Protein 4OHC (pdb70)

Nearest PDB structures (foldseek):
  4ohc-assembly1_D  TM=1.004E+00  e=6.451E-50  Burkholderia cenocepacia J2315
  4ohc-assembly4_C  TM=1.000E+00  e=3.655E-45  Burkholderia cenocepacia J2315
  2wns-assembly1_A  TM=8.726E-01  e=1.005E-16  Homo sapiens
  2p1z-assembly1_B  TM=8.594E-01  e=3.186E-11  Corynebacterium diphtheriae NCTC 13129
  3ohp-assembly1_D  TM=6.667E-01  e=2.112E-05  Vibrio cholerae

B-factor: mean 26.75, std 11.71, range [10.12, 120.17]

Sequence (1332 aa):
TGYDRQSSISDTTAKILLEVQAVHFNAEKPFIFTSGWASPVYIDCRKKLISYPRVRRALMEMAETTITRDIGFEQIDAVAGGETAGIPFAAWIADRMMMVPMQYVRKKPKGFGRNAQIEGHLEEGSRVLLVEDLTTDSRSKINFVNALRTAGATVNHCFVLLFHYNIFKESVSVLKDIDVDLHALATWWDVLRRVAKASGYFETKTLDEVEKFLHAPAEWSAAHGGTGYDRQSISSDTTAKKILLEVQAVHFNAEKPFIFTSGWASPVYIDCRKKLISYPRVRRALMEMAETTITRDIGFEQIDAVAGGETAGIPFAAWIADRMMMVPMQYVRKKPKGFGRNAQIEGHLEEGSRVLLVEDLTTDSRSKINFVNALRTAGATVNHCFVLFHYNIFKESVSVLKDIDVDLHALATWWDVLRVAKASGYFETKTLDEVEKFLHAPAEWSAAHGGATGYDRQSISSDTTAKILLEVQAVHFNAEKPFIGWASPVYIDCRKLISYPRVRRALMEMAETTITRDIGFEQIDAVAGGETAGIPFAAWIADRMMMVPMQYVRKKPKGFGRNAQIEGHLEEGSRVLLVEEDLTTDSRSKINFVNALRTAGATVNHCFVLFHYNIFKESVSVLKDIDVDLHALATWWDVLRVAKASGYFETKTLDEVEKFLHAPAEWSAAHGGTGYDRQSSISSDTTAKILLEVQAVHFNAEKPFIFTSGWASPVYIDCRKKLISYPRVRRALMEMAETTITRDIGFEQIDAVAGGETAGIPFAAWIADRMMMVPMQYVRKKKPKGFGRNAQIEGHLEEGSRVLLVEEDLTTDSRSKINFVNNALRTAGATVNHCFVLFHYNIFKESVSVLKDIDDVDLHALATWWDVLRVAKASGYFETKTLDEVEKFLHAPAEWSAAHGGATAPTGYDRQSISSDTTAKILLEVQAVHFNAEKPFIFTSGWASPVYIDCRKLISYPRVRRALMEMAETTITRDIGFEQIDAVAGGETAGIPFAAWIADRMMMVPMQYVRKKPKGFGRNAQIEGHLEEGSRVLLVEDLTTDSRSKINFVNALRTAGATVNHCFVLFHYNIFKESVSVLKDIDDVDLHALATWWDVLRVAKASGYFETKTLDEVEKFLHAPAEWSAAHGGTGYDRQSISSDTTAKILLEVQAVHFNAEKPFIFTSGWASPVYIDCRKLISYPRVRRALMEMAETTITRDIGFEQIDAVAGGETAGIPFAAWIADRMMMVPMQYVRKKPKGFGRNAQIEGHLEEGSRVLLVEDLTTDSRSKINFVNALRTAGATVNHCFVLFHYNIFKESVSVLKDIDDVDLHALATWWDVLRVAKASGYFETKTLDEVEKFLHAPAEWSAAHGGATAP

Foldseek 3Di:
DDLDLVVLQQVLLCLCVVQVLKDFDPPAFDADPVFFTARIHGHLLVQVVDVVSLVSLLVSQLSQCCVPPRLPQAQEEEEEPDQQVVSRVSNCVVSVHHYKYFYLDFDDDDLARGIGGDDDAAGAYEYEYAEDDLCPSVVSVVSSQVSNRYHYQEYEHAEYQPQHPNNQVVQVVVRHGYTYRYYVVSNLVSVVVVPPDDPSRSVLNVVCSNPVVVSRVVNTD/DDLDLLVLQQVLLVLCVVQVQKAFDPPQFDQDPQQFTARMHGHLLSQVVDVVSLVSLLVNLLSQCCVPPRLPQFQEEEEEPDQFVVSRVSNCVVSVHHYKYFALDFCDDDLCRGIGGDDDAAGAYEYTYAEFEQCPSVVSRCVSCVSNRYHYQEYEHAEYQPQHPRSQVVSVVVNHGYTYSYYPVSNLVSVVPPPPDDVVRSVLNVVCSNPVRVSRVVVRGD/DDQDLLVLQLVLLVLCVVQVQKDADPPDFDPVFTARIHGHLLVQVVDVVSLVSLLVSQLSQCCVPPNLPQAQEEEEEPDQRPVSSVSNCVVSVHHYKYFYLDAPDDDLARGIGGDDDAAGAYEYEHAEDEQCPSVVSVVSSQVSNRYDYQEYEHAEYQPQDPRSQVVQVVVNHGYTYSYYPVSNLVSVVVVPPDDPVRSVLNVVCSNPVVVSRVVNND/DDQDLLVLQLVLLVLCVVQVQKDFAQPDFDQDPQQQTARMHGHLLSQVVDVVSLVSLLVSQLSQCCVPPNLPQFAEEEEEPDQRPVSRVSNCVVSVHHYKYFYLDFDDDDLCRGIGDDDDAAGAYEYEHAEFEQCPSVVSRCVSQVSNRYHYQEYEYAEYQPQDDRSQVVQVVVNHGYTYSYYVVSNLVSVVVVPPDDPVRSVLNVVCSNPVQVSRVVNRGHSDD/DDQDQLVLQLVLLVLCVVQVQKDFDPPQFDQDPVRFTARMHGDLLVQVVDVVSLVSLLVSLLSQCCVVPNLPQFQEEEEEPDQRPVSRVSNCVVSVHHYKYFYLDFCDDDLCRRIGDDDDAAGAYEYEYAEFEQCPSVVSRCVSCVSNRYHYQEYEHAEYQPQHPRSQVVSVVVNHGYTYSYYVVSNLVSVVVVPPDDPVRSVLNVVCSNPVRVSRVVNRD/DDLDLLVLQLVLLVLCVVQVQKAFDQVDFDQDPQFFTARIHGDLLVQVVPVVSLVSLLVSQLSQCCVPPRLPQFQEEEEEPDQRVVSRVSNCVVSVHHYKYFYLDFDDDDLQRGIGDDDDAAGAYEYEHAEFEQCPSVVSRCVSQVSNRYDYQEYEHAEYQPQHDRSQVVSVVVNHGYTYSYYVVSNLVSVVVVPPDDPVRSVLNVVCSNPVQVSRVVPRGHRDD

InterPro domains:
  IPR000836 Phosphoribosyltransferase domain [PF00156] (57-160)
  IPR000836 Phosphoribosyltransferase domain [cd06223] (72-184)
  IPR004467 Orotate phosphoribosyl transferase domain [TIGR00336] (16-184)
  IPR023031 Orotate phosphoribosyltransferase [MF_01208] (1-228)
  IPR029057 Phosphoribosyltransferase-like [G3DSA:3.40.50.2020] (1-228)
  IPR029057 Phosphoribosyltransferase-like [SSF53271] (15-220)

Radius of gyration: 32.76 Å; Cα contacts (8 Å, |Δi|>4): 2836; chains: 6; bounding box: 96×84×86 Å

Organism: Burkholderia cenocepacia (strain ATCC BAA-245 / DSM 16553 / LMG 16656 / NCTC 13227 / J2315 / CF5610) (NCBI:txid216591)

Structure (mmCIF, N/CA/C/O backbone):
data_4OHC
#
_entry.id   4OHC
#
_cell.length_a   76.310
_cell.length_b   82.970
_cell.length_c   83.100
_cell.angle_alpha   105.83
_cell.angle_beta   104.27
_cell.angle_gamma   117.36
#
_symmetry.space_group_name_H-M   'P 1'
#
loop_
_entity.id
_entity.type
_entity.pdbx_description
1 polymer 'Orotate phosphoribosyltransferase'
2 non-polymer 1,2-ETHANEDIOL
3 non-polymer 'ACETATE ION'
4 non-polymer 'SODIUM ION'
5 water water
#
loop_
_atom_site.group_PDB
_atom_site.id
_atom_site.type_symbol
_atom_site.label_atom_id
_atom_site.label_alt_id
_atom_site.label_comp_id
_atom_site.label_asym_id
_atom_site.label_entity_id
_atom_site.label_seq_id
_atom_site.pdbx_PDB_ins_code
_atom_site.Cartn_x
_atom_site.Cartn_y
_atom_site.Cartn_z
_atom_site.occupancy
_atom_site.B_iso_or_equiv
_atom_site.auth_seq_id
_atom_site.auth_comp_id
_atom_site.auth_asym_id
_atom_site.auth_atom_id
_atom_site.pdbx_PDB_model_num
ATOM 1 N N . THR A 1 10 ? -51.589 -19.837 -26.784 1.00 64.44 2 THR A N 1
ATOM 2 C CA . THR A 1 10 ? -52.799 -20.568 -26.245 1.00 59.03 2 THR A CA 1
ATOM 3 C C . THR A 1 10 ? -53.945 -19.617 -25.770 1.00 56.11 2 THR A C 1
ATOM 4 O O . THR A 1 10 ? -55.140 -19.993 -25.702 1.00 55.74 2 THR A O 1
ATOM 8 N N . GLY A 1 11 ? -53.579 -18.368 -25.505 1.00 52.01 3 GLY A N 1
ATOM 9 C CA . GLY A 1 11 ? -54.522 -17.357 -25.045 1.00 47.54 3 GLY A CA 1
ATOM 10 C C . GLY A 1 11 ? -54.182 -17.028 -23.607 1.00 42.14 3 GLY A C 1
ATOM 11 O O . GLY A 1 11 ? -53.672 -17.881 -22.860 1.00 40.56 3 GLY A O 1
ATOM 12 N N . TYR A 1 12 ? -54.435 -15.789 -23.233 1.00 39.11 4 TYR A N 1
ATOM 13 C CA . TYR A 1 12 ? -54.205 -15.329 -21.886 1.00 37.19 4 TYR A CA 1
ATOM 14 C C . TYR A 1 12 ? -55.532 -15.196 -21.106 1.00 33.31 4 TYR A C 1
ATOM 15 O O . TYR A 1 12 ? -55.589 -15.383 -19.836 1.00 32.55 4 TYR A O 1
ATOM 24 N N . ASP A 1 13 ? -56.595 -14.822 -21.825 1.00 29.67 5 ASP A N 1
ATOM 25 C CA . ASP A 1 13 ? -57.856 -14.510 -21.163 1.00 27.70 5 ASP A CA 1
ATOM 26 C C . ASP A 1 13 ? -58.636 -15.794 -20.977 1.00 24.38 5 ASP A C 1
ATOM 27 O O . ASP A 1 13 ? -58.454 -16.743 -21.687 1.00 22.51 5 ASP A O 1
ATOM 32 N N . ARG A 1 14 ? -59.526 -15.769 -20.001 1.00 23.70 6 ARG A N 1
ATOM 33 C CA . ARG A 1 14 ? -60.276 -16.948 -19.623 1.00 22.25 6 ARG A CA 1
ATOM 34 C C . ARG A 1 14 ? -61.046 -17.545 -20.811 1.00 20.88 6 ARG A C 1
ATOM 35 O O . ARG A 1 14 ? -61.134 -18.763 -20.930 1.00 19.64 6 ARG A O 1
ATOM 43 N N . GLN A 1 15 ? -61.634 -16.667 -21.656 1.00 21.20 7 GLN A N 1
ATOM 44 C CA . GLN A 1 15 ? -62.497 -17.106 -22.734 1.00 20.74 7 GLN A CA 1
ATOM 45 C C . GLN A 1 15 ? -61.717 -17.841 -23.814 1.00 19.98 7 GLN A C 1
ATOM 46 O O . GLN A 1 15 ? -62.153 -18.927 -24.238 1.00 19.27 7 GLN A O 1
ATOM 52 N N . SER A 1 16 ? -60.539 -17.344 -24.203 1.00 20.38 8 SER A N 1
ATOM 53 C CA A SER A 1 16 ? -59.766 -18.075 -25.199 0.50 20.02 8 SER A CA 1
ATOM 54 C CA B SER A 1 16 ? -59.681 -18.041 -25.174 0.50 20.04 8 SER A CA 1
ATOM 55 C C . SER A 1 16 ? -59.213 -19.388 -24.624 1.00 18.67 8 SER A C 1
ATOM 56 O O . SER A 1 16 ? -59.098 -20.355 -25.367 1.00 18.22 8 SER A O 1
ATOM 61 N N . ILE A 1 17 ? -58.921 -19.434 -23.316 1.00 18.32 9 ILE A N 1
ATOM 62 C CA . ILE A 1 17 ? -58.436 -20.673 -22.706 1.00 17.43 9 ILE A CA 1
ATOM 63 C C . ILE A 1 17 ? -59.558 -21.741 -22.675 1.00 16.75 9 ILE A C 1
ATOM 64 O O . ILE A 1 17 ? -59.336 -22.899 -23.020 1.00 16.22 9 ILE A O 1
ATOM 69 N N . SER A 1 18 ? -60.767 -21.315 -22.353 1.00 17.07 10 SER A N 1
ATOM 70 C CA . SER A 1 18 ? -61.968 -22.206 -22.372 1.00 16.87 10 SER A CA 1
ATOM 71 C C . SER A 1 18 ? -62.165 -22.835 -23.771 1.00 16.73 10 SER A C 1
ATOM 72 O O . SER A 1 18 ? -62.404 -24.042 -23.906 1.00 16.39 10 SER A O 1
ATOM 75 N N . ASP A 1 19 ? -62.094 -21.967 -24.795 1.00 17.36 11 ASP A N 1
ATOM 76 C CA . ASP A 1 19 ? -62.287 -22.378 -26.142 1.00 18.10 11 ASP A CA 1
ATOM 77 C C . ASP A 1 19 ? -61.191 -23.351 -26.573 1.00 17.27 11 ASP A C 1
ATOM 78 O O . ASP A 1 19 ? -61.470 -24.449 -27.141 1.00 17.16 11 ASP A O 1
ATOM 83 N N . THR A 1 20 ? -59.954 -22.965 -26.338 1.00 17.11 12 THR A N 1
ATOM 84 C CA . THR A 1 20 ? -58.814 -23.796 -26.803 1.00 16.99 12 THR A CA 1
ATOM 85 C C . THR A 1 20 ? -58.822 -25.160 -26.083 1.00 16.18 12 THR A C 1
ATOM 86 O O . THR A 1 20 ? -58.609 -26.229 -26.699 1.00 16.24 12 THR A O 1
ATOM 90 N N . THR A 1 21 ? -59.158 -25.129 -24.819 1.00 15.76 13 THR A N 1
ATOM 91 C CA . THR A 1 21 ? -59.226 -26.379 -24.027 1.00 15.41 13 THR A CA 1
ATOM 92 C C . THR A 1 21 ? -60.337 -27.292 -24.535 1.00 15.49 13 THR A C 1
ATOM 93 O O . THR A 1 21 ? -60.098 -28.481 -24.759 1.00 15.55 13 THR A O 1
ATOM 97 N N . ALA A 1 22 ? -61.542 -26.742 -24.751 1.00 15.77 14 ALA A N 1
ATOM 98 C CA . ALA A 1 22 ? -62.625 -27.563 -25.312 1.00 16.22 14 ALA A CA 1
ATOM 99 C C . ALA A 1 22 ? -62.223 -28.142 -26.676 1.00 16.55 14 ALA A C 1
ATOM 100 O O . ALA A 1 22 ? -62.546 -29.301 -26.967 1.00 16.89 14 ALA A O 1
ATOM 102 N N . LYS A 1 23 ? -61.602 -27.332 -27.554 1.00 16.82 15 LYS A N 1
ATOM 103 C CA . LYS A 1 23 ? -61.150 -27.825 -28.861 1.00 17.66 15 LYS A CA 1
ATOM 104 C C . LYS A 1 23 ? -60.180 -28.986 -28.726 1.00 17.34 15 LYS A C 1
ATOM 105 O O . LYS A 1 23 ? -60.323 -29.991 -29.417 1.00 18.08 15 LYS A O 1
ATOM 111 N N . ILE A 1 24 ? -59.239 -28.864 -27.821 1.00 16.66 16 ILE A N 1
ATOM 112 C CA . ILE A 1 24 ? -58.270 -29.940 -27.533 1.00 16.67 16 ILE A CA 1
ATOM 113 C C . ILE A 1 24 ? -58.972 -31.253 -27.075 1.00 16.74 16 ILE A C 1
ATOM 114 O O . ILE A 1 24 ? -58.635 -32.345 -27.558 1.00 17.36 16 ILE A O 1
ATOM 119 N N . LEU A 1 25 ? -59.924 -31.118 -26.158 1.00 16.41 17 LEU A N 1
ATOM 120 C CA . LEU A 1 25 ? -60.653 -32.282 -25.600 1.00 16.83 17 LEU A CA 1
ATOM 121 C C . LEU A 1 25 ? -61.362 -33.050 -26.723 1.00 17.65 17 LEU A C 1
ATOM 122 O O . LEU A 1 25 ? -61.362 -34.268 -26.720 1.00 18.34 17 LEU A O 1
ATOM 127 N N . LEU A 1 26 ? -61.933 -32.329 -27.677 1.00 17.86 18 LEU A N 1
ATOM 128 C CA . LEU A 1 26 ? -62.556 -32.912 -28.828 1.00 18.96 18 LEU A CA 1
ATOM 129 C C . LEU A 1 26 ? -61.564 -33.431 -29.845 1.00 19.56 18 LEU A C 1
ATOM 130 O O . LEU A 1 26 ? -61.780 -34.464 -30.408 1.00 20.60 18 LEU A O 1
ATOM 135 N N . GLU A 1 27 ? -60.471 -32.714 -30.039 1.00 19.15 19 GLU A N 1
ATOM 136 C CA . GLU A 1 27 ? -59.528 -33.056 -31.052 1.00 20.05 19 GLU A CA 1
ATOM 137 C C . GLU A 1 27 ? -58.912 -34.426 -30.807 1.00 20.48 19 GLU A C 1
ATOM 138 O O . GLU A 1 27 ? -58.750 -35.200 -31.746 1.00 21.77 19 GLU A O 1
ATOM 144 N N . VAL A 1 28 ? -58.523 -34.715 -29.569 1.00 19.70 20 VAL A N 1
ATOM 145 C CA . VAL A 1 28 ? -57.950 -36.014 -29.281 1.00 20.42 20 VAL A CA 1
ATOM 146 C C . VAL A 1 28 ? -58.955 -37.014 -28.700 1.00 21.18 20 VAL A C 1
ATOM 147 O O . VAL A 1 28 ? -58.542 -38.052 -28.251 1.00 21.81 20 VAL A O 1
ATOM 151 N N . GLN A 1 29 ? -60.236 -36.671 -28.735 1.00 21.62 21 GLN A N 1
ATOM 152 C CA . GLN A 1 29 ? -61.344 -37.495 -28.210 1.00 22.93 21 GLN A CA 1
ATOM 153 C C . GLN A 1 29 ? -61.131 -37.949 -26.763 1.00 22.77 21 GLN A C 1
ATOM 154 O O . GLN A 1 29 ? -61.343 -39.121 -26.408 1.00 23.77 21 GLN A O 1
ATOM 160 N N . ALA A 1 30 ? -60.730 -36.994 -25.928 1.00 21.45 22 ALA A N 1
ATOM 161 C CA . ALA A 1 30 ? -60.772 -37.182 -24.468 1.00 21.67 22 ALA A CA 1
ATOM 162 C C . ALA A 1 30 ? -62.287 -37.167 -24.079 1.00 22.24 22 ALA A C 1
ATOM 163 O O . ALA A 1 30 ? -62.733 -37.852 -23.159 1.00 22.98 22 ALA A O 1
ATOM 165 N N . VAL A 1 31 ? -63.054 -36.424 -24.868 1.00 21.98 23 VAL A N 1
ATOM 166 C CA . VAL A 1 31 ? -64.498 -36.384 -24.781 1.00 23.17 23 VAL A CA 1
ATOM 167 C C . VAL A 1 31 ? -65.141 -37.269 -25.845 1.00 24.80 23 VAL A C 1
ATOM 168 O O . VAL A 1 31 ? -64.705 -37.251 -26.977 1.00 24.66 23 VAL A O 1
ATOM 172 N N . HIS A 1 32 ? -66.136 -38.054 -25.435 1.00 26.71 24 HIS A N 1
ATOM 173 C CA . HIS A 1 32 ? -67.012 -38.826 -26.324 1.00 29.03 24 HIS A CA 1
ATOM 174 C C . HIS A 1 32 ? -68.465 -38.544 -26.018 1.00 30.33 24 HIS A C 1
ATOM 175 O O . HIS A 1 32 ? -68.837 -38.294 -24.852 1.00 30.06 24 HIS A O 1
ATOM 182 N N . PHE A 1 33 ? -69.283 -38.598 -27.071 1.00 31.88 25 PHE A N 1
ATOM 183 C CA . PHE A 1 33 ? -70.734 -38.491 -26.953 1.00 34.21 25 PHE A CA 1
ATOM 184 C C . PHE A 1 33 ? -71.381 -39.748 -27.497 1.00 37.29 25 PHE A C 1
ATOM 185 O O . PHE A 1 33 ? -70.910 -40.309 -28.477 1.00 37.57 25 PHE A O 1
ATOM 193 N N . ASN A 1 34 ? -72.462 -40.183 -26.876 1.00 37.72 26 ASN A N 1
ATOM 194 C CA . ASN A 1 34 ? -73.258 -41.268 -27.432 1.00 38.87 26 ASN A CA 1
ATOM 195 C C . ASN A 1 34 ? -74.687 -41.168 -26.888 1.00 39.94 26 ASN A C 1
ATOM 196 O O . ASN A 1 34 ? -74.957 -41.507 -25.733 1.00 39.49 26 ASN A O 1
ATOM 201 N N . ALA A 1 35 ? -75.566 -40.652 -27.734 1.00 42.21 27 ALA A N 1
ATOM 202 C CA . ALA A 1 35 ? -76.964 -40.480 -27.396 1.00 45.45 27 ALA A CA 1
ATOM 203 C C . ALA A 1 35 ? -77.721 -41.802 -27.537 1.00 48.62 27 ALA A C 1
ATOM 204 O O . ALA A 1 35 ? -78.634 -42.063 -26.759 1.00 51.50 27 ALA A O 1
ATOM 206 N N . GLU A 1 36 ? -77.327 -42.648 -28.489 1.00 50.11 28 GLU A N 1
ATOM 207 C CA . GLU A 1 36 ? -78.083 -43.882 -28.773 1.00 54.07 28 GLU A CA 1
ATOM 208 C C . GLU A 1 36 ? -77.860 -44.949 -27.714 1.00 52.86 28 GLU A C 1
ATOM 209 O O . GLU A 1 36 ? -78.796 -45.660 -27.356 1.00 54.20 28 GLU A O 1
ATOM 215 N N . LYS A 1 37 ? -76.611 -45.087 -27.258 1.00 49.32 29 LYS A N 1
ATOM 216 C CA . LYS A 1 37 ? -76.249 -46.067 -26.220 1.00 49.55 29 LYS A CA 1
ATOM 217 C C . LYS A 1 37 ? -75.502 -45.305 -25.140 1.00 46.67 29 LYS A C 1
ATOM 218 O O . LYS A 1 37 ? -74.311 -45.060 -25.288 1.00 44.78 29 LYS A O 1
ATOM 220 N N . PRO A 1 38 ? -76.199 -44.919 -24.054 1.00 47.07 30 PRO A N 1
ATOM 221 C CA . PRO A 1 38 ? -75.531 -44.111 -23.026 1.00 46.06 30 PRO A CA 1
ATOM 222 C C . PRO A 1 38 ? -74.430 -44.845 -22.231 1.00 45.53 30 PRO A C 1
ATOM 223 O O . PRO A 1 38 ? -74.460 -46.084 -22.059 1.00 45.12 30 PRO A O 1
ATOM 227 N N . PHE A 1 39 ? -73.487 -44.067 -21.744 1.00 43.34 31 PHE A N 1
ATOM 228 C CA . PHE A 1 39 ? -72.417 -44.585 -20.905 1.00 45.15 31 PHE A CA 1
ATOM 229 C C . PHE A 1 39 ? -72.974 -44.964 -19.529 1.00 48.19 31 PHE A C 1
ATOM 230 O O . PHE A 1 39 ? -73.657 -44.189 -18.876 1.00 47.17 31 PHE A O 1
ATOM 238 N N . ILE A 1 40 ? -72.713 -46.186 -19.107 1.00 52.55 32 ILE A N 1
ATOM 239 C CA . ILE A 1 40 ? -73.179 -46.625 -17.817 1.00 57.45 32 ILE A CA 1
ATOM 240 C C . ILE A 1 40 ? -71.949 -46.732 -16.947 1.00 62.28 32 ILE A C 1
ATOM 241 O O . ILE A 1 40 ? -70.958 -47.337 -17.364 1.00 65.34 32 ILE A O 1
ATOM 246 N N . PHE A 1 41 ? -72.007 -46.162 -15.747 1.00 66.27 33 PHE A N 1
ATOM 247 C CA . PHE A 1 41 ? -70.829 -46.045 -14.889 1.00 71.61 33 PHE A CA 1
ATOM 248 C C . PHE A 1 41 ? -70.898 -47.019 -13.726 1.00 76.93 33 PHE A C 1
ATOM 249 O O . PHE A 1 41 ? -71.994 -47.390 -13.301 1.00 77.77 33 PHE A O 1
ATOM 257 N N . THR A 1 42 ? -69.727 -47.410 -13.213 1.00 81.36 34 THR A N 1
ATOM 258 C CA . THR A 1 42 ? -69.626 -48.334 -12.078 1.00 87.35 34 THR A CA 1
ATOM 259 C C . THR A 1 42 ? -70.592 -47.924 -10.960 1.00 89.01 34 THR A C 1
ATOM 260 O O . THR A 1 42 ? -71.179 -48.776 -10.295 1.00 93.06 34 THR A O 1
ATOM 262 N N . SER A 1 43 ? -70.780 -46.619 -10.785 1.00 62.48 35 SER A N 1
ATOM 263 C CA . SER A 1 43 ? -71.721 -46.086 -9.799 1.00 62.25 35 SER A CA 1
ATOM 264 C C . SER A 1 43 ? -73.189 -46.164 -10.216 1.00 62.59 35 SER A C 1
ATOM 265 O O . SER A 1 43 ? -74.047 -45.706 -9.472 1.00 65.51 35 SER A O 1
ATOM 268 N N . GLY A 1 44 ? -73.484 -46.711 -11.394 1.00 61.09 36 GLY A N 1
ATOM 269 C CA . GLY A 1 44 ? -74.864 -46.798 -11.891 1.00 60.96 36 GLY A CA 1
ATOM 270 C C . GLY A 1 44 ? -75.407 -45.496 -12.479 1.00 59.04 36 GLY A C 1
ATOM 271 O O . GLY A 1 44 ? -76.612 -45.361 -12.696 1.00 58.85 36 GLY A O 1
ATOM 272 N N . TRP A 1 45 ? -74.528 -44.523 -12.720 1.00 56.38 37 TRP A N 1
ATOM 273 C CA . TRP A 1 45 ? -74.935 -43.294 -13.392 1.00 54.00 37 TRP A CA 1
ATOM 274 C C . TRP A 1 45 ? -75.065 -43.577 -14.898 1.00 48.76 37 TRP A C 1
ATOM 275 O O . TRP A 1 45 ? -74.260 -44.320 -15.452 1.00 49.70 37 TRP A O 1
ATOM 286 N N . ALA A 1 46 ? -76.104 -43.066 -15.549 1.00 44.86 38 ALA A N 1
ATOM 287 C CA . ALA A 1 46 ? -76.222 -43.117 -17.024 1.00 42.33 38 ALA A CA 1
ATOM 288 C C . ALA A 1 46 ? -76.001 -41.704 -17.620 1.00 39.67 38 ALA A C 1
ATOM 289 O O . ALA A 1 46 ? -76.558 -40.727 -17.106 1.00 38.72 38 ALA A O 1
ATOM 291 N N . SER A 1 47 ? -75.231 -41.621 -18.706 1.00 36.89 39 SER A N 1
ATOM 292 C CA . SER A 1 47 ? -74.813 -40.335 -19.282 1.00 34.71 39 SER A CA 1
ATOM 293 C C . SER A 1 47 ? -74.574 -40.456 -20.786 1.00 33.35 39 SER A C 1
ATOM 294 O O . SER A 1 47 ? -73.982 -41.440 -21.235 1.00 32.69 39 SER A O 1
ATOM 297 N N . PRO A 1 48 ? -74.985 -39.424 -21.570 1.00 31.97 40 PRO A N 1
ATOM 298 C CA . PRO A 1 48 ? -74.621 -39.413 -22.963 1.00 30.90 40 PRO A CA 1
ATOM 299 C C . PRO A 1 48 ? -73.220 -38.830 -23.213 1.00 28.95 40 PRO A C 1
ATOM 300 O O . PRO A 1 48 ? -72.817 -38.755 -24.382 1.00 28.00 40 PRO A O 1
ATOM 304 N N . VAL A 1 49 ? -72.545 -38.375 -22.157 1.00 27.63 41 VAL A N 1
ATOM 305 C CA . VAL A 1 49 ? -71.187 -37.848 -22.269 1.00 26.46 41 VAL A CA 1
ATOM 306 C C . VAL A 1 49 ? -70.186 -38.641 -21.430 1.00 26.45 41 VAL A C 1
ATOM 307 O O . VAL A 1 49 ? -70.509 -39.199 -20.370 1.00 26.63 41 VAL A O 1
ATOM 311 N N . TYR A 1 50 ? -68.931 -38.608 -21.873 1.00 26.09 42 TYR A N 1
ATOM 312 C CA . TYR A 1 50 ? -67.848 -39.279 -21.181 1.00 26.56 42 TYR A CA 1
ATOM 313 C C . TYR A 1 50 ? -66.580 -38.465 -21.417 1.00 24.43 42 TYR A C 1
ATOM 314 O O . TYR A 1 50 ? -66.374 -37.976 -22.504 1.00 23.63 42 TYR A O 1
ATOM 323 N N . ILE A 1 51 ? -65.799 -38.263 -20.382 1.00 23.31 43 ILE A N 1
ATOM 324 C CA . ILE A 1 51 ? -64.499 -37.633 -20.524 1.00 22.28 43 ILE A CA 1
ATOM 325 C C . ILE A 1 51 ? -63.431 -38.462 -19.834 1.00 22.11 43 ILE A C 1
ATOM 326 O O . ILE A 1 51 ? -63.644 -38.992 -18.731 1.00 22.40 43 ILE A O 1
ATOM 331 N N . ASP A 1 52 ? -62.298 -38.596 -20.498 1.00 21.72 44 ASP A N 1
ATOM 332 C CA . ASP A 1 52 ? -61.107 -39.210 -19.915 1.00 21.80 44 ASP A CA 1
ATOM 333 C C . ASP A 1 52 ? -59.948 -38.227 -20.042 1.00 20.50 44 ASP A C 1
ATOM 334 O O . ASP A 1 52 ? -59.270 -38.204 -21.053 1.00 19.93 44 ASP A O 1
ATOM 339 N N . CYS A 1 53 ? -59.709 -37.450 -18.994 1.00 20.00 45 CYS A N 1
ATOM 340 C CA . CYS A 1 53 ? -58.588 -36.497 -19.018 1.00 19.53 45 CYS A CA 1
ATOM 341 C C . CYS A 1 53 ? -57.228 -37.208 -18.919 1.00 19.16 45 CYS A C 1
ATOM 342 O O . CYS A 1 53 ? -56.188 -36.600 -19.226 1.00 18.21 45 CYS A O 1
ATOM 345 N N . ARG A 1 54 ? -57.201 -38.468 -18.466 1.00 19.59 46 ARG A N 1
ATOM 346 C CA . ARG A 1 54 ? -55.904 -39.205 -18.452 1.00 20.00 46 ARG A CA 1
ATOM 347 C C . ARG A 1 54 ? -55.322 -39.353 -19.865 1.00 19.33 46 ARG A C 1
ATOM 348 O O . ARG A 1 54 ? -54.067 -39.425 -20.055 1.00 19.39 46 ARG A O 1
ATOM 356 N N . LYS A 1 55 ? -56.192 -39.346 -20.869 1.00 18.92 47 LYS A N 1
ATOM 357 C CA A LYS A 1 55 ? -55.763 -39.492 -22.258 0.60 18.97 47 LYS A CA 1
ATOM 358 C CA B LYS A 1 55 ? -55.724 -39.511 -22.254 0.40 18.78 47 LYS A CA 1
ATOM 359 C C . LYS A 1 55 ? -54.777 -38.375 -22.625 1.00 18.01 47 LYS A C 1
ATOM 360 O O . LYS A 1 55 ? -53.874 -38.565 -23.469 1.00 18.10 47 LYS A O 1
ATOM 371 N N . LEU A 1 56 ? -54.949 -37.238 -21.990 1.00 17.08 48 LEU A N 1
ATOM 372 C CA . LEU A 1 56 ? -54.234 -36.006 -22.366 1.00 16.49 48 LEU A CA 1
ATOM 373 C C . LEU A 1 56 ? -52.716 -36.103 -22.130 1.00 16.29 48 LEU A C 1
ATOM 374 O O . LEU A 1 56 ? -51.921 -35.432 -22.786 1.00 16.16 48 LEU A O 1
ATOM 379 N N . ILE A 1 57 ? -52.306 -36.953 -21.215 1.00 16.35 49 ILE A N 1
ATOM 380 C CA . ILE A 1 57 ? -50.893 -37.146 -20.925 1.00 16.24 49 ILE A CA 1
ATOM 381 C C . ILE A 1 57 ? -50.091 -37.793 -22.072 1.00 16.53 49 ILE A C 1
ATOM 382 O O . ILE A 1 57 ? -48.873 -37.755 -22.067 1.00 16.49 49 ILE A O 1
ATOM 387 N N . SER A 1 58 ? -50.798 -38.402 -23.000 1.00 16.88 50 SER A N 1
ATOM 388 C CA . SER A 1 58 ? -50.238 -39.132 -24.112 1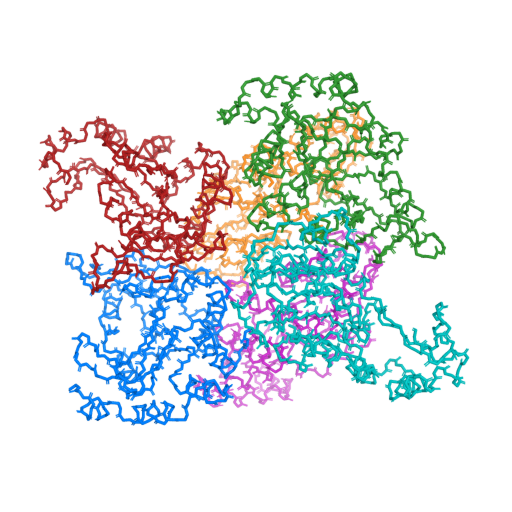.00 17.27 50 SER A CA 1
ATOM 389 C C . SER A 1 58 ? -50.019 -38.296 -25.393 1.00 17.28 50 SER A C 1
ATOM 390 O O . SER A 1 58 ? -49.588 -38.843 -26.392 1.00 17.66 50 SER A O 1
ATOM 393 N N . TYR A 1 59 ? -50.209 -36.982 -25.335 1.00 16.93 51 TYR A N 1
ATOM 394 C CA . TYR A 1 59 ? -50.101 -36.113 -26.499 1.00 17.01 51 TYR A CA 1
ATOM 395 C C . TYR A 1 59 ? -49.180 -34.908 -26.159 1.00 16.71 51 TYR A C 1
ATOM 396 O O . TYR A 1 59 ? -49.617 -33.982 -25.527 1.00 16.40 51 TYR A O 1
ATOM 405 N N . PRO A 1 60 ? -47.894 -34.956 -26.570 1.00 16.90 52 PRO A N 1
ATOM 406 C CA . PRO A 1 60 ? -46.947 -33.963 -26.123 1.00 16.72 52 PRO A CA 1
ATOM 407 C C . PRO A 1 60 ? -47.323 -32.490 -26.379 1.00 16.61 52 PRO A C 1
ATOM 408 O O . PRO A 1 60 ? -47.065 -31.644 -25.482 1.00 16.33 52 PRO A O 1
ATOM 412 N N . ARG A 1 61 ? -47.852 -32.158 -27.546 1.00 16.88 53 ARG A N 1
ATOM 413 C CA . ARG A 1 61 ? -48.184 -30.741 -27.835 1.00 16.87 53 ARG A CA 1
ATOM 414 C C . ARG A 1 61 ? -49.454 -30.287 -27.043 1.00 16.50 53 ARG A C 1
ATOM 415 O O . ARG A 1 61 ? -49.541 -29.160 -26.484 1.00 16.32 53 ARG A O 1
ATOM 423 N N . VAL A 1 62 ? -50.419 -31.194 -27.004 1.00 16.48 54 VAL A N 1
ATOM 424 C CA . VAL A 1 62 ? -51.613 -30.996 -26.188 1.00 16.23 54 VAL A CA 1
ATOM 425 C C . VAL A 1 62 ? -51.297 -30.780 -24.707 1.00 15.86 54 VAL A C 1
ATOM 426 O O . VAL A 1 62 ? -51.772 -29.827 -24.086 1.00 15.67 54 VAL A O 1
ATOM 430 N N . ARG A 1 63 ? -50.462 -31.621 -24.133 1.00 15.79 55 ARG A N 1
ATOM 431 C CA . ARG A 1 63 ? -50.242 -31.484 -22.695 1.00 15.49 55 ARG A CA 1
ATOM 432 C C . ARG A 1 63 ? -49.466 -30.225 -22.390 1.00 15.37 55 ARG A C 1
ATOM 433 O O . ARG A 1 63 ? -49.712 -29.561 -21.371 1.00 15.15 55 ARG A O 1
ATOM 441 N N . ARG A 1 64 ? -48.534 -29.890 -23.239 1.00 15.58 56 ARG A N 1
ATOM 442 C CA . ARG A 1 64 ? -47.823 -28.619 -23.097 1.00 15.61 56 ARG A CA 1
ATOM 443 C C . ARG A 1 64 ? -48.806 -27.415 -23.046 1.00 15.55 56 ARG A C 1
ATOM 444 O O . ARG A 1 64 ? -48.680 -26.529 -22.182 1.00 15.43 56 ARG A O 1
ATOM 452 N N . ALA A 1 65 ? -49.708 -27.361 -24.021 1.00 15.72 57 ALA A N 1
ATOM 453 C CA . ALA A 1 65 ? -50.693 -26.265 -24.110 1.00 15.75 57 ALA A CA 1
ATOM 454 C C . ALA A 1 65 ? -51.567 -26.202 -22.834 1.00 15.46 57 ALA A C 1
ATOM 455 O O . ALA A 1 65 ? -51.757 -25.135 -22.258 1.00 15.42 57 ALA A O 1
ATOM 457 N N . LEU A 1 66 ? -52.047 -27.372 -22.381 1.00 15.32 58 LEU A N 1
ATOM 458 C CA . LEU A 1 66 ? -52.867 -27.410 -21.202 1.00 15.15 58 LEU A CA 1
ATOM 459 C C . LEU A 1 66 ? -52.115 -26.924 -19.955 1.00 14.95 58 LEU A C 1
ATOM 460 O O . LEU A 1 66 ? -52.709 -26.224 -19.103 1.00 14.89 58 LEU A O 1
ATOM 465 N N . MET A 1 67 ? -50.835 -27.295 -19.847 1.00 14.90 59 MET A N 1
ATOM 466 C CA . MET A 1 67 ? -50.043 -26.871 -18.717 1.00 14.78 59 MET A CA 1
ATOM 467 C C . MET A 1 67 ? -49.681 -25.392 -18.772 1.00 14.89 59 MET A C 1
ATOM 468 O O . MET A 1 67 ? -49.635 -24.746 -17.713 1.00 14.82 59 MET A O 1
ATOM 473 N N . GLU A 1 68 ? -49.404 -24.861 -19.957 1.00 15.53 60 GLU A N 1
ATOM 474 C CA . GLU A 1 68 ? -49.213 -23.439 -20.161 1.00 16.26 60 GLU A CA 1
ATOM 475 C C . GLU A 1 68 ? -50.504 -22.676 -19.706 1.00 15.83 60 GLU A C 1
ATOM 476 O O . GLU A 1 68 ? -50.443 -21.695 -18.890 1.00 15.83 60 GLU A O 1
ATOM 482 N N . MET A 1 69 ? -51.644 -23.162 -20.184 1.00 15.35 61 MET A N 1
ATOM 483 C CA . MET A 1 69 ? -52.935 -22.547 -19.812 1.00 15.34 61 MET A CA 1
ATOM 484 C C . MET A 1 69 ? -53.278 -22.702 -18.306 1.00 15.15 61 MET A C 1
ATOM 485 O O . MET A 1 69 ? -53.894 -21.806 -17.720 1.00 15.26 61 MET A O 1
ATOM 490 N N . ALA A 1 70 ? -52.903 -23.823 -17.717 1.00 14.94 62 ALA A N 1
ATOM 491 C CA . ALA A 1 70 ? -53.035 -23.987 -16.264 1.00 14.82 62 ALA A CA 1
ATOM 492 C C . ALA A 1 70 ? -52.239 -22.953 -15.485 1.00 14.86 62 ALA A C 1
ATOM 493 O O . ALA A 1 70 ? -52.780 -22.287 -14.603 1.00 14.94 62 ALA A O 1
ATOM 495 N N . GLU A 1 71 ? -50.969 -22.804 -15.826 1.00 15.20 63 GLU A N 1
ATOM 496 C CA . GLU A 1 71 ? -50.167 -21.778 -15.160 1.00 15.90 63 GLU A CA 1
ATOM 497 C C . GLU A 1 71 ? -50.749 -20.341 -15.367 1.00 15.84 63 GLU A C 1
ATOM 498 O O . GLU A 1 71 ? -50.843 -19.572 -14.420 1.00 15.82 63 GLU A O 1
ATOM 504 N N . THR A 1 72 ? -51.147 -19.997 -16.578 1.00 15.66 64 THR A N 1
ATOM 505 C CA . THR A 1 72 ? -51.855 -18.754 -16.813 1.00 15.89 64 THR A CA 1
ATOM 506 C C . THR A 1 72 ? -53.092 -18.569 -15.910 1.00 15.75 64 THR A C 1
ATOM 507 O O . THR A 1 72 ? -53.262 -17.526 -15.288 1.00 15.99 64 THR A O 1
ATOM 511 N N . THR A 1 73 ? -53.936 -19.585 -15.860 1.00 15.54 65 THR A N 1
ATOM 512 C CA . THR A 1 73 ? -55.161 -19.507 -15.060 1.00 15.62 65 THR A CA 1
ATOM 513 C C . THR A 1 73 ? -54.834 -19.277 -13.600 1.00 15.61 65 THR A C 1
ATOM 514 O O . THR A 1 73 ? -55.420 -18.420 -12.964 1.00 15.86 65 THR A O 1
ATOM 518 N N . ILE A 1 74 ? -53.874 -20.028 -13.084 1.00 15.37 66 ILE A N 1
ATOM 519 C CA . ILE A 1 74 ? -53.449 -19.927 -11.696 1.00 15.39 66 ILE A CA 1
ATOM 520 C C . ILE A 1 74 ? -52.900 -18.534 -11.386 1.00 15.66 66 ILE A C 1
ATOM 521 O O . ILE A 1 74 ? -53.295 -17.904 -10.367 1.00 15.96 66 ILE A O 1
ATOM 526 N N . THR A 1 75 ? -51.954 -18.053 -12.175 1.00 15.86 67 THR A N 1
ATOM 527 C CA . THR A 1 75 ? -51.278 -16.825 -11.841 1.00 16.39 67 THR A CA 1
ATOM 528 C C . THR A 1 75 ? -52.240 -15.627 -12.026 1.00 16.91 67 THR A C 1
ATOM 529 O O . THR A 1 75 ? -52.177 -14.652 -11.272 1.00 17.23 67 THR A O 1
ATOM 533 N N . ARG A 1 76 ? -53.131 -15.719 -13.015 1.00 16.94 68 ARG A N 1
ATOM 534 C CA . ARG A 1 76 ? -54.132 -14.688 -13.279 1.00 17.52 68 ARG A CA 1
ATOM 535 C C . ARG A 1 76 ? -55.182 -14.559 -12.161 1.00 17.74 68 ARG A C 1
ATOM 536 O O . ARG A 1 76 ? -55.502 -13.418 -11.728 1.00 17.98 68 ARG A O 1
ATOM 544 N N . ASP A 1 77 ? -55.704 -15.697 -11.711 1.00 17.59 69 ASP A N 1
ATOM 545 C CA . ASP A 1 77 ? -56.858 -15.721 -10.798 1.00 17.99 69 ASP A CA 1
ATOM 546 C C . ASP A 1 77 ? -56.526 -15.912 -9.343 1.00 17.95 69 ASP A C 1
ATOM 547 O O . ASP A 1 77 ? -57.368 -15.635 -8.476 1.00 18.58 69 ASP A O 1
ATOM 552 N N . ILE A 1 78 ? -55.322 -16.393 -9.054 1.00 17.42 70 ILE A N 1
ATOM 553 C CA . ILE A 1 78 ? -54.845 -16.564 -7.696 1.00 17.36 70 ILE A CA 1
ATOM 554 C C . ILE A 1 78 ? -53.720 -15.591 -7.375 1.00 17.35 70 ILE A C 1
ATOM 555 O O . ILE A 1 78 ? -53.769 -14.838 -6.375 1.00 17.58 70 ILE A O 1
ATOM 560 N N . GLY A 1 79 ? -52.679 -15.635 -8.199 1.00 16.76 71 GLY A N 1
ATOM 561 C CA . GLY A 1 79 ? -51.552 -14.706 -8.071 1.00 16.93 71 GLY A CA 1
ATOM 562 C C . GLY A 1 79 ? -50.255 -15.429 -8.376 1.00 16.67 71 GLY A C 1
ATOM 563 O O . GLY A 1 79 ? -50.271 -16.627 -8.708 1.00 16.26 71 GLY A O 1
ATOM 564 N N . PHE A 1 80 ? -49.138 -14.699 -8.280 1.00 16.98 72 PHE A N 1
ATOM 565 C CA . PHE A 1 80 ? -47.858 -15.319 -8.613 1.00 16.84 72 PHE A CA 1
ATOM 566 C C . PHE A 1 80 ? -47.095 -15.916 -7.421 1.00 16.77 72 PHE A C 1
ATOM 567 O O . PHE A 1 80 ? -46.173 -16.743 -7.593 1.00 16.59 72 PHE A O 1
ATOM 575 N N . GLU A 1 81 ? -47.391 -15.404 -6.229 1.00 17.02 73 GLU A N 1
ATOM 576 C CA . GLU A 1 81 ? -46.673 -15.730 -5.021 1.00 17.10 73 GLU A CA 1
ATOM 577 C C . GLU A 1 81 ? -47.584 -16.111 -3.841 1.00 17.06 73 GLU A C 1
ATOM 578 O O . GLU A 1 81 ? -47.231 -15.866 -2.657 1.00 17.41 73 GLU A O 1
ATOM 584 N N . GLN A 1 82 ? -48.727 -16.733 -4.144 1.00 16.90 74 GLN A N 1
ATOM 585 C CA . GLN A 1 82 ? -49.634 -17.228 -3.150 1.00 17.13 74 GLN A CA 1
ATOM 586 C C . GLN A 1 82 ? -49.519 -18.718 -2.889 1.00 16.67 74 GLN A C 1
ATOM 587 O O . GLN A 1 82 ? -50.214 -19.215 -2.011 1.00 16.70 74 GLN A O 1
ATOM 593 N N . ILE A 1 83 ? -48.697 -19.440 -3.640 1.00 16.19 75 ILE A N 1
ATOM 594 C CA . ILE A 1 83 ? -48.656 -20.910 -3.613 1.00 15.90 75 ILE A CA 1
ATOM 595 C C . ILE A 1 83 ? -47.207 -21.351 -3.343 1.00 15.90 75 ILE A C 1
ATOM 596 O O . ILE A 1 83 ? -46.336 -21.008 -4.100 1.00 15.87 75 ILE A O 1
ATOM 601 N N . ASP A 1 84 ? -46.965 -22.105 -2.281 1.00 16.00 76 ASP A N 1
ATOM 602 C CA . ASP A 1 84 ? -45.627 -22.599 -1.942 1.00 16.06 76 ASP A CA 1
ATOM 603 C C . ASP A 1 84 ? -45.370 -24.016 -2.447 1.00 15.81 76 ASP A C 1
ATOM 604 O O . ASP A 1 84 ? -44.205 -24.476 -2.461 1.00 15.85 76 ASP A O 1
ATOM 609 N N . ALA A 1 85 ? -46.442 -24.744 -2.778 1.00 15.65 77 ALA A N 1
ATOM 610 C CA . ALA A 1 85 ? -46.370 -26.133 -3.224 1.00 15.50 77 ALA A CA 1
ATOM 611 C C . ALA A 1 85 ? -47.632 -26.527 -3.978 1.00 15.34 77 ALA A C 1
ATOM 612 O O . ALA A 1 85 ? -48.689 -25.954 -3.749 1.00 15.42 77 ALA A O 1
ATOM 614 N N . VAL A 1 86 ? -47.497 -27.532 -4.839 1.00 15.19 78 VAL A N 1
ATOM 615 C CA . VAL A 1 86 ? -48.597 -28.096 -5.615 1.00 15.10 78 VAL A CA 1
ATOM 616 C C . VAL A 1 86 ? -48.751 -29.578 -5.261 1.00 15.27 78 VAL A C 1
ATOM 617 O O . VAL A 1 86 ? -47.804 -30.346 -5.369 1.00 15.28 78 VAL A O 1
ATOM 621 N N . ALA A 1 87 ? -49.941 -29.972 -4.838 1.00 15.49 79 ALA A N 1
ATOM 622 C CA . ALA A 1 87 ? -50.201 -31.356 -4.469 1.00 15.79 79 ALA A CA 1
ATOM 623 C C . ALA A 1 87 ? -51.216 -31.979 -5.410 1.00 15.83 79 ALA A C 1
ATOM 624 O O . ALA A 1 87 ? -52.347 -31.446 -5.541 1.00 15.89 79 ALA A O 1
ATOM 626 N N . GLY A 1 88 ? -50.828 -33.087 -6.025 1.00 15.86 80 GLY A N 1
ATOM 627 C CA . GLY A 1 88 ? -51.733 -33.878 -6.883 1.00 16.01 80 GLY A CA 1
ATOM 628 C C . GLY A 1 88 ? -52.566 -34.901 -6.137 1.00 16.58 80 GLY A C 1
ATOM 629 O O . GLY A 1 88 ? -52.046 -35.646 -5.258 1.00 16.88 80 GLY A O 1
ATOM 630 N N . GLY A 1 89 ? -53.860 -34.949 -6.424 1.00 16.82 81 GLY A N 1
ATOM 631 C CA . GLY A 1 89 ? -54.679 -36.060 -5.992 1.00 17.47 81 GLY A CA 1
ATOM 632 C C . GLY A 1 89 ? -54.383 -37.386 -6.702 1.00 17.79 81 GLY A C 1
ATOM 633 O O . GLY A 1 89 ? -54.349 -37.469 -7.953 1.00 17.48 81 GLY A O 1
ATOM 634 N N . GLU A 1 90 ? -54.153 -38.452 -5.930 1.00 18.67 82 GLU A N 1
ATOM 635 C CA . GLU A 1 90 ? -53.953 -39.782 -6.523 1.00 19.46 82 GLU A CA 1
ATOM 636 C C . GLU A 1 90 ? -55.239 -40.236 -7.240 1.00 19.77 82 GLU A C 1
ATOM 637 O O . GLU A 1 90 ? -56.331 -40.058 -6.668 1.00 20.12 82 GLU A O 1
ATOM 643 N N . THR A 1 91 ? -55.175 -40.805 -8.456 1.00 19.43 83 THR A N 1
ATOM 644 C CA . THR A 1 91 ? -53.972 -40.947 -9.290 1.00 18.81 83 THR A CA 1
ATOM 645 C C . THR A 1 91 ? -53.871 -39.918 -10.384 1.00 17.89 83 THR A C 1
ATOM 646 O O . THR A 1 91 ? -52.785 -39.416 -10.695 1.00 17.34 83 THR A O 1
ATOM 650 N N . ALA A 1 92 ? -55.010 -39.608 -10.980 1.00 17.92 84 ALA A N 1
ATOM 651 C CA . ALA A 1 92 ? -55.044 -38.837 -12.235 1.00 17.46 84 ALA A CA 1
ATOM 652 C C . ALA A 1 92 ? -54.618 -37.404 -12.076 1.00 16.85 84 ALA A C 1
ATOM 653 O O . ALA A 1 92 ? -54.206 -36.788 -13.050 1.00 16.46 84 ALA A O 1
ATOM 655 N N . GLY A 1 93 ? -54.580 -36.869 -10.868 1.00 16.80 85 GLY A N 1
ATOM 656 C CA . GLY A 1 93 ? -54.025 -35.543 -10.703 1.00 16.29 85 GLY A CA 1
ATOM 657 C C . GLY A 1 93 ? -52.497 -35.452 -10.697 1.00 15.96 85 GLY A C 1
ATOM 658 O O . GLY A 1 93 ? -51.931 -34.367 -10.896 1.00 15.57 85 GLY A O 1
ATOM 659 N N . ILE A 1 94 ? -51.832 -36.593 -10.516 1.00 16.20 86 ILE A N 1
ATOM 660 C CA . ILE A 1 94 ? -50.376 -36.616 -10.311 1.00 16.02 86 ILE A CA 1
ATOM 661 C C . ILE A 1 94 ? -49.575 -36.108 -11.509 1.00 15.67 86 ILE A C 1
ATOM 662 O O . ILE A 1 94 ? -48.707 -35.258 -11.328 1.00 15.41 86 ILE A O 1
ATOM 667 N N . PRO A 1 95 ? -49.805 -36.649 -12.736 1.00 15.76 87 PRO A N 1
ATOM 668 C CA . PRO A 1 95 ? -48.996 -36.089 -13.834 1.00 15.51 87 PRO A CA 1
ATOM 669 C C . PRO A 1 95 ? -49.136 -34.572 -14.012 1.00 15.16 87 PRO A C 1
ATOM 670 O O . PRO A 1 95 ? -48.142 -33.845 -14.242 1.00 14.99 87 PRO A O 1
ATOM 674 N N . PHE A 1 96 ? -50.365 -34.086 -13.917 1.00 15.14 88 PHE A N 1
ATOM 675 C CA . PHE A 1 96 ? -50.632 -32.654 -14.068 1.00 14.90 88 PHE A CA 1
ATOM 676 C C . PHE A 1 96 ? -50.034 -31.847 -12.951 1.00 14.77 88 PHE A C 1
ATOM 677 O O . PHE A 1 96 ? -49.450 -30.776 -13.207 1.00 14.61 88 PHE A O 1
ATOM 685 N N . ALA A 1 97 ? -50.112 -32.370 -11.734 1.00 14.91 89 ALA A N 1
ATOM 686 C CA . ALA A 1 97 ? -49.427 -31.699 -10.604 1.00 14.84 89 ALA A CA 1
ATOM 687 C C . ALA A 1 97 ? -47.928 -31.640 -10.831 1.00 14.76 89 ALA A C 1
ATOM 688 O O . ALA A 1 97 ? -47.240 -30.622 -10.500 1.00 14.68 89 ALA A O 1
ATOM 690 N N . ALA A 1 98 ? -47.364 -32.721 -11.369 1.00 14.87 90 ALA A N 1
ATOM 691 C CA . ALA A 1 98 ? -45.898 -32.755 -11.629 1.00 14.90 90 ALA A CA 1
ATOM 692 C C . ALA A 1 98 ? -45.446 -31.644 -12.633 1.00 14.77 90 ALA A C 1
ATOM 693 O O . ALA A 1 98 ? -44.448 -30.957 -12.394 1.00 14.80 90 ALA A O 1
ATOM 695 N N . TRP A 1 99 ? -46.227 -31.460 -13.707 1.00 14.71 91 TRP A N 1
ATOM 696 C CA . TRP A 1 99 ? -45.932 -30.421 -14.683 1.00 14.68 91 TRP A CA 1
ATOM 697 C C . TRP A 1 99 ? -46.186 -29.027 -14.152 1.00 14.59 91 TRP A C 1
ATOM 698 O O . TRP A 1 99 ? -45.428 -28.126 -14.424 1.00 14.67 91 TRP A O 1
ATOM 709 N N . ILE A 1 100 ? -47.267 -28.833 -13.454 1.00 14.50 92 ILE A N 1
ATOM 710 C CA . ILE A 1 100 ? -47.569 -27.499 -12.865 1.00 14.48 92 ILE A CA 1
ATOM 711 C C . ILE A 1 100 ? -46.509 -27.125 -11.807 1.00 14.55 92 ILE A C 1
ATOM 712 O O . ILE A 1 100 ? -45.998 -25.964 -11.810 1.00 14.65 92 ILE A O 1
ATOM 717 N N . ALA A 1 101 ? -46.161 -28.072 -10.918 1.00 14.58 93 ALA A N 1
ATOM 718 C CA . ALA A 1 101 ? -45.085 -27.852 -9.956 1.00 14.70 93 ALA A CA 1
ATOM 719 C C . ALA A 1 101 ? -43.776 -27.406 -10.622 1.00 14.91 93 ALA A C 1
ATOM 720 O O . ALA A 1 101 ? -43.134 -26.456 -10.186 1.00 14.99 93 ALA A O 1
ATOM 722 N N . ASP A 1 102 ? -43.418 -28.058 -11.736 1.00 15.45 94 ASP A N 1
ATOM 723 C CA . ASP A 1 102 ? -42.201 -27.709 -12.516 1.00 16.30 94 ASP A CA 1
ATOM 724 C C . ASP A 1 102 ? -42.325 -26.284 -13.091 1.00 16.26 94 ASP A C 1
ATOM 725 O O . ASP A 1 102 ? -41.416 -25.451 -12.938 1.00 16.07 94 ASP A O 1
ATOM 730 N N . ARG A 1 103 ? -43.437 -26.005 -13.773 1.00 16.13 95 ARG A N 1
ATOM 731 C CA . ARG A 1 103 ? -43.623 -24.642 -14.319 1.00 16.60 95 ARG A CA 1
ATOM 732 C C . ARG A 1 103 ? -43.568 -23.555 -13.247 1.00 16.43 95 ARG A C 1
ATOM 733 O O . ARG A 1 103 ? -43.029 -22.501 -13.527 1.00 16.80 95 ARG A O 1
ATOM 741 N N . MET A 1 104 ? -44.167 -23.800 -12.072 1.00 16.14 96 MET A N 1
ATOM 742 C CA A MET A 1 104 ? -44.253 -22.843 -10.964 0.50 16.47 96 MET A CA 1
ATOM 743 C CA B MET A 1 104 ? -44.211 -22.818 -10.994 0.50 16.03 96 MET A CA 1
ATOM 744 C C . MET A 1 104 ? -42.984 -22.830 -10.093 1.00 16.20 96 MET A C 1
ATOM 745 O O . MET A 1 104 ? -42.851 -21.981 -9.207 1.00 16.22 96 MET A O 1
ATOM 7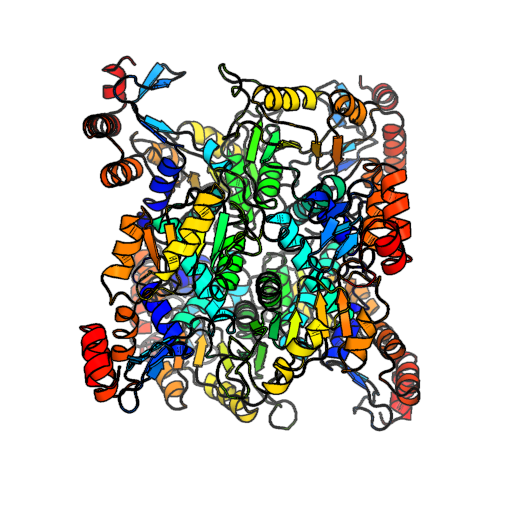54 N N . MET A 1 105 ? -42.036 -23.714 -10.402 1.00 15.73 97 MET A N 1
ATOM 755 C CA . MET A 1 105 ? -40.778 -23.783 -9.665 1.00 15.81 97 MET A CA 1
ATOM 756 C C . MET A 1 105 ? -40.992 -24.017 -8.154 1.00 15.73 97 MET A C 1
ATOM 757 O O . MET A 1 105 ? -40.227 -23.501 -7.333 1.00 16.03 97 MET A O 1
ATOM 762 N N . VAL A 1 106 ? -41.987 -24.835 -7.801 1.00 15.44 98 VAL A N 1
ATOM 763 C CA . VAL A 1 106 ? -42.278 -25.130 -6.393 1.00 15.46 98 VAL A CA 1
ATOM 764 C C . VAL A 1 106 ? -42.248 -26.607 -6.054 1.00 15.39 98 VAL A C 1
ATOM 765 O O . VAL A 1 106 ? -42.475 -27.479 -6.917 1.00 15.23 98 VAL A O 1
ATOM 769 N N . PRO A 1 107 ? -42.081 -26.911 -4.781 1.00 15.56 99 PRO A N 1
ATOM 770 C CA . PRO A 1 107 ? -42.229 -28.304 -4.376 1.00 15.58 99 PRO A CA 1
ATOM 771 C C . PRO A 1 107 ? -43.539 -28.959 -4.826 1.00 15.38 99 PRO A C 1
ATOM 772 O O . PRO A 1 107 ? -44.580 -28.308 -4.801 1.00 15.28 99 PRO A O 1
ATOM 776 N N . MET A 1 108 ? -43.460 -30.252 -5.176 1.00 15.40 100 MET A N 1
ATOM 777 C CA . MET A 1 108 ? -44.627 -31.084 -5.381 1.00 15.36 100 MET A CA 1
ATOM 778 C C . MET A 1 108 ? -44.846 -32.021 -4.179 1.00 15.68 100 MET A C 1
ATOM 779 O O . MET A 1 108 ? -43.912 -32.483 -3.546 1.00 15.90 100 MET A O 1
ATOM 784 N N . GLN A 1 109 ? -46.119 -32.283 -3.895 1.00 15.77 101 GLN A N 1
ATOM 785 C CA . GLN A 1 109 ? -46.523 -33.468 -3.123 1.00 16.17 101 GLN A CA 1
ATOM 786 C C . GLN A 1 109 ? -47.613 -34.240 -3.922 1.00 16.21 101 GLN A C 1
ATOM 787 O O . GLN A 1 109 ? -48.145 -33.754 -4.915 1.00 15.93 101 GLN A O 1
ATOM 793 N N . TYR A 1 110 ? -47.956 -35.432 -3.424 1.00 29.26 102 TYR A N 1
ATOM 794 C CA . TYR A 1 110 ? -49.212 -36.010 -3.822 1.00 26.71 102 TYR A CA 1
ATOM 795 C C . TYR A 1 110 ? -49.958 -36.598 -2.619 1.00 25.86 102 TYR A C 1
ATOM 796 O O . TYR A 1 110 ? -49.366 -36.831 -1.580 1.00 26.71 102 TYR A O 1
ATOM 805 N N . VAL A 1 111 ? -51.274 -36.747 -2.795 1.00 24.98 103 VAL A N 1
ATOM 806 C CA . VAL A 1 111 ? -52.145 -37.119 -1.704 1.00 24.83 103 VAL A CA 1
ATOM 807 C C . VAL A 1 111 ? -52.826 -38.437 -2.054 1.00 23.43 103 VAL A C 1
ATOM 808 O O . VAL A 1 111 ? -53.548 -38.519 -3.017 1.00 23.57 103 VAL A O 1
ATOM 812 N N . ARG A 1 112 ? -52.555 -39.447 -1.253 1.00 23.09 104 ARG A N 1
ATOM 813 C CA . ARG A 1 112 ? -53.190 -40.760 -1.417 1.00 23.17 104 ARG A CA 1
ATOM 814 C C . ARG A 1 112 ? -54.704 -40.699 -1.169 1.00 23.86 104 ARG A C 1
ATOM 815 O O . ARG A 1 112 ? -55.168 -39.943 -0.313 1.00 24.27 104 ARG A O 1
ATOM 823 N N . LYS A 1 113 ? -55.465 -41.500 -1.914 1.00 25.25 105 LYS A N 1
ATOM 824 C CA . LYS A 1 113 ? -56.885 -41.632 -1.657 1.00 27.45 105 LYS A CA 1
ATOM 825 C C . LYS A 1 113 ? -57.172 -42.175 -0.241 1.00 28.11 105 LYS A C 1
ATOM 826 O O . LYS A 1 113 ? -58.060 -41.669 0.436 1.00 28.86 105 LYS A O 1
ATOM 832 N N . LYS A 1 114 ? -56.392 -43.166 0.181 1.00 28.58 106 LYS A N 1
ATOM 833 C CA . LYS A 1 114 ? -56.557 -43.829 1.490 1.00 30.25 106 LYS A CA 1
ATOM 834 C C . LYS A 1 114 ? -55.247 -43.751 2.258 1.00 29.46 106 LYS A C 1
ATOM 835 O O . LYS A 1 114 ? -54.178 -43.789 1.640 1.00 28.78 106 LYS A O 1
ATOM 841 N N . PRO A 1 115 ? -55.303 -43.657 3.601 1.00 30.23 107 PRO A N 1
ATOM 842 C CA . PRO A 1 115 ? -54.044 -43.584 4.328 1.00 30.93 107 PRO A CA 1
ATOM 843 C C . PRO A 1 115 ? -53.260 -44.869 4.227 1.00 33.66 107 PRO A C 1
ATOM 844 O O . PRO A 1 115 ? -53.849 -45.938 4.071 1.00 35.26 107 PRO A O 1
ATOM 848 N N . LYS A 1 116 ? -51.931 -44.740 4.255 1.00 35.56 108 LYS A N 1
ATOM 849 C CA . LYS A 1 116 ? -51.032 -45.864 4.492 1.00 40.40 108 LYS A CA 1
ATOM 850 C C . LYS A 1 116 ? -50.693 -45.723 5.990 1.00 43.88 108 LYS A C 1
ATOM 851 O O . LYS A 1 116 ? -50.096 -44.705 6.402 1.00 44.03 108 LYS A O 1
ATOM 853 N N . GLY A 1 117 ? -51.086 -46.702 6.811 1.00 47.95 109 GLY A N 1
ATOM 854 C CA . GLY A 1 117 ? -50.964 -46.565 8.254 1.00 51.29 109 GLY A CA 1
ATOM 855 C C . GLY A 1 117 ? -51.879 -45.490 8.837 1.00 50.73 109 GLY A C 1
ATOM 856 O O . GLY A 1 117 ? -52.934 -45.189 8.259 1.00 47.07 109 GLY A O 1
ATOM 857 N N . PHE A 1 118 ? -51.495 -44.932 9.997 1.00 55.65 110 PHE A N 1
ATOM 858 C CA . PHE A 1 118 ? -52.338 -43.947 10.740 1.00 58.62 110 PHE A CA 1
ATOM 859 C C . PHE A 1 118 ? -51.481 -42.715 11.058 1.00 61.12 110 PHE A C 1
ATOM 860 O O . PHE A 1 118 ? -50.266 -42.789 10.997 1.00 63.19 110 PHE A O 1
ATOM 868 N N . GLY A 1 119 ? -52.108 -41.567 11.314 1.00 51.58 111 GLY A N 1
ATOM 869 C CA . GLY A 1 119 ? -51.359 -40.348 11.631 1.00 48.57 111 GLY A CA 1
ATOM 870 C C . GLY A 1 119 ? -51.768 -39.135 10.817 1.00 48.48 111 GLY A C 1
ATOM 871 O O . GLY A 1 119 ? -52.378 -39.237 9.716 1.00 45.35 111 GLY A O 1
ATOM 872 N N . ARG A 1 120 ? -51.424 -37.969 11.355 1.00 46.09 112 ARG A N 1
ATOM 873 C CA . ARG A 1 120 ? -51.720 -36.715 10.678 1.00 44.45 112 ARG A CA 1
ATOM 874 C C . ARG A 1 120 ? -51.060 -36.641 9.285 1.00 42.41 112 ARG A C 1
ATOM 875 O O . ARG A 1 120 ? -51.264 -35.665 8.561 1.00 39.62 112 ARG A O 1
ATOM 877 N N . ASN A 1 121 ? -50.271 -37.651 8.894 1.00 39.32 113 ASN A N 1
ATOM 878 C CA . ASN A 1 121 ? -49.583 -37.567 7.604 1.00 37.08 113 ASN A CA 1
ATOM 879 C C . ASN A 1 121 ? -49.694 -38.806 6.683 1.00 32.43 113 ASN A C 1
ATOM 880 O O . ASN A 1 121 ? -49.089 -38.834 5.649 1.00 32.35 113 ASN A O 1
ATOM 885 N N . ALA A 1 122 ? -50.500 -39.783 7.041 1.00 29.72 114 ALA A N 1
ATOM 886 C CA . ALA A 1 122 ? -50.572 -41.071 6.376 1.00 28.82 114 ALA A CA 1
ATOM 887 C C . ALA A 1 122 ? -51.030 -41.045 4.910 1.00 26.60 114 ALA A C 1
ATOM 888 O O . ALA A 1 122 ? -50.826 -42.019 4.198 1.00 26.76 114 ALA A O 1
ATOM 890 N N . GLN A 1 123 ? -51.586 -39.931 4.474 1.00 24.30 115 GLN A N 1
ATOM 891 C CA . GLN A 1 123 ? -51.969 -39.772 3.064 1.00 23.08 115 GLN A CA 1
ATOM 892 C C . GLN A 1 123 ? -51.013 -38.922 2.262 1.00 21.77 115 GLN A C 1
ATOM 893 O O . GLN A 1 123 ? -51.190 -38.884 1.082 1.00 21.30 115 GLN A O 1
ATOM 899 N N . ILE A 1 124 ? -50.046 -38.241 2.871 1.00 21.26 116 ILE A N 1
ATOM 900 C CA . ILE A 1 124 ? -49.205 -37.291 2.157 1.00 20.42 116 ILE A CA 1
ATOM 901 C C . ILE A 1 124 ? -47.922 -37.978 1.702 1.00 20.79 116 ILE A C 1
ATOM 902 O O . ILE A 1 124 ? -47.235 -38.643 2.479 1.00 21.08 116 ILE A O 1
ATOM 907 N N . GLU A 1 125 ? -47.617 -37.845 0.412 1.00 20.39 117 GLU A N 1
ATOM 908 C CA . GLU A 1 125 ? -46.303 -38.300 -0.086 1.00 21.13 117 GLU A CA 1
ATOM 909 C C . GLU A 1 125 ? -45.547 -37.076 -0.588 1.00 20.35 117 GLU A C 1
ATOM 910 O O . GLU A 1 125 ? -46.121 -36.172 -1.214 1.00 19.23 117 GLU A O 1
ATOM 916 N N . GLY A 1 126 ? -44.242 -37.057 -0.313 1.00 21.00 118 GLY A N 1
ATOM 917 C CA . GLY A 1 126 ? -43.438 -35.848 -0.537 1.00 20.87 118 GLY A CA 1
ATOM 918 C C . GLY A 1 126 ? -43.135 -35.236 0.826 1.00 21.07 118 GLY A C 1
ATOM 919 O O . GLY A 1 126 ? -43.497 -35.791 1.861 1.00 21.17 118 GLY A O 1
ATOM 920 N N . HIS A 1 127 ? -42.357 -34.174 0.812 1.00 21.46 119 HIS A N 1
ATOM 921 C CA . HIS A 1 127 ? -42.062 -33.388 1.992 1.00 22.38 119 HIS A CA 1
ATOM 922 C C . HIS A 1 127 ? -42.962 -32.170 1.972 1.00 22.10 119 HIS A C 1
ATOM 923 O O . HIS A 1 127 ? -42.987 -31.452 0.977 1.00 21.59 119 HIS A O 1
ATOM 930 N N . LEU A 1 128 ? -43.690 -31.959 3.067 1.00 22.65 120 LEU A N 1
ATOM 931 C CA . LEU A 1 128 ? -44.611 -30.860 3.220 1.00 23.24 120 LEU A CA 1
ATOM 932 C C . LEU A 1 128 ? -44.264 -30.081 4.461 1.00 24.02 120 LEU A C 1
ATOM 933 O O . LEU A 1 128 ? -44.504 -30.556 5.558 1.00 24.59 120 LEU A O 1
ATOM 938 N N . GLU A 1 129 ? -43.714 -28.887 4.288 1.00 24.14 121 GLU A N 1
ATOM 939 C CA . GLU A 1 129 ? -43.391 -27.982 5.412 1.00 25.03 121 GLU A CA 1
ATOM 940 C C . GLU A 1 129 ? -44.654 -27.412 6.094 1.00 25.01 121 GLU A C 1
ATOM 941 O O . GLU A 1 129 ? -45.595 -26.973 5.424 1.00 24.31 121 GLU A O 1
ATOM 943 N N . GLU A 1 130 ? -44.704 -27.429 7.437 1.00 25.35 122 GLU A N 1
ATOM 944 C CA . GLU A 1 130 ? -45.852 -26.819 8.162 1.00 25.79 122 GLU A CA 1
ATOM 945 C C . GLU A 1 130 ? -46.009 -25.353 7.656 1.00 25.98 122 GLU A C 1
ATOM 946 O O . GLU A 1 130 ? -45.027 -24.670 7.353 1.00 26.87 122 GLU A O 1
ATOM 948 N N . GLY A 1 131 ? -47.252 -24.905 7.502 1.00 25.20 123 GLY A N 1
ATOM 949 C CA . GLY A 1 131 ? -47.480 -23.527 7.047 1.00 25.22 123 GLY A CA 1
ATOM 950 C C . GLY A 1 131 ? -47.518 -23.337 5.525 1.00 23.72 123 GLY A C 1
ATOM 951 O O . GLY A 1 131 ? -47.964 -22.289 5.068 1.00 24.66 123 GLY A O 1
ATOM 952 N N . SER A 1 132 ? -47.095 -24.327 4.725 1.00 21.89 124 SER A N 1
ATOM 953 C CA . SER A 1 132 ? -47.036 -24.130 3.259 1.00 20.67 124 SER A CA 1
ATOM 954 C C . SER A 1 132 ? -48.452 -23.899 2.734 1.00 19.57 124 SER A C 1
ATOM 955 O O . SER A 1 132 ? -49.382 -24.552 3.186 1.00 19.14 124 SER A O 1
ATOM 958 N N . ARG A 1 133 ? -48.567 -23.012 1.783 1.00 18.96 125 ARG A N 1
ATOM 959 C CA . ARG A 1 133 ? -49.769 -22.757 1.062 1.00 18.34 125 ARG A CA 1
ATOM 960 C C . ARG A 1 133 ? -49.747 -23.738 -0.102 1.00 17.39 125 ARG A C 1
ATOM 961 O O . ARG A 1 133 ? -48.870 -23.659 -0.956 1.00 17.40 125 ARG A O 1
ATOM 969 N N . VAL A 1 134 ? -50.693 -24.668 -0.120 1.00 16.78 126 VAL A N 1
ATOM 970 C CA . VAL A 1 134 ? -50.673 -25.736 -1.112 1.00 16.08 126 VAL A CA 1
ATOM 971 C C . VAL A 1 134 ? -51.862 -25.582 -2.069 1.00 15.67 126 VAL A C 1
ATOM 972 O O . VAL A 1 134 ? -53.021 -25.444 -1.644 1.00 15.71 126 VAL A O 1
ATOM 976 N N . LEU A 1 135 ? -51.588 -25.731 -3.369 1.00 15.35 127 LEU A N 1
ATOM 977 C CA . LEU A 1 135 ? -52.608 -25.803 -4.377 1.00 14.96 127 LEU A CA 1
ATOM 978 C C . LEU A 1 135 ? -52.926 -27.285 -4.601 1.00 14.57 127 LEU A C 1
ATOM 979 O O . LEU A 1 135 ? -52.038 -28.025 -4.974 1.00 14.58 127 LEU A O 1
ATOM 984 N N . LEU A 1 136 ? -54.191 -27.665 -4.440 1.00 14.43 128 LEU A N 1
ATOM 985 C CA . LEU A 1 136 ? -54.627 -29.025 -4.821 1.00 14.27 128 LEU A CA 1
ATOM 986 C C . LEU A 1 136 ? -54.932 -29.089 -6.287 1.00 14.03 128 LEU A C 1
ATOM 987 O O . LEU A 1 136 ? -55.722 -28.271 -6.795 1.00 13.93 128 LEU A O 1
ATOM 992 N N . VAL A 1 137 ? -54.313 -30.033 -6.965 1.00 14.09 129 VAL A N 1
ATOM 993 C CA . VAL A 1 137 ? -54.545 -30.252 -8.423 1.00 14.05 129 VAL A CA 1
ATOM 994 C C . VAL A 1 137 ? -55.182 -31.635 -8.633 1.00 14.73 129 VAL A C 1
ATOM 995 O O . VAL A 1 137 ? -54.671 -32.668 -8.108 1.00 15.01 129 VAL A O 1
ATOM 999 N N . GLU A 1 138 ? -56.274 -31.669 -9.417 1.00 15.31 130 GLU A N 1
ATOM 1000 C CA . GLU A 1 138 ? -56.913 -32.907 -9.867 1.00 16.49 130 GLU A CA 1
ATOM 1001 C C . GLU A 1 138 ? -57.202 -32.807 -11.368 1.00 16.21 130 GLU A C 1
ATOM 1002 O O . GLU A 1 138 ? -57.100 -31.698 -11.931 1.00 15.61 130 GLU A O 1
ATOM 1008 N N . ASP A 1 139 ? -57.449 -33.932 -12.050 1.00 16.56 131 ASP A N 1
ATOM 1009 C CA . ASP A 1 139 ? -57.734 -33.836 -13.492 1.00 16.77 131 ASP A CA 1
ATOM 1010 C C . ASP A 1 139 ? -59.081 -33.143 -13.751 1.00 16.44 131 ASP A C 1
ATOM 1011 O O . ASP A 1 139 ? -59.204 -32.257 -14.595 1.00 15.83 131 ASP A O 1
ATOM 1016 N N . LEU A 1 140 ? -60.084 -33.533 -12.978 1.00 16.63 132 LEU A N 1
ATOM 1017 C CA . LEU A 1 140 ? -61.441 -33.008 -13.131 1.00 16.69 132 LEU A CA 1
ATOM 1018 C C . LEU A 1 140 ? -62.229 -32.937 -11.848 1.00 16.66 132 LEU A C 1
ATOM 1019 O O . LEU A 1 140 ? -61.800 -33.451 -10.791 1.00 16.59 132 LEU A O 1
ATOM 1024 N N . THR A 1 141 ? -63.365 -32.261 -11.906 1.00 16.38 133 THR A N 1
ATOM 1025 C CA . THR A 1 141 ? -64.361 -32.406 -10.858 1.00 16.83 133 THR A CA 1
ATOM 1026 C C . THR A 1 141 ? -65.753 -32.545 -11.443 1.00 17.46 133 THR A C 1
ATOM 1027 O O . THR A 1 141 ? -66.106 -31.857 -12.418 1.00 16.89 133 THR A O 1
ATOM 1031 N N . THR A 1 142 ? -66.510 -33.474 -10.854 1.00 18.37 134 THR A N 1
ATOM 1032 C CA . THR A 1 142 ? -67.914 -33.679 -11.193 1.00 19.37 134 THR A CA 1
ATOM 1033 C C . THR A 1 142 ? -68.753 -32.901 -10.215 1.00 19.87 134 THR A C 1
ATOM 1034 O O . THR A 1 142 ? -69.303 -31.860 -10.580 1.00 19.89 134 THR A O 1
ATOM 1038 N N . ASP A 1 143 ? -68.795 -33.346 -8.954 1.00 20.44 135 ASP A N 1
ATOM 1039 C CA . ASP A 1 143 ? -69.557 -32.622 -7.944 1.00 21.23 135 ASP A CA 1
ATOM 1040 C C . ASP A 1 143 ? -68.672 -32.205 -6.761 1.00 20.89 135 ASP A C 1
ATOM 1041 O O . ASP A 1 143 ? -69.183 -31.787 -5.712 1.00 21.54 135 ASP A O 1
ATOM 1046 N N . SER A 1 144 ? -67.361 -32.411 -6.909 1.00 19.95 136 SER A N 1
ATOM 1047 C CA . SER A 1 144 ? -66.341 -32.061 -5.908 1.00 19.80 136 SER A CA 1
ATOM 1048 C C . SER A 1 144 ? -66.392 -32.809 -4.566 1.00 21.18 136 SER A C 1
ATOM 1049 O O . SER A 1 144 ? -65.575 -32.548 -3.688 1.00 20.79 136 SER A O 1
ATOM 1052 N N . ARG A 1 145 ? -67.291 -33.769 -4.422 1.00 22.94 137 ARG A N 1
ATOM 1053 C CA . ARG A 1 145 ? -67.386 -34.493 -3.171 1.00 24.84 137 ARG A CA 1
ATOM 1054 C C . ARG A 1 145 ? -66.098 -35.237 -2.801 1.00 24.16 137 ARG A C 1
ATOM 1055 O O . ARG A 1 145 ? -65.703 -35.243 -1.634 1.00 24.69 137 ARG A O 1
ATOM 1063 N N . SER A 1 146 ? -65.414 -35.824 -3.774 1.00 23.18 138 SER A N 1
ATOM 1064 C CA . SER A 1 146 ? -64.184 -36.552 -3.488 1.00 22.79 138 SER A CA 1
ATOM 1065 C C . SER A 1 146 ? -62.967 -35.633 -3.130 1.00 21.51 138 SER A C 1
ATOM 1066 O O . SER A 1 146 ? -61.925 -36.114 -2.646 1.00 21.33 138 SER A O 1
ATOM 1069 N N . LYS A 1 147 ? -63.081 -34.332 -3.363 1.00 20.45 139 LYS A N 1
ATOM 1070 C CA . LYS A 1 147 ? -62.017 -33.393 -3.001 1.00 19.45 139 LYS A CA 1
ATOM 1071 C C . LYS A 1 147 ? -61.914 -33.179 -1.493 1.00 19.74 139 LYS A C 1
ATOM 1072 O O . LYS A 1 147 ? -60.856 -32.771 -1.014 1.00 18.94 139 LYS A O 1
ATOM 1078 N N . ILE A 1 148 ? -63.004 -33.425 -0.744 1.00 20.50 140 ILE A N 1
ATOM 1079 C CA . ILE A 1 148 ? -63.010 -33.121 0.703 1.00 21.26 140 ILE A CA 1
ATOM 1080 C C . ILE A 1 148 ? -61.919 -33.946 1.395 1.00 21.10 140 ILE A C 1
ATOM 1081 O O . ILE A 1 148 ? -61.173 -33.436 2.238 1.00 20.87 140 ILE A O 1
ATOM 1086 N N . ASN A 1 149 ? -61.807 -35.208 1.008 1.00 21.18 141 ASN A N 1
ATOM 1087 C CA . ASN A 1 149 ? -60.758 -36.107 1.489 1.00 21.29 141 ASN A CA 1
ATOM 1088 C C . ASN A 1 149 ? -59.357 -35.481 1.353 1.00 20.05 141 ASN A C 1
ATOM 1089 O O . ASN A 1 149 ? -58.591 -35.397 2.349 1.00 20.22 141 ASN A O 1
ATOM 1094 N N . PHE A 1 150 ? -59.033 -35.046 0.142 1.00 18.77 142 PHE A N 1
ATOM 1095 C CA . PHE A 1 150 ? -57.693 -34.514 -0.170 1.00 17.79 142 PHE A CA 1
ATOM 1096 C C . PHE A 1 150 ? -57.428 -33.223 0.582 1.00 17.45 142 PHE A C 1
ATOM 1097 O O . PHE A 1 150 ? -56.338 -33.007 1.139 1.00 17.22 142 PHE A O 1
ATOM 1105 N N . VAL A 1 151 ? -58.425 -32.344 0.609 1.00 17.49 143 VAL A N 1
ATOM 1106 C CA . VAL A 1 151 ? -58.257 -31.075 1.323 1.00 17.65 143 VAL A CA 1
ATOM 1107 C C . VAL A 1 151 ? -58.000 -31.325 2.827 1.00 18.50 143 VAL A C 1
ATOM 1108 O O . VAL A 1 151 ? -57.130 -30.679 3.451 1.00 18.48 143 VAL A O 1
ATOM 1112 N N . ASN A 1 152 ? -58.788 -32.221 3.418 1.00 19.45 144 ASN A N 1
ATOM 1113 C CA . ASN A 1 152 ? -58.632 -32.606 4.773 1.00 20.45 144 ASN A CA 1
ATOM 1114 C C . ASN A 1 152 ? -57.255 -33.188 5.072 1.00 19.96 144 ASN A C 1
ATOM 1115 O O . ASN A 1 152 ? -56.648 -32.815 6.088 1.00 20.24 144 ASN A O 1
ATOM 1120 N N . ALA A 1 153 ? -56.772 -34.099 4.229 1.00 19.27 145 ALA A N 1
ATOM 1121 C CA . ALA A 1 153 ? -55.463 -34.717 4.447 1.00 19.25 145 ALA A CA 1
ATOM 1122 C C . ALA A 1 153 ? -54.365 -33.631 4.463 1.00 18.59 145 ALA A C 1
ATOM 1123 O O . ALA A 1 153 ? -53.495 -33.616 5.351 1.00 18.93 145 ALA A O 1
ATOM 1125 N N . LEU A 1 154 ? -54.466 -32.681 3.534 1.00 17.81 146 LEU A N 1
ATOM 1126 C CA . LEU A 1 154 ? -53.509 -31.579 3.468 1.00 17.40 146 LEU A CA 1
ATOM 1127 C C . LEU A 1 154 ? -53.562 -30.712 4.713 1.00 18.01 146 LEU A C 1
ATOM 1128 O O . LEU A 1 154 ? -52.516 -30.397 5.280 1.00 18.20 146 LEU A O 1
ATOM 1133 N N . ARG A 1 155 ? -54.763 -30.316 5.117 1.00 18.47 147 ARG A N 1
ATOM 1134 C CA . ARG A 1 155 ? -54.896 -29.438 6.274 1.00 19.29 147 ARG A CA 1
ATOM 1135 C C . ARG A 1 155 ? -54.442 -30.092 7.561 1.00 20.10 147 ARG A C 1
ATOM 1136 O O . ARG A 1 155 ? -53.758 -29.485 8.378 1.00 20.57 147 ARG A O 1
ATOM 1144 N N . THR A 1 156 ? -54.801 -31.362 7.734 1.00 20.40 148 THR A N 1
ATOM 1145 C CA . THR A 1 156 ? -54.365 -32.118 8.865 1.00 21.52 148 THR A CA 1
ATOM 1146 C C . THR A 1 156 ? -52.850 -32.221 8.944 1.00 21.26 148 THR A C 1
ATOM 1147 O O . THR A 1 156 ? -52.304 -32.210 10.022 1.00 21.96 148 THR A O 1
ATOM 1151 N N . ALA A 1 157 ? -52.194 -32.309 7.813 1.00 20.45 149 ALA A N 1
ATOM 1152 C CA . ALA A 1 157 ? -50.762 -32.377 7.712 1.00 20.44 149 ALA A CA 1
ATOM 1153 C C . ALA A 1 157 ? -50.059 -31.020 7.860 1.00 20.49 149 ALA A C 1
ATOM 1154 O O . ALA A 1 157 ? -48.837 -30.972 7.817 1.00 20.66 149 ALA A O 1
ATOM 1156 N N . GLY A 1 158 ? -50.810 -29.939 8.000 1.00 20.62 150 GLY A N 1
ATOM 1157 C CA . GLY A 1 158 ? -50.248 -28.620 8.389 1.00 20.96 150 GLY A CA 1
ATOM 1158 C C . GLY A 1 158 ? -50.329 -27.578 7.279 1.00 20.32 150 GLY A C 1
ATOM 1159 O O . GLY A 1 158 ? -49.909 -26.421 7.498 1.00 20.86 150 GLY A O 1
ATOM 1160 N N . ALA A 1 159 ? -50.872 -27.962 6.121 1.00 19.43 151 ALA A N 1
ATOM 1161 C CA . ALA A 1 159 ? -50.964 -27.078 4.962 1.00 18.87 151 ALA A CA 1
ATOM 1162 C C . ALA A 1 159 ? -52.095 -26.086 5.107 1.00 19.26 151 ALA A C 1
ATOM 1163 O O . ALA A 1 159 ? -53.125 -26.395 5.697 1.00 19.63 151 ALA A O 1
ATOM 1165 N N . THR A 1 160 ? -51.910 -24.914 4.493 1.00 19.13 152 THR A N 1
ATOM 1166 C CA . THR A 1 160 ? -52.986 -23.983 4.237 1.00 19.34 152 THR A CA 1
ATOM 1167 C C . THR A 1 160 ? -53.431 -24.231 2.793 1.00 18.32 152 THR A C 1
ATOM 1168 O O . THR A 1 160 ? -52.598 -24.191 1.872 1.00 17.67 152 THR A O 1
ATOM 1172 N N . VAL A 1 161 ? -54.729 -24.534 2.619 1.00 18.20 153 VAL A N 1
ATOM 1173 C CA . VAL A 1 161 ? -55.313 -24.836 1.305 1.00 17.43 153 VAL A CA 1
ATOM 1174 C C . VAL A 1 161 ? -56.529 -23.929 1.085 1.00 18.07 153 VAL A C 1
ATOM 1175 O O . VAL A 1 161 ? -57.520 -24.027 1.844 1.00 18.59 153 VAL A O 1
ATOM 1179 N N . ASN A 1 162 ? -56.415 -22.990 0.140 1.00 18.31 154 ASN A N 1
ATOM 1180 C CA . ASN A 1 162 ? -57.512 -22.140 -0.207 1.00 19.15 154 ASN A CA 1
ATOM 1181 C C . ASN A 1 162 ? -57.932 -22.244 -1.652 1.00 18.20 154 ASN A C 1
ATOM 1182 O O . ASN A 1 162 ? -58.903 -21.624 -2.009 1.00 18.44 154 ASN A O 1
ATOM 1187 N N . HIS A 1 163 ? -57.256 -23.089 -2.446 1.00 17.09 155 HIS A N 1
ATOM 1188 C CA . HIS A 1 163 ? -57.502 -23.203 -3.888 1.00 16.44 155 HIS A CA 1
ATOM 1189 C C . HIS A 1 163 ? -57.330 -24.642 -4.347 1.00 15.61 155 HIS A C 1
ATOM 1190 O O . HIS A 1 163 ? -56.390 -25.340 -3.898 1.00 15.19 155 HIS A O 1
ATOM 1197 N N . CYS A 1 164 ? -58.168 -25.024 -5.311 1.00 15.29 156 CYS A N 1
ATOM 1198 C CA . CYS A 1 164 ? -58.100 -26.284 -6.012 1.00 14.88 156 CYS A CA 1
ATOM 1199 C C . CYS A 1 164 ? -58.166 -25.939 -7.535 1.00 14.49 156 CYS A C 1
ATOM 1200 O O . CYS A 1 164 ? -59.075 -25.163 -7.975 1.00 14.79 156 CYS A O 1
ATOM 1203 N N . PHE A 1 165 ? -57.259 -26.507 -8.305 1.00 13.88 157 PHE A N 1
ATOM 1204 C CA . PHE A 1 165 ? -57.266 -26.365 -9.736 1.00 13.79 157 PHE A CA 1
ATOM 1205 C C . PHE A 1 165 ? -57.571 -27.733 -10.355 1.00 13.65 157 PHE A C 1
ATOM 1206 O O . PHE A 1 165 ? -56.918 -28.744 -10.002 1.00 13.68 157 PHE A O 1
ATOM 1214 N N . VAL A 1 166 ? -58.473 -27.745 -11.330 1.00 13.64 158 VAL A N 1
ATOM 1215 C CA . VAL A 1 166 ? -58.684 -28.903 -12.192 1.00 13.72 158 VAL A CA 1
ATOM 1216 C C . VAL A 1 166 ? -58.612 -28.490 -13.655 1.00 13.82 158 VAL A C 1
ATOM 1217 O O . VAL A 1 166 ? -58.824 -27.315 -13.949 1.00 13.82 158 VAL A O 1
ATOM 1221 N N . LEU A 1 167 ? -58.293 -29.419 -14.577 1.00 14.09 159 LEU A N 1
ATOM 1222 C CA A LEU A 1 167 ? -58.384 -29.108 -16.009 0.50 14.34 159 LEU A CA 1
ATOM 1223 C CA B LEU A 1 167 ? -58.374 -29.109 -16.002 0.50 14.34 159 LEU A CA 1
ATOM 1224 C C . LEU A 1 167 ? -59.828 -28.917 -16.384 1.00 14.29 159 LEU A C 1
ATOM 1225 O O . LEU A 1 167 ? -60.164 -27.942 -17.063 1.00 14.34 159 LEU A O 1
ATOM 1234 N N . PHE A 1 168 ? -60.679 -29.849 -15.930 1.00 14.36 160 PHE A N 1
ATOM 1235 C CA . PHE A 1 168 ? -62.074 -29.891 -16.379 1.00 14.53 160 PHE A CA 1
ATOM 1236 C C . PHE A 1 168 ? -63.117 -29.822 -15.294 1.00 14.51 160 PHE A C 1
ATOM 1237 O O . PHE A 1 168 ? -63.095 -30.646 -14.358 1.00 14.63 160 PHE A O 1
ATOM 1245 N N . HIS A 1 169 ? -63.979 -28.824 -15.373 1.00 14.50 161 HIS A N 1
ATOM 1246 C CA . HIS A 1 169 ? -65.036 -28.632 -14.355 1.00 14.72 161 HIS A CA 1
ATOM 1247 C C . HIS A 1 169 ? -66.404 -28.924 -14.999 1.00 15.23 161 HIS A C 1
ATOM 1248 O O . HIS A 1 169 ? -66.812 -28.229 -15.887 1.00 15.27 161 HIS A O 1
ATOM 1255 N N . TYR A 1 170 ? -67.061 -29.999 -14.570 1.00 15.99 162 TYR A N 1
ATOM 1256 C CA . TYR A 1 170 ? -68.312 -30.414 -15.195 1.00 17.02 162 TYR A CA 1
ATOM 1257 C C . TYR A 1 170 ? -69.241 -29.183 -15.312 1.00 17.12 162 TYR A C 1
ATOM 1258 O O . TYR A 1 170 ? -69.802 -28.876 -16.401 1.00 17.22 162 TYR A O 1
ATOM 1267 N N . ASN A 1 171 ? -69.404 -28.502 -14.188 1.00 17.25 163 ASN A N 1
ATOM 1268 C CA . ASN A 1 171 ? -70.270 -27.297 -14.096 1.00 17.83 163 ASN A CA 1
ATOM 1269 C C . ASN A 1 171 ? -71.730 -27.587 -14.439 1.00 18.86 163 ASN A C 1
ATOM 1270 O O . ASN A 1 171 ? -72.419 -26.755 -14.994 1.00 19.29 163 ASN A O 1
ATOM 1275 N N . ILE A 1 172 ? -72.209 -28.772 -14.019 1.00 19.54 164 ILE A N 1
ATOM 1276 C CA . ILE A 1 172 ? -73.595 -29.143 -14.119 1.00 20.79 164 ILE A CA 1
ATOM 1277 C C . ILE A 1 172 ? -74.286 -29.559 -12.797 1.00 22.13 164 ILE A C 1
ATOM 1278 O O . ILE A 1 172 ? -75.507 -29.804 -12.792 1.00 23.04 164 ILE A O 1
ATOM 1283 N N . PHE A 1 173 ? -73.507 -29.659 -11.719 1.00 22.13 165 PHE A N 1
ATOM 1284 C CA . PHE A 1 173 ? -74.023 -29.894 -10.385 1.00 23.77 165 PHE A CA 1
ATOM 1285 C C . PHE A 1 173 ? -73.657 -28.673 -9.557 1.00 23.82 165 PHE A C 1
ATOM 1286 O O . PHE A 1 173 ? -72.474 -28.350 -9.521 1.00 22.47 165 PHE A O 1
ATOM 1294 N N . LYS A 1 174 ? -74.627 -27.994 -8.916 1.00 25.52 166 LYS A N 1
ATOM 1295 C CA . LYS A 1 174 ? -74.302 -26.890 -7.904 1.00 26.30 166 LYS A CA 1
ATOM 1296 C C . LYS A 1 174 ? -73.119 -27.249 -6.977 1.00 26.35 166 LYS A C 1
ATOM 1297 O O . LYS A 1 174 ? -72.177 -26.414 -6.665 1.00 25.70 166 LYS A O 1
ATOM 1299 N N . GLU A 1 175 ? -73.100 -28.517 -6.592 1.00 26.68 167 GLU A N 1
ATOM 1300 C CA . GLU A 1 175 ? -72.142 -28.978 -5.597 1.00 26.72 167 GLU A CA 1
ATOM 1301 C C . GLU A 1 175 ? -70.695 -28.714 -5.962 1.00 24.91 167 GLU A C 1
ATOM 1302 O O . GLU A 1 175 ? -69.850 -28.574 -5.081 1.00 24.75 167 GLU A O 1
ATOM 1308 N N . SER A 1 176 ? -70.367 -28.653 -7.253 1.00 23.27 168 SER A N 1
ATOM 1309 C CA . SER A 1 176 ? -68.995 -28.613 -7.635 1.00 21.65 168 SER A CA 1
ATOM 1310 C C . SER A 1 176 ? -68.318 -27.353 -7.078 1.00 21.08 168 SER A C 1
ATOM 1311 O O . SER A 1 176 ? -67.168 -27.399 -6.713 1.00 20.24 168 SER A O 1
ATOM 1314 N N . VAL A 1 177 ? -69.030 -26.240 -7.018 1.00 21.70 169 VAL A N 1
ATOM 1315 C CA . VAL A 1 177 ? -68.487 -25.037 -6.417 1.00 22.15 169 VAL A CA 1
ATOM 1316 C C . VAL A 1 177 ? -68.785 -24.982 -4.908 1.00 23.20 169 VAL A C 1
ATOM 1317 O O . VAL A 1 177 ? -67.887 -24.669 -4.117 1.00 23.17 169 VAL A O 1
ATOM 1321 N N . SER A 1 178 ? -70.025 -25.269 -4.512 1.00 24.36 170 SER A N 1
ATOM 1322 C CA . SER A 1 178 ? -70.448 -25.079 -3.137 1.00 25.73 170 SER A CA 1
ATOM 1323 C C . SER A 1 178 ? -69.820 -26.038 -2.111 1.00 25.51 170 SER A C 1
ATOM 1324 O O . SER A 1 178 ? -69.570 -25.646 -0.961 1.00 26.17 170 SER A O 1
ATOM 1327 N N . VAL A 1 179 ? -69.558 -27.291 -2.484 1.00 24.69 171 VAL A N 1
ATOM 1328 C CA . VAL A 1 179 ? -68.935 -28.226 -1.533 1.00 24.75 171 VAL A CA 1
ATOM 1329 C C . VAL A 1 179 ? -67.559 -27.662 -1.127 1.00 23.66 171 VAL A C 1
ATOM 1330 O O . VAL A 1 179 ? -67.166 -27.748 0.041 1.00 24.09 171 VAL A O 1
ATOM 1334 N N . LEU A 1 180 ? -66.845 -27.078 -2.096 1.00 22.35 172 LEU A N 1
ATOM 1335 C CA . LEU A 1 180 ? -65.517 -26.493 -1.854 1.00 21.72 172 LEU A CA 1
ATOM 1336 C C . LEU A 1 180 ? -65.650 -25.182 -1.132 1.00 22.75 172 LEU A C 1
ATOM 1337 O O . LEU A 1 180 ? -64.936 -24.979 -0.145 1.00 22.77 172 LEU A O 1
ATOM 1342 N N . LYS A 1 181 ? -66.599 -24.340 -1.538 1.00 23.99 173 LYS A N 1
ATOM 1343 C CA . LYS A 1 181 ? -66.742 -23.033 -0.902 1.00 26.19 173 LYS A CA 1
ATOM 1344 C C . LYS A 1 181 ? -67.126 -23.186 0.562 1.00 27.35 173 LYS A C 1
ATOM 1345 O O . LYS A 1 181 ? -66.680 -22.419 1.397 1.00 27.56 173 LYS A O 1
ATOM 1351 N N . ASP A 1 182 ? -67.911 -24.208 0.863 1.00 27.94 174 ASP A N 1
ATOM 1352 C CA . ASP A 1 182 ? -68.275 -24.497 2.226 1.00 29.89 174 ASP A CA 1
ATOM 1353 C C . ASP A 1 182 ? -67.114 -24.928 3.137 1.00 29.32 174 ASP A C 1
ATOM 1354 O O . ASP A 1 182 ? -67.220 -24.838 4.378 1.00 30.49 174 ASP A O 1
ATOM 1359 N N . ILE A 1 183 ? -65.996 -25.358 2.551 1.00 27.11 175 ILE A N 1
ATOM 1360 C CA . ILE A 1 183 ? -64.794 -25.601 3.354 1.00 26.59 175 ILE A CA 1
ATOM 1361 C C . ILE A 1 183 ? -63.645 -24.612 3.001 1.00 25.57 175 ILE A C 1
ATOM 1362 O O . ILE A 1 183 ? -62.453 -24.931 3.194 1.00 24.02 175 ILE A O 1
ATOM 1367 N N . ASP A 1 184 ? -64.041 -23.437 2.495 1.00 25.62 176 ASP A N 1
ATOM 1368 C CA . ASP A 1 184 ? -63.159 -22.307 2.237 1.00 25.78 176 ASP A CA 1
ATOM 1369 C C . ASP A 1 184 ? -62.102 -22.622 1.195 1.00 23.25 176 ASP A C 1
ATOM 1370 O O . ASP A 1 184 ? -60.926 -22.293 1.365 1.00 22.68 176 ASP A O 1
ATOM 1375 N N . VAL A 1 185 ? -62.533 -23.251 0.105 1.00 21.52 177 VAL A N 1
ATOM 1376 C CA . VAL A 1 185 ? -61.655 -23.530 -1.025 1.00 20.00 177 VAL A CA 1
ATOM 1377 C C . VAL A 1 185 ? -62.314 -23.009 -2.303 1.00 19.69 177 VAL A C 1
ATOM 1378 O O . VAL A 1 185 ? -63.529 -23.256 -2.535 1.00 20.30 177 VAL A O 1
ATOM 1382 N N . ASP A 1 186 ? -61.558 -22.256 -3.084 1.00 19.11 178 ASP A N 1
ATOM 1383 C CA . ASP A 1 186 ? -61.993 -21.745 -4.393 1.00 18.82 178 ASP A CA 1
ATOM 1384 C C . ASP A 1 186 ? -61.590 -22.710 -5.489 1.00 17.28 178 ASP A C 1
ATOM 1385 O O . ASP A 1 186 ? -60.465 -23.249 -5.486 1.00 16.44 178 ASP A O 1
ATOM 1390 N N . LEU A 1 187 ? -62.500 -22.914 -6.455 1.00 16.67 179 LEU A N 1
ATOM 1391 C CA . LEU A 1 187 ? -62.263 -23.814 -7.571 1.00 15.72 179 LEU A CA 1
ATOM 1392 C C . LEU A 1 187 ? -61.815 -22.995 -8.810 1.00 15.42 179 LEU A C 1
ATOM 1393 O O . LEU A 1 187 ? -62.358 -21.895 -9.059 1.00 15.92 179 LEU A O 1
ATOM 1398 N N . HIS A 1 188 ? -60.806 -23.515 -9.517 1.00 14.79 180 HIS A N 1
ATOM 1399 C CA . HIS A 1 188 ? -60.296 -22.944 -10.751 1.00 14.78 180 HIS A CA 1
ATOM 1400 C C . HIS A 1 188 ? -60.198 -24.052 -11.785 1.00 14.29 180 HIS A C 1
ATOM 1401 O O . HIS A 1 188 ? -59.871 -25.202 -11.443 1.00 13.98 180 HIS A O 1
ATOM 1408 N N . ALA A 1 189 ? -60.512 -23.742 -13.042 1.00 14.39 181 ALA A N 1
ATOM 1409 C CA . ALA A 1 189 ? -60.531 -24.760 -14.104 1.00 14.15 181 ALA A CA 1
ATOM 1410 C C . ALA A 1 189 ? -60.239 -24.148 -15.453 1.00 14.43 181 ALA A C 1
ATOM 1411 O O . ALA A 1 189 ? -60.247 -22.901 -15.593 1.00 14.85 181 ALA A O 1
ATOM 1413 N N . LEU A 1 190 ? -59.954 -24.978 -16.469 1.00 14.41 182 LEU A N 1
ATOM 1414 C CA . LEU A 1 190 ? -59.748 -24.499 -17.815 1.00 14.83 182 LEU A CA 1
ATOM 1415 C C . LEU A 1 190 ? -61.052 -24.449 -18.635 1.00 14.95 182 LEU A C 1
ATOM 1416 O O . LEU A 1 190 ? -61.260 -23.497 -19.408 1.00 15.39 182 LEU A O 1
ATOM 1421 N N . ALA A 1 191 ? -61.912 -25.464 -18.495 1.00 14.72 183 ALA A N 1
ATOM 1422 C CA . ALA A 1 191 ? -63.132 -25.522 -19.306 1.00 14.95 183 ALA A CA 1
ATOM 1423 C C . ALA A 1 191 ? -64.206 -26.365 -18.636 1.00 14.85 183 ALA A C 1
ATOM 1424 O O . ALA A 1 191 ? -63.903 -27.121 -17.694 1.00 14.63 183 ALA A O 1
ATOM 1426 N N . THR A 1 192 ? -65.441 -26.252 -19.144 1.00 15.15 184 THR A N 1
ATOM 1427 C CA . THR A 1 192 ? -66.597 -26.994 -18.647 1.00 15.34 184 THR A CA 1
ATOM 1428 C C . THR A 1 192 ? -67.358 -27.687 -19.776 1.00 15.79 184 THR A C 1
ATOM 1429 O O . THR A 1 192 ? -67.044 -27.497 -20.979 1.00 15.94 184 THR A O 1
ATOM 1433 N N . TRP A 1 193 ? -68.386 -28.466 -19.404 1.00 16.17 185 TRP A N 1
ATOM 1434 C CA . TRP A 1 193 ? -69.198 -29.118 -20.428 1.00 16.78 185 TRP A CA 1
ATOM 1435 C C . TRP A 1 193 ? -69.841 -28.075 -21.344 1.00 16.99 185 TRP A C 1
ATOM 1436 O O . TRP A 1 193 ? -70.059 -28.354 -22.517 1.00 17.39 185 TRP A O 1
ATOM 1447 N N . TRP A 1 194 ? -70.159 -26.891 -20.820 1.00 16.90 186 TRP A N 1
ATOM 1448 C CA . TRP A 1 194 ? -70.771 -25.851 -21.651 1.00 17.27 186 TRP A CA 1
ATOM 1449 C C . TRP A 1 194 ? -69.866 -25.380 -22.766 1.00 17.16 186 TRP A C 1
ATOM 1450 O O . TRP A 1 194 ? -70.342 -25.163 -23.871 1.00 17.62 186 TRP A O 1
ATOM 1461 N N . ASP A 1 195 ? -68.562 -25.283 -22.480 1.00 16.69 187 ASP A N 1
ATOM 1462 C CA . ASP A 1 195 ? -67.563 -24.958 -23.492 1.00 16.78 187 ASP A CA 1
ATOM 1463 C C . ASP A 1 195 ? -67.449 -26.082 -24.559 1.00 17.10 187 ASP A C 1
ATOM 1464 O O . ASP A 1 195 ? -67.470 -25.829 -25.788 1.00 17.61 187 ASP A O 1
ATOM 1469 N N . VAL A 1 196 ? -67.415 -27.331 -24.075 1.00 16.98 188 VAL A N 1
ATOM 1470 C CA . VAL A 1 196 ? -67.355 -28.452 -24.998 1.00 17.53 188 VAL A CA 1
ATOM 1471 C C . VAL A 1 196 ? -68.582 -28.447 -25.904 1.00 18.16 188 VAL A C 1
ATOM 1472 O O . VAL A 1 196 ? -68.466 -28.622 -27.121 1.00 18.76 188 VAL A O 1
ATOM 1476 N N . LEU A 1 197 ? -69.769 -28.237 -25.341 1.00 18.32 189 LEU A N 1
ATOM 1477 C CA . LEU A 1 197 ? -70.993 -28.274 -26.121 1.00 19.34 189 LEU A CA 1
ATOM 1478 C C . LEU A 1 197 ? -71.012 -27.193 -27.203 1.00 19.74 189 LEU A C 1
ATOM 1479 O O . LEU A 1 197 ? -71.353 -27.482 -28.362 1.00 20.32 189 LEU A O 1
ATOM 1484 N N . ARG A 1 198 ? -70.640 -25.986 -26.814 1.00 19.45 190 ARG A N 1
ATOM 1485 C CA A ARG A 1 198 ? -70.621 -24.857 -27.733 0.50 20.05 190 ARG A CA 1
ATOM 1486 C CA B ARG A 1 198 ? -70.574 -24.825 -27.692 0.50 19.95 190 ARG A CA 1
ATOM 1487 C C . ARG A 1 198 ? -69.642 -25.076 -28.871 1.00 20.45 190 ARG A C 1
ATOM 1488 O O . ARG A 1 198 ? -70.000 -24.874 -30.036 1.00 21.07 190 ARG A O 1
ATOM 1503 N N . VAL A 1 199 ? -68.413 -25.510 -28.566 1.00 20.39 191 VAL A N 1
ATOM 1504 C CA . VAL A 1 199 ? -67.452 -25.806 -29.626 1.00 21.38 191 VAL A CA 1
ATOM 1505 C C . VAL A 1 199 ? -67.932 -26.959 -30.529 1.00 22.53 191 VAL A C 1
ATOM 1506 O O . VAL A 1 199 ? -67.875 -26.880 -31.759 1.00 23.89 191 VAL A O 1
ATOM 1510 N N . ALA A 1 200 ? -68.417 -28.029 -29.905 1.00 22.65 192 ALA A N 1
ATOM 1511 C CA . ALA A 1 200 ? -68.953 -29.167 -30.638 1.00 23.92 192 ALA A CA 1
ATOM 1512 C C . ALA A 1 200 ? -70.054 -28.753 -31.635 1.00 25.14 192 ALA A C 1
ATOM 1513 O O . ALA A 1 200 ? -70.012 -29.152 -32.795 1.00 25.99 192 ALA A O 1
ATOM 1515 N N . LYS A 1 201 ? -70.993 -27.938 -31.172 1.00 25.29 193 LYS A N 1
ATOM 1516 C CA . LYS A 1 201 ? -72.055 -27.396 -32.026 1.00 26.83 193 LYS A CA 1
ATOM 1517 C C . LYS A 1 201 ? -71.496 -26.631 -33.206 1.00 28.19 193 LYS A C 1
ATOM 1518 O O . LYS A 1 201 ? -71.884 -26.881 -34.351 1.00 29.20 193 LYS A O 1
ATOM 1524 N N . ALA A 1 202 ? -70.629 -25.665 -32.943 1.00 28.59 194 ALA A N 1
ATOM 1525 C CA . ALA A 1 202 ? -70.123 -24.838 -33.992 1.00 30.49 194 ALA A CA 1
ATOM 1526 C C . ALA A 1 202 ? -69.310 -25.644 -35.000 1.00 32.65 194 ALA A C 1
ATOM 1527 O O . ALA A 1 202 ? -69.188 -25.227 -36.145 1.00 34.58 194 ALA A O 1
ATOM 1529 N N . SER A 1 203 ? -68.712 -26.762 -34.589 1.00 33.00 195 SER A N 1
ATOM 1530 C CA . SER A 1 203 ? -67.769 -27.482 -35.450 1.00 34.12 195 SER A CA 1
ATOM 1531 C C . SER A 1 203 ? -68.435 -28.073 -36.683 1.00 36.38 195 SER A C 1
ATOM 1532 O O . SER A 1 203 ? -67.774 -28.311 -37.699 1.00 37.43 195 SER A O 1
ATOM 1535 N N . GLY A 1 204 ? -69.723 -28.361 -36.561 1.00 37.24 196 GLY A N 1
ATOM 1536 C CA . GLY A 1 204 ? -70.474 -29.073 -37.598 1.00 39.40 196 GLY A CA 1
ATOM 1537 C C . GLY A 1 204 ? -70.209 -30.573 -37.675 1.00 40.40 196 GLY A C 1
ATOM 1538 O O . GLY A 1 204 ? -70.808 -31.229 -38.532 1.00 40.91 196 GLY A O 1
ATOM 1539 N N . TYR A 1 205 ? -69.338 -31.128 -36.816 1.00 39.73 197 TYR A N 1
ATOM 1540 C CA . TYR A 1 205 ? -68.967 -32.550 -36.936 1.00 41.50 197 TYR A CA 1
ATOM 1541 C C . TYR A 1 205 ? -69.945 -33.539 -36.315 1.00 39.96 197 TYR A C 1
ATOM 1542 O O . TYR A 1 205 ? -69.833 -34.734 -36.576 1.00 41.03 197 TYR A O 1
ATOM 1551 N N . PHE A 1 206 ? -70.887 -33.066 -35.520 1.00 37.04 198 PHE A N 1
ATOM 1552 C CA . PHE A 1 206 ? -71.817 -33.968 -34.833 1.00 36.71 198 PHE A CA 1
ATOM 1553 C C . PHE A 1 206 ? -73.235 -33.854 -35.340 1.00 37.08 198 PHE A C 1
ATOM 1554 O O . PHE A 1 206 ? -73.626 -32.831 -35.881 1.00 36.41 198 PHE A O 1
ATOM 1562 N N . GLU A 1 207 ? -74.000 -34.926 -35.155 1.00 38.95 199 GLU A N 1
ATOM 1563 C CA . GLU A 1 207 ? -75.436 -34.928 -35.543 1.00 40.29 199 GLU A CA 1
ATOM 1564 C C . GLU A 1 207 ? -76.258 -34.147 -34.504 1.00 37.10 199 GLU A C 1
ATOM 1565 O O . GLU A 1 207 ? -75.950 -34.178 -33.291 1.00 35.54 199 GLU A O 1
ATOM 1571 N N . THR A 1 208 ? -77.280 -33.446 -34.987 1.00 58.75 200 THR A N 1
ATOM 1572 C CA . THR A 1 208 ? -78.139 -32.645 -34.134 1.00 56.99 200 THR A CA 1
ATOM 1573 C C . THR A 1 208 ? -78.756 -33.509 -33.039 1.00 54.62 200 THR A C 1
ATOM 1574 O O . THR A 1 208 ? -78.748 -33.113 -31.883 1.00 51.91 200 THR A O 1
ATOM 1578 N N . LYS A 1 209 ? -79.255 -34.694 -33.403 1.00 55.36 201 LYS A N 1
ATOM 1579 C CA . LYS A 1 209 ? -79.765 -35.667 -32.420 1.00 53.93 201 LYS A CA 1
ATOM 1580 C C . LYS A 1 209 ? -78.805 -35.871 -31.264 1.00 49.60 201 LYS A C 1
ATOM 1581 O O . LYS A 1 209 ? -79.209 -35.876 -30.109 1.00 48.30 201 LYS A O 1
ATOM 1583 N N . THR A 1 210 ? -77.531 -36.076 -31.570 1.00 47.48 202 THR A N 1
ATOM 1584 C CA . THR A 1 210 ? -76.543 -36.304 -30.509 1.00 43.99 202 THR A CA 1
ATOM 1585 C C . THR A 1 210 ? -76.427 -35.074 -29.565 1.00 41.96 202 THR A C 1
ATOM 1586 O O . THR A 1 210 ? -76.521 -35.196 -28.356 1.00 40.40 202 THR A O 1
ATOM 1590 N N . LEU A 1 211 ? -76.248 -33.900 -30.137 1.00 42.20 203 LEU A N 1
ATOM 1591 C CA . LEU A 1 211 ? -76.019 -32.710 -29.333 1.00 40.71 203 LEU A CA 1
ATOM 1592 C C . LEU A 1 211 ? -77.249 -32.269 -28.557 1.00 40.91 203 LEU A C 1
ATOM 1593 O O . LEU A 1 211 ? -77.130 -31.758 -27.454 1.00 39.41 203 LEU A O 1
ATOM 1598 N N . ASP A 1 212 ? -78.429 -32.434 -29.159 1.00 43.02 204 ASP A N 1
ATOM 1599 C CA . ASP A 1 212 ? -79.698 -32.229 -28.444 1.00 43.94 204 ASP A CA 1
ATOM 1600 C C . ASP A 1 212 ? -79.725 -33.032 -27.133 1.00 42.68 204 ASP A C 1
ATOM 1601 O O . ASP A 1 212 ? -80.043 -32.488 -26.075 1.00 42.07 204 ASP A O 1
ATOM 1606 N N . GLU A 1 213 ? -79.400 -34.323 -27.212 1.00 42.58 205 GLU A N 1
ATOM 1607 C CA . GLU A 1 213 ? -79.408 -35.179 -26.019 1.00 41.80 205 GLU A CA 1
ATOM 1608 C C . GLU A 1 213 ? -78.357 -34.754 -25.005 1.00 39.25 205 GLU A C 1
ATOM 1609 O O . GLU A 1 213 ? -78.624 -34.751 -23.814 1.00 39.04 205 GLU A O 1
ATOM 1615 N N . VAL A 1 214 ? -77.154 -34.434 -25.488 1.00 37.77 206 VAL A N 1
ATOM 1616 C CA . VAL A 1 214 ? -76.087 -33.982 -24.565 1.00 35.81 206 VAL A CA 1
ATOM 1617 C C . VAL A 1 214 ? -76.571 -32.752 -23.813 1.00 35.95 206 VAL A C 1
ATOM 1618 O O . VAL A 1 214 ? -76.452 -32.671 -22.601 1.00 35.42 206 VAL A O 1
ATOM 1622 N N . GLU A 1 215 ? -77.154 -31.810 -24.552 1.00 36.96 207 GLU A N 1
ATOM 1623 C CA . GLU A 1 215 ? -77.642 -30.598 -23.931 1.00 37.18 207 GLU A CA 1
ATOM 1624 C C . GLU A 1 215 ? -78.713 -30.891 -22.857 1.00 38.04 207 GLU A C 1
ATOM 1625 O O . GLU A 1 215 ? -78.713 -30.299 -21.781 1.00 37.75 207 GLU A O 1
ATOM 1631 N N . LYS A 1 216 ? -79.639 -31.790 -23.190 1.00 39.55 208 LYS A N 1
ATOM 1632 C CA . LYS A 1 216 ? -80.653 -32.224 -22.227 1.00 40.96 208 LYS A CA 1
ATOM 1633 C C . LYS A 1 216 ? -80.023 -32.747 -20.927 1.00 40.01 208 LYS A C 1
ATOM 1634 O O . LYS A 1 216 ? -80.451 -32.408 -19.826 1.00 40.69 208 LYS A O 1
ATOM 1640 N N . PHE A 1 217 ? -79.008 -33.576 -21.066 1.00 38.73 209 PHE A N 1
ATOM 1641 C CA . PHE A 1 217 ? -78.309 -34.102 -19.906 1.00 38.02 209 PHE A CA 1
ATOM 1642 C C . PHE A 1 217 ? -77.683 -32.985 -19.094 1.00 37.15 209 PHE A C 1
ATOM 1643 O O . PHE A 1 217 ? -77.799 -32.979 -17.893 1.00 37.85 209 PHE A O 1
ATOM 1651 N N . LEU A 1 218 ? -77.020 -32.035 -19.777 1.00 36.04 210 LEU A N 1
ATOM 1652 C CA . LEU A 1 218 ? -76.345 -30.951 -19.059 1.00 35.54 210 LEU A CA 1
ATOM 1653 C C . LEU A 1 218 ? -77.304 -30.111 -18.194 1.00 36.81 210 LEU A C 1
ATOM 1654 O O . LEU A 1 218 ? -76.965 -29.698 -17.095 1.00 37.13 210 LEU A O 1
ATOM 1659 N N . HIS A 1 219 ? -78.490 -29.866 -18.726 1.00 37.81 211 HIS A N 1
ATOM 1660 C CA . HIS A 1 219 ? -79.487 -29.100 -18.005 1.00 39.19 211 HIS A CA 1
ATOM 1661 C C . HIS A 1 219 ? -80.073 -29.807 -16.808 1.00 40.73 211 HIS A C 1
ATOM 1662 O O . HIS A 1 219 ? -80.470 -29.161 -15.854 1.00 41.82 211 HIS A O 1
ATOM 1669 N N . ALA A 1 220 ? -80.110 -31.133 -16.840 1.00 41.10 212 ALA A N 1
ATOM 1670 C CA . ALA A 1 220 ? -80.746 -31.883 -15.742 1.00 43.16 212 ALA A CA 1
ATOM 1671 C C . ALA A 1 220 ? -80.222 -33.303 -15.711 1.00 42.97 212 ALA A C 1
ATOM 1672 O O . ALA A 1 220 ? -80.931 -34.235 -16.057 1.00 44.31 212 ALA A O 1
ATOM 1674 N N . PRO A 1 221 ? -78.959 -33.466 -15.302 1.00 41.54 213 PRO A N 1
ATOM 1675 C CA . PRO A 1 221 ? -78.287 -34.760 -15.497 1.00 40.88 213 PRO A CA 1
ATOM 1676 C C . PRO A 1 221 ? -78.827 -35.895 -14.611 1.00 43.14 213 PRO A C 1
ATOM 1677 O O . PRO A 1 221 ? -78.963 -36.996 -15.113 1.00 43.40 213 PRO A O 1
ATOM 1681 N N . ALA A 1 222 ? -79.121 -35.635 -13.335 1.00 45.05 214 ALA A N 1
ATOM 1682 C CA . ALA A 1 222 ? -79.656 -36.683 -12.453 1.00 47.81 214 ALA A CA 1
ATOM 1683 C C . ALA A 1 222 ? -81.012 -37.194 -12.958 1.00 50.05 214 ALA A C 1
ATOM 1684 O O . ALA A 1 222 ? -81.248 -38.405 -12.964 1.00 51.57 214 ALA A O 1
ATOM 1686 N N . GLU A 1 223 ? -81.873 -36.287 -13.407 1.00 50.55 215 GLU A N 1
ATOM 1687 C CA . GLU A 1 223 ? -83.145 -36.663 -14.037 1.00 52.84 215 GLU A CA 1
ATOM 1688 C C . GLU A 1 223 ? -82.944 -37.407 -15.365 1.00 51.74 215 GLU A C 1
ATOM 1689 O O . GLU A 1 223 ? -83.639 -38.379 -15.638 1.00 53.94 215 GLU A O 1
ATOM 1691 N N . TRP A 1 224 ? -82.007 -36.947 -16.189 1.00 48.74 216 TRP A N 1
ATOM 1692 C CA . TRP A 1 224 ? -81.734 -37.578 -17.490 1.00 47.89 216 TRP A CA 1
ATOM 1693 C C . TRP A 1 224 ? -81.227 -39.006 -17.305 1.00 48.60 216 TRP A C 1
ATOM 1694 O O . TRP A 1 224 ? -81.574 -39.918 -18.088 1.00 49.74 216 TRP A O 1
ATOM 1705 N N . SER A 1 225 ? -80.416 -39.192 -16.269 1.00 48.62 217 SER A N 1
ATOM 1706 C CA . SER A 1 225 ? -79.850 -40.490 -15.966 1.00 49.58 217 SER A CA 1
ATOM 1707 C C . SER A 1 225 ? -80.993 -41.442 -15.609 1.00 54.38 217 SER A C 1
ATOM 1708 O O . SER A 1 225 ? -81.132 -42.501 -16.223 1.00 55.15 217 SER A O 1
ATOM 1711 N N . ALA A 1 226 ? -81.807 -41.036 -14.644 1.00 58.37 218 ALA A N 1
ATOM 1712 C CA . ALA A 1 226 ? -83.007 -41.809 -14.239 1.00 64.35 218 ALA A CA 1
ATOM 1713 C C . ALA A 1 226 ? -83.909 -42.239 -15.417 1.00 68.01 218 ALA A C 1
ATOM 1714 O O . ALA A 1 226 ? -84.364 -43.374 -15.457 1.00 70.94 218 ALA A O 1
ATOM 1716 N N . ALA A 1 227 ? -84.149 -41.341 -16.371 1.00 69.85 219 ALA A N 1
ATOM 1717 C CA . ALA A 1 227 ? -84.969 -41.624 -17.569 1.00 75.32 219 ALA A CA 1
ATOM 1718 C C . ALA A 1 227 ? -84.295 -42.455 -18.682 1.00 78.64 219 ALA A C 1
ATOM 1719 O O . ALA A 1 227 ? -84.906 -42.744 -19.716 1.00 78.40 219 ALA A O 1
ATOM 1721 N N . HIS A 1 228 ? -83.031 -42.814 -18.487 1.00 36.39 220 HIS A N 1
ATOM 1722 C CA . HIS A 1 228 ? -82.266 -43.549 -19.510 1.00 38.12 220 HIS A CA 1
ATOM 1723 C C . HIS A 1 228 ? -81.503 -44.753 -18.898 1.00 44.90 220 HIS A C 1
ATOM 1724 O O . HIS A 1 228 ? -80.585 -45.294 -19.546 1.00 52.66 220 HIS A O 1
ATOM 1731 N N . GLY A 1 229 ? -81.853 -45.157 -17.667 1.00 47.48 221 GLY A N 1
ATOM 1732 C CA . GLY A 1 229 ? -81.085 -46.184 -16.913 1.00 51.48 221 GLY A CA 1
ATOM 1733 C C . GLY A 1 229 ? -80.967 -46.004 -15.393 1.00 55.34 221 GLY A C 1
ATOM 1734 O O . GLY A 1 229 ? -81.718 -46.599 -14.618 1.00 59.90 221 GLY A O 1
ATOM 1735 N N . GLY A 1 230 ? -80.015 -45.191 -14.954 1.00 52.93 222 GLY A N 1
ATOM 1736 C CA . GLY A 1 230 ? -79.593 -45.150 -13.538 1.00 54.32 222 GLY A CA 1
ATOM 1737 C C . GLY A 1 230 ? -80.669 -45.204 -12.465 1.00 53.61 222 GLY A C 1
ATOM 1738 O O . GLY A 1 230 ? -80.624 -44.423 -11.507 1.00 50.74 222 GLY A O 1
ATOM 1739 N N . THR B 1 10 ? -20.520 -27.129 -20.952 1.00 65.09 2 THR B N 1
ATOM 1740 C CA . THR B 1 10 ? -19.182 -26.464 -20.711 1.00 64.80 2 THR B CA 1
ATOM 1741 C C . THR B 1 10 ? -18.275 -27.164 -19.638 1.00 65.66 2 THR B C 1
ATOM 1742 O O . THR B 1 10 ? -17.230 -26.620 -19.203 1.00 66.96 2 THR B O 1
ATOM 1746 N N . GLY B 1 11 ? -18.648 -28.404 -19.291 1.00 61.01 3 GLY B N 1
ATOM 1747 C CA . GLY B 1 11 ? -17.851 -29.276 -18.411 1.00 55.70 3 GLY B CA 1
ATOM 1748 C C . GLY B 1 11 ? -18.547 -29.366 -17.075 1.00 49.06 3 GLY B C 1
ATOM 1749 O O . GLY B 1 11 ? -19.143 -28.370 -16.645 1.00 47.50 3 GLY B O 1
ATOM 1750 N N . TYR B 1 12 ? -18.524 -30.554 -16.449 1.00 45.18 4 TYR B N 1
ATOM 1751 C CA . TYR B 1 12 ? -19.060 -30.750 -15.066 1.00 42.18 4 TYR B CA 1
ATOM 1752 C C . TYR B 1 12 ? -17.938 -30.635 -14.026 1.00 39.36 4 TYR B C 1
ATOM 1753 O O . TYR B 1 12 ? -18.163 -30.301 -12.838 1.00 38.87 4 TYR B O 1
ATOM 1755 N N . ASP B 1 13 ? -16.715 -30.939 -14.449 1.00 36.96 5 ASP B N 1
ATOM 1756 C CA . ASP B 1 13 ? -15.678 -31.118 -13.478 1.00 36.03 5 ASP B CA 1
ATOM 1757 C C . ASP B 1 13 ? -14.922 -29.836 -13.279 1.00 32.30 5 ASP B C 1
ATOM 1758 O O . ASP B 1 13 ? -14.858 -28.987 -14.136 1.00 29.78 5 ASP B O 1
ATOM 1763 N N . ARG B 1 14 ? -14.341 -29.724 -12.110 1.00 31.69 6 ARG B N 1
ATOM 1764 C CA . ARG B 1 14 ? -13.672 -28.526 -11.688 1.00 30.23 6 ARG B CA 1
ATOM 1765 C C . ARG B 1 14 ? -12.584 -28.114 -12.683 1.00 29.04 6 ARG B C 1
ATOM 1766 O O . ARG B 1 14 ? -12.413 -26.912 -13.016 1.00 26.51 6 ARG B O 1
ATOM 1774 N N . GLN B 1 15 ? -11.823 -29.109 -13.142 1.00 29.99 7 GLN B N 1
ATOM 1775 C CA . GLN B 1 15 ? -10.703 -28.804 -14.030 1.00 30.15 7 GLN B CA 1
ATOM 1776 C C . GLN B 1 15 ? -11.169 -28.233 -15.404 1.00 27.39 7 GLN B C 1
ATOM 1777 O O . GLN B 1 15 ? -10.666 -27.200 -15.875 1.00 25.28 7 GLN B O 1
ATOM 1783 N N . SER B 1 16 ? -12.172 -28.848 -16.018 1.00 26.70 8 SER B N 1
ATOM 1784 C CA . SER B 1 16 ? -12.615 -28.324 -17.284 1.00 25.33 8 SER B CA 1
ATOM 1785 C C . SER B 1 16 ? -13.295 -26.932 -17.136 1.00 22.61 8 SER B C 1
ATOM 1786 O O . SER B 1 16 ? -13.179 -26.096 -18.026 1.00 21.41 8 SER B O 1
ATOM 1789 N N . ILE B 1 17 ? -13.978 -26.694 -16.025 1.00 21.62 9 ILE B N 1
ATOM 1790 C CA . ILE B 1 17 ? -14.533 -25.386 -15.774 1.00 20.06 9 ILE B CA 1
ATOM 1791 C C . ILE B 1 17 ? -13.438 -24.313 -15.596 1.00 19.17 9 ILE B C 1
ATOM 1792 O O . ILE B 1 17 ? -13.570 -23.207 -16.137 1.00 18.19 9 ILE B O 1
ATOM 1797 N N . SER B 1 18 ? -12.349 -24.655 -14.868 1.00 19.74 10 SER B N 1
ATOM 1798 C CA A SER B 1 18 ? -11.234 -23.728 -14.737 0.50 19.14 10 SER B CA 1
ATOM 1799 C CA B SER B 1 18 ? -11.235 -23.715 -14.742 0.50 19.13 10 SER B CA 1
ATOM 1800 C C . SER B 1 18 ? -10.655 -23.390 -16.101 1.00 18.67 10 SER B C 1
ATOM 1801 O O . SER B 1 18 ? -10.376 -22.220 -16.378 1.00 17.84 10 SER B O 1
ATOM 1806 N N . ASP B 1 19 ? -10.524 -24.402 -16.951 1.00 19.42 11 ASP B N 1
ATOM 1807 C CA . ASP B 1 19 ? -9.883 -24.219 -18.259 1.00 19.73 11 ASP B CA 1
ATOM 1808 C C . ASP B 1 19 ? -10.748 -23.343 -19.148 1.00 18.55 11 ASP B C 1
ATOM 1809 O O . ASP B 1 19 ? -10.271 -22.391 -19.750 1.00 18.05 11 ASP B O 1
ATOM 1814 N N . THR B 1 20 ? -12.037 -23.655 -19.173 1.00 18.60 12 THR B N 1
ATOM 1815 C CA . THR B 1 20 ? -12.989 -22.951 -20.068 1.00 18.15 12 THR B CA 1
ATOM 1816 C C . THR B 1 20 ? -13.124 -21.512 -19.602 1.00 17.15 12 THR B C 1
ATOM 1817 O O . THR B 1 20 ? -13.117 -20.601 -20.417 1.00 16.86 12 THR B O 1
ATOM 1821 N N . THR B 1 21 ? -13.204 -21.320 -18.285 1.00 16.90 13 THR B N 1
ATOM 1822 C CA . THR B 1 21 ? -13.267 -19.963 -17.705 1.00 16.24 13 THR B CA 1
ATOM 1823 C C . THR B 1 21 ? -11.994 -19.201 -18.039 1.00 16.02 13 THR B C 1
ATOM 1824 O O . THR B 1 21 ? -12.057 -18.086 -18.525 1.00 15.73 13 THR B O 1
ATOM 1828 N N . ALA B 1 22 ? -10.839 -19.812 -17.809 1.00 16.38 14 ALA B N 1
ATOM 1829 C CA . ALA B 1 22 ? -9.597 -19.130 -18.182 1.00 16.34 14 ALA B CA 1
ATOM 1830 C C . ALA B 1 22 ? -9.553 -18.768 -19.700 1.00 16.41 14 ALA B C 1
ATOM 1831 O O . ALA B 1 22 ? -9.149 -17.664 -20.069 1.00 16.28 14 ALA B O 1
ATOM 1833 N N . LYS B 1 23 ? -9.901 -19.699 -20.557 1.00 16.87 15 LYS B N 1
ATOM 1834 C CA A LYS B 1 23 ? -9.955 -19.417 -22.004 0.50 17.24 15 LYS B CA 1
ATOM 1835 C CA B LYS B 1 23 ? -9.935 -19.415 -22.000 0.50 17.24 15 LYS B CA 1
ATOM 1836 C C . LYS B 1 23 ? -10.861 -18.224 -22.311 1.00 16.87 15 LYS B C 1
ATOM 1837 O O . LYS B 1 23 ? -10.496 -17.309 -23.103 1.00 17.12 15 LYS B O 1
ATOM 1848 N N . ILE B 1 24 ? -12.033 -18.208 -21.698 1.00 16.50 16 ILE B N 1
ATOM 1849 C CA . ILE B 1 24 ? -13.001 -17.101 -21.894 1.00 16.36 16 ILE B CA 1
ATOM 1850 C C . ILE B 1 24 ? -12.414 -15.742 -21.449 1.00 16.14 16 ILE B C 1
ATOM 1851 O O . ILE B 1 24 ? -12.529 -14.747 -22.172 1.00 16.50 16 ILE B O 1
ATOM 1856 N N . LEU B 1 25 ? -11.731 -15.733 -20.291 1.00 15.80 17 LEU B N 1
ATOM 1857 C CA . LEU B 1 25 ? -11.125 -14.482 -19.795 1.00 15.81 17 LEU B CA 1
ATOM 1858 C C . LEU B 1 25 ? -10.105 -13.917 -20.804 1.00 16.27 17 LEU B C 1
ATOM 1859 O O . LEU B 1 25 ? -10.000 -12.679 -21.005 1.00 16.64 17 LEU B O 1
ATOM 1864 N N . LEU B 1 26 ? -9.360 -14.810 -21.431 1.00 16.47 18 LEU B N 1
ATOM 1865 C CA . LEU B 1 26 ? -8.380 -14.421 -22.439 1.00 17.12 18 LEU B CA 1
ATOM 1866 C C . LEU B 1 26 ? -9.037 -14.054 -23.753 1.00 17.74 18 LEU B C 1
ATOM 1867 O O . LEU B 1 26 ? -8.619 -13.112 -24.442 1.00 18.44 18 LEU B O 1
ATOM 1872 N N . GLU B 1 27 ? -10.071 -14.793 -24.131 1.00 17.71 19 GLU B N 1
ATOM 1873 C CA . GLU B 1 27 ? -10.693 -14.608 -25.447 1.00 18.56 19 GLU B CA 1
ATOM 1874 C C . GLU B 1 27 ? -11.270 -13.190 -25.603 1.00 18.93 19 GLU B C 1
ATOM 1875 O O . GLU B 1 27 ? -11.066 -12.589 -26.642 1.00 19.98 19 GLU B O 1
ATOM 1881 N N . VAL B 1 28 ? -11.997 -12.707 -24.596 1.00 18.33 20 VAL B N 1
ATOM 1882 C CA . VAL B 1 28 ? -12.617 -11.376 -24.646 1.00 18.90 20 VAL B CA 1
ATOM 1883 C C . VAL B 1 28 ? -11.785 -10.294 -23.960 1.00 19.20 20 VAL B C 1
ATOM 1884 O O . VAL B 1 28 ? -12.228 -9.180 -23.801 1.00 19.95 20 VAL B O 1
ATOM 1888 N N . GLN B 1 29 ? -10.586 -10.638 -23.608 1.00 19.30 21 GLN B N 1
ATOM 1889 C CA . GLN B 1 29 ? -9.620 -9.687 -22.988 1.00 20.06 21 GLN B CA 1
ATOM 1890 C C . GLN B 1 29 ? -10.206 -9.037 -21.739 1.00 19.74 21 GLN B C 1
ATOM 1891 O O . GLN B 1 29 ? -10.024 -7.870 -21.475 1.00 20.41 21 GLN B O 1
ATOM 1897 N N . ALA B 1 30 ? -10.853 -9.862 -20.899 1.00 18.73 22 ALA B N 1
ATOM 1898 C CA . ALA B 1 30 ? -11.207 -9.431 -19.559 1.00 18.52 22 ALA B CA 1
ATOM 1899 C C . ALA B 1 30 ? -9.898 -9.375 -18.758 1.00 18.54 22 ALA B C 1
ATOM 1900 O O . ALA B 1 30 ? -9.763 -8.555 -17.862 1.00 18.88 22 ALA B O 1
ATOM 1902 N N . VAL B 1 31 ? -8.936 -10.218 -19.161 1.00 18.26 23 VAL B N 1
ATOM 1903 C CA . VAL B 1 31 ? -7.585 -10.245 -18.616 1.00 18.60 23 VAL B CA 1
ATOM 1904 C C . VAL B 1 31 ? -6.655 -9.599 -19.614 1.00 19.45 23 VAL B C 1
ATOM 1905 O O . VAL B 1 31 ? -6.746 -9.886 -20.809 1.00 19.88 23 VAL B O 1
ATOM 1909 N N . HIS B 1 32 ? -5.726 -8.790 -19.110 1.00 20.27 24 HIS B N 1
ATOM 1910 C CA . HIS B 1 32 ? -4.613 -8.267 -19.877 1.00 21.27 24 HIS B CA 1
ATOM 1911 C C . HIS B 1 32 ? -3.292 -8.526 -19.147 1.00 21.31 24 HIS B C 1
ATOM 1912 O O . HIS B 1 32 ? -3.242 -8.523 -17.925 1.00 20.81 24 HIS B O 1
ATOM 1919 N N . PHE B 1 33 ? -2.252 -8.788 -19.937 1.00 21.83 25 PHE B N 1
ATOM 1920 C CA . PHE B 1 33 ? -0.878 -8.914 -19.445 1.00 22.67 25 PHE B CA 1
ATOM 1921 C C . PHE B 1 33 ? -0.011 -7.785 -20.034 1.00 24.05 25 PHE B C 1
ATOM 1922 O O . PHE B 1 33 ? -0.091 -7.498 -21.248 1.00 24.51 25 PHE B O 1
ATOM 1930 N N . ASN B 1 34 ? 0.793 -7.131 -19.182 1.00 24.88 26 ASN B N 1
ATOM 1931 C CA . ASN B 1 34 ? 1.823 -6.201 -19.652 1.00 26.60 26 ASN B CA 1
ATOM 1932 C C . ASN B 1 34 ? 2.973 -6.157 -18.656 1.00 27.54 26 ASN B C 1
ATOM 1933 O O . ASN B 1 34 ? 2.885 -5.475 -17.640 1.00 28.03 26 ASN B O 1
ATOM 1938 N N . ALA B 1 35 ? 4.043 -6.879 -18.985 1.00 28.20 27 ALA B N 1
ATOM 1939 C CA . ALA B 1 35 ? 5.251 -6.934 -18.204 1.00 29.42 27 ALA B CA 1
ATOM 1940 C C . ALA B 1 35 ? 6.149 -5.712 -18.416 1.00 31.60 27 ALA B C 1
ATOM 1941 O O . ALA B 1 35 ? 6.835 -5.315 -17.487 1.00 32.47 27 ALA B O 1
ATOM 1943 N N . GLU B 1 36 ? 6.168 -5.161 -19.632 1.00 32.68 28 GLU B N 1
ATOM 1944 C CA . GLU B 1 36 ? 7.116 -4.077 -19.967 1.00 34.95 28 GLU B CA 1
ATOM 1945 C C . GLU B 1 36 ? 6.629 -2.716 -19.422 1.00 35.99 28 GLU B C 1
ATOM 1946 O O . GLU B 1 36 ? 7.458 -1.887 -19.045 1.00 37.58 28 GLU B O 1
ATOM 1948 N N . LYS B 1 37 ? 5.309 -2.485 -19.438 1.00 35.34 29 LYS B N 1
ATOM 1949 C CA . LYS B 1 37 ? 4.649 -1.306 -18.794 1.00 36.41 29 LYS B CA 1
ATOM 1950 C C . LYS B 1 37 ? 3.552 -1.767 -17.831 1.00 34.91 29 LYS B C 1
ATOM 1951 O O . LYS B 1 37 ? 2.397 -1.913 -18.207 1.00 34.00 29 LYS B O 1
ATOM 1953 N N . PRO B 1 38 ? 3.916 -2.008 -16.575 1.00 34.84 30 PRO B N 1
ATOM 1954 C CA . PRO B 1 38 ? 2.931 -2.612 -15.692 1.00 33.54 30 PRO B CA 1
ATOM 1955 C C . PRO B 1 38 ? 1.782 -1.662 -15.352 1.00 34.02 30 PRO B C 1
ATOM 1956 O O . PRO B 1 38 ? 1.929 -0.451 -15.415 1.00 34.76 30 PRO B O 1
ATOM 1960 N N . PHE B 1 39 ? 0.666 -2.273 -14.973 1.00 32.77 31 PHE B N 1
ATOM 1961 C CA . PHE B 1 39 ? -0.563 -1.594 -14.561 1.00 33.60 31 PHE B CA 1
ATOM 1962 C C . PHE B 1 39 ? -0.330 -0.945 -13.203 1.00 36.38 31 PHE B C 1
ATOM 1963 O O . PHE B 1 39 ? 0.166 -1.608 -12.306 1.00 35.82 31 PHE B O 1
ATOM 1971 N N . ILE B 1 40 ? -0.661 0.342 -13.060 1.00 40.42 32 ILE B N 1
ATOM 1972 C CA . ILE B 1 40 ? -0.506 1.054 -11.785 1.00 44.52 32 ILE B CA 1
ATOM 1973 C C . ILE B 1 40 ? -1.883 1.364 -11.224 1.00 47.87 32 ILE B C 1
ATOM 1974 O O . ILE B 1 40 ? -2.692 2.022 -11.885 1.00 48.45 32 ILE B O 1
ATOM 1979 N N . PHE B 1 41 ? -2.171 0.885 -10.018 1.00 51.03 33 PHE B N 1
ATOM 1980 C CA . PHE B 1 41 ? -3.523 0.997 -9.474 1.00 53.44 33 PHE B CA 1
ATOM 1981 C C . PHE B 1 41 ? -3.740 2.192 -8.542 1.00 58.64 33 PHE B C 1
ATOM 1982 O O . PHE B 1 41 ? -2.777 2.833 -8.100 1.00 60.41 33 PHE B O 1
ATOM 1990 N N . THR B 1 42 ? -5.024 2.470 -8.274 1.00 61.21 34 THR B N 1
ATOM 1991 C CA . THR B 1 42 ? -5.445 3.468 -7.297 1.00 65.70 34 THR B CA 1
ATOM 1992 C C . THR B 1 42 ? -4.495 3.440 -6.096 1.00 66.85 34 THR B C 1
ATOM 1993 O O . THR B 1 42 ? -3.856 4.447 -5.772 1.00 68.31 34 THR B O 1
ATOM 1995 N N . SER B 1 43 ? -4.355 2.262 -5.489 1.00 64.67 35 SER B N 1
ATOM 1996 C CA . SER B 1 43 ? -3.546 2.109 -4.272 1.00 65.91 35 SER B CA 1
ATOM 1997 C C . SER B 1 43 ? -2.034 2.216 -4.454 1.00 63.67 35 SER B C 1
ATOM 1998 O O . SER B 1 43 ? -1.316 2.193 -3.461 1.00 67.45 35 SER B O 1
ATOM 2001 N N . GLY B 1 44 ? -1.535 2.335 -5.687 1.00 59.21 36 GLY B N 1
ATOM 2002 C CA . GLY B 1 44 ? -0.071 2.472 -5.920 1.00 57.60 36 GLY B CA 1
ATOM 2003 C C . GLY B 1 44 ? 0.622 1.133 -6.200 1.00 52.63 36 GLY B C 1
ATOM 2004 O O . GLY B 1 44 ? 1.837 1.037 -6.313 1.00 54.46 36 GLY B O 1
ATOM 2005 N N . TRP B 1 45 ? -0.177 0.096 -6.298 1.00 47.71 37 TRP B N 1
ATOM 2006 C CA . TRP B 1 45 ? 0.285 -1.257 -6.507 1.00 44.06 37 TRP B CA 1
ATOM 2007 C C . TRP B 1 45 ? 0.667 -1.369 -8.000 1.00 39.65 37 TRP B C 1
ATOM 2008 O O . TRP B 1 45 ? -0.014 -0.805 -8.857 1.00 38.71 37 TRP B O 1
ATOM 2019 N N . ALA B 1 46 ? 1.778 -2.027 -8.309 1.00 36.96 38 ALA B N 1
ATOM 2020 C CA . ALA B 1 46 ? 2.185 -2.248 -9.723 1.00 34.69 38 ALA B CA 1
ATOM 2021 C C . ALA B 1 46 ? 2.091 -3.735 -10.079 1.00 31.92 38 ALA B C 1
ATOM 2022 O O . ALA B 1 46 ? 2.645 -4.559 -9.356 1.00 32.02 38 ALA B O 1
ATOM 2024 N N . SER B 1 47 ? 1.465 -4.049 -11.209 1.00 29.73 39 SER B N 1
ATOM 2025 C CA . SER B 1 47 ? 1.137 -5.440 -11.557 1.00 27.49 39 SER B CA 1
ATOM 2026 C C . SER B 1 47 ? 1.250 -5.701 -13.042 1.00 26.16 39 SER B C 1
ATOM 2027 O O . SER B 1 47 ? 0.787 -4.904 -13.838 1.00 26.18 39 SER B O 1
ATOM 2030 N N . PRO B 1 48 ? 1.837 -6.849 -13.423 1.00 25.01 40 PRO B N 1
ATOM 2031 C CA . PRO B 1 48 ? 1.835 -7.177 -14.841 1.00 24.19 40 PRO B CA 1
ATOM 2032 C C . PRO B 1 48 ? 0.525 -7.808 -15.342 1.00 22.66 40 PRO B C 1
ATOM 2033 O O . PRO B 1 48 ? 0.432 -8.111 -16.527 1.00 22.07 40 PRO B O 1
ATOM 2037 N N . VAL B 1 49 ? -0.459 -7.985 -14.459 1.00 22.17 41 VAL B N 1
ATOM 2038 C CA . VAL B 1 49 ? -1.773 -8.557 -14.807 1.00 21.07 41 VAL B CA 1
ATOM 2039 C C . VAL B 1 49 ? -2.879 -7.578 -14.395 1.00 21.44 41 VAL B C 1
ATOM 2040 O O . VAL B 1 49 ? -2.748 -6.810 -13.425 1.00 22.32 41 VAL B O 1
ATOM 2044 N N . TYR B 1 50 ? -3.968 -7.659 -15.120 1.00 21.06 42 TYR B N 1
ATOM 2045 C CA . TYR B 1 50 ? -5.168 -6.822 -14.962 1.00 21.68 42 TYR B CA 1
ATOM 2046 C C . TYR B 1 50 ? -6.352 -7.703 -15.330 1.00 20.20 42 TYR B C 1
ATOM 2047 O O . TYR B 1 50 ? -6.309 -8.439 -16.324 1.00 19.32 42 TYR B O 1
ATOM 2056 N N . ILE B 1 51 ? -7.402 -7.621 -14.527 1.00 19.92 43 ILE B N 1
ATOM 2057 C CA . ILE B 1 51 ? -8.651 -8.320 -14.847 1.00 19.06 43 ILE B CA 1
ATOM 2058 C C . ILE B 1 51 ? -9.842 -7.403 -14.622 1.00 19.56 43 ILE B C 1
ATOM 2059 O O . ILE B 1 51 ? -9.916 -6.654 -13.623 1.00 20.51 43 ILE B O 1
ATOM 2064 N N . ASP B 1 52 ? -10.762 -7.386 -15.561 1.00 19.32 44 ASP B N 1
ATOM 2065 C CA . ASP B 1 52 ? -12.046 -6.701 -15.338 1.00 19.99 44 ASP B CA 1
ATOM 2066 C C . ASP B 1 52 ? -13.197 -7.672 -15.664 1.00 19.20 44 ASP B C 1
ATOM 2067 O O . ASP B 1 52 ? -13.521 -7.868 -16.829 1.00 18.75 44 ASP B O 1
ATOM 2072 N N . CYS B 1 53 ? -13.796 -8.284 -14.654 1.00 18.37 45 CYS B N 1
ATOM 2073 C CA . CYS B 1 53 ? -14.864 -9.252 -14.901 1.00 17.95 45 CYS B CA 1
ATOM 2074 C C . CYS B 1 53 ? -16.173 -8.595 -15.320 1.00 17.63 45 CYS B C 1
ATOM 2075 O O . CYS B 1 53 ? -17.097 -9.263 -15.840 1.00 16.71 45 CYS B O 1
ATOM 2078 N N . ARG B 1 54 ? -16.270 -7.281 -15.127 1.00 18.14 46 ARG B N 1
ATOM 2079 C CA . ARG B 1 54 ? -17.481 -6.544 -15.624 1.00 18.31 46 ARG B CA 1
ATOM 2080 C C . ARG B 1 54 ? -17.593 -6.610 -17.140 1.00 17.52 46 ARG B C 1
ATOM 2081 O O . ARG B 1 54 ? -18.721 -6.544 -17.672 1.00 17.45 46 ARG B O 1
ATOM 2089 N N . LYS B 1 55 ? -16.480 -6.765 -17.861 1.00 17.17 47 LYS B N 1
ATOM 2090 C CA A LYS B 1 55 ? -16.572 -6.869 -19.328 0.50 16.89 47 LYS B CA 1
ATOM 2091 C CA B LYS B 1 55 ? -16.533 -6.914 -19.328 0.50 16.93 47 LYS B CA 1
ATOM 2092 C C . LYS B 1 55 ? -17.393 -8.103 -19.776 1.00 16.23 47 LYS B C 1
ATOM 2093 O O . LYS B 1 55 ? -17.984 -8.125 -20.887 1.00 16.13 47 LYS B O 1
ATOM 2104 N N . LEU B 1 56 ? -17.451 -9.114 -18.920 1.00 16.03 48 LEU B N 1
ATOM 2105 C CA . LEU B 1 56 ? -18.035 -10.396 -19.244 1.00 15.72 48 LEU B CA 1
ATOM 2106 C C . LEU B 1 56 ? -19.556 -10.270 -19.469 1.00 15.51 48 LEU B C 1
ATOM 2107 O O . LEU B 1 56 ? -20.165 -11.087 -20.161 1.00 15.39 48 LEU B O 1
ATOM 2112 N N . ILE B 1 57 ? -20.171 -9.241 -18.900 1.00 15.58 49 ILE B N 1
ATOM 2113 C CA . ILE B 1 57 ? -21.588 -9.047 -19.042 1.00 15.50 49 ILE B CA 1
ATOM 2114 C C . ILE B 1 57 ? -21.993 -8.679 -20.467 1.00 15.62 49 ILE B C 1
ATOM 2115 O O . ILE B 1 57 ? -23.206 -8.732 -20.806 1.00 15.64 49 ILE B O 1
ATOM 2120 N N . SER B 1 58 ? -20.992 -8.222 -21.243 1.00 15.80 50 SER B N 1
ATOM 2121 C CA . SER B 1 58 ? -21.211 -7.727 -22.569 1.00 16.00 50 SER B CA 1
ATOM 2122 C C . SER B 1 58 ? -21.140 -8.726 -23.719 1.00 15.97 50 SER B C 1
ATOM 2123 O O . SER B 1 58 ? -21.205 -8.330 -24.882 1.00 16.19 50 SER B O 1
ATOM 2126 N N . TYR B 1 59 ? -21.074 -10.021 -23.391 1.00 15.77 51 TYR B N 1
ATOM 2127 C CA . TYR B 1 59 ? -20.879 -11.058 -24.398 1.00 15.86 51 TYR B CA 1
ATOM 2128 C C . TYR B 1 59 ? -21.879 -12.187 -24.117 1.00 15.79 51 TYR B C 1
ATOM 2129 O O . TYR B 1 59 ? -21.672 -12.965 -23.183 1.00 15.62 51 TYR B O 1
ATOM 2138 N N . PRO B 1 60 ? -22.974 -12.244 -24.879 1.00 15.99 52 PRO B N 1
ATOM 2139 C CA . PRO B 1 60 ? -24.046 -13.160 -24.529 1.00 16.01 52 PRO B CA 1
ATOM 2140 C C . PRO B 1 60 ? -23.679 -14.645 -24.417 1.00 16.06 52 PRO B C 1
ATOM 2141 O O . PRO B 1 60 ? -24.221 -15.335 -23.538 1.00 15.95 52 PRO B O 1
ATOM 2145 N N . ARG B 1 61 ? -22.834 -15.165 -25.306 1.00 16.29 53 ARG B N 1
ATOM 2146 C CA . ARG B 1 61 ? -22.445 -16.600 -25.218 1.00 16.48 53 ARG B CA 1
ATOM 2147 C C . ARG B 1 61 ? -21.476 -16.884 -24.032 1.00 16.21 53 ARG B C 1
ATOM 2148 O O . ARG B 1 61 ? -21.601 -17.858 -23.314 1.00 16.23 53 ARG B O 1
ATOM 2156 N N . VAL B 1 62 ? -20.498 -16.006 -23.862 1.00 16.05 54 VAL B N 1
ATOM 2157 C CA . VAL B 1 62 ? -19.599 -16.047 -22.748 1.00 15.89 54 VAL B CA 1
ATOM 2158 C C . VAL B 1 62 ? -20.360 -15.993 -21.446 1.00 15.60 54 VAL B C 1
ATOM 2159 O O . VAL B 1 62 ? -20.095 -16.797 -20.554 1.00 15.59 54 VAL B O 1
ATOM 2163 N N . ARG B 1 63 ? -21.338 -15.099 -21.307 1.00 15.42 55 ARG B N 1
ATOM 2164 C CA . ARG B 1 63 ? -21.977 -14.978 -19.982 1.00 15.19 55 ARG B CA 1
ATOM 2165 C C . ARG B 1 63 ? -22.864 -16.180 -19.661 1.00 15.22 55 ARG B C 1
ATOM 2166 O O . ARG B 1 63 ? -22.964 -16.630 -18.518 1.00 15.10 55 ARG B O 1
ATOM 2174 N N . ARG B 1 64 ? -23.496 -16.708 -20.682 1.00 15.46 56 ARG B N 1
ATOM 2175 C CA . ARG B 1 64 ? -24.306 -17.916 -20.531 1.00 15.65 56 ARG B CA 1
ATOM 2176 C C . ARG B 1 64 ? -23.417 -19.094 -20.066 1.00 15.77 56 ARG B C 1
ATOM 2177 O O . ARG B 1 64 ? -23.788 -19.802 -19.138 1.00 15.76 56 ARG B O 1
ATOM 2185 N N . ALA B 1 65 ? -22.247 -19.260 -20.684 1.00 15.95 57 ALA B N 1
ATOM 2186 C CA . ALA B 1 65 ? -21.346 -20.331 -20.260 1.00 16.19 57 ALA B CA 1
ATOM 2187 C C . ALA B 1 65 ? -20.899 -20.146 -18.831 1.00 15.92 57 ALA B C 1
ATOM 2188 O O . ALA B 1 65 ? -20.895 -21.083 -18.027 1.00 16.05 57 ALA B O 1
ATOM 2190 N N . LEU B 1 66 ? -20.506 -18.929 -18.515 1.00 15.64 58 LEU B N 1
ATOM 2191 C CA . LEU B 1 66 ? -20.068 -18.638 -17.145 1.00 15.49 58 LEU B CA 1
ATOM 2192 C C . LEU B 1 66 ? -21.150 -18.958 -16.115 1.00 15.31 58 LEU B C 1
ATOM 2193 O O . LEU B 1 66 ? -20.844 -19.455 -15.012 1.00 15.36 58 LEU B O 1
ATOM 2198 N N . MET B 1 67 ? -22.368 -18.571 -16.425 1.00 15.15 59 MET B N 1
ATOM 2199 C CA . MET B 1 67 ? -23.470 -18.786 -15.479 1.00 15.02 59 MET B CA 1
ATOM 2200 C C . MET B 1 67 ? -23.873 -20.251 -15.368 1.00 15.26 59 MET B C 1
ATOM 2201 O O . MET B 1 67 ? -24.224 -20.683 -14.303 1.00 15.22 59 MET B O 1
ATOM 2206 N N . GLU B 1 68 ? -23.830 -20.991 -16.454 1.00 15.71 60 GLU B N 1
ATOM 2207 C CA . GLU B 1 68 ? -23.971 -22.436 -16.414 1.00 16.63 60 GLU B CA 1
ATOM 2208 C C . GLU B 1 68 ? -22.913 -23.053 -15.502 1.00 16.43 60 GLU B C 1
ATOM 2209 O O . GLU B 1 68 ? -23.221 -23.948 -14.694 1.00 16.44 60 GLU B O 1
ATOM 2215 N N . MET B 1 69 ? -21.667 -22.630 -15.686 1.00 16.22 61 MET B N 1
ATOM 2216 C CA . MET B 1 69 ? -20.534 -23.204 -14.912 1.00 16.40 61 MET B CA 1
ATOM 2217 C C . MET B 1 69 ? -20.621 -22.759 -13.445 1.00 16.11 61 MET B C 1
ATOM 2218 O O . MET B 1 69 ? -20.306 -23.499 -12.551 1.00 16.32 61 MET B O 1
ATOM 2223 N N . ALA B 1 70 ? -21.145 -21.582 -13.218 1.00 15.83 62 ALA B N 1
ATOM 2224 C CA . ALA B 1 70 ? -21.402 -21.143 -11.825 1.00 15.75 62 ALA B CA 1
ATOM 2225 C C . ALA B 1 70 ? -22.408 -22.065 -11.150 1.00 16.09 62 ALA B C 1
ATOM 2226 O O . ALA B 1 70 ? -22.212 -22.523 -9.983 1.00 16.04 62 ALA B O 1
ATOM 2228 N N . GLU B 1 71 ? -23.494 -22.341 -11.845 1.00 16.38 63 GLU B N 1
ATOM 2229 C CA . GLU B 1 71 ? -24.520 -23.216 -11.253 1.00 17.08 63 GLU B CA 1
ATOM 2230 C C . GLU B 1 71 ? -23.952 -24.635 -10.989 1.00 17.04 63 GLU B C 1
ATOM 2231 O O . GLU B 1 71 ? -24.213 -25.232 -9.941 1.00 16.81 63 GLU B O 1
ATOM 2237 N N . THR B 1 72 ? -23.194 -25.177 -11.936 1.00 16.94 64 THR B N 1
ATOM 2238 C CA . THR B 1 72 ? -22.577 -26.480 -11.761 1.00 17.35 64 THR B CA 1
ATOM 2239 C C . THR B 1 72 ? -21.681 -26.434 -10.536 1.00 17.26 64 THR B C 1
ATOM 2240 O O . THR B 1 72 ? -21.719 -27.335 -9.700 1.00 17.54 64 THR B O 1
ATOM 2244 N N . THR B 1 73 ? -20.828 -25.437 -10.439 1.00 16.92 65 THR B N 1
ATOM 2245 C CA . THR B 1 73 ? -19.909 -25.327 -9.306 1.00 17.07 65 THR B CA 1
ATOM 2246 C C . THR B 1 73 ? -20.677 -25.312 -7.953 1.00 16.91 65 THR B C 1
ATOM 2247 O O . THR B 1 73 ? -20.320 -26.022 -7.031 1.00 17.19 65 THR B O 1
ATOM 2251 N N . ILE B 1 74 ? -21.680 -24.465 -7.871 1.00 16.37 66 ILE B N 1
ATOM 2252 C CA . ILE B 1 74 ? -22.488 -24.331 -6.672 1.00 16.33 66 ILE B CA 1
ATOM 2253 C C . ILE B 1 74 ? -23.143 -25.665 -6.305 1.00 16.70 66 ILE B C 1
ATOM 2254 O O . ILE B 1 74 ? -23.025 -26.149 -5.163 1.00 16.97 66 ILE B O 1
ATOM 2259 N N . THR B 1 75 ? -23.817 -26.293 -7.244 1.00 16.97 67 THR B N 1
ATOM 2260 C CA . THR B 1 75 ? -24.590 -27.491 -6.907 1.00 17.52 67 THR B CA 1
ATOM 2261 C C . THR B 1 75 ? -23.653 -28.656 -6.613 1.00 18.44 67 THR B C 1
ATOM 2262 O O . THR B 1 75 ? -24.014 -29.558 -5.783 1.00 19.06 67 THR B O 1
ATOM 2266 N N . ARG B 1 76 ? -22.508 -28.720 -7.303 1.00 18.78 68 ARG B N 1
ATOM 2267 C CA . ARG B 1 76 ? -21.521 -29.796 -7.083 1.00 19.97 68 ARG B CA 1
ATOM 2268 C C . ARG B 1 76 ? -20.817 -29.683 -5.725 1.00 20.04 68 ARG B C 1
ATOM 2269 O O . ARG B 1 76 ? -20.600 -30.710 -5.041 1.00 20.76 68 ARG B O 1
ATOM 2277 N N . ASP B 1 77 ? -20.406 -28.476 -5.385 1.00 19.53 69 ASP B N 1
ATOM 2278 C CA . ASP B 1 77 ? -19.564 -28.281 -4.203 1.00 20.03 69 ASP B CA 1
ATOM 2279 C C . ASP B 1 77 ? -20.304 -27.877 -2.945 1.00 19.51 69 ASP B C 1
ATOM 2280 O O . ASP B 1 77 ? -19.761 -28.006 -1.832 1.00 19.97 69 ASP B O 1
ATOM 2285 N N . ILE B 1 78 ? -21.505 -27.340 -3.104 1.00 18.67 70 ILE B N 1
ATOM 2286 C CA . ILE B 1 78 ? -22.327 -26.937 -1.965 1.00 18.36 70 ILE B CA 1
ATOM 2287 C C . ILE B 1 78 ? -23.534 -27.883 -1.797 1.00 18.13 70 ILE B C 1
ATOM 2288 O O . ILE B 1 78 ? -23.774 -28.446 -0.714 1.00 18.51 70 ILE B O 1
ATOM 2293 N N . GLY B 1 79 ? -24.301 -28.038 -2.868 1.00 17.53 71 GLY B N 1
ATOM 2294 C CA . GLY B 1 79 ? -25.470 -28.917 -2.908 1.00 17.47 71 GLY B CA 1
ATOM 2295 C C . GLY B 1 79 ? -26.582 -28.279 -3.715 1.00 16.91 71 GLY B C 1
ATOM 2296 O O . GLY B 1 79 ? -26.461 -27.146 -4.221 1.00 16.49 71 GLY B O 1
ATOM 2297 N N . PHE B 1 80 ? -27.685 -28.992 -3.803 1.00 17.10 72 PHE B N 1
ATOM 2298 C CA . PHE B 1 80 ? -28.842 -28.560 -4.574 1.00 16.90 72 PHE B CA 1
ATOM 2299 C C . PHE B 1 80 ? -29.883 -27.786 -3.751 1.00 16.57 72 PHE B C 1
ATOM 2300 O O . PHE B 1 80 ? -30.632 -26.998 -4.310 1.00 16.33 72 PHE B O 1
ATOM 2308 N N . GLU B 1 81 ? -29.940 -28.006 -2.443 1.00 16.64 73 GLU B N 1
ATOM 2309 C CA . GLU B 1 81 ? -31.026 -27.477 -1.627 1.00 16.48 73 GLU B CA 1
ATOM 2310 C C . GLU B 1 81 ? -30.483 -26.849 -0.318 1.00 16.43 73 GLU B C 1
ATOM 2311 O O . GLU B 1 81 ? -31.101 -26.966 0.732 1.00 16.54 73 GLU B O 1
ATOM 2317 N N . GLN B 1 82 ? -29.290 -26.259 -0.398 1.00 16.48 74 GLN B N 1
ATOM 2318 C CA . GLN B 1 82 ? -28.690 -25.582 0.723 1.00 16.73 74 GLN B CA 1
ATOM 2319 C C . GLN B 1 82 ? -28.850 -24.096 0.676 1.00 16.40 74 GLN B C 1
ATOM 2320 O O . GLN B 1 82 ? -28.423 -23.408 1.630 1.00 16.53 74 GLN B O 1
ATOM 2326 N N . ILE B 1 83 ? -29.410 -23.565 -0.413 1.00 16.19 75 ILE B N 1
ATOM 2327 C CA . ILE B 1 83 ? -29.426 -22.105 -0.672 1.00 15.94 75 ILE B CA 1
ATOM 2328 C C . ILE B 1 83 ? -30.868 -21.685 -0.938 1.00 15.80 75 ILE B C 1
ATOM 2329 O O . ILE B 1 83 ? -31.521 -22.223 -1.839 1.00 15.71 75 ILE B O 1
ATOM 2334 N N . ASP B 1 84 ? -31.347 -20.729 -0.128 1.00 15.71 76 ASP B N 1
ATOM 2335 C CA . ASP B 1 84 ? -32.678 -20.203 -0.252 1.00 15.79 76 ASP B CA 1
ATOM 2336 C C . ASP B 1 84 ? -32.705 -18.906 -1.027 1.00 15.43 76 ASP B C 1
ATOM 2337 O O . ASP B 1 84 ? -33.781 -18.472 -1.413 1.00 15.56 76 ASP B O 1
ATOM 2342 N N . ALA B 1 85 ? -31.571 -18.219 -1.141 1.00 15.22 77 ALA B N 1
ATOM 2343 C CA . ALA B 1 85 ? -31.553 -16.944 -1.841 1.00 15.21 77 ALA B CA 1
ATOM 2344 C C . ALA B 1 85 ? -30.157 -16.665 -2.283 1.00 15.12 77 ALA B C 1
ATOM 2345 O O . ALA B 1 85 ? -29.224 -17.169 -1.679 1.00 15.18 77 ALA B O 1
ATOM 2347 N N . VAL B 1 86 ? -30.002 -15.783 -3.275 1.00 15.08 78 VAL B N 1
ATOM 2348 C CA . VAL B 1 86 ? -28.693 -15.367 -3.747 1.00 15.06 78 VAL B CA 1
ATOM 2349 C C . VAL B 1 86 ? -28.594 -13.835 -3.655 1.00 15.31 78 VAL B C 1
ATOM 2350 O O . VAL B 1 86 ? -29.479 -13.111 -4.153 1.00 15.38 78 VAL B O 1
ATOM 2354 N N . ALA B 1 87 ? -27.568 -13.358 -2.982 1.00 15.57 79 ALA B N 1
ATOM 2355 C CA . ALA B 1 87 ? -27.370 -11.925 -2.800 1.00 15.97 79 ALA B CA 1
ATOM 2356 C C . ALA B 1 87 ? -26.056 -11.489 -3.429 1.00 16.06 79 ALA B C 1
ATOM 2357 O O . ALA B 1 87 ? -24.989 -12.028 -3.156 1.00 16.11 79 ALA B O 1
ATOM 2359 N N . GLY B 1 88 ? -26.151 -10.487 -4.279 1.00 16.15 80 GLY B N 1
ATOM 2360 C CA . GLY B 1 88 ? -24.992 -9.951 -4.932 1.00 16.30 80 GLY B CA 1
ATOM 2361 C C . GLY B 1 88 ? -24.422 -8.766 -4.230 1.00 17.15 80 GLY B C 1
ATOM 2362 O O . GLY B 1 88 ? -25.181 -7.888 -3.799 1.00 17.44 80 GLY B O 1
ATOM 2363 N N . GLY B 1 89 ? -23.083 -8.709 -4.126 1.00 17.69 81 GLY B N 1
ATOM 2364 C CA . GLY B 1 89 ? -22.398 -7.536 -3.600 1.00 19.03 81 GLY B CA 1
ATOM 2365 C C . GLY B 1 89 ? -22.439 -6.359 -4.578 1.00 19.86 81 GLY B C 1
ATOM 2366 O O . GLY B 1 89 ? -22.180 -6.479 -5.803 1.00 19.80 81 GLY B O 1
ATOM 2367 N N . GLU B 1 90 ? -22.869 -5.213 -4.086 1.00 21.04 82 GLU B N 1
ATOM 2368 C CA . GLU B 1 90 ? -22.902 -4.023 -4.946 1.00 22.09 82 GLU B CA 1
ATOM 2369 C C . GLU B 1 90 ? -21.475 -3.675 -5.347 1.00 21.90 82 GLU B C 1
ATOM 2370 O O . GLU B 1 90 ? -20.626 -3.711 -4.456 1.00 22.47 82 GLU B O 1
ATOM 2376 N N . THR B 1 91 ? -21.163 -3.275 -6.587 1.00 20.96 83 THR B N 1
ATOM 2377 C CA . THR B 1 91 ? -22.067 -3.221 -7.744 1.00 20.09 83 THR B CA 1
ATOM 2378 C C . THR B 1 91 ? -21.842 -4.426 -8.725 1.00 18.80 83 THR B C 1
ATOM 2379 O O . THR B 1 91 ? -22.782 -4.989 -9.291 1.00 18.03 83 THR B O 1
ATOM 2383 N N . ALA B 1 92 ? -20.578 -4.796 -8.905 1.00 18.41 84 ALA B N 1
ATOM 2384 C CA . ALA B 1 92 ? -20.161 -5.762 -9.920 1.00 17.65 84 ALA B CA 1
ATOM 2385 C C . ALA B 1 92 ? -20.708 -7.155 -9.679 1.00 16.94 84 ALA B C 1
ATOM 2386 O O . ALA B 1 92 ? -20.833 -7.914 -10.624 1.00 16.47 84 ALA B O 1
ATOM 2388 N N . GLY B 1 93 ? -21.087 -7.490 -8.441 1.00 17.01 85 GLY B N 1
ATOM 2389 C CA . GLY B 1 93 ? -21.687 -8.760 -8.190 1.00 16.50 85 GLY B CA 1
ATOM 2390 C C . GLY B 1 93 ? -23.157 -8.880 -8.623 1.00 16.13 85 GLY B C 1
ATOM 2391 O O . GLY B 1 93 ? -23.679 -9.980 -8.773 1.00 15.71 85 GLY B O 1
ATOM 2392 N N . ILE B 1 94 ? -23.819 -7.754 -8.834 1.00 16.39 86 ILE B N 1
ATOM 2393 C CA . ILE B 1 94 ? -25.266 -7.766 -9.098 1.00 16.22 86 ILE B CA 1
ATOM 2394 C C . ILE B 1 94 ? -25.720 -8.515 -10.386 1.00 15.78 86 ILE B C 1
ATOM 2395 O O . ILE B 1 94 ? -26.658 -9.339 -10.312 1.00 15.53 86 ILE B O 1
ATOM 2400 N N . PRO B 1 95 ? -25.098 -8.222 -11.564 1.00 15.76 87 PRO B N 1
ATOM 2401 C CA . PRO B 1 95 ? -25.535 -8.936 -12.797 1.00 15.45 87 PRO B CA 1
ATOM 2402 C C . PRO B 1 95 ? -25.445 -10.442 -12.623 1.00 15.10 87 PRO B C 1
ATOM 2403 O O . PRO B 1 95 ? -26.366 -11.188 -12.991 1.00 14.96 87 PRO B O 1
ATOM 2407 N N . PHE B 1 96 ? -24.318 -10.900 -12.049 1.00 15.08 88 PHE B N 1
ATOM 2408 C CA . PHE B 1 96 ? -24.025 -12.312 -11.910 1.00 14.86 88 PHE B CA 1
ATOM 2409 C C . PHE B 1 96 ? -25.007 -12.956 -10.930 1.00 14.77 88 PHE B C 1
ATOM 2410 O O . PHE B 1 96 ? -25.562 -14.024 -11.225 1.00 14.62 88 PHE B O 1
ATOM 2418 N N . ALA B 1 97 ? -25.267 -12.254 -9.831 1.00 14.94 89 ALA B N 1
ATOM 2419 C CA . ALA B 1 97 ? -26.269 -12.687 -8.851 1.00 14.91 89 ALA B CA 1
ATOM 2420 C C . ALA B 1 97 ? -27.640 -12.825 -9.477 1.00 14.84 89 ALA B C 1
ATOM 2421 O O . ALA B 1 97 ? -28.397 -13.755 -9.173 1.00 14.75 89 ALA B O 1
ATOM 2423 N N . ALA B 1 98 ? -27.998 -11.866 -10.340 1.00 14.97 90 ALA B N 1
ATOM 2424 C CA . ALA B 1 98 ? -29.301 -11.915 -10.976 1.00 15.04 90 ALA B CA 1
ATOM 2425 C C . ALA B 1 98 ? -29.399 -13.160 -11.888 1.00 14.88 90 ALA B C 1
ATOM 2426 O O . ALA B 1 98 ? -30.430 -13.826 -11.828 1.00 14.94 90 ALA B O 1
ATOM 2428 N N . TRP B 1 99 ? -28.345 -13.477 -12.642 1.00 14.76 91 TRP B N 1
ATOM 2429 C CA . TRP B 1 99 ? -28.404 -14.668 -13.521 1.00 14.73 91 TRP B CA 1
ATOM 2430 C C . TRP B 1 99 ? -28.367 -15.959 -12.671 1.00 14.65 91 TRP B C 1
ATOM 2431 O O . TRP B 1 99 ? -29.145 -16.896 -12.952 1.00 14.78 91 TRP B O 1
ATOM 2442 N N . ILE B 1 100 ? -27.573 -15.957 -11.608 1.00 14.55 92 ILE B N 1
ATOM 2443 C CA . ILE B 1 100 ? -27.467 -17.156 -10.764 1.00 14.54 92 ILE B CA 1
ATOM 2444 C C . ILE B 1 100 ? -28.798 -17.421 -10.002 1.00 14.60 92 ILE B C 1
ATOM 2445 O O . ILE B 1 100 ? -29.287 -18.589 -9.955 1.00 14.69 92 ILE B O 1
ATOM 2450 N N . ALA B 1 101 ? -29.379 -16.372 -9.463 1.00 14.62 93 ALA B N 1
ATOM 2451 C CA . ALA B 1 101 ? -30.717 -16.454 -8.848 1.00 14.75 93 ALA B CA 1
ATOM 2452 C C . ALA B 1 101 ? -31.788 -17.055 -9.769 1.00 14.93 93 ALA B C 1
ATOM 2453 O O . ALA B 1 101 ? -32.612 -17.855 -9.352 1.00 15.07 93 ALA B O 1
ATOM 2455 N N . ASP B 1 102 ? -31.758 -16.629 -11.022 1.00 15.38 94 ASP B N 1
ATOM 2456 C CA . ASP B 1 102 ? -32.682 -17.076 -12.002 1.00 16.37 94 ASP B CA 1
ATOM 2457 C C . ASP B 1 102 ? -32.457 -18.541 -12.256 1.00 16.37 94 ASP B C 1
ATOM 2458 O O . ASP B 1 102 ? -33.423 -19.288 -12.217 1.00 16.44 94 ASP B O 1
ATOM 2463 N N . ARG B 1 103 ? -31.206 -18.940 -12.496 1.00 16.43 95 ARG B N 1
ATOM 2464 C CA . ARG B 1 103 ? -30.903 -20.352 -12.754 1.00 17.05 95 ARG B CA 1
ATOM 2465 C C . ARG B 1 103 ? -31.281 -21.272 -11.595 1.00 16.86 95 ARG B C 1
ATOM 2466 O O . ARG B 1 103 ? -31.783 -22.370 -11.836 1.00 17.13 95 ARG B O 1
ATOM 2474 N N . MET B 1 104 ? -31.089 -20.803 -10.358 1.00 16.40 96 MET B N 1
ATOM 2475 C CA A MET B 1 104 ? -31.344 -21.593 -9.154 0.50 16.65 96 MET B CA 1
ATOM 2476 C CA B MET B 1 104 ? -31.368 -21.625 -9.187 0.50 16.30 96 MET B CA 1
ATOM 2477 C C . MET B 1 104 ? -32.800 -21.483 -8.700 1.00 16.29 96 MET B C 1
ATOM 2478 O O . MET B 1 104 ? -33.214 -22.202 -7.789 1.00 16.38 96 MET B O 1
ATOM 2487 N N . MET B 1 105 ? -33.566 -20.614 -9.355 1.00 15.92 97 MET B N 1
ATOM 2488 C CA . MET B 1 105 ? -35.030 -20.485 -9.092 1.00 15.99 97 MET B CA 1
ATOM 2489 C C . MET B 1 105 ? -35.286 -19.994 -7.647 1.00 15.69 97 MET B C 1
ATOM 2490 O O . MET B 1 105 ? -36.219 -20.435 -6.995 1.00 15.93 97 MET B O 1
ATOM 2495 N N . VAL B 1 106 ? -34.456 -19.069 -7.177 1.00 15.38 98 VAL B N 1
ATOM 2496 C CA . VAL B 1 106 ? -34.509 -18.518 -5.799 1.00 15.33 98 VAL B CA 1
ATOM 2497 C C . VAL B 1 106 ? -34.560 -16.975 -5.768 1.00 15.36 98 VAL B C 1
ATOM 2498 O O . VAL B 1 106 ? -34.099 -16.321 -6.700 1.00 15.29 98 VAL B O 1
ATOM 2502 N N . PRO B 1 107 ? -35.177 -16.405 -4.702 1.00 15.54 99 PRO B N 1
ATOM 2503 C CA . PRO B 1 107 ? -35.095 -14.980 -4.457 1.00 15.69 99 PRO B CA 1
ATOM 2504 C C . PRO B 1 107 ? -33.663 -14.446 -4.610 1.00 15.48 99 PRO B C 1
ATOM 2505 O O . PRO B 1 107 ? -32.707 -15.113 -4.248 1.00 15.27 99 PRO B O 1
ATOM 2509 N N . MET B 1 108 ? -33.568 -13.279 -5.198 1.00 15.63 100 MET B N 1
ATOM 2510 C CA . MET B 1 108 ? -32.345 -12.475 -5.182 1.00 15.61 100 MET B CA 1
ATOM 2511 C C . MET B 1 108 ? -32.507 -11.332 -4.148 1.00 16.04 100 MET B C 1
ATOM 2512 O O . MET B 1 108 ? -33.626 -10.821 -3.923 1.00 16.39 100 MET B O 1
ATOM 2517 N N . GLN B 1 109 ? -31.363 -10.945 -3.557 1.00 16.13 101 GLN B N 1
ATOM 2518 C CA . GLN B 1 109 ? -31.174 -9.641 -2.950 1.00 16.66 101 GLN B CA 1
ATOM 2519 C C . GLN B 1 109 ? -29.880 -9.025 -3.490 1.00 16.72 101 GLN B C 1
ATOM 2520 O O . GLN B 1 109 ? -29.142 -9.662 -4.202 1.00 16.33 101 GLN B O 1
ATOM 2526 N N . TYR B 1 110 ? -29.612 -7.790 -3.097 1.00 17.31 102 TYR B N 1
ATOM 2527 C CA . TYR B 1 110 ? -28.274 -7.252 -3.235 1.00 17.52 102 TYR B CA 1
ATOM 2528 C C . TYR B 1 110 ? -27.898 -6.488 -1.956 1.00 18.25 102 TYR B C 1
ATOM 2529 O O . TYR B 1 110 ? -28.774 -6.138 -1.142 1.00 18.64 102 TYR B O 1
ATOM 2538 N N . VAL B 1 111 ? -26.587 -6.390 -1.747 1.00 22.53 103 VAL B N 1
ATOM 2539 C CA . VAL B 1 111 ? -26.042 -5.913 -0.507 1.00 23.06 103 VAL B CA 1
ATOM 2540 C C . VAL B 1 111 ? -25.268 -4.622 -0.813 1.00 24.32 103 VAL B C 1
ATOM 2541 O O . VAL B 1 111 ? -24.295 -4.623 -1.599 1.00 24.59 103 VAL B O 1
ATOM 2545 N N . ARG B 1 112 ? -25.686 -3.553 -0.146 1.00 25.52 104 ARG B N 1
ATOM 2546 C CA . ARG B 1 112 ? -24.995 -2.257 -0.287 1.00 27.55 104 ARG B CA 1
ATOM 2547 C C . ARG B 1 112 ? -23.617 -2.311 0.361 1.00 28.95 104 ARG B C 1
ATOM 2548 O O . ARG B 1 112 ? -23.447 -2.971 1.404 1.00 28.51 104 ARG B O 1
ATOM 2556 N N . LYS B 1 113 ? -22.664 -1.555 -0.195 1.00 31.11 105 LYS B N 1
ATOM 2557 C CA . LYS B 1 113 ? -21.364 -1.375 0.471 1.00 33.64 105 LYS B CA 1
ATOM 2558 C C . LYS B 1 113 ? -21.521 -0.654 1.816 1.00 34.46 105 LYS B C 1
ATOM 2559 O O . LYS B 1 113 ? -20.800 -0.938 2.764 1.00 34.84 105 LYS B O 1
ATOM 2565 N N . LYS B 1 114 ? -22.464 0.287 1.869 1.00 34.82 106 LYS B N 1
ATOM 2566 C CA . LYS B 1 114 ? -22.768 1.067 3.088 1.00 36.37 106 LYS B CA 1
ATOM 2567 C C . LYS B 1 114 ? -24.257 1.037 3.426 1.00 34.77 106 LYS B C 1
ATOM 2568 O O . LYS B 1 114 ? -25.099 1.105 2.518 1.00 33.35 106 LYS B O 1
ATOM 2574 N N . PRO B 1 115 ? -24.593 1.000 4.733 1.00 34.75 107 PRO B N 1
ATOM 2575 C CA . PRO B 1 115 ? -26.007 1.012 5.100 1.00 33.82 107 PRO B CA 1
ATOM 2576 C C . PRO B 1 115 ? -26.628 2.329 4.689 1.00 34.02 107 PRO B C 1
ATOM 2577 O O . PRO B 1 115 ? -25.924 3.349 4.650 1.00 34.69 107 PRO B O 1
ATOM 2581 N N . LYS B 1 116 ? -27.909 2.290 4.326 1.00 33.26 108 LYS B N 1
ATOM 2582 C CA . LYS B 1 116 ? -28.670 3.498 4.039 1.00 34.24 108 LYS B CA 1
ATOM 2583 C C . LYS B 1 116 ? -29.741 3.519 5.074 1.00 34.80 108 LYS B C 1
ATOM 2584 O O . LYS B 1 116 ? -30.539 2.592 5.131 1.00 34.13 108 LYS B O 1
ATOM 2586 N N . GLY B 1 117 ? -29.758 4.561 5.885 1.00 36.16 109 GLY B N 1
ATOM 2587 C CA . GLY B 1 117 ? -30.706 4.626 7.015 1.00 37.32 109 GLY B CA 1
ATOM 2588 C C . GLY B 1 117 ? -30.379 3.629 8.117 1.00 37.71 109 GLY B C 1
ATOM 2589 O O . GLY B 1 117 ? -29.234 3.234 8.257 1.00 37.41 109 GLY B O 1
ATOM 2590 N N . PHE B 1 118 ? -31.395 3.188 8.854 1.00 38.94 110 PHE B N 1
ATOM 2591 C CA . PHE B 1 118 ? -31.219 2.399 10.076 1.00 40.61 110 PHE B CA 1
ATOM 2592 C C . PHE B 1 118 ? -32.025 1.119 10.028 1.00 41.24 110 PHE B C 1
ATOM 2593 O O . PHE B 1 118 ? -32.765 0.875 9.067 1.00 40.52 110 PHE B O 1
ATOM 2601 N N . GLY B 1 119 ? -31.842 0.290 11.057 1.00 43.20 111 GLY B N 1
ATOM 2602 C CA . GLY B 1 119 ? -32.483 -1.018 11.147 1.00 43.68 111 GLY B CA 1
ATOM 2603 C C . GLY B 1 119 ? -31.606 -2.124 10.571 1.00 42.95 111 GLY B C 1
ATOM 2604 O O . GLY B 1 119 ? -30.619 -1.880 9.837 1.00 42.33 111 GLY B O 1
ATOM 2605 N N . ARG B 1 120 ? -31.977 -3.360 10.876 1.00 43.32 112 ARG B N 1
ATOM 2606 C CA . ARG B 1 120 ? -31.134 -4.505 10.503 1.00 42.53 112 ARG B CA 1
ATOM 2607 C C . ARG B 1 120 ? -31.076 -4.804 8.999 1.00 38.40 112 ARG B C 1
ATOM 2608 O O . ARG B 1 120 ? -30.241 -5.593 8.570 1.00 36.70 112 ARG B O 1
ATOM 2616 N N . ASN B 1 121 ? -31.977 -4.195 8.216 1.00 36.40 113 ASN B N 1
ATOM 2617 C CA . ASN B 1 121 ? -32.005 -4.325 6.756 1.00 33.99 113 ASN B CA 1
ATOM 2618 C C . ASN B 1 121 ? -31.424 -3.135 5.958 1.00 31.94 113 ASN B C 1
ATOM 2619 O O . ASN B 1 121 ? -31.575 -3.071 4.731 1.00 30.68 113 ASN B O 1
ATOM 2624 N N . ALA B 1 122 ? -30.773 -2.213 6.659 1.00 31.58 114 ALA B N 1
ATOM 2625 C CA . ALA B 1 122 ? -30.232 -0.966 6.074 1.00 30.82 114 ALA B CA 1
ATOM 2626 C C . ALA B 1 122 ? -29.267 -1.167 4.941 1.00 29.14 114 ALA B C 1
ATOM 2627 O O . ALA B 1 122 ? -29.093 -0.289 4.113 1.00 28.94 114 ALA B O 1
ATOM 2629 N N . GLN B 1 123 ? -28.575 -2.295 4.952 1.00 28.03 115 GLN B N 1
ATOM 2630 C CA . GLN B 1 123 ? -27.610 -2.596 3.945 1.00 27.15 115 GLN B CA 1
ATOM 2631 C C . GLN B 1 123 ? -28.127 -3.603 2.878 1.00 25.73 115 GLN B C 1
ATOM 2632 O O . GLN B 1 123 ? -27.378 -4.017 2.001 1.00 25.16 115 GLN B O 1
ATOM 2638 N N . ILE B 1 124 ? -29.384 -4.021 2.984 1.00 25.33 116 ILE B N 1
ATOM 2639 C CA . ILE B 1 124 ? -29.981 -5.033 2.073 1.00 24.46 116 ILE B CA 1
ATOM 2640 C C . ILE B 1 124 ? -31.023 -4.345 1.173 1.00 24.61 116 ILE B C 1
ATOM 2641 O O . ILE B 1 124 ? -31.788 -3.509 1.631 1.00 25.38 116 ILE B O 1
ATOM 2646 N N . GLU B 1 125 ? -31.052 -4.712 -0.089 1.00 23.90 117 GLU B N 1
ATOM 2647 C CA . GLU B 1 125 ? -32.138 -4.329 -0.997 1.00 24.56 117 GLU B CA 1
ATOM 2648 C C . GLU B 1 125 ? -32.756 -5.630 -1.509 1.00 24.30 117 GLU B C 1
ATOM 2649 O O . GLU B 1 125 ? -32.041 -6.630 -1.756 1.00 23.38 117 GLU B O 1
ATOM 2655 N N . GLY B 1 126 ? -34.070 -5.608 -1.656 1.00 25.35 118 GLY B N 1
ATOM 2656 C CA . GLY B 1 126 ? -34.855 -6.814 -1.922 1.00 25.61 118 GLY B CA 1
ATOM 2657 C C . GLY B 1 126 ? -35.563 -7.196 -0.640 1.00 26.21 118 GLY B C 1
ATOM 2658 O O . GLY B 1 126 ? -35.560 -6.454 0.340 1.00 26.58 118 GLY B O 1
ATOM 2659 N N . HIS B 1 127 ? -36.214 -8.330 -0.660 1.00 26.62 119 HIS B N 1
ATOM 2660 C CA . HIS B 1 127 ? -36.909 -8.824 0.474 1.00 27.74 119 HIS B CA 1
ATOM 2661 C C . HIS B 1 127 ? -36.166 -10.066 0.917 1.00 26.98 119 HIS B C 1
ATOM 2662 O O . HIS B 1 127 ? -35.881 -10.957 0.098 1.00 26.11 119 HIS B O 1
ATOM 2669 N N . LEU B 1 128 ? -35.829 -10.117 2.199 1.00 27.59 120 LEU B N 1
ATOM 2670 C CA . LEU B 1 128 ? -35.091 -11.249 2.741 1.00 27.71 120 LEU B CA 1
ATOM 2671 C C . LEU B 1 128 ? -35.941 -11.909 3.803 1.00 30.08 120 LEU B C 1
ATOM 2672 O O . LEU B 1 128 ? -36.219 -11.325 4.855 1.00 31.24 120 LEU B O 1
ATOM 2677 N N . GLU B 1 129 ? -36.411 -13.108 3.517 1.00 31.38 121 GLU B N 1
ATOM 2678 C CA . GLU B 1 129 ? -37.155 -13.853 4.511 1.00 33.83 121 GLU B CA 1
ATOM 2679 C C . GLU B 1 129 ? -36.284 -14.300 5.699 1.00 32.80 121 GLU B C 1
ATOM 2680 O O . GLU B 1 129 ? -35.203 -14.845 5.516 1.00 31.10 121 GLU B O 1
ATOM 2686 N N . GLU B 1 130 ? -36.768 -14.110 6.937 1.00 33.94 122 GLU B N 1
ATOM 2687 C CA . GLU B 1 130 ? -35.957 -14.435 8.147 1.00 33.83 122 GLU B CA 1
ATOM 2688 C C . GLU B 1 130 ? -35.543 -15.926 8.135 1.00 33.13 122 GLU B C 1
ATOM 2689 O O . GLU B 1 130 ? -36.293 -16.774 7.692 1.00 33.55 122 GLU B O 1
ATOM 2691 N N . GLY B 1 131 ? -34.286 -16.210 8.490 1.00 31.84 123 GLY B N 1
ATOM 2692 C CA . GLY B 1 131 ? -33.750 -17.568 8.424 1.00 31.16 123 GLY B CA 1
ATOM 2693 C C . GLY B 1 131 ? -33.320 -18.111 7.069 1.00 28.76 123 GLY B C 1
ATOM 2694 O O . GLY B 1 131 ? -32.906 -19.252 6.974 1.00 28.75 123 GLY B O 1
ATOM 2695 N N . SER B 1 132 ? -33.391 -17.325 6.024 1.00 26.99 124 SER B N 1
ATOM 2696 C CA . SER B 1 132 ? -32.946 -17.780 4.732 1.00 25.38 124 SER B CA 1
ATOM 2697 C C . SER B 1 132 ? -31.446 -18.125 4.729 1.00 24.33 124 SER B C 1
ATOM 2698 O O . SER B 1 132 ? -30.656 -17.404 5.336 1.00 24.38 124 SER B O 1
ATOM 2701 N N . ARG B 1 133 ? -31.071 -19.193 4.055 1.00 23.67 125 ARG B N 1
ATOM 2702 C CA . ARG B 1 133 ? -29.685 -19.464 3.802 1.00 22.82 125 ARG B CA 1
ATOM 2703 C C . ARG B 1 133 ? -29.333 -18.734 2.503 1.00 21.54 125 ARG B C 1
ATOM 2704 O O . ARG B 1 133 ? -29.911 -19.029 1.472 1.00 21.11 125 ARG B O 1
ATOM 2712 N N . VAL B 1 134 ? -28.348 -17.842 2.576 1.00 21.26 126 VAL B N 1
ATOM 2713 C CA . VAL B 1 134 ? -28.058 -16.959 1.471 1.00 20.47 126 VAL B CA 1
ATOM 2714 C C . VAL B 1 134 ? -26.644 -17.219 0.929 1.00 20.13 126 VAL B C 1
ATOM 2715 O O . VAL B 1 134 ? -25.675 -17.296 1.694 1.00 20.73 126 VAL B O 1
ATOM 2719 N N . LEU B 1 135 ? -26.540 -17.341 -0.393 1.00 19.52 127 LEU B N 1
ATOM 2720 C CA . LEU B 1 135 ? -25.244 -17.411 -1.072 1.00 19.51 127 LEU B CA 1
ATOM 2721 C C . LEU B 1 135 ? -24.819 -15.961 -1.407 1.00 19.71 127 LEU B C 1
ATOM 2722 O O . LEU B 1 135 ? -25.546 -15.254 -2.116 1.00 19.47 127 LEU B O 1
ATOM 2727 N N . LEU B 1 136 ? -23.631 -15.576 -0.942 1.00 20.45 128 LEU B N 1
ATOM 2728 C CA . LEU B 1 136 ? -23.033 -14.277 -1.354 1.00 20.98 128 LEU B CA 1
ATOM 2729 C C . LEU B 1 136 ? -22.324 -14.433 -2.690 1.00 21.20 128 LEU B C 1
ATOM 2730 O O . LEU B 1 136 ? -21.448 -15.283 -2.807 1.00 21.66 128 LEU B O 1
ATOM 2735 N N . VAL B 1 137 ? -22.709 -13.620 -3.692 1.00 21.14 129 VAL B N 1
ATOM 2736 C CA . VAL B 1 137 ? -22.057 -13.611 -5.011 1.00 21.76 129 VAL B CA 1
ATOM 2737 C C . VAL B 1 137 ? -21.330 -12.247 -5.296 1.00 23.00 129 VAL B C 1
ATOM 2738 O O . VAL B 1 137 ? -21.907 -11.188 -5.100 1.00 22.94 129 VAL B O 1
ATOM 2742 N N . GLU B 1 138 ? -20.074 -12.358 -5.691 1.00 38.40 130 GLU B N 1
ATOM 2743 C CA . GLU B 1 138 ? -19.302 -11.249 -6.211 1.00 36.65 130 GLU B CA 1
ATOM 2744 C C . GLU B 1 138 ? -18.574 -11.657 -7.510 1.00 36.49 130 GLU B C 1
ATOM 2745 O O . GLU B 1 138 ? -18.474 -12.829 -7.819 1.00 36.65 130 GLU B O 1
ATOM 2751 N N . ASP B 1 139 ? -18.109 -10.665 -8.260 1.00 36.89 131 ASP B N 1
ATOM 2752 C CA . ASP B 1 139 ? -17.419 -10.951 -9.529 1.00 37.23 131 ASP B CA 1
ATOM 2753 C C . ASP B 1 139 ? -16.077 -11.598 -9.222 1.00 33.04 131 ASP B C 1
ATOM 2754 O O . ASP B 1 139 ? -15.741 -12.590 -9.824 1.00 32.77 131 ASP B O 1
ATOM 2759 N N . LEU B 1 140 ? -15.361 -11.048 -8.233 1.00 30.49 132 LEU B N 1
ATOM 2760 C CA . LEU B 1 140 ? -14.043 -11.562 -7.923 1.00 27.70 132 LEU B CA 1
ATOM 2761 C C . LEU B 1 140 ? -13.633 -11.367 -6.486 1.00 25.96 132 LEU B C 1
ATOM 2762 O O . LEU B 1 140 ? -14.274 -10.599 -5.738 1.00 26.44 132 LEU B O 1
ATOM 2767 N N . THR B 1 141 ? -12.546 -12.046 -6.125 1.00 24.55 133 THR B N 1
ATOM 2768 C CA . THR B 1 141 ? -11.901 -11.740 -4.864 1.00 23.88 133 THR B CA 1
ATOM 2769 C C . THR B 1 141 ? -10.380 -11.693 -5.041 1.00 23.75 133 THR B C 1
ATOM 2770 O O . THR B 1 141 ? -9.814 -12.539 -5.729 1.00 23.64 133 THR B O 1
ATOM 2774 N N . THR B 1 142 ? -9.763 -10.678 -4.440 1.00 24.40 134 THR B N 1
ATOM 2775 C CA . THR B 1 142 ? -8.301 -10.571 -4.410 1.00 25.49 134 THR B CA 1
ATOM 2776 C C . THR B 1 142 ? -7.813 -11.209 -3.107 1.00 26.21 134 THR B C 1
ATOM 2777 O O . THR B 1 142 ? -7.280 -12.286 -3.118 1.00 26.66 134 THR B O 1
ATOM 2781 N N . ASP B 1 143 ? -7.991 -10.516 -1.993 1.00 27.00 135 ASP B N 1
ATOM 2782 C CA . ASP B 1 143 ? -7.597 -11.057 -0.685 1.00 28.66 135 ASP B CA 1
ATOM 2783 C C . ASP B 1 143 ? -8.817 -11.323 0.219 1.00 27.99 135 ASP B C 1
ATOM 2784 O O . ASP B 1 143 ? -8.662 -11.632 1.390 1.00 29.90 135 ASP B O 1
ATOM 2789 N N . SER B 1 144 ? -10.019 -11.152 -0.342 1.00 26.08 136 SER B N 1
ATOM 2790 C CA . SER B 1 144 ? -11.336 -11.384 0.328 1.00 26.10 136 SER B CA 1
ATOM 2791 C C . SER B 1 144 ? -11.673 -10.450 1.529 1.00 27.13 136 SER B C 1
ATOM 2792 O O . SER B 1 144 ? -12.717 -10.619 2.158 1.00 27.14 136 SER B O 1
ATOM 2795 N N . ARG B 1 145 ? -10.833 -9.463 1.843 1.00 28.56 137 ARG B N 1
ATOM 2796 C CA . ARG B 1 145 ? -11.135 -8.652 3.049 1.00 30.30 137 ARG B CA 1
ATOM 2797 C C . ARG B 1 145 ? -12.435 -7.808 2.920 1.00 29.20 137 ARG B C 1
ATOM 2798 O O . ARG B 1 145 ? -13.169 -7.628 3.912 1.00 29.81 137 ARG B O 1
ATOM 2806 N N . SER B 1 146 ? -12.734 -7.329 1.723 1.00 28.32 138 SER B N 1
ATOM 2807 C CA . SER B 1 146 ? -13.987 -6.569 1.481 1.00 28.55 138 SER B CA 1
ATOM 2808 C C . SER B 1 146 ? -15.266 -7.392 1.655 1.00 28.23 138 SER B C 1
ATOM 2809 O O . SER B 1 146 ? -16.358 -6.859 1.756 1.00 28.98 138 SER B O 1
ATOM 2812 N N . LYS B 1 147 ? -15.136 -8.708 1.681 1.00 23.33 139 LYS B N 1
ATOM 2813 C CA . LYS B 1 147 ? -16.317 -9.611 1.711 1.00 22.57 139 LYS B CA 1
ATOM 2814 C C . LYS B 1 147 ? -16.916 -9.625 3.115 1.00 22.91 139 LYS B C 1
ATOM 2815 O O . LYS B 1 147 ? -18.101 -9.911 3.317 1.00 22.28 139 LYS B O 1
ATOM 2821 N N . ILE B 1 148 ? -16.058 -9.336 4.086 1.00 23.86 140 ILE B N 1
ATOM 2822 C CA . ILE B 1 148 ? -16.439 -9.442 5.473 1.00 24.59 140 ILE B CA 1
ATOM 2823 C C . ILE B 1 148 ? -17.604 -8.505 5.726 1.00 24.40 140 ILE B C 1
ATOM 2824 O O . ILE B 1 148 ? -18.541 -8.895 6.401 1.00 24.30 140 ILE B O 1
ATOM 2829 N N . ASN B 1 149 ? -17.556 -7.296 5.187 1.00 24.53 141 ASN B N 1
ATOM 2830 C CA . ASN B 1 149 ? -18.654 -6.331 5.295 1.00 24.86 141 ASN B CA 1
ATOM 2831 C C . ASN B 1 149 ? -19.979 -6.904 4.822 1.00 23.55 141 ASN B C 1
ATOM 2832 O O . ASN B 1 149 ? -21.000 -6.813 5.519 1.00 23.57 141 ASN B O 1
ATOM 2837 N N . PHE B 1 150 ? -19.946 -7.489 3.639 1.00 22.45 142 PHE B N 1
ATOM 2838 C CA . PHE B 1 150 ? -21.176 -8.017 3.035 1.00 21.66 142 PHE B CA 1
ATOM 2839 C C . PHE B 1 150 ? -21.720 -9.200 3.817 1.00 21.26 142 PHE B C 1
ATOM 2840 O O . PHE B 1 150 ? -22.919 -9.299 4.025 1.00 20.97 142 PHE B O 1
ATOM 2848 N N . VAL B 1 151 ? -20.841 -10.116 4.223 1.00 21.39 143 VAL B N 1
ATOM 2849 C CA . VAL B 1 151 ? -21.291 -11.270 5.037 1.00 21.52 143 VAL B CA 1
ATOM 2850 C C . VAL B 1 151 ? -21.956 -10.763 6.335 1.00 22.71 143 VAL B C 1
ATOM 2851 O O . VAL B 1 151 ? -23.072 -11.206 6.701 1.00 22.47 143 VAL B O 1
ATOM 2855 N N . ASN B 1 152 ? -21.302 -9.826 7.023 1.00 24.36 144 ASN B N 1
ATOM 2856 C CA . ASN B 1 152 ? -21.881 -9.157 8.197 1.00 26.36 144 ASN B CA 1
ATOM 2857 C C . ASN B 1 152 ? -23.256 -8.529 7.939 1.00 25.39 144 ASN B C 1
ATOM 2858 O O . ASN B 1 152 ? -24.167 -8.659 8.762 1.00 25.44 144 ASN B O 1
ATOM 2863 N N . ALA B 1 153 ? -23.401 -7.868 6.793 1.00 24.38 145 ALA B N 1
ATOM 2864 C CA . ALA B 1 153 ? -24.643 -7.145 6.483 1.00 24.08 145 ALA B CA 1
ATOM 2865 C C . ALA B 1 153 ? -25.793 -8.158 6.374 1.00 22.82 145 ALA B C 1
ATOM 2866 O O . ALA B 1 153 ? -26.874 -7.978 6.981 1.00 23.08 145 ALA B O 1
ATOM 2868 N N . LEU B 1 154 ? -25.549 -9.248 5.658 1.00 21.41 146 LEU B N 1
ATOM 2869 C CA . LEU B 1 154 ? -26.543 -10.349 5.555 1.00 20.54 146 LEU B CA 1
ATOM 2870 C C . LEU B 1 154 ? -26.895 -11.012 6.878 1.00 20.98 146 LEU B C 1
ATOM 2871 O O . LEU B 1 154 ? -28.095 -11.233 7.202 1.00 20.88 146 LEU B O 1
ATOM 2876 N N . ARG B 1 155 ? -25.870 -11.311 7.670 1.00 21.57 147 ARG B N 1
ATOM 2877 C CA . ARG B 1 155 ? -26.068 -11.933 8.987 1.00 22.22 147 ARG B CA 1
ATOM 2878 C C . ARG B 1 155 ? -26.838 -11.037 9.955 1.00 23.38 147 ARG B C 1
ATOM 2879 O O . ARG B 1 155 ? -27.744 -11.497 10.649 1.00 23.66 147 ARG B O 1
ATOM 2887 N N . THR B 1 156 ? -26.530 -9.751 9.942 1.00 24.22 148 THR B N 1
ATOM 2888 C CA . THR B 1 156 ? -27.264 -8.739 10.699 1.00 25.61 148 THR B CA 1
ATOM 2889 C C . THR B 1 156 ? -28.757 -8.686 10.326 1.00 25.27 148 THR B C 1
ATOM 2890 O O . THR B 1 156 ? -29.632 -8.509 11.178 1.00 25.81 148 THR B O 1
ATOM 2894 N N . ALA B 1 157 ? -29.036 -8.865 9.044 1.00 24.51 149 ALA B N 1
ATOM 2895 C CA . ALA B 1 157 ? -30.428 -8.899 8.559 1.00 24.32 149 ALA B CA 1
ATOM 2896 C C . ALA B 1 157 ? -31.123 -10.225 8.846 1.00 24.11 149 ALA B C 1
ATOM 2897 O O . ALA B 1 157 ? -32.264 -10.401 8.420 1.00 24.28 149 ALA B O 1
ATOM 2899 N N . GLY B 1 158 ? -30.429 -11.168 9.494 1.00 23.96 150 GLY B N 1
ATOM 2900 C CA . GLY B 1 158 ? -30.995 -12.485 9.823 1.00 23.59 150 GLY B CA 1
ATOM 2901 C C . GLY B 1 158 ? -30.760 -13.660 8.866 1.00 22.48 150 GLY B C 1
ATOM 2902 O O . GLY B 1 158 ? -31.374 -14.708 9.060 1.00 22.77 150 GLY B O 1
ATOM 2903 N N . ALA B 1 159 ? -29.937 -13.503 7.826 1.00 21.48 151 ALA B N 1
ATOM 2904 C CA . ALA B 1 159 ? -29.554 -14.590 6.943 1.00 20.56 151 ALA B CA 1
ATOM 2905 C C . ALA B 1 159 ? -28.555 -15.512 7.612 1.00 20.56 151 ALA B C 1
ATOM 2906 O O . ALA B 1 159 ? -27.768 -15.077 8.440 1.00 21.07 151 ALA B O 1
ATOM 2908 N N . THR B 1 160 ? -28.599 -16.777 7.237 1.00 20.11 152 THR B N 1
ATOM 2909 C CA . THR B 1 160 ? -27.500 -17.684 7.466 1.00 20.21 152 THR B CA 1
ATOM 2910 C C . THR B 1 160 ? -26.629 -17.641 6.254 1.00 19.42 152 THR B C 1
ATOM 2911 O O . THR B 1 160 ? -27.117 -17.858 5.137 1.00 18.84 152 THR B O 1
ATOM 2915 N N . VAL B 1 161 ? -25.335 -17.367 6.433 1.00 19.47 153 VAL B N 1
ATOM 2916 C CA . VAL B 1 161 ? -24.404 -17.303 5.276 1.00 18.83 153 VAL B CA 1
ATOM 2917 C C . VAL B 1 161 ? -23.194 -18.216 5.565 1.00 19.38 153 VAL B C 1
ATOM 2918 O O . VAL B 1 161 ? -22.428 -17.976 6.504 1.00 20.13 153 VAL B O 1
ATOM 2922 N N . ASN B 1 162 ? -23.052 -19.273 4.792 1.00 19.34 154 ASN B N 1
ATOM 2923 C CA . ASN B 1 162 ? -21.867 -20.150 4.911 1.00 20.00 154 ASN B CA 1
ATOM 2924 C C . ASN B 1 162 ? -21.009 -20.326 3.643 1.00 19.32 154 ASN B C 1
ATOM 2925 O O . ASN B 1 162 ? -20.015 -21.055 3.679 1.00 19.91 154 ASN B O 1
ATOM 2930 N N . HIS B 1 163 ? -21.381 -19.643 2.558 1.00 18.38 155 HIS B N 1
ATOM 2931 C CA . HIS B 1 163 ? -20.763 -19.770 1.265 1.00 17.83 155 HIS B CA 1
ATOM 2932 C C . HIS B 1 163 ? -20.753 -18.454 0.499 1.00 17.14 155 HIS B C 1
ATOM 2933 O O . HIS B 1 163 ? -21.731 -17.692 0.547 1.00 16.95 155 HIS B O 1
ATOM 2940 N N . CYS B 1 164 ? -19.638 -18.248 -0.210 1.00 16.87 156 CYS B N 1
ATOM 2941 C CA . CYS B 1 164 ? -19.447 -17.115 -1.125 1.00 16.51 156 CYS B CA 1
ATOM 2942 C C . CYS B 1 164 ? -18.931 -17.652 -2.456 1.00 16.01 156 CYS B C 1
ATOM 2943 O O . CYS B 1 164 ? -17.932 -18.446 -2.497 1.00 16.23 156 CYS B O 1
ATOM 2946 N N . PHE B 1 165 ? -19.544 -17.185 -3.525 1.00 15.69 157 PHE B N 1
ATOM 2947 C CA . PHE B 1 165 ? -19.171 -17.632 -4.854 1.00 15.51 157 PHE B CA 1
ATOM 2948 C C . PHE B 1 165 ? -18.665 -16.420 -5.616 1.00 15.39 157 PHE B C 1
ATOM 2949 O O . PHE B 1 165 ? -19.324 -15.375 -5.590 1.00 15.47 157 PHE B O 1
ATOM 2957 N N . VAL B 1 166 ? -17.515 -16.577 -6.260 1.00 15.34 158 VAL B N 1
ATOM 2958 C CA . VAL B 1 166 ? -17.028 -15.559 -7.203 1.00 15.36 158 VAL B CA 1
ATOM 2959 C C . VAL B 1 166 ? -16.653 -16.216 -8.529 1.00 15.28 158 VAL B C 1
ATOM 2960 O O . VAL B 1 166 ? -16.404 -17.404 -8.586 1.00 15.25 158 VAL B O 1
ATOM 2964 N N . LEU B 1 167 ? -16.685 -15.425 -9.609 1.00 15.42 159 LEU B N 1
ATOM 2965 C CA . LEU B 1 167 ? -16.130 -15.915 -10.853 1.00 15.48 159 LEU B CA 1
ATOM 2966 C C . LEU B 1 167 ? -14.637 -16.207 -10.731 1.00 15.39 159 LEU B C 1
ATOM 2967 O O . LEU B 1 167 ? -14.148 -17.272 -11.135 1.00 15.37 159 LEU B O 1
ATOM 2972 N N . PHE B 1 168 ? -13.912 -15.279 -10.147 1.00 15.51 160 PHE B N 1
ATOM 2973 C CA . PHE B 1 168 ? -12.458 -15.307 -10.233 1.00 15.65 160 PHE B CA 1
ATOM 2974 C C . PHE B 1 168 ? -11.847 -15.078 -8.867 1.00 15.87 160 PHE B C 1
ATOM 2975 O O . PHE B 1 168 ? -12.156 -14.091 -8.219 1.00 16.11 160 PHE B O 1
ATOM 2983 N N . HIS B 1 169 ? -10.959 -15.969 -8.472 1.00 15.97 161 HIS B N 1
ATOM 2984 C CA . HIS B 1 169 ? -10.247 -15.898 -7.208 1.00 16.47 161 HIS B CA 1
ATOM 2985 C C . HIS B 1 169 ? -8.755 -15.728 -7.490 1.00 17.12 161 HIS B C 1
ATOM 2986 O O . HIS B 1 169 ? -8.176 -16.605 -8.103 1.00 17.05 161 HIS B O 1
ATOM 2993 N N . TYR B 1 170 ? -8.171 -14.586 -7.142 1.00 17.91 162 TYR B N 1
ATOM 2994 C CA . TYR B 1 170 ? -6.735 -14.332 -7.461 1.00 18.79 162 TYR B CA 1
ATOM 2995 C C . TYR B 1 170 ? -5.877 -15.574 -7.108 1.00 19.11 162 TYR B C 1
ATOM 2996 O O . TYR B 1 170 ? -5.103 -16.088 -7.952 1.00 18.92 162 TYR B O 1
ATOM 3005 N N . ASN B 1 171 ? -6.030 -16.007 -5.852 1.00 19.68 163 ASN B N 1
ATOM 3006 C CA . ASN B 1 171 ? -5.307 -17.114 -5.248 1.00 20.69 163 ASN B CA 1
ATOM 3007 C C . ASN B 1 171 ? -3.809 -16.854 -5.230 1.00 21.53 163 ASN B C 1
ATOM 3008 O O . ASN B 1 171 ? -2.995 -17.782 -5.459 1.00 21.73 163 ASN B O 1
ATOM 3013 N N . ILE B 1 172 ? -3.444 -15.595 -4.920 1.00 21.96 164 ILE B N 1
ATOM 3014 C CA . ILE B 1 172 ? -2.024 -15.241 -4.760 1.00 23.25 164 ILE B CA 1
ATOM 3015 C C . ILE B 1 172 ? -1.699 -14.575 -3.435 1.00 24.97 164 ILE B C 1
ATOM 3016 O O . ILE B 1 172 ? -0.527 -14.326 -3.177 1.00 26.17 164 ILE B O 1
ATOM 3021 N N . PHE B 1 173 ? -2.741 -14.297 -2.625 1.00 25.30 165 PHE B N 1
ATOM 3022 C CA . PHE B 1 173 ? -2.616 -13.713 -1.305 1.00 27.21 165 PHE B CA 1
ATOM 3023 C C . PHE B 1 173 ? -3.052 -14.747 -0.329 1.00 28.30 165 PHE B C 1
ATOM 3024 O O . PHE B 1 173 ? -4.136 -15.296 -0.455 1.00 27.10 165 PHE B O 1
ATOM 3032 N N . LYS B 1 174 ? -2.217 -14.955 0.688 1.00 31.45 166 LYS B N 1
ATOM 3033 C CA . LYS B 1 174 ? -2.254 -16.187 1.479 1.00 33.67 166 LYS B CA 1
ATOM 3034 C C . LYS B 1 174 ? -3.550 -16.363 2.261 1.00 34.68 166 LYS B C 1
ATOM 3035 O O . LYS B 1 174 ? -3.917 -17.508 2.563 1.00 35.84 166 LYS B O 1
ATOM 3037 N N . GLU B 1 175 ? -4.219 -15.248 2.561 1.00 35.95 167 GLU B N 1
ATOM 3038 C CA . GLU B 1 175 ? -5.387 -15.202 3.442 1.00 37.39 167 GLU B CA 1
ATOM 3039 C C . GLU B 1 175 ? -6.735 -15.194 2.699 1.00 33.33 167 GLU B C 1
ATOM 3040 O O . GLU B 1 175 ? -7.803 -15.095 3.333 1.00 31.97 167 GLU B O 1
ATOM 3046 N N . SER B 1 176 ? -6.714 -15.258 1.365 1.00 29.89 168 SER B N 1
ATOM 3047 C CA . SER B 1 176 ? -7.928 -15.033 0.589 1.00 26.95 168 SER B CA 1
ATOM 3048 C C . SER B 1 176 ? -8.998 -16.106 0.813 1.00 25.39 168 SER B C 1
ATOM 3049 O O . SER B 1 176 ? -10.146 -15.863 0.574 1.00 23.99 168 SER B O 1
ATOM 3052 N N . VAL B 1 177 ? -8.597 -17.274 1.273 1.00 25.37 169 VAL B N 1
ATOM 3053 C CA . VAL B 1 177 ? -9.563 -18.299 1.684 1.00 25.04 169 VAL B CA 1
ATOM 3054 C C . VAL B 1 177 ? -9.826 -18.270 3.188 1.00 25.72 169 VAL B C 1
ATOM 3055 O O . VAL B 1 177 ? -10.994 -18.305 3.637 1.00 25.20 169 VAL B O 1
ATOM 3059 N N . SER B 1 178 ? -8.728 -18.202 3.952 1.00 26.94 170 SER B N 1
ATOM 3060 C CA . SER B 1 178 ? -8.804 -18.316 5.415 1.00 28.11 170 SER B CA 1
ATOM 3061 C C . SER B 1 178 ? -9.516 -17.135 6.041 1.00 27.86 170 SER B C 1
ATOM 3062 O O . SER B 1 178 ? -10.164 -17.294 7.063 1.00 27.95 170 SER B O 1
ATOM 3065 N N . VAL B 1 179 ? -9.411 -15.942 5.459 1.00 27.20 171 VAL B N 1
ATOM 3066 C CA . VAL B 1 179 ? -10.115 -14.803 6.078 1.00 27.52 171 VAL B CA 1
ATOM 3067 C C . VAL B 1 179 ? -11.645 -15.005 6.105 1.00 26.21 171 VAL B C 1
ATOM 3068 O O . VAL B 1 179 ? -12.343 -14.609 7.063 1.00 26.67 171 VAL B O 1
ATOM 3072 N N . LEU B 1 180 ? -12.167 -15.674 5.085 1.00 24.54 172 LEU B N 1
ATOM 3073 C CA . LEU B 1 180 ? -13.565 -16.140 5.068 1.00 23.68 172 LEU B CA 1
ATOM 3074 C C . LEU B 1 180 ? -13.811 -17.377 5.959 1.00 24.46 172 LEU B C 1
ATOM 3075 O O . LEU B 1 180 ? -14.790 -17.422 6.696 1.00 24.21 172 LEU B O 1
ATOM 3080 N N . LYS B 1 181 ? -12.922 -18.367 5.904 1.00 25.22 173 LYS B N 1
ATOM 3081 C CA . LYS B 1 181 ? -13.138 -19.591 6.692 1.00 26.62 173 LYS B CA 1
ATOM 3082 C C . LYS B 1 181 ? -13.163 -19.278 8.212 1.00 28.10 173 LYS B C 1
ATOM 3083 O O . LYS B 1 181 ? -13.896 -19.928 8.960 1.00 28.09 173 LYS B O 1
ATOM 3089 N N . ASP B 1 182 ? -12.380 -18.267 8.622 1.00 28.94 174 ASP B N 1
ATOM 3090 C CA . ASP B 1 182 ? -12.368 -17.764 9.988 1.00 30.90 174 ASP B CA 1
ATOM 3091 C C . ASP B 1 182 ? -13.709 -17.240 10.491 1.00 30.43 174 ASP B C 1
ATOM 3092 O O . ASP B 1 182 ? -13.911 -17.156 11.712 1.00 31.30 174 ASP B O 1
ATOM 3097 N N . ILE B 1 183 ? -14.564 -16.804 9.567 1.00 28.78 175 ILE B N 1
ATOM 3098 C CA . ILE B 1 183 ? -15.959 -16.400 9.905 1.00 28.51 175 ILE B CA 1
ATOM 3099 C C . ILE B 1 183 ? -17.032 -17.411 9.404 1.00 27.77 175 ILE B C 1
ATOM 3100 O O . ILE B 1 183 ? -18.239 -17.090 9.291 1.00 27.03 175 ILE B O 1
ATOM 3105 N N . ASP B 1 184 ? -16.589 -18.640 9.180 1.00 28.43 176 ASP B N 1
ATOM 3106 C CA . ASP B 1 184 ? -17.453 -19.751 8.842 1.00 28.55 176 ASP B CA 1
ATOM 3107 C C . ASP B 1 184 ? -18.059 -19.551 7.434 1.00 25.75 176 ASP B C 1
ATOM 3108 O O . ASP B 1 184 ? -19.211 -19.873 7.213 1.00 25.09 176 ASP B O 1
ATOM 3113 N N . VAL B 1 185 ? -17.252 -19.076 6.491 1.00 24.14 177 VAL B N 1
ATOM 3114 C CA . VAL B 1 185 ? -17.716 -18.976 5.109 1.00 22.13 177 VAL B CA 1
ATOM 3115 C C . VAL B 1 185 ? -16.704 -19.677 4.204 1.00 21.78 177 VAL B C 1
ATOM 3116 O O . VAL B 1 185 ? -15.493 -19.407 4.301 1.00 22.27 177 VAL B O 1
ATOM 3120 N N . ASP B 1 186 ? -17.198 -20.578 3.353 1.00 21.11 178 ASP B N 1
ATOM 3121 C CA . ASP B 1 186 ? -16.406 -21.244 2.331 1.00 20.84 178 ASP B CA 1
ATOM 3122 C C . ASP B 1 186 ? -16.444 -20.454 1.022 1.00 19.50 178 ASP B C 1
ATOM 3123 O O . ASP B 1 186 ? -17.502 -19.980 0.597 1.00 18.63 178 ASP B O 1
ATOM 3128 N N . LEU B 1 187 ? -15.266 -20.322 0.392 1.00 19.02 179 LEU B N 1
ATOM 3129 C CA . LEU B 1 187 ? -15.144 -19.619 -0.853 1.00 18.02 179 LEU B CA 1
ATOM 3130 C C . LEU B 1 187 ? -15.222 -20.636 -2.021 1.00 17.61 179 LEU B C 1
ATOM 3131 O O . LEU B 1 187 ? -14.596 -21.707 -1.981 1.00 18.21 179 LEU B O 1
ATOM 3136 N N . HIS B 1 188 ? -15.951 -20.279 -3.059 1.00 16.78 180 HIS B N 1
ATOM 3137 C CA . HIS B 1 188 ? -16.055 -21.079 -4.282 1.00 16.60 180 HIS B CA 1
ATOM 3138 C C . HIS B 1 188 ? -15.792 -20.167 -5.476 1.00 16.04 180 HIS B C 1
ATOM 3139 O O . HIS B 1 188 ? -16.218 -19.047 -5.507 1.00 15.73 180 HIS B O 1
ATOM 3146 N N . ALA B 1 189 ? -15.045 -20.653 -6.463 1.00 16.06 181 ALA B N 1
ATOM 3147 C CA . ALA B 1 189 ? -14.677 -19.857 -7.622 1.00 15.70 181 ALA B CA 1
ATOM 3148 C C . ALA B 1 189 ? -14.514 -20.684 -8.867 1.00 15.82 181 ALA B C 1
ATOM 3149 O O . ALA B 1 189 ? -14.239 -21.867 -8.771 1.00 16.25 181 ALA B O 1
ATOM 3151 N N . LEU B 1 190 ? -14.662 -20.057 -10.050 1.00 15.63 182 LEU B N 1
ATOM 3152 C CA . LEU B 1 190 ? -14.502 -20.788 -11.311 1.00 15.88 182 LEU B CA 1
ATOM 3153 C C . LEU B 1 190 ? -13.039 -20.985 -11.659 1.00 15.96 182 LEU B C 1
ATOM 3154 O O . LEU B 1 190 ? -12.650 -22.044 -12.168 1.00 16.36 182 LEU B O 1
ATOM 3159 N N . ALA B 1 191 ? -12.244 -19.941 -11.432 1.00 15.73 183 ALA B N 1
ATOM 3160 C CA . ALA B 1 191 ? -10.836 -19.923 -11.846 1.00 15.87 183 ALA B CA 1
ATOM 3161 C C . ALA B 1 191 ? -9.971 -19.002 -11.032 1.00 15.88 183 ALA B C 1
ATOM 3162 O O . ALA B 1 191 ? -10.464 -18.123 -10.349 1.00 15.77 183 ALA B O 1
ATOM 3164 N N . THR B 1 192 ? -8.644 -19.212 -11.168 1.00 16.18 184 THR B N 1
ATOM 3165 C CA . THR B 1 192 ? -7.632 -18.414 -10.524 1.00 16.47 184 THR B CA 1
ATOM 3166 C C . THR B 1 192 ? -6.576 -17.908 -11.529 1.00 16.64 184 THR B C 1
ATOM 3167 O O . THR B 1 192 ? -6.602 -18.267 -12.687 1.00 16.54 184 THR B O 1
ATOM 3171 N N . TRP B 1 193 ? -5.696 -17.035 -11.072 1.00 17.23 185 TRP B N 1
ATOM 3172 C CA . TRP B 1 193 ? -4.595 -16.577 -11.905 1.00 17.69 185 TRP B CA 1
ATOM 3173 C C . TRP B 1 193 ? -3.737 -17.750 -12.417 1.00 17.92 185 TRP B C 1
ATOM 3174 O O . TRP B 1 193 ? -3.207 -17.691 -13.510 1.00 17.97 185 TRP B O 1
ATOM 3185 N N . TRP B 1 194 ? -3.602 -18.803 -11.621 1.00 18.24 186 TRP B N 1
ATOM 3186 C CA . TRP B 1 194 ? -2.780 -19.956 -12.020 1.00 18.80 186 TRP B CA 1
ATOM 3187 C C . TRP B 1 194 ? -3.400 -20.651 -13.236 1.00 18.45 186 TRP B C 1
ATOM 3188 O O . TRP B 1 194 ? -2.691 -21.080 -14.165 1.00 18.65 186 TRP B O 1
ATOM 3199 N N . ASP B 1 195 ? -4.728 -20.695 -13.258 1.00 17.98 187 ASP B N 1
ATOM 3200 C CA . ASP B 1 195 ? -5.407 -21.263 -14.395 1.00 18.03 187 ASP B CA 1
ATOM 3201 C C . ASP B 1 195 ? -5.242 -20.428 -15.693 1.00 17.78 187 ASP B C 1
ATOM 3202 O O . ASP B 1 195 ? -5.019 -20.984 -16.793 1.00 17.96 187 ASP B O 1
ATOM 3207 N N . VAL B 1 196 ? -5.370 -19.110 -15.550 1.00 17.40 188 VAL B N 1
ATOM 3208 C CA . VAL B 1 196 ? -5.159 -18.161 -16.649 1.00 17.50 188 VAL B CA 1
ATOM 3209 C C . VAL B 1 196 ? -3.703 -18.305 -17.176 1.00 17.86 188 VAL B C 1
ATOM 3210 O O . VAL B 1 196 ? -3.467 -18.389 -18.365 1.00 18.00 188 VAL B O 1
ATOM 3214 N N . LEU B 1 197 ? -2.747 -18.329 -16.289 1.00 18.05 189 LEU B N 1
ATOM 3215 C CA . LEU B 1 197 ? -1.350 -18.496 -16.697 1.00 18.67 189 LEU B CA 1
ATOM 3216 C C . LEU B 1 197 ? -1.088 -19.778 -17.492 1.00 18.98 189 LEU B C 1
ATOM 3217 O O . LEU B 1 197 ? -0.394 -19.791 -18.522 1.00 19.31 189 LEU B O 1
ATOM 3222 N N . ARG B 1 198 ? -1.568 -20.874 -16.953 1.00 19.31 190 ARG B N 1
ATOM 3223 C CA . ARG B 1 198 ? -1.420 -22.159 -17.584 1.00 20.09 190 ARG B CA 1
ATOM 3224 C C . ARG B 1 198 ? -2.029 -22.129 -19.021 1.00 19.70 190 ARG B C 1
ATOM 3225 O O . ARG B 1 198 ? -1.373 -22.503 -19.976 1.00 19.90 190 ARG B O 1
ATOM 3233 N N . VAL B 1 199 ? -3.257 -21.627 -19.184 1.00 19.11 191 VAL B N 1
ATOM 3234 C CA . VAL B 1 199 ? -3.857 -21.507 -20.519 1.00 19.25 191 VAL B CA 1
ATOM 3235 C C . VAL B 1 199 ? -3.104 -20.541 -21.403 1.00 19.45 191 VAL B C 1
ATOM 3236 O O . VAL B 1 199 ? -2.874 -20.837 -22.593 1.00 20.01 191 VAL B O 1
ATOM 3240 N N . ALA B 1 200 ? -2.679 -19.400 -20.856 1.00 19.03 192 ALA B N 1
ATOM 3241 C CA . ALA B 1 200 ? -1.863 -18.482 -21.614 1.00 19.41 192 ALA B CA 1
ATOM 3242 C C . ALA B 1 200 ? -0.550 -19.137 -22.141 1.00 19.90 192 ALA B C 1
ATOM 3243 O O . ALA B 1 200 ? -0.151 -18.913 -23.272 1.00 20.46 192 ALA B O 1
ATOM 3245 N N . LYS B 1 201 ? 0.059 -19.998 -21.349 1.00 26.19 193 LYS B N 1
ATOM 3246 C CA . LYS B 1 201 ? 1.309 -20.577 -21.736 1.00 26.27 193 LYS B CA 1
ATOM 3247 C C . LYS B 1 201 ? 1.147 -21.523 -22.913 1.00 27.41 193 LYS B C 1
ATOM 3248 O O . LYS B 1 201 ? 2.095 -21.671 -23.672 1.00 27.57 193 LYS B O 1
ATOM 3254 N N . ALA B 1 202 ? 0.000 -22.176 -23.042 1.00 28.46 194 ALA B N 1
ATOM 3255 C CA . ALA B 1 202 ? -0.228 -23.104 -24.136 1.00 30.07 194 ALA B CA 1
ATOM 3256 C C . ALA B 1 202 ? -0.875 -22.421 -25.368 1.00 31.11 194 ALA B C 1
ATOM 3257 O O . ALA B 1 202 ? -1.078 -23.066 -26.379 1.00 32.50 194 ALA B O 1
ATOM 3259 N N . SER B 1 203 ? -1.222 -21.142 -25.276 1.00 30.75 195 SER B N 1
ATOM 3260 C CA . SER B 1 203 ? -2.077 -20.523 -26.314 1.00 32.54 195 SER B CA 1
ATOM 3261 C C . SER B 1 203 ? -1.296 -20.054 -27.541 1.00 33.25 195 SER B C 1
ATOM 3262 O O . SER B 1 203 ? -1.853 -19.980 -28.628 1.00 34.81 195 SER B O 1
ATOM 3265 N N . GLY B 1 204 ? -0.052 -19.657 -27.344 1.00 32.50 196 GLY B N 1
ATOM 3266 C CA . GLY B 1 204 ? 0.750 -19.120 -28.453 1.00 33.72 196 GLY B CA 1
ATOM 3267 C C . GLY B 1 204 ? 0.552 -17.618 -28.702 1.00 34.76 196 GLY B C 1
ATOM 3268 O O . GLY B 1 204 ? 1.219 -17.006 -29.565 1.00 35.89 196 GLY B O 1
ATOM 3269 N N . TYR B 1 205 ? -0.275 -16.987 -27.890 1.00 34.95 197 TYR B N 1
ATOM 3270 C CA . TYR B 1 205 ? -0.575 -15.596 -28.068 1.00 35.95 197 TYR B CA 1
ATOM 3271 C C . TYR B 1 205 ? 0.358 -14.659 -27.351 1.00 33.50 197 TYR B C 1
ATOM 3272 O O . TYR B 1 205 ? 0.346 -13.471 -27.679 1.00 33.58 197 TYR B O 1
ATOM 3281 N N . PHE B 1 206 ? 1.141 -15.141 -26.379 1.00 30.94 198 PHE B N 1
ATOM 3282 C CA . PHE B 1 206 ? 2.027 -14.242 -25.603 1.00 29.57 198 PHE B CA 1
ATOM 3283 C C . PHE B 1 206 ? 3.527 -14.570 -25.814 1.00 28.90 198 PHE B C 1
ATOM 3284 O O . PHE B 1 206 ? 3.906 -15.689 -26.104 1.00 28.55 198 PHE B O 1
ATOM 3292 N N . GLU B 1 207 ? 4.359 -13.573 -25.645 1.00 28.89 199 GLU B N 1
ATOM 3293 C CA . GLU B 1 207 ? 5.799 -13.797 -25.616 1.00 28.96 199 GLU B CA 1
ATOM 3294 C C . GLU B 1 207 ? 6.150 -14.509 -24.306 1.00 27.02 199 GLU B C 1
ATOM 3295 O O . GLU B 1 207 ? 5.562 -14.239 -23.286 1.00 25.89 199 GLU B O 1
ATOM 3301 N N . THR B 1 208 ? 7.146 -15.391 -24.344 1.00 26.56 200 THR B N 1
ATOM 3302 C CA . THR B 1 208 ? 7.591 -16.087 -23.141 1.00 25.79 200 THR B CA 1
ATOM 3303 C C . THR B 1 208 ? 8.129 -15.157 -22.059 1.00 25.53 200 THR B C 1
ATOM 3304 O O . THR B 1 208 ? 7.999 -15.437 -20.863 1.00 24.89 200 THR B O 1
ATOM 3308 N N . LYS B 1 209 ? 8.705 -14.030 -22.462 1.00 26.09 201 LYS B N 1
ATOM 3309 C CA . LYS B 1 209 ? 9.170 -13.044 -21.481 1.00 26.49 201 LYS B CA 1
ATOM 3310 C C . LYS B 1 209 ? 8.005 -12.538 -20.625 1.00 25.35 201 LYS B C 1
ATOM 3311 O O . LYS B 1 209 ? 8.086 -12.479 -19.389 1.00 25.05 201 LYS B O 1
ATOM 3317 N N . THR B 1 210 ? 6.898 -12.240 -21.278 1.00 24.82 202 THR B N 1
ATOM 3318 C CA . THR B 1 210 ? 5.683 -11.790 -20.578 1.00 24.15 202 THR B CA 1
ATOM 3319 C C . THR B 1 210 ? 5.166 -12.861 -19.575 1.00 23.41 202 THR B C 1
ATOM 3320 O O . THR B 1 210 ? 4.914 -12.566 -18.415 1.00 23.02 202 THR B O 1
ATOM 3324 N N . LEU B 1 211 ? 5.063 -14.103 -20.038 1.00 23.26 203 LEU B N 1
ATOM 3325 C CA . LEU B 1 211 ? 4.588 -15.203 -19.199 1.00 22.94 203 LEU B CA 1
ATOM 3326 C C . LEU B 1 211 ? 5.504 -15.423 -18.006 1.00 22.98 203 LEU B C 1
ATOM 3327 O O . LEU B 1 211 ? 5.019 -15.630 -16.919 1.00 22.70 203 LEU B O 1
ATOM 3332 N N . ASP B 1 212 ? 6.826 -15.421 -18.216 1.00 23.59 204 ASP B N 1
ATOM 3333 C CA . ASP B 1 212 ? 7.773 -15.610 -17.124 1.00 24.40 204 ASP B CA 1
ATOM 3334 C C . ASP B 1 212 ? 7.632 -14.512 -16.052 1.00 24.51 204 ASP B C 1
ATOM 3335 O O . ASP B 1 212 ? 7.709 -14.795 -14.874 1.00 24.55 204 ASP B O 1
ATOM 3340 N N . GLU B 1 213 ? 7.445 -13.265 -16.491 1.00 24.78 205 GLU B N 1
ATOM 3341 C CA . GLU B 1 213 ? 7.282 -12.159 -15.547 1.00 25.43 205 GLU B CA 1
ATOM 3342 C C . GLU B 1 213 ? 5.977 -12.286 -14.781 1.00 24.62 205 GLU B C 1
ATOM 3343 O O . GLU B 1 213 ? 5.972 -12.081 -13.592 1.00 24.90 205 GLU B O 1
ATOM 3349 N N . VAL B 1 214 ? 4.900 -12.669 -15.446 1.00 23.96 206 VAL B N 1
ATOM 3350 C CA . VAL B 1 214 ? 3.617 -12.871 -14.763 1.00 23.58 206 VAL B CA 1
ATOM 3351 C C . VAL B 1 214 ? 3.785 -13.979 -13.729 1.00 23.76 206 VAL B C 1
ATOM 3352 O O . VAL B 1 214 ? 3.275 -13.842 -12.626 1.00 23.71 206 VAL B O 1
ATOM 3356 N N . GLU B 1 215 ? 4.491 -15.058 -14.072 1.00 24.19 207 GLU B N 1
ATOM 3357 C CA . GLU B 1 215 ? 4.657 -16.161 -13.165 1.00 25.03 207 GLU B CA 1
ATOM 3358 C C . GLU B 1 215 ? 5.460 -15.713 -11.936 1.00 25.30 207 GLU B C 1
ATOM 3359 O O . GLU B 1 215 ? 5.123 -16.041 -10.829 1.00 25.18 207 GLU B O 1
ATOM 3365 N N . LYS B 1 216 ? 6.532 -14.971 -12.166 1.00 25.79 208 LYS B N 1
ATOM 3366 C CA . LYS B 1 216 ? 7.336 -14.407 -11.084 1.00 27.08 208 LYS B CA 1
ATOM 3367 C C . LYS B 1 216 ? 6.479 -13.563 -10.173 1.00 26.17 208 LYS B C 1
ATOM 3368 O O . LYS B 1 216 ? 6.558 -13.723 -8.962 1.00 26.58 208 LYS B O 1
ATOM 3374 N N . PHE B 1 217 ? 5.639 -12.705 -10.766 1.00 24.87 209 PHE B N 1
ATOM 3375 C CA . PHE B 1 217 ? 4.703 -11.889 -9.994 1.00 24.35 209 PHE B CA 1
ATOM 3376 C C . PHE B 1 217 ? 3.729 -12.732 -9.167 1.00 23.97 209 PHE B C 1
ATOM 3377 O O . PHE B 1 217 ? 3.582 -12.471 -7.975 1.00 24.59 209 PHE B O 1
ATOM 3385 N N . LEU B 1 218 ? 3.085 -13.745 -9.752 1.00 23.09 210 LEU B N 1
ATOM 3386 C CA . LEU B 1 218 ? 2.099 -14.542 -9.010 1.00 23.06 210 LEU B CA 1
ATOM 3387 C C . LEU B 1 218 ? 2.672 -15.183 -7.759 1.00 24.02 210 LEU B C 1
ATOM 3388 O O . LEU B 1 218 ? 1.985 -15.295 -6.738 1.00 24.27 210 LEU B O 1
ATOM 3393 N N . HIS B 1 219 ? 3.923 -15.619 -7.851 1.00 24.81 211 HIS B N 1
ATOM 3394 C CA . HIS B 1 219 ? 4.574 -16.248 -6.726 1.00 26.37 211 HIS B CA 1
ATOM 3395 C C . HIS B 1 219 ? 4.966 -15.281 -5.618 1.00 27.20 211 HIS B C 1
ATOM 3396 O O . HIS B 1 219 ? 5.140 -15.710 -4.471 1.00 28.44 211 HIS B O 1
ATOM 3403 N N . ALA B 1 220 ? 5.197 -14.003 -5.969 1.00 26.85 212 ALA B N 1
ATOM 3404 C CA . ALA B 1 220 ? 5.693 -13.025 -4.970 1.00 28.00 212 ALA B CA 1
ATOM 3405 C C . ALA B 1 220 ? 5.232 -11.625 -5.344 1.00 27.25 212 ALA B C 1
ATOM 3406 O O . ALA B 1 220 ? 6.039 -10.793 -5.773 1.00 27.66 212 ALA B O 1
ATOM 3408 N N . PRO B 1 221 ? 3.922 -11.387 -5.217 1.00 26.47 213 PRO B N 1
ATOM 3409 C CA . PRO B 1 221 ? 3.363 -10.199 -5.837 1.00 25.95 213 PRO B CA 1
ATOM 3410 C C . PRO B 1 221 ? 3.849 -8.894 -5.220 1.00 27.43 213 PRO B C 1
ATOM 3411 O O . PRO B 1 221 ? 4.161 -7.955 -5.949 1.00 27.64 213 PRO B O 1
ATOM 3415 N N . ALA B 1 222 ? 3.899 -8.813 -3.898 1.00 29.11 214 ALA B N 1
ATOM 3416 C CA . ALA B 1 222 ? 4.438 -7.608 -3.222 1.00 31.09 214 ALA B CA 1
ATOM 3417 C C . ALA B 1 222 ? 5.851 -7.251 -3.628 1.00 32.98 214 ALA B C 1
ATOM 3418 O O . ALA B 1 222 ? 6.146 -6.068 -3.929 1.00 34.00 214 ALA B O 1
ATOM 3420 N N . GLU B 1 223 ? 6.759 -8.223 -3.560 1.00 34.38 215 GLU B N 1
ATOM 3421 C CA . GLU B 1 223 ? 8.133 -8.000 -4.008 1.00 36.48 215 GLU B CA 1
ATOM 3422 C C . GLU B 1 223 ? 8.182 -7.497 -5.443 1.00 35.01 215 GLU B C 1
ATOM 3423 O O . GLU B 1 223 ? 8.961 -6.597 -5.739 1.00 36.21 215 GLU B O 1
ATOM 3429 N N . TRP B 1 224 ? 7.400 -8.107 -6.329 1.00 32.42 216 TRP B N 1
ATOM 3430 C CA . TRP B 1 224 ? 7.417 -7.732 -7.723 1.00 31.60 216 TRP B CA 1
ATOM 3431 C C . TRP B 1 224 ? 6.939 -6.276 -7.883 1.00 31.78 216 TRP B C 1
ATOM 3432 O O . TRP B 1 224 ? 7.613 -5.470 -8.545 1.00 32.63 216 TRP B O 1
ATOM 3443 N N . SER B 1 225 ? 5.808 -5.945 -7.254 1.00 31.10 217 SER B N 1
ATOM 3444 C CA . SER B 1 225 ? 5.299 -4.590 -7.304 1.00 31.90 217 SER B CA 1
ATOM 3445 C C . SER B 1 225 ? 6.372 -3.607 -6.843 1.00 34.66 217 SER B C 1
ATOM 3446 O O . SER B 1 225 ? 6.662 -2.631 -7.549 1.00 35.35 217 SER B O 1
ATOM 3449 N N . ALA B 1 226 ? 7.018 -3.890 -5.706 1.00 36.50 218 ALA B N 1
ATOM 3450 C CA . ALA B 1 226 ? 8.029 -2.954 -5.197 1.00 39.88 218 ALA B CA 1
ATOM 3451 C C . ALA B 1 226 ? 9.208 -2.781 -6.176 1.00 42.53 218 ALA B C 1
ATOM 3452 O O . ALA B 1 226 ? 9.751 -1.683 -6.296 1.00 44.75 218 ALA B O 1
ATOM 3454 N N . ALA B 1 227 ? 9.593 -3.848 -6.869 1.00 43.39 219 ALA B N 1
ATOM 3455 C CA . ALA B 1 227 ? 10.733 -3.824 -7.803 1.00 47.60 219 ALA B CA 1
ATOM 3456 C C . ALA B 1 227 ? 10.419 -3.066 -9.079 1.00 51.08 219 ALA B C 1
ATOM 3457 O O . ALA B 1 227 ? 11.327 -2.632 -9.790 1.00 50.29 219 ALA B O 1
ATOM 3459 N N . HIS B 1 228 ? 9.123 -2.930 -9.373 1.00 28.02 220 HIS B N 1
ATOM 3460 C CA . HIS B 1 228 ? 8.670 -2.234 -10.552 1.00 30.38 220 HIS B CA 1
ATOM 3461 C C . HIS B 1 228 ? 8.006 -0.925 -10.210 1.00 38.45 220 HIS B C 1
ATOM 3462 O O . HIS B 1 228 ? 7.177 -0.436 -10.963 1.00 48.32 220 HIS B O 1
ATOM 3469 N N . GLY B 1 229 ? 8.373 -0.376 -9.057 1.00 44.54 221 GLY B N 1
ATOM 3470 C CA . GLY B 1 229 ? 8.028 0.989 -8.704 1.00 50.06 221 GLY B CA 1
ATOM 3471 C C . GLY B 1 229 ? 6.646 1.148 -8.105 1.00 51.33 221 GLY B C 1
ATOM 3472 O O . GLY B 1 229 ? 6.039 2.218 -8.208 1.00 58.75 221 GLY B O 1
ATOM 3473 N N . GLY B 1 230 ? 6.132 0.109 -7.465 1.00 43.00 222 GLY B N 1
ATOM 3474 C CA . GLY B 1 230 ? 4.862 0.253 -6.753 1.00 45.03 222 GLY B CA 1
ATOM 3475 C C . GLY B 1 230 ? 5.037 0.476 -5.268 1.00 49.22 222 GLY B C 1
ATOM 3476 O O . GLY B 1 230 ? 6.136 0.762 -4.787 1.00 45.88 222 GLY B O 1
ATOM 3477 N N . ALA B 1 231 ? 3.932 0.340 -4.540 1.00 57.66 223 ALA B N 1
ATOM 3478 C CA . ALA B 1 231 ? 3.962 0.107 -3.086 1.00 62.79 223 ALA B CA 1
ATOM 3479 C C . ALA B 1 231 ? 3.551 -1.355 -2.811 1.00 64.28 223 ALA B C 1
ATOM 3480 O O . ALA B 1 231 ? 3.687 -2.240 -3.683 1.00 48.63 223 ALA B O 1
ATOM 3482 N N . THR C 1 10 ? -24.268 -34.892 -23.711 1.00 85.28 2 THR C N 1
ATOM 3483 C CA . THR C 1 10 ? -23.782 -36.023 -24.575 1.00 85.71 2 THR C CA 1
ATOM 3484 C C . THR C 1 10 ? -22.233 -36.039 -24.763 1.00 78.79 2 THR C C 1
ATOM 3485 O O . THR C 1 10 ? -21.700 -36.556 -25.756 1.00 78.64 2 THR C O 1
ATOM 3489 N N . GLY C 1 11 ? -21.548 -35.536 -23.733 1.00 73.42 3 GLY C N 1
ATOM 3490 C CA . GLY C 1 11 ? -20.089 -35.487 -23.625 1.00 68.12 3 GLY C CA 1
ATOM 3491 C C . GLY C 1 11 ? -19.542 -34.092 -23.882 1.00 60.89 3 GLY C C 1
ATOM 3492 O O . GLY C 1 11 ? -20.111 -33.337 -24.679 1.00 60.07 3 GLY C O 1
ATOM 3493 N N . TYR C 1 12 ? -18.433 -33.748 -23.238 1.00 58.95 4 TYR C N 1
ATOM 3494 C CA . TYR C 1 12 ? -17.745 -32.470 -23.514 1.00 55.63 4 TYR C CA 1
ATOM 3495 C C . TYR C 1 12 ? -16.498 -32.642 -24.425 1.00 53.65 4 TYR C C 1
ATOM 3496 O O . TYR C 1 12 ? -16.227 -31.822 -25.331 1.00 51.25 4 TYR C O 1
ATOM 3505 N N . ASP C 1 13 ? -15.732 -33.699 -24.168 1.00 52.14 5 ASP C N 1
ATOM 3506 C CA . ASP C 1 13 ? -14.472 -33.936 -24.895 1.00 49.88 5 ASP C CA 1
ATOM 3507 C C . ASP C 1 13 ? -14.698 -34.534 -26.285 1.00 46.16 5 ASP C C 1
ATOM 3508 O O . ASP C 1 13 ? -15.767 -35.098 -26.599 1.00 44.98 5 ASP C O 1
ATOM 3513 N N . ARG C 1 14 ? -13.680 -34.397 -27.135 1.00 33.21 6 ARG C N 1
ATOM 3514 C CA . ARG C 1 14 ? -13.796 -34.787 -28.533 1.00 30.81 6 ARG C CA 1
ATOM 3515 C C . ARG C 1 14 ? -14.104 -36.289 -28.647 1.00 29.52 6 ARG C C 1
ATOM 3516 O O . ARG C 1 14 ? -14.853 -36.681 -29.539 1.00 27.41 6 ARG C O 1
ATOM 3518 N N . GLN C 1 15 ? -13.479 -37.103 -27.774 1.00 30.45 7 GLN C N 1
ATOM 3519 C CA . GLN C 1 15 ? -13.618 -38.567 -27.832 1.00 30.11 7 GLN C CA 1
ATOM 3520 C C . GLN C 1 15 ? -15.064 -38.962 -27.538 1.00 28.56 7 GLN C C 1
ATOM 3521 O O . GLN C 1 15 ? -15.612 -39.763 -28.248 1.00 27.51 7 GLN C O 1
ATOM 3523 N N . SER C 1 16 ? -15.695 -38.401 -26.513 1.00 28.44 8 SER C N 1
ATOM 3524 C CA . SER C 1 16 ? -17.052 -38.831 -26.203 1.00 27.69 8 SER C CA 1
ATOM 3525 C C . SER C 1 16 ? -18.060 -38.343 -27.259 1.00 25.12 8 SER C C 1
ATOM 3526 O O . SER C 1 16 ? -19.039 -39.039 -27.550 1.00 24.41 8 SER C O 1
ATOM 3529 N N . ILE C 1 17 ? -17.829 -37.149 -27.818 1.00 23.80 9 ILE C N 1
ATOM 3530 C CA . ILE C 1 17 ? -18.673 -36.629 -28.861 1.00 22.02 9 ILE C CA 1
ATOM 3531 C C . ILE C 1 17 ? -18.561 -37.493 -30.130 1.00 21.35 9 ILE C C 1
ATOM 3532 O O . ILE C 1 17 ? -19.566 -37.803 -30.779 1.00 20.32 9 ILE C O 1
ATOM 3537 N N . SER C 1 18 ? -17.338 -37.922 -30.465 1.00 21.96 10 SER C N 1
ATOM 3538 C CA A SER C 1 18 ? -17.093 -38.797 -31.604 0.50 21.88 10 SER C CA 1
ATOM 3539 C CA B SER C 1 18 ? -17.184 -38.749 -31.650 0.50 21.79 10 SER C CA 1
ATOM 3540 C C . SER C 1 18 ? -17.842 -40.131 -31.430 1.00 21.90 10 SER C C 1
ATOM 3541 O O . SER C 1 18 ? -18.438 -40.672 -32.341 1.00 21.39 10 SER C O 1
ATOM 3546 N N . ASP C 1 19 ? -17.748 -40.679 -30.220 1.00 22.78 11 ASP C N 1
ATOM 3547 C CA . ASP C 1 19 ? -18.411 -41.968 -29.935 1.00 23.28 11 ASP C CA 1
ATOM 3548 C C . ASP C 1 19 ? -19.938 -41.818 -29.995 1.00 22.16 11 ASP C C 1
ATOM 3549 O O . ASP C 1 19 ? -20.627 -42.624 -30.596 1.00 21.96 11 ASP C O 1
ATOM 3554 N N . THR C 1 20 ? -20.459 -40.791 -29.363 1.00 21.75 12 THR C N 1
ATOM 3555 C CA . THR C 1 20 ? -21.914 -40.592 -29.317 1.00 21.07 12 THR C CA 1
ATOM 3556 C C . THR C 1 20 ? -22.458 -40.369 -30.729 1.00 20.09 12 THR C C 1
ATOM 3557 O O . THR C 1 20 ? -23.514 -40.938 -31.110 1.00 19.96 12 THR C O 1
ATOM 3561 N N . THR C 1 21 ? -21.757 -39.519 -31.487 1.00 19.66 13 THR C N 1
ATOM 3562 C CA . THR C 1 21 ? -22.171 -39.220 -32.876 1.00 19.03 13 THR C CA 1
ATOM 3563 C C . THR C 1 21 ? -22.122 -40.514 -33.706 1.00 19.43 13 THR C C 1
ATOM 3564 O O . THR C 1 21 ? -23.111 -40.823 -34.446 1.00 19.27 13 THR C O 1
ATOM 3568 N N . ALA C 1 22 ? -21.023 -41.282 -33.620 1.00 20.11 14 ALA C N 1
ATOM 3569 C CA . ALA C 1 22 ? -20.951 -42.525 -34.392 1.00 20.59 14 ALA C CA 1
ATOM 3570 C C . ALA C 1 22 ? -22.093 -43.456 -33.973 1.00 20.84 14 ALA C C 1
ATOM 3571 O O . ALA C 1 22 ? -22.733 -44.098 -34.828 1.00 20.97 14 ALA C O 1
ATOM 3573 N N . LYS C 1 23 ? -22.376 -43.535 -32.676 1.00 21.17 15 LYS C N 1
ATOM 3574 C CA . LYS C 1 23 ? -23.498 -44.429 -32.231 1.00 21.96 15 LYS C CA 1
ATOM 3575 C C . LYS C 1 23 ? -24.839 -43.976 -32.826 1.00 21.04 15 LYS C C 1
ATOM 3576 O O . LYS C 1 23 ? -25.634 -44.819 -33.274 1.00 21.52 15 LYS C O 1
ATOM 3582 N N . ILE C 1 24 ? -25.054 -42.666 -32.860 1.00 20.23 16 ILE C N 1
ATOM 3583 C CA . ILE C 1 24 ? -26.259 -42.096 -33.492 1.00 19.84 16 ILE C CA 1
ATOM 3584 C C . ILE C 1 24 ? -26.377 -42.480 -35.003 1.00 20.00 16 ILE C C 1
ATOM 3585 O O . ILE C 1 24 ? -27.418 -42.909 -35.488 1.00 20.45 16 ILE C O 1
ATOM 3590 N N . LEU C 1 25 ? -25.260 -42.362 -35.732 1.00 19.88 17 LEU C N 1
ATOM 3591 C CA . LEU C 1 25 ? -25.231 -42.653 -37.175 1.00 20.23 17 LEU C CA 1
ATOM 3592 C C . LEU C 1 25 ? -25.639 -44.101 -37.426 1.00 21.12 17 LEU C C 1
ATOM 3593 O O . LEU C 1 25 ? -26.387 -44.359 -38.320 1.00 21.63 17 LEU C O 1
ATOM 3598 N N . LEU C 1 26 ? -25.165 -45.007 -36.586 1.00 21.48 18 LEU C N 1
ATOM 3599 C CA . LEU C 1 26 ? -25.485 -46.415 -36.652 1.00 22.46 18 LEU C CA 1
ATOM 3600 C C . LEU C 1 26 ? -26.923 -46.674 -36.143 1.00 22.88 18 LEU C C 1
ATOM 3601 O O . LEU C 1 26 ? -27.678 -47.423 -36.749 1.00 23.72 18 LEU C O 1
ATOM 3606 N N . GLU C 1 27 ? -27.306 -45.964 -35.099 1.00 22.42 19 GLU C N 1
ATOM 3607 C CA . GLU C 1 27 ? -28.637 -46.205 -34.505 1.00 23.00 19 GLU C CA 1
ATOM 3608 C C . GLU C 1 27 ? -29.774 -45.984 -35.523 1.00 23.31 19 GLU C C 1
ATOM 3609 O O . GLU C 1 27 ? -30.661 -46.825 -35.652 1.00 24.41 19 GLU C O 1
ATOM 3615 N N . VAL C 1 28 ? -29.771 -44.839 -36.197 1.00 22.56 20 VAL C N 1
ATOM 3616 C CA . VAL C 1 28 ? -30.816 -44.545 -37.184 1.00 23.23 20 VAL C CA 1
ATOM 3617 C C . VAL C 1 28 ? -30.473 -44.946 -38.622 1.00 24.24 20 VAL C C 1
ATOM 3618 O O . VAL C 1 28 ? -31.167 -44.572 -39.522 1.00 24.73 20 VAL C O 1
ATOM 3622 N N . GLN C 1 29 ? -29.384 -45.686 -38.799 1.00 24.92 21 GLN C N 1
ATOM 3623 C CA . GLN C 1 29 ? -28.893 -46.169 -40.095 1.00 26.25 21 GLN C CA 1
ATOM 3624 C C . GLN C 1 29 ? -28.738 -45.051 -41.124 1.00 26.07 21 GLN C C 1
ATOM 3625 O O . GLN C 1 29 ? -29.154 -45.197 -42.286 1.00 27.26 21 GLN C O 1
ATOM 3631 N N . ALA C 1 30 ? -28.184 -43.934 -40.680 1.00 25.02 22 ALA C N 1
ATOM 3632 C CA . ALA C 1 30 ? -27.661 -42.867 -41.575 1.00 25.01 22 ALA C CA 1
ATOM 3633 C C . ALA C 1 30 ? -26.455 -43.435 -42.337 1.00 25.75 22 ALA C C 1
ATOM 3634 O O . ALA C 1 30 ? -26.234 -43.123 -43.485 1.00 26.49 22 ALA C O 1
ATOM 3636 N N . VAL C 1 31 ? -25.750 -44.352 -41.682 1.00 25.98 23 VAL C N 1
ATOM 3637 C CA . VAL C 1 31 ? -24.664 -45.101 -42.206 1.00 27.06 23 VAL C CA 1
ATOM 3638 C C . VAL C 1 31 ? -25.111 -46.508 -42.581 1.00 28.95 23 VAL C C 1
ATOM 3639 O O . VAL C 1 31 ? -25.841 -47.132 -41.825 1.00 29.45 23 VAL C O 1
ATOM 3643 N N . HIS C 1 32 ? -24.630 -47.017 -43.716 1.00 30.36 24 HIS C N 1
ATOM 3644 C CA . HIS C 1 32 ? -24.891 -48.393 -44.151 1.00 32.50 24 HIS C CA 1
ATOM 3645 C C . HIS C 1 32 ? -23.594 -49.000 -44.619 1.00 33.34 24 HIS C C 1
ATOM 3646 O O . HIS C 1 32 ? -22.769 -48.287 -45.185 1.00 32.99 24 HIS C O 1
ATOM 3653 N N . PHE C 1 33 ? -23.438 -50.316 -44.409 1.00 34.85 25 PHE C N 1
ATOM 3654 C CA . PHE C 1 33 ? -22.320 -51.081 -44.948 1.00 36.28 25 PHE C CA 1
ATOM 3655 C C . PHE C 1 33 ? -22.782 -52.186 -45.866 1.00 38.30 25 PHE C C 1
ATOM 3656 O O . PHE C 1 33 ? -23.809 -52.800 -45.657 1.00 38.81 25 PHE C O 1
ATOM 3664 N N . ASN C 1 34 ? -21.997 -52.446 -46.889 1.00 39.76 26 ASN C N 1
ATOM 3665 C CA . ASN C 1 34 ? -22.225 -53.615 -47.733 1.00 42.61 26 ASN C CA 1
ATOM 3666 C C . ASN C 1 34 ? -20.907 -53.936 -48.401 1.00 44.18 26 ASN C C 1
ATOM 3667 O O . ASN C 1 34 ? -20.468 -53.205 -49.275 1.00 44.64 26 ASN C O 1
ATOM 3672 N N . ALA C 1 35 ? -20.255 -54.994 -47.937 1.00 46.54 27 ALA C N 1
ATOM 3673 C CA . ALA C 1 35 ? -18.991 -55.444 -48.527 1.00 49.56 27 ALA C CA 1
ATOM 3674 C C . ALA C 1 35 ? -19.243 -56.437 -49.694 1.00 53.09 27 ALA C C 1
ATOM 3675 O O . ALA C 1 35 ? -18.527 -56.403 -50.703 1.00 54.60 27 ALA C O 1
ATOM 3677 N N . GLU C 1 36 ? -20.274 -57.285 -49.565 1.00 54.85 28 GLU C N 1
ATOM 3678 C CA . GLU C 1 36 ? -20.637 -58.235 -50.633 1.00 56.34 28 GLU C CA 1
ATOM 3679 C C . GLU C 1 36 ? -21.158 -57.514 -51.905 1.00 57.11 28 GLU C C 1
ATOM 3680 O O . GLU C 1 36 ? -20.697 -57.821 -52.998 1.00 58.87 28 GLU C O 1
ATOM 3682 N N . LYS C 1 37 ? -22.104 -56.574 -51.773 1.00 55.79 29 LYS C N 1
ATOM 3683 C CA . LYS C 1 37 ? -22.614 -55.776 -52.918 1.00 55.88 29 LYS C CA 1
ATOM 3684 C C . LYS C 1 37 ? -22.414 -54.267 -52.691 1.00 53.95 29 LYS C C 1
ATOM 3685 O O . LYS C 1 37 ? -23.294 -53.614 -52.153 1.00 52.55 29 LYS C O 1
ATOM 3687 N N . PRO C 1 38 ? -21.247 -53.717 -53.106 1.00 53.19 30 PRO C N 1
ATOM 3688 C CA . PRO C 1 38 ? -20.862 -52.316 -52.897 1.00 51.24 30 PRO C CA 1
ATOM 3689 C C . PRO C 1 38 ? -21.780 -51.288 -53.550 1.00 51.47 30 PRO C C 1
ATOM 3690 O O . PRO C 1 38 ? -22.326 -51.537 -54.601 1.00 52.04 30 PRO C O 1
ATOM 3694 N N . PHE C 1 39 ? -21.917 -50.135 -52.909 1.00 49.20 31 PHE C N 1
ATOM 3695 C CA . PHE C 1 39 ? -22.649 -48.995 -53.462 1.00 50.00 31 PHE C CA 1
ATOM 3696 C C . PHE C 1 39 ? -21.810 -48.446 -54.620 1.00 52.68 31 PHE C C 1
ATOM 3697 O O . PHE C 1 39 ? -20.601 -48.273 -54.447 1.00 51.96 31 PHE C O 1
ATOM 3705 N N . ILE C 1 40 ? -22.424 -48.183 -55.781 1.00 56.17 32 ILE C N 1
ATOM 3706 C CA . ILE C 1 40 ? -21.668 -47.725 -56.965 1.00 59.29 32 ILE C CA 1
ATOM 3707 C C . ILE C 1 40 ? -21.915 -46.265 -57.328 1.00 60.50 32 ILE C C 1
ATOM 3708 O O . ILE C 1 40 ? -23.015 -45.758 -57.186 1.00 61.66 32 ILE C O 1
ATOM 3713 N N . GLY C 1 44 ? -18.389 -42.733 -60.627 1.00 71.54 36 GLY C N 1
ATOM 3714 C CA . GLY C 1 44 ? -17.603 -43.923 -60.998 1.00 72.67 36 GLY C CA 1
ATOM 3715 C C . GLY C 1 44 ? -16.849 -44.571 -59.836 1.00 71.29 36 GLY C C 1
ATOM 3716 O O . GLY C 1 44 ? -15.833 -45.247 -60.036 1.00 72.29 36 GLY C O 1
ATOM 3717 N N . TRP C 1 45 ? -17.352 -44.364 -58.618 1.00 69.56 37 TRP C N 1
ATOM 3718 C CA . TRP C 1 45 ? -16.688 -44.823 -57.391 1.00 67.08 37 TRP C CA 1
ATOM 3719 C C . TRP C 1 45 ? -17.417 -46.064 -56.844 1.00 61.97 37 TRP C C 1
ATOM 3720 O O . TRP C 1 45 ? -18.647 -46.118 -56.879 1.00 60.89 37 TRP C O 1
ATOM 3731 N N . ALA C 1 46 ? -16.663 -47.072 -56.385 1.00 58.52 38 ALA C N 1
ATOM 3732 C CA . ALA C 1 46 ? -17.239 -48.219 -55.642 1.00 54.77 38 ALA C CA 1
ATOM 3733 C C . ALA C 1 46 ? -16.813 -48.178 -54.174 1.00 50.35 38 ALA C C 1
ATOM 3734 O O . ALA C 1 46 ? -15.639 -48.054 -53.873 1.00 49.28 38 ALA C O 1
ATOM 3736 N N . SER C 1 47 ? -17.768 -48.350 -53.270 1.00 47.79 39 SER C N 1
ATOM 3737 C CA . SER C 1 47 ? -17.506 -48.176 -51.833 1.00 44.38 39 SER C CA 1
ATOM 3738 C C . SER C 1 47 ? -18.318 -49.167 -51.006 1.00 42.28 39 SER C C 1
ATOM 3739 O O . SER C 1 47 ? -19.511 -49.346 -51.263 1.00 42.35 39 SER C O 1
ATOM 3742 N N . PRO C 1 48 ? -17.701 -49.768 -49.968 1.00 39.81 40 PRO C N 1
ATOM 3743 C CA . PRO C 1 48 ? -18.494 -50.584 -49.076 1.00 38.64 40 PRO C CA 1
ATOM 3744 C C . PRO C 1 48 ? -19.256 -49.775 -47.995 1.00 36.12 40 PRO C C 1
ATOM 3745 O O . PRO C 1 48 ? -19.945 -50.381 -47.164 1.00 35.34 40 PRO C O 1
ATOM 3749 N N . VAL C 1 49 ? -19.111 -48.448 -47.998 1.00 34.65 41 VAL C N 1
ATOM 3750 C CA . VAL C 1 49 ? -19.747 -47.584 -47.014 1.00 32.90 41 VAL C CA 1
ATOM 3751 C C . VAL C 1 49 ? -20.628 -46.551 -47.697 1.00 32.94 41 VAL C C 1
ATOM 3752 O O . VAL C 1 49 ? -20.313 -46.097 -48.761 1.00 33.50 41 VAL C O 1
ATOM 3756 N N . TYR C 1 50 ? -21.701 -46.152 -47.016 1.00 32.31 42 TYR C N 1
ATOM 3757 C CA . TYR C 1 50 ? -22.580 -45.082 -47.438 1.00 32.51 42 TYR C CA 1
ATOM 3758 C C . TYR C 1 50 ? -23.019 -44.315 -46.193 1.00 29.98 42 TYR C C 1
ATOM 3759 O O . TYR C 1 50 ? -23.208 -44.896 -45.127 1.00 29.05 42 TYR C O 1
ATOM 3768 N N . ILE C 1 51 ? -23.176 -43.008 -46.343 1.00 28.68 43 ILE C N 1
ATOM 3769 C CA . ILE C 1 51 ? -23.738 -42.164 -45.311 1.00 27.16 43 ILE C CA 1
ATOM 3770 C C . ILE C 1 51 ? -24.722 -41.150 -45.901 1.00 27.53 43 ILE C C 1
ATOM 3771 O O . ILE C 1 51 ? -24.481 -40.617 -46.999 1.00 28.26 43 ILE C O 1
ATOM 3776 N N . ASP C 1 52 ? -25.851 -40.950 -45.217 1.00 26.90 44 ASP C N 1
ATOM 3777 C CA . ASP C 1 52 ? -26.803 -39.898 -45.558 1.00 27.58 44 ASP C CA 1
ATOM 3778 C C . ASP C 1 52 ? -27.098 -39.103 -44.317 1.00 26.20 44 ASP C C 1
ATOM 3779 O O . ASP C 1 52 ? -27.955 -39.487 -43.532 1.00 25.78 44 ASP C O 1
ATOM 3784 N N . CYS C 1 53 ? -26.397 -37.985 -44.129 1.00 22.57 45 CYS C N 1
ATOM 3785 C CA . CYS C 1 53 ? -26.672 -37.138 -42.987 1.00 21.71 45 CYS C CA 1
ATOM 3786 C C . CYS C 1 53 ? -28.002 -36.433 -43.039 1.00 21.15 45 CYS C C 1
ATOM 3787 O O . CYS C 1 53 ? -28.459 -35.962 -42.011 1.00 19.80 45 CYS C O 1
ATOM 3790 N N . ARG C 1 54 ? -28.620 -36.334 -44.212 1.00 21.72 46 ARG C N 1
ATOM 3791 C CA . ARG C 1 54 ? -29.947 -35.650 -44.283 1.00 22.11 46 ARG C CA 1
ATOM 3792 C C . ARG C 1 54 ? -31.002 -36.430 -43.483 1.00 21.44 46 ARG C C 1
ATOM 3793 O O . ARG C 1 54 ? -31.970 -35.854 -42.994 1.00 21.49 46 ARG C O 1
ATOM 3801 N N . LYS C 1 55 ? -30.798 -37.721 -43.285 1.00 21.26 47 LYS C N 1
ATOM 3802 C CA . LYS C 1 55 ? -31.786 -38.514 -42.522 1.00 21.22 47 LYS C CA 1
ATOM 3803 C C . LYS C 1 55 ? -31.910 -38.003 -41.091 1.00 19.43 47 LYS C C 1
ATOM 3804 O O . LYS C 1 55 ? -32.978 -38.124 -40.457 1.00 18.97 47 LYS C O 1
ATOM 3810 N N . LEU C 1 56 ? -30.812 -37.459 -40.586 1.00 18.40 48 LEU C N 1
ATOM 3811 C CA . LEU C 1 56 ? -30.719 -37.018 -39.194 1.00 17.48 48 LEU C CA 1
ATOM 3812 C C . LEU C 1 56 ? -31.713 -35.938 -38.805 1.00 16.77 48 LEU C C 1
ATOM 3813 O O . LEU C 1 56 ? -32.061 -35.804 -37.611 1.00 16.56 48 LEU C O 1
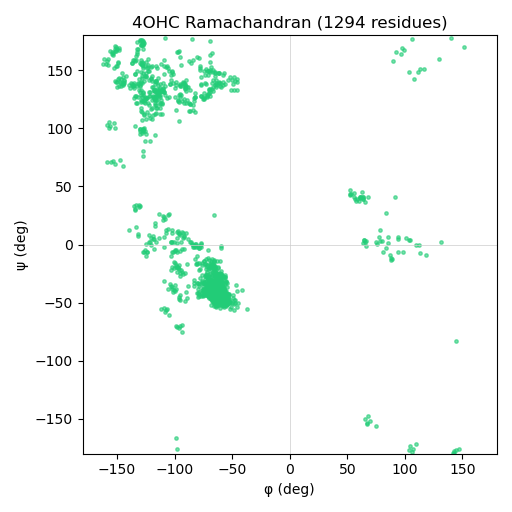ATOM 3818 N N . ILE C 1 57 ? -32.192 -35.163 -39.785 1.00 16.48 49 ILE C N 1
ATOM 3819 C CA . ILE C 1 57 ? -33.220 -34.129 -39.552 1.00 16.01 49 ILE C CA 1
ATOM 3820 C C . ILE C 1 57 ? -34.577 -34.660 -39.119 1.00 16.13 49 ILE C C 1
ATOM 3821 O O . ILE C 1 57 ? -35.408 -33.916 -38.599 1.00 16.01 49 ILE C O 1
ATOM 3826 N N . SER C 1 58 ? -34.815 -35.925 -39.369 1.00 16.51 50 SER C N 1
ATOM 3827 C CA . SER C 1 58 ? -36.101 -36.553 -39.148 1.00 16.78 50 SER C CA 1
ATOM 3828 C C . SER C 1 58 ? -36.258 -37.211 -37.782 1.00 16.72 50 SER C C 1
ATOM 3829 O O . SER C 1 58 ? -37.271 -37.891 -37.553 1.00 17.02 50 SER C O 1
ATOM 3832 N N . TYR C 1 59 ? -35.272 -37.064 -36.883 1.00 16.44 51 TYR C N 1
ATOM 3833 C CA . TYR C 1 59 ? -35.298 -37.705 -35.599 1.00 16.54 51 TYR C CA 1
ATOM 3834 C C . TYR C 1 59 ? -35.101 -36.642 -34.530 1.00 16.24 51 TYR C C 1
ATOM 3835 O O . TYR C 1 59 ? -34.010 -36.160 -34.357 1.00 16.01 51 TYR C O 1
ATOM 3844 N N . PRO C 1 60 ? -36.179 -36.180 -33.874 1.00 16.32 52 PRO C N 1
ATOM 3845 C CA . PRO C 1 60 ? -36.020 -35.044 -32.932 1.00 16.17 52 PRO C CA 1
ATOM 3846 C C . PRO C 1 60 ? -35.014 -35.170 -31.763 1.00 16.23 52 PRO C C 1
ATOM 3847 O O . PRO C 1 60 ? -34.367 -34.179 -31.417 1.00 16.03 52 PRO C O 1
ATOM 3851 N N . ARG C 1 61 ? -34.897 -36.336 -31.147 1.00 16.60 53 ARG C N 1
ATOM 3852 C CA . ARG C 1 61 ? -33.929 -36.494 -30.045 1.00 16.84 53 ARG C CA 1
ATOM 3853 C C . ARG C 1 61 ? -32.447 -36.536 -30.617 1.00 16.61 53 ARG C C 1
ATOM 3854 O O . ARG C 1 61 ? -31.507 -35.850 -30.091 1.00 16.55 53 ARG C O 1
ATOM 3862 N N . VAL C 1 62 ? -32.269 -37.269 -31.700 1.00 16.57 54 VAL C N 1
ATOM 3863 C CA . VAL C 1 62 ? -31.006 -37.330 -32.389 1.00 16.49 54 VAL C CA 1
ATOM 3864 C C . VAL C 1 62 ? -30.532 -35.924 -32.837 1.00 16.00 54 VAL C C 1
ATOM 3865 O O . VAL C 1 62 ? -29.385 -35.551 -32.577 1.00 15.99 54 VAL C O 1
ATOM 3869 N N . ARG C 1 63 ? -31.378 -35.134 -33.479 1.00 15.70 55 ARG C N 1
ATOM 3870 C CA . ARG C 1 63 ? -30.882 -33.880 -34.022 1.00 15.33 55 ARG C CA 1
ATOM 3871 C C . ARG C 1 63 ? -30.549 -32.913 -32.909 1.00 15.24 55 ARG C C 1
ATOM 3872 O O . ARG C 1 63 ? -29.620 -32.084 -33.010 1.00 15.05 55 ARG C O 1
ATOM 3880 N N . ARG C 1 64 ? -31.364 -32.942 -31.871 1.00 15.44 56 ARG C N 1
ATOM 3881 C CA . ARG C 1 64 ? -31.076 -32.122 -30.672 1.00 15.57 56 ARG C CA 1
ATOM 3882 C C . ARG C 1 64 ? -29.635 -32.461 -30.126 1.00 15.76 56 ARG C C 1
ATOM 3883 O O . ARG C 1 64 ? -28.833 -31.580 -29.840 1.00 15.69 56 ARG C O 1
ATOM 3891 N N . ALA C 1 65 ? -29.382 -33.739 -29.894 1.00 16.11 57 ALA C N 1
ATOM 3892 C CA . ALA C 1 65 ? -28.068 -34.195 -29.405 1.00 16.47 57 ALA C CA 1
ATOM 3893 C C . ALA C 1 65 ? -26.930 -33.742 -30.330 1.00 16.19 57 ALA C C 1
ATOM 3894 O O . ALA C 1 65 ? -25.919 -33.176 -29.879 1.00 16.30 57 ALA C O 1
ATOM 3896 N N . LEU C 1 66 ? -27.141 -33.910 -31.650 1.00 15.89 58 LEU C N 1
ATOM 3897 C CA . LEU C 1 66 ? -26.138 -33.493 -32.636 1.00 15.73 58 LEU C CA 1
ATOM 3898 C C . LEU C 1 66 ? -25.851 -32.009 -32.581 1.00 15.38 58 LEU C C 1
ATOM 3899 O O . LEU C 1 66 ? -24.663 -31.580 -32.713 1.00 15.44 58 LEU C O 1
ATOM 3904 N N . MET C 1 67 ? -26.908 -31.213 -32.399 1.00 15.14 59 MET C N 1
ATOM 3905 C CA . MET C 1 67 ? -26.743 -29.757 -32.411 1.00 15.01 59 MET C CA 1
ATOM 3906 C C . MET C 1 67 ? -26.127 -29.231 -31.102 1.00 15.43 59 MET C C 1
ATOM 3907 O O . MET C 1 67 ? -25.379 -28.276 -31.106 1.00 15.15 59 MET C O 1
ATOM 3912 N N . GLU C 1 68 ? -26.418 -29.904 -30.002 1.00 16.21 60 GLU C N 1
ATOM 3913 C CA . GLU C 1 68 ? -25.779 -29.682 -28.710 1.00 17.11 60 GLU C CA 1
ATOM 3914 C C . GLU C 1 68 ? -24.260 -29.969 -28.817 1.00 16.90 60 GLU C C 1
ATOM 3915 O O . GLU C 1 68 ? -23.424 -29.140 -28.400 1.00 16.82 60 GLU C O 1
ATOM 3921 N N . MET C 1 69 ? -23.933 -31.096 -29.433 1.00 16.64 61 MET C N 1
ATOM 3922 C CA . MET C 1 69 ? -22.545 -31.481 -29.624 1.00 16.91 61 MET C CA 1
ATOM 3923 C C . MET C 1 69 ? -21.856 -30.564 -30.621 1.00 16.54 61 MET C C 1
ATOM 3924 O O . MET C 1 69 ? -20.690 -30.285 -30.462 1.00 16.64 61 MET C O 1
ATOM 3929 N N . ALA C 1 70 ? -22.614 -30.056 -31.602 1.00 16.05 62 ALA C N 1
ATOM 3930 C CA . ALA C 1 70 ? -22.054 -29.064 -32.535 1.00 16.06 62 ALA C CA 1
ATOM 3931 C C . ALA C 1 70 ? -21.641 -27.782 -31.806 1.00 16.29 62 ALA C C 1
ATOM 3932 O O . ALA C 1 70 ? -20.530 -27.250 -32.011 1.00 16.39 62 ALA C O 1
ATOM 3934 N N . GLU C 1 71 ? -22.554 -27.255 -31.046 1.00 16.55 63 GLU C N 1
ATOM 3935 C CA . GLU C 1 71 ? -22.256 -26.064 -30.245 1.00 17.42 63 GLU C CA 1
ATOM 3936 C C . GLU C 1 71 ? -21.066 -26.278 -29.305 1.00 17.55 63 GLU C C 1
ATOM 3937 O O . GLU C 1 71 ? -20.179 -25.436 -29.243 1.00 17.69 63 GLU C O 1
ATOM 3943 N N . THR C 1 72 ? -21.006 -27.406 -28.631 1.00 17.61 64 THR C N 1
ATOM 3944 C CA . THR C 1 72 ? -19.856 -27.708 -27.765 1.00 18.27 64 THR C CA 1
ATOM 3945 C C . THR C 1 72 ? -18.557 -27.702 -28.565 1.00 18.13 64 THR C C 1
ATOM 3946 O O . THR C 1 72 ? -17.528 -27.114 -28.162 1.00 18.43 64 THR C O 1
ATOM 3950 N N . THR C 1 73 ? -18.582 -28.367 -29.702 1.00 17.73 65 THR C N 1
ATOM 3951 C CA . THR C 1 73 ? -17.408 -28.437 -30.550 1.00 17.96 65 THR C CA 1
ATOM 3952 C C . THR C 1 73 ? -16.897 -27.054 -30.969 1.00 17.75 65 THR C C 1
ATOM 3953 O O . THR C 1 73 ? -15.696 -26.776 -30.916 1.00 18.02 65 THR C O 1
ATOM 3957 N N . ILE C 1 74 ? -17.824 -26.224 -31.432 1.00 17.26 66 ILE C N 1
ATOM 3958 C CA . ILE C 1 74 ? -17.543 -24.879 -31.893 1.00 17.05 66 ILE C CA 1
ATOM 3959 C C . ILE C 1 74 ? -16.985 -24.051 -30.754 1.00 17.45 66 ILE C C 1
ATOM 3960 O O . ILE C 1 74 ? -15.899 -23.417 -30.917 1.00 17.83 66 ILE C O 1
ATOM 3965 N N . THR C 1 75 ? -17.640 -24.062 -29.602 1.00 17.66 67 THR C N 1
ATOM 3966 C CA . THR C 1 75 ? -17.224 -23.161 -28.550 1.00 18.22 67 THR C CA 1
ATOM 3967 C C . THR C 1 75 ? -15.918 -23.687 -27.915 1.00 19.16 67 THR C C 1
ATOM 3968 O O . THR C 1 75 ? -15.099 -22.879 -27.486 1.00 19.59 67 THR C O 1
ATOM 3972 N N . ARG C 1 76 ? -15.727 -25.001 -27.845 1.00 19.54 68 ARG C N 1
ATOM 3973 C CA . ARG C 1 76 ? -14.483 -25.575 -27.311 1.00 20.97 68 ARG C CA 1
ATOM 3974 C C . ARG C 1 76 ? -13.262 -25.301 -28.214 1.00 21.01 68 ARG C C 1
ATOM 3975 O O . ARG C 1 76 ? -12.160 -24.933 -27.716 1.00 21.75 68 ARG C O 1
ATOM 3983 N N . ASP C 1 77 ? -13.420 -25.479 -29.526 1.00 20.40 69 ASP C N 1
ATOM 3984 C CA . ASP C 1 77 ? -12.275 -25.413 -30.437 1.00 20.81 69 ASP C CA 1
ATOM 3985 C C . ASP C 1 77 ? -12.053 -24.070 -31.196 1.00 20.31 69 ASP C C 1
ATOM 3986 O O . ASP C 1 77 ? -10.992 -23.868 -31.769 1.00 20.92 69 ASP C O 1
ATOM 3991 N N . ILE C 1 78 ? -13.083 -23.240 -31.286 1.00 19.23 70 ILE C N 1
ATOM 3992 C CA . ILE C 1 78 ? -13.029 -21.931 -31.903 1.00 18.83 70 ILE C CA 1
ATOM 3993 C C . ILE C 1 78 ? -13.107 -20.838 -30.814 1.00 18.72 70 ILE C C 1
ATOM 3994 O O . ILE C 1 78 ? -12.227 -20.030 -30.688 1.00 19.02 70 ILE C O 1
ATOM 3999 N N . GLY C 1 79 ? -14.168 -20.853 -30.021 1.00 18.16 71 GLY C N 1
ATOM 4000 C CA . GLY C 1 79 ? -14.354 -19.882 -28.928 1.00 18.19 71 GLY C CA 1
ATOM 4001 C C . GLY C 1 79 ? -15.835 -19.541 -28.854 1.00 17.44 71 GLY C C 1
ATOM 4002 O O . GLY C 1 79 ? -16.640 -20.065 -29.640 1.00 16.80 71 GLY C O 1
ATOM 4003 N N . PHE C 1 80 ? -16.172 -18.638 -27.951 1.00 17.40 72 PHE C N 1
ATOM 4004 C CA . PHE C 1 80 ? -17.544 -18.224 -27.745 1.00 17.01 72 PHE C CA 1
ATOM 4005 C C . PHE C 1 80 ? -17.968 -16.981 -28.511 1.00 16.76 72 PHE C C 1
ATOM 4006 O O . PHE C 1 80 ? -19.181 -16.726 -28.698 1.00 16.44 72 PHE C O 1
ATOM 4014 N N . GLU C 1 81 ? -16.984 -16.168 -28.893 1.00 16.93 73 GLU C N 1
ATOM 4015 C CA . GLU C 1 81 ? -17.259 -14.863 -29.440 1.00 16.96 73 GLU C CA 1
ATOM 4016 C C . GLU C 1 81 ? -16.429 -14.594 -30.683 1.00 16.96 73 GLU C C 1
ATOM 4017 O O . GLU C 1 81 ? -16.043 -13.433 -30.958 1.00 17.28 73 GLU C O 1
ATOM 4023 N N . GLN C 1 82 ? -16.100 -15.663 -31.409 1.00 16.93 74 GLN C N 1
ATOM 4024 C CA . GLN C 1 82 ? -15.383 -15.569 -32.667 1.00 17.03 74 GLN C CA 1
ATOM 4025 C C . GLN C 1 82 ? -16.270 -15.559 -33.902 1.00 16.56 74 GLN C C 1
ATOM 4026 O O . GLN C 1 82 ? -15.756 -15.324 -35.005 1.00 16.74 74 GLN C O 1
ATOM 4032 N N . ILE C 1 83 ? -17.561 -15.747 -33.741 1.00 16.19 75 ILE C N 1
ATOM 4033 C CA . ILE C 1 83 ? -18.494 -15.967 -34.894 1.00 15.89 75 ILE C CA 1
ATOM 4034 C C . ILE C 1 83 ? -19.650 -15.013 -34.802 1.00 15.82 75 ILE C C 1
ATOM 4035 O O . ILE C 1 83 ? -20.345 -15.001 -33.795 1.00 15.95 75 ILE C O 1
ATOM 4040 N N . ASP C 1 84 ? -19.870 -14.221 -35.843 1.00 15.73 76 ASP C N 1
ATOM 4041 C CA . ASP C 1 84 ? -20.945 -13.251 -35.908 1.00 16.03 76 ASP C CA 1
ATOM 4042 C C . ASP C 1 84 ? -22.177 -13.779 -36.650 1.00 15.63 76 ASP C C 1
ATOM 4043 O O . ASP C 1 84 ? -23.286 -13.230 -36.479 1.00 15.79 76 ASP C O 1
ATOM 4048 N N . ALA C 1 85 ? -21.980 -14.823 -37.478 1.00 15.10 77 ALA C N 1
ATOM 4049 C CA . ALA C 1 85 ? -23.072 -15.409 -38.277 1.00 14.92 77 ALA C CA 1
ATOM 4050 C C . ALA C 1 85 ? -22.728 -16.829 -38.675 1.00 14.73 77 ALA C C 1
ATOM 4051 O O . ALA C 1 85 ? -21.557 -17.201 -38.735 1.00 14.73 77 ALA C O 1
ATOM 4053 N N . VAL C 1 86 ? -23.753 -17.632 -38.916 1.00 14.65 78 VAL C N 1
ATOM 4054 C CA . VAL C 1 86 ? -23.573 -19.012 -39.405 1.00 14.59 78 VAL C CA 1
ATOM 4055 C C . VAL C 1 86 ? -24.223 -19.127 -40.774 1.00 14.89 78 VAL C C 1
ATOM 4056 O O . VAL C 1 86 ? -25.412 -18.781 -40.928 1.00 15.00 78 VAL C O 1
ATOM 4060 N N . ALA C 1 87 ? -23.472 -19.601 -41.748 1.00 15.16 79 ALA C N 1
ATOM 4061 C CA . ALA C 1 87 ? -23.978 -19.738 -43.104 1.00 15.63 79 ALA C CA 1
ATOM 4062 C C . ALA C 1 87 ? -24.001 -21.200 -43.481 1.00 15.74 79 ALA C C 1
ATOM 4063 O O . ALA C 1 87 ? -22.986 -21.901 -43.393 1.00 15.78 79 ALA C O 1
ATOM 4065 N N . GLY C 1 88 ? -25.156 -21.640 -43.921 1.00 15.90 80 GLY C N 1
ATOM 4066 C CA . GLY C 1 88 ? -25.349 -23.000 -44.407 1.00 16.15 80 GLY C CA 1
ATOM 4067 C C . GLY C 1 88 ? -25.079 -23.165 -45.907 1.00 17.25 80 GLY C C 1
ATOM 4068 O O . GLY C 1 88 ? -25.558 -22.347 -46.736 1.00 17.69 80 GLY C O 1
ATOM 4069 N N . GLY C 1 89 ? -24.365 -24.233 -46.277 1.00 17.88 81 GLY C N 1
ATOM 4070 C CA . GLY C 1 89 ? -24.215 -24.571 -47.699 1.00 19.17 81 GLY C CA 1
ATOM 4071 C C . GLY C 1 89 ? -25.482 -25.239 -48.233 1.00 19.92 81 GLY C C 1
ATOM 4072 O O . GLY C 1 89 ? -26.012 -26.235 -47.641 1.00 19.74 81 GLY C O 1
ATOM 4073 N N . GLU C 1 90 ? -26.002 -24.718 -49.325 1.00 21.03 82 GLU C N 1
ATOM 4074 C CA . GLU C 1 90 ? -27.186 -25.295 -49.972 1.00 22.20 82 GLU C CA 1
ATOM 4075 C C . GLU C 1 90 ? -26.889 -26.719 -50.461 1.00 22.68 82 GLU C C 1
ATOM 4076 O O . GLU C 1 90 ? -25.791 -26.952 -50.962 1.00 23.34 82 GLU C O 1
ATOM 4082 N N . THR C 1 91 ? -27.780 -27.701 -50.280 1.00 22.38 83 THR C N 1
ATOM 4083 C CA . THR C 1 91 ? -29.009 -27.652 -49.506 1.00 21.47 83 THR C CA 1
ATOM 4084 C C . THR C 1 91 ? -28.853 -28.274 -48.105 1.00 20.23 83 THR C C 1
ATOM 4085 O O . THR C 1 91 ? -29.415 -27.788 -47.100 1.00 19.25 83 THR C O 1
ATOM 4089 N N . ALA C 1 92 ? -28.096 -29.365 -48.051 1.00 20.14 84 ALA C N 1
ATOM 4090 C CA . ALA C 1 92 ? -28.006 -30.213 -46.854 1.00 19.44 84 ALA C CA 1
ATOM 4091 C C . ALA C 1 92 ? -27.421 -29.527 -45.636 1.00 18.37 84 ALA C C 1
ATOM 4092 O O . ALA C 1 92 ? -27.782 -29.889 -44.522 1.00 18.11 84 ALA C O 1
ATOM 4094 N N . GLY C 1 93 ? -26.621 -28.483 -45.822 1.00 18.03 85 GLY C N 1
ATOM 4095 C CA . GLY C 1 93 ? -26.155 -27.703 -44.715 1.00 17.13 85 GLY C CA 1
ATOM 4096 C C . GLY C 1 93 ? -27.175 -26.787 -44.046 1.00 16.47 85 GLY C C 1
ATOM 4097 O O . GLY C 1 93 ? -26.976 -26.333 -42.924 1.00 16.10 85 GLY C O 1
ATOM 4098 N N . ILE C 1 94 ? -28.284 -26.511 -44.719 1.00 16.52 86 ILE C N 1
ATOM 4099 C CA . ILE C 1 94 ? -29.218 -25.476 -44.267 1.00 16.25 86 ILE C CA 1
ATOM 4100 C C . ILE C 1 94 ? -29.958 -25.819 -42.938 1.00 15.72 86 ILE C C 1
ATOM 4101 O O . ILE C 1 94 ? -30.027 -24.977 -42.030 1.00 15.37 86 ILE C O 1
ATOM 4106 N N . PRO C 1 95 ? -30.535 -27.028 -42.803 1.00 15.78 87 PRO C N 1
ATOM 4107 C CA . PRO C 1 95 ? -31.204 -27.266 -41.531 1.00 15.39 87 PRO C CA 1
ATOM 4108 C C . PRO C 1 95 ? -30.272 -27.169 -40.318 1.00 14.93 87 PRO C C 1
ATOM 4109 O O . PRO C 1 95 ? -30.632 -26.624 -39.238 1.00 14.68 87 PRO C O 1
ATOM 4113 N N . PHE C 1 96 ? -29.071 -27.735 -40.473 1.00 14.94 88 PHE C N 1
ATOM 4114 C CA . PHE C 1 96 ? -28.118 -27.726 -39.388 1.00 14.65 88 PHE C CA 1
ATOM 4115 C C . PHE C 1 96 ? -27.641 -26.321 -39.097 1.00 14.46 88 PHE C C 1
ATOM 4116 O O . PHE C 1 96 ? -27.532 -25.931 -37.942 1.00 14.25 88 PHE C O 1
ATOM 4124 N N . ALA C 1 97 ? -27.408 -25.528 -40.153 1.00 14.64 89 ALA C N 1
ATOM 4125 C CA . ALA C 1 97 ? -27.039 -24.138 -39.942 1.00 14.53 89 ALA C CA 1
ATOM 4126 C C . ALA C 1 97 ? -28.174 -23.380 -39.222 1.00 14.44 89 ALA C C 1
ATOM 4127 O O . ALA C 1 97 ? -27.914 -22.509 -38.376 1.00 14.31 89 ALA C O 1
ATOM 4129 N N . ALA C 1 98 ? -29.424 -23.659 -39.573 1.00 14.62 90 ALA C N 1
ATOM 4130 C CA . ALA C 1 98 ? -30.563 -23.006 -38.871 1.00 14.69 90 ALA C CA 1
ATOM 4131 C C . ALA C 1 98 ? -30.537 -23.281 -37.350 1.00 14.48 90 ALA C C 1
ATOM 4132 O O . ALA C 1 98 ? -30.751 -22.384 -36.525 1.00 14.56 90 ALA C O 1
ATOM 4134 N N . TRP C 1 99 ? -30.308 -24.525 -36.994 1.00 14.35 91 TRP C N 1
ATOM 4135 C CA . TRP C 1 99 ? -30.291 -24.906 -35.569 1.00 14.30 91 TRP C CA 1
ATOM 4136 C C . TRP C 1 99 ? -29.076 -24.365 -34.831 1.00 14.20 91 TRP C C 1
ATOM 4137 O O . TRP C 1 99 ? -29.197 -23.909 -33.664 1.00 14.35 91 TRP C O 1
ATOM 4148 N N . ILE C 1 100 ? -27.923 -24.421 -35.463 1.00 20.59 92 ILE C N 1
ATOM 4149 C CA . ILE C 1 100 ? -26.720 -23.869 -34.870 1.00 20.08 92 ILE C CA 1
ATOM 4150 C C . ILE C 1 100 ? -26.817 -22.333 -34.715 1.00 18.84 92 ILE C C 1
ATOM 4151 O O . ILE C 1 100 ? -26.514 -21.816 -33.632 1.00 18.93 92 ILE C O 1
ATOM 4156 N N . ALA C 1 101 ? -27.310 -21.629 -35.749 1.00 18.10 93 ALA C N 1
ATOM 4157 C CA . ALA C 1 101 ? -27.514 -20.185 -35.632 1.00 17.56 93 ALA C CA 1
ATOM 4158 C C . ALA C 1 101 ? -28.420 -19.833 -34.414 1.00 17.99 93 ALA C C 1
ATOM 4159 O O . ALA C 1 101 ? -28.168 -18.886 -33.662 1.00 18.03 93 ALA C O 1
ATOM 4161 N N . ASP C 1 102 ? -29.479 -20.628 -34.272 1.00 18.70 94 ASP C N 1
ATOM 4162 C CA . ASP C 1 102 ? -30.441 -20.426 -33.201 1.00 19.54 94 ASP C CA 1
ATOM 4163 C C . ASP C 1 102 ? -29.726 -20.639 -31.828 1.00 19.80 94 ASP C C 1
ATOM 4164 O O . ASP C 1 102 ? -29.794 -19.765 -30.961 1.00 19.93 94 ASP C O 1
ATOM 4169 N N . ARG C 1 103 ? -29.038 -21.770 -31.679 1.00 20.20 95 ARG C N 1
ATOM 4170 C CA . ARG C 1 103 ? -28.307 -22.048 -30.407 1.00 20.88 95 ARG C CA 1
ATOM 4171 C C . ARG C 1 103 ? -27.296 -20.967 -30.088 1.00 20.26 95 ARG C C 1
ATOM 4172 O O . ARG C 1 103 ? -27.141 -20.607 -28.916 1.00 20.85 95 ARG C O 1
ATOM 4180 N N . MET C 1 104 ? -26.606 -20.446 -31.112 1.00 19.45 96 MET C N 1
ATOM 4181 C CA A MET C 1 104 ? -25.567 -19.452 -30.904 0.50 19.47 96 MET C CA 1
ATOM 4182 C CA B MET C 1 104 ? -25.572 -19.449 -30.893 0.50 19.48 96 MET C CA 1
ATOM 4183 C C . MET C 1 104 ? -26.068 -18.004 -30.859 1.00 19.26 96 MET C C 1
ATOM 4184 O O . MET C 1 104 ? -25.265 -17.079 -30.579 1.00 19.80 96 MET C O 1
ATOM 4193 N N . MET C 1 105 ? -27.372 -17.811 -31.114 1.00 19.02 97 MET C N 1
ATOM 4194 C CA . MET C 1 105 ? -28.029 -16.527 -31.039 1.00 19.39 97 MET C CA 1
ATOM 4195 C C . MET C 1 105 ? -27.428 -15.525 -32.036 1.00 19.35 97 MET C C 1
ATOM 4196 O O . MET C 1 105 ? -27.288 -14.356 -31.728 1.00 20.24 97 MET C O 1
ATOM 4201 N N . VAL C 1 106 ? -27.136 -16.012 -33.241 1.00 18.66 98 VAL C N 1
ATOM 4202 C CA . VAL C 1 106 ? -26.526 -15.196 -34.305 1.00 18.85 98 VAL C CA 1
ATOM 4203 C C . VAL C 1 106 ? -27.335 -15.265 -35.632 1.00 18.50 98 VAL C C 1
ATOM 4204 O O . VAL C 1 106 ? -28.085 -16.242 -35.889 1.00 17.99 98 VAL C O 1
ATOM 4208 N N . PRO C 1 107 ? -27.204 -14.199 -36.435 1.00 19.22 99 PRO C N 1
ATOM 4209 C CA . PRO C 1 107 ? -27.723 -14.247 -37.777 1.00 19.15 99 PRO C CA 1
ATOM 4210 C C . PRO C 1 107 ? -27.360 -15.542 -38.514 1.00 18.10 99 PRO C C 1
ATOM 4211 O O . PRO C 1 107 ? -26.286 -16.059 -38.349 1.00 17.79 99 PRO C O 1
ATOM 4215 N N . MET C 1 108 ? -28.302 -16.039 -39.306 1.00 18.00 100 MET C N 1
ATOM 4216 C CA . MET C 1 108 ? -28.054 -17.068 -40.282 1.00 17.52 100 MET C CA 1
ATOM 4217 C C . MET C 1 108 ? -28.030 -16.437 -41.707 1.00 18.04 100 MET C C 1
ATOM 4218 O O . MET C 1 108 ? -28.697 -15.480 -41.980 1.00 18.93 100 MET C O 1
ATOM 4223 N N . GLN C 1 109 ? -27.228 -17.052 -42.559 1.00 17.76 101 GLN C N 1
ATOM 4224 C CA . GLN C 1 109 ? -27.336 -16.967 -44.033 1.00 18.25 101 GLN C CA 1
ATOM 4225 C C . GLN C 1 109 ? -27.272 -18.352 -44.617 1.00 17.94 101 GLN C C 1
ATOM 4226 O O . GLN C 1 109 ? -27.050 -19.337 -43.932 1.00 17.55 101 GLN C O 1
ATOM 4232 N N . TYR C 1 110 ? -27.603 -18.433 -45.919 1.00 18.50 102 TYR C N 1
ATOM 4233 C CA . TYR C 1 110 ? -27.255 -19.599 -46.656 1.00 18.59 102 TYR C CA 1
ATOM 4234 C C . TYR C 1 110 ? -26.632 -19.211 -47.989 1.00 19.19 102 TYR C C 1
ATOM 4235 O O . TYR C 1 110 ? -26.755 -18.058 -48.415 1.00 19.74 102 TYR C O 1
ATOM 4244 N N . VAL C 1 111 ? -25.881 -20.167 -48.533 1.00 19.41 103 VAL C N 1
ATOM 4245 C CA . VAL C 1 111 ? -25.091 -19.941 -49.700 1.00 20.17 103 VAL C CA 1
ATOM 4246 C C . VAL C 1 111 ? -25.555 -20.907 -50.802 1.00 20.88 103 VAL C C 1
ATOM 4247 O O . VAL C 1 111 ? -25.427 -22.106 -50.683 1.00 21.10 103 VAL C O 1
ATOM 4251 N N . ARG C 1 112 ? -26.064 -20.333 -51.875 1.00 21.61 104 ARG C N 1
ATOM 4252 C CA . ARG C 1 112 ? -26.464 -21.138 -53.055 1.00 23.03 104 ARG C CA 1
ATOM 4253 C C . ARG C 1 112 ? -25.272 -21.809 -53.705 1.00 23.91 104 ARG C C 1
ATOM 4254 O O . ARG C 1 112 ? -24.185 -21.259 -53.708 1.00 23.72 104 ARG C O 1
ATOM 4262 N N . LYS C 1 113 ? -25.485 -22.974 -54.281 1.00 25.43 105 LYS C N 1
ATOM 4263 C CA . LYS C 1 113 ? -24.426 -23.661 -55.033 1.00 27.28 105 LYS C CA 1
ATOM 4264 C C . LYS C 1 113 ? -24.011 -22.841 -56.256 1.00 28.28 105 LYS C C 1
ATOM 4265 O O . LYS C 1 113 ? -22.831 -22.812 -56.628 1.00 28.66 105 LYS C O 1
ATOM 4271 N N . LYS C 1 114 ? -25.016 -22.232 -56.880 1.00 29.12 106 LYS C N 1
ATOM 4272 C CA . LYS C 1 114 ? -24.878 -21.440 -58.117 1.00 31.05 106 LYS C CA 1
ATOM 4273 C C . LYS C 1 114 ? -25.431 -20.039 -57.953 1.00 30.85 106 LYS C C 1
ATOM 4274 O O . LYS C 1 114 ? -26.477 -19.882 -57.322 1.00 29.86 106 LYS C O 1
ATOM 4280 N N . PRO C 1 115 ? -24.804 -19.030 -58.592 1.00 32.30 107 PRO C N 1
ATOM 4281 C CA . PRO C 1 115 ? -25.337 -17.677 -58.548 1.00 33.53 107 PRO C CA 1
ATOM 4282 C C . PRO C 1 115 ? -26.784 -17.586 -59.096 1.00 35.53 107 PRO C C 1
ATOM 4283 O O . PRO C 1 115 ? -27.095 -18.297 -60.026 1.00 35.95 107 PRO C O 1
ATOM 4287 N N . LYS C 1 116 ? -27.650 -16.784 -58.452 1.00 37.03 108 LYS C N 1
ATOM 4288 C CA . LYS C 1 116 ? -28.909 -16.302 -59.028 1.00 40.71 108 LYS C CA 1
ATOM 4289 C C . LYS C 1 116 ? -28.542 -14.918 -59.564 1.00 44.61 108 LYS C C 1
ATOM 4290 O O . LYS C 1 116 ? -28.307 -13.996 -58.753 1.00 45.92 108 LYS C O 1
ATOM 4292 N N . GLY C 1 117 ? -28.428 -14.782 -60.884 1.00 47.86 109 GLY C N 1
ATOM 4293 C CA . GLY C 1 117 ? -27.989 -13.527 -61.508 1.00 51.79 109 GLY C CA 1
ATOM 4294 C C . GLY C 1 117 ? -26.490 -13.311 -61.340 1.00 52.73 109 GLY C C 1
ATOM 4295 O O . GLY C 1 117 ? -25.756 -14.282 -61.159 1.00 49.55 109 GLY C O 1
ATOM 4296 N N . PHE C 1 118 ? -26.024 -12.049 -61.399 1.00 56.90 110 PHE C N 1
ATOM 4297 C CA . PHE C 1 118 ? -24.566 -11.758 -61.294 1.00 58.89 110 PHE C CA 1
ATOM 4298 C C . PHE C 1 118 ? -24.224 -10.695 -60.238 1.00 60.01 110 PHE C C 1
ATOM 4299 O O . PHE C 1 118 ? -24.947 -9.728 -60.117 1.00 62.37 110 PHE C O 1
ATOM 4301 N N . GLY C 1 119 ? -23.143 -10.905 -59.467 1.00 46.87 111 GLY C N 1
ATOM 4302 C CA . GLY C 1 119 ? -22.591 -9.888 -58.553 1.00 45.04 111 GLY C CA 1
ATOM 4303 C C . GLY C 1 119 ? -21.887 -10.476 -57.337 1.00 45.59 111 GLY C C 1
ATOM 4304 O O . GLY C 1 119 ? -21.975 -11.678 -57.056 1.00 44.43 111 GLY C O 1
ATOM 4305 N N . ARG C 1 120 ? -21.199 -9.614 -56.599 1.00 44.45 112 ARG C N 1
ATOM 4306 C CA . ARG C 1 120 ? -20.490 -10.004 -55.398 1.00 42.03 112 ARG C CA 1
ATOM 4307 C C . ARG C 1 120 ? -21.429 -10.608 -54.332 1.00 41.28 112 ARG C C 1
ATOM 4308 O O . ARG C 1 120 ? -20.958 -11.012 -53.259 1.00 37.36 112 ARG C O 1
ATOM 4310 N N . ASN C 1 121 ? -22.743 -10.678 -54.622 1.00 37.31 113 ASN C N 1
ATOM 4311 C CA . ASN C 1 121 ? -23.655 -11.266 -53.693 1.00 34.39 113 ASN C CA 1
ATOM 4312 C C . ASN C 1 121 ? -24.627 -12.299 -54.275 1.00 31.48 113 ASN C C 1
ATOM 4313 O O . ASN C 1 121 ? -25.516 -12.713 -53.534 1.00 31.11 113 ASN C O 1
ATOM 4315 N N . ALA C 1 122 ? -24.478 -12.737 -55.531 1.00 29.18 114 ALA C N 1
ATOM 4316 C CA . ALA C 1 122 ? -25.516 -13.549 -56.169 1.00 28.79 114 ALA C CA 1
ATOM 4317 C C . ALA C 1 122 ? -25.725 -14.964 -55.598 1.00 27.10 114 ALA C C 1
ATOM 4318 O O . ALA C 1 122 ? -26.707 -15.619 -55.927 1.00 27.25 114 ALA C O 1
ATOM 4320 N N . GLN C 1 123 ? -24.796 -15.415 -54.763 1.00 25.14 115 GLN C N 1
ATOM 4321 C CA . GLN C 1 123 ? -24.968 -16.702 -54.092 1.00 24.23 115 GLN C CA 1
ATOM 4322 C C . GLN C 1 123 ? -25.420 -16.563 -52.631 1.00 23.05 115 GLN C C 1
ATOM 4323 O O . GLN C 1 123 ? -25.688 -17.586 -52.003 1.00 22.62 115 GLN C O 1
ATOM 4329 N N . ILE C 1 124 ? -25.484 -15.351 -52.080 1.00 22.54 116 ILE C N 1
ATOM 4330 C CA . ILE C 1 124 ? -25.791 -15.195 -50.662 1.00 21.72 116 ILE C CA 1
ATOM 4331 C C . ILE C 1 124 ? -27.307 -14.931 -50.492 1.00 22.40 116 ILE C C 1
ATOM 4332 O O . ILE C 1 124 ? -27.887 -14.078 -51.160 1.00 22.92 116 ILE C O 1
ATOM 4337 N N . GLU C 1 125 ? -27.912 -15.698 -49.613 1.00 22.11 117 GLU C N 1
ATOM 4338 C CA . GLU C 1 125 ? -29.249 -15.448 -49.156 1.00 22.95 117 GLU C CA 1
ATOM 4339 C C . GLU C 1 125 ? -29.213 -15.092 -47.658 1.00 22.42 117 GLU C C 1
ATOM 4340 O O . GLU C 1 125 ? -28.548 -15.741 -46.858 1.00 21.31 117 GLU C O 1
ATOM 4346 N N . GLY C 1 126 ? -29.997 -14.067 -47.300 1.00 23.39 118 GLY C N 1
ATOM 4347 C CA . GLY C 1 126 ? -29.924 -13.487 -45.985 1.00 23.58 118 GLY C CA 1
ATOM 4348 C C . GLY C 1 126 ? -29.235 -12.156 -46.065 1.00 23.96 118 GLY C C 1
ATOM 4349 O O . GLY C 1 126 ? -28.905 -11.678 -47.159 1.00 24.25 118 GLY C O 1
ATOM 4350 N N . HIS C 1 127 ? -29.070 -11.526 -44.920 1.00 24.47 119 HIS C N 1
ATOM 4351 C CA . HIS C 1 127 ? -28.382 -10.253 -44.816 1.00 25.52 119 HIS C CA 1
ATOM 4352 C C . HIS C 1 127 ? -27.020 -10.501 -44.217 1.00 24.81 119 HIS C C 1
ATOM 4353 O O . HIS C 1 127 ? -26.901 -11.099 -43.140 1.00 24.25 119 HIS C O 1
ATOM 4360 N N . LEU C 1 128 ? -25.975 -10.025 -44.884 1.00 25.14 120 LEU C N 1
ATOM 4361 C CA . LEU C 1 128 ? -24.611 -10.308 -44.451 1.00 25.27 120 LEU C CA 1
ATOM 4362 C C . LEU C 1 128 ? -23.855 -9.000 -44.354 1.00 26.80 120 LEU C C 1
ATOM 4363 O O . LEU C 1 128 ? -23.508 -8.413 -45.385 1.00 26.41 120 LEU C O 1
ATOM 4368 N N . GLU C 1 129 ? -23.590 -8.539 -43.128 1.00 28.00 121 GLU C N 1
ATOM 4369 C CA . GLU C 1 129 ? -22.832 -7.275 -42.946 1.00 29.89 121 GLU C CA 1
ATOM 4370 C C . GLU C 1 129 ? -21.353 -7.422 -43.272 1.00 28.16 121 GLU C C 1
ATOM 4371 O O . GLU C 1 129 ? -20.709 -8.429 -42.913 1.00 27.06 121 GLU C O 1
ATOM 4377 N N . GLU C 1 130 ? -20.791 -6.418 -43.954 1.00 27.38 122 GLU C N 1
ATOM 4378 C CA . GLU C 1 130 ? -19.413 -6.512 -44.394 1.00 26.67 122 GLU C CA 1
ATOM 4379 C C . GLU C 1 130 ? -18.566 -6.654 -43.117 1.00 26.47 122 GLU C C 1
ATOM 4380 O O . GLU C 1 130 ? -18.863 -6.042 -42.091 1.00 27.12 122 GLU C O 1
ATOM 4382 N N . GLY C 1 131 ? -17.558 -7.517 -43.160 1.00 25.45 123 GLY C N 1
ATOM 4383 C CA . GLY C 1 131 ? -16.691 -7.718 -42.002 1.00 25.49 123 GLY C CA 1
ATOM 4384 C C . GLY C 1 131 ? -17.177 -8.775 -40.997 1.00 24.35 123 GLY C C 1
ATOM 4385 O O . GLY C 1 131 ? -16.434 -9.149 -40.104 1.00 24.67 123 GLY C O 1
ATOM 4386 N N . SER C 1 132 ? -18.417 -9.253 -41.112 1.00 23.07 124 SER C N 1
ATOM 4387 C CA . SER C 1 132 ? -18.879 -10.322 -40.221 1.00 22.10 124 SER C CA 1
ATOM 4388 C C . SER C 1 132 ? -17.957 -11.547 -40.305 1.00 21.08 124 SER C C 1
ATOM 4389 O O . SER C 1 132 ? -17.592 -11.924 -41.396 1.00 20.48 124 SER C O 1
ATOM 4392 N N . ARG C 1 133 ? -17.656 -12.160 -39.157 1.00 20.95 125 ARG C N 1
ATOM 4393 C CA . ARG C 1 133 ? -17.001 -13.459 -39.069 1.00 20.46 125 ARG C CA 1
ATOM 4394 C C . ARG C 1 133 ? -18.053 -14.554 -39.233 1.00 19.47 125 ARG C C 1
ATOM 4395 O O . ARG C 1 133 ? -18.906 -14.687 -38.395 1.00 19.51 125 ARG C O 1
ATOM 4403 N N . VAL C 1 134 ? -17.973 -15.314 -40.326 1.00 18.79 126 VAL C N 1
ATOM 4404 C CA . VAL C 1 134 ? -18.990 -16.310 -40.639 1.00 18.06 126 VAL C CA 1
ATOM 4405 C C . VAL C 1 134 ? -18.427 -17.722 -40.492 1.00 17.69 126 VAL C C 1
ATOM 4406 O O . VAL C 1 134 ? -17.365 -18.019 -41.076 1.00 17.80 126 VAL C O 1
ATOM 4410 N N . LEU C 1 135 ? -19.167 -18.599 -39.784 1.00 17.39 127 LEU C N 1
ATOM 4411 C CA . LEU C 1 135 ? -18.907 -20.013 -39.759 1.00 17.03 127 LEU C CA 1
ATOM 4412 C C . LEU C 1 135 ? -19.700 -20.681 -40.911 1.00 16.59 127 LEU C C 1
ATOM 4413 O O . LEU C 1 135 ? -20.934 -20.582 -40.968 1.00 16.53 127 LEU C O 1
ATOM 4418 N N . LEU C 1 136 ? -18.991 -21.358 -41.812 1.00 16.54 128 LEU C N 1
ATOM 4419 C CA . LEU C 1 136 ? -19.654 -22.152 -42.848 1.00 16.39 128 LEU C CA 1
ATOM 4420 C C . LEU C 1 136 ? -20.024 -23.499 -42.252 1.00 16.20 128 LEU C C 1
ATOM 4421 O O . LEU C 1 136 ? -19.179 -24.170 -41.611 1.00 16.21 128 LEU C O 1
ATOM 4426 N N . VAL C 1 137 ? -21.255 -23.884 -42.440 1.00 16.17 129 VAL C N 1
ATOM 4427 C CA . VAL C 1 137 ? -21.766 -25.177 -41.983 1.00 16.13 129 VAL C CA 1
ATOM 4428 C C . VAL C 1 137 ? -22.227 -26.026 -43.174 1.00 16.58 129 VAL C C 1
ATOM 4429 O O . VAL C 1 137 ? -22.986 -25.565 -44.009 1.00 16.86 129 VAL C O 1
ATOM 4433 N N . GLU C 1 138 ? -21.813 -27.283 -43.181 1.00 17.08 130 GLU C N 1
ATOM 4434 C CA A GLU C 1 138 ? -22.267 -28.281 -44.146 0.50 17.78 130 GLU C CA 1
ATOM 4435 C CA B GLU C 1 138 ? -22.329 -28.273 -44.105 0.50 17.83 130 GLU C CA 1
ATOM 4436 C C . GLU C 1 138 ? -22.570 -29.586 -43.402 1.00 18.04 130 GLU C C 1
ATOM 4437 O O . GLU C 1 138 ? -22.118 -29.770 -42.256 1.00 17.68 130 GLU C O 1
ATOM 4448 N N . ASP C 1 139 ? -23.349 -30.487 -44.028 1.00 18.82 131 ASP C N 1
ATOM 4449 C CA . ASP C 1 139 ? -23.621 -31.758 -43.375 1.00 19.26 131 ASP C CA 1
ATOM 4450 C C . ASP C 1 139 ? -22.352 -32.614 -43.269 1.00 19.61 131 ASP C C 1
ATOM 4451 O O . ASP C 1 139 ? -22.052 -33.167 -42.193 1.00 19.28 131 ASP C O 1
ATOM 4456 N N . LEU C 1 140 ? -21.586 -32.677 -44.361 1.00 20.37 132 LEU C N 1
ATOM 4457 C CA . LEU C 1 140 ? -20.412 -33.506 -44.395 1.00 21.17 132 LEU C CA 1
ATOM 4458 C C . LEU C 1 140 ? -19.333 -32.993 -45.278 1.00 21.25 132 LEU C C 1
ATOM 4459 O O . LEU C 1 140 ? -19.557 -32.106 -46.112 1.00 21.39 132 LEU C O 1
ATOM 4464 N N . THR C 1 141 ? -18.154 -33.586 -45.161 1.00 21.45 133 THR C N 1
ATOM 4465 C CA . THR C 1 141 ? -17.168 -33.371 -46.214 1.00 22.06 133 THR C CA 1
ATOM 4466 C C . THR C 1 141 ? -16.452 -34.686 -46.558 1.00 23.08 133 THR C C 1
ATOM 4467 O O . THR C 1 141 ? -16.149 -35.526 -45.673 1.00 22.80 133 THR C O 1
ATOM 4471 N N . THR C 1 142 ? -16.242 -34.880 -47.847 1.00 24.14 134 THR C N 1
ATOM 4472 C CA . THR C 1 142 ? -15.501 -36.023 -48.353 1.00 25.54 134 THR C CA 1
ATOM 4473 C C . THR C 1 142 ? -14.071 -35.600 -48.642 1.00 26.28 134 THR C C 1
ATOM 4474 O O . THR C 1 142 ? -13.150 -36.029 -47.947 1.00 26.88 134 THR C O 1
ATOM 4478 N N . ASP C 1 143 ? -13.863 -34.784 -49.676 1.00 26.81 135 ASP C N 1
ATOM 4479 C CA . ASP C 1 143 ? -12.525 -34.304 -49.990 1.00 27.81 135 ASP C CA 1
ATOM 4480 C C . ASP C 1 143 ? -12.428 -32.764 -49.901 1.00 27.09 135 ASP C C 1
ATOM 4481 O O . ASP C 1 143 ? -11.444 -32.175 -50.313 1.00 27.52 135 ASP C O 1
ATOM 4486 N N . SER C 1 144 ? -13.504 -32.135 -49.411 1.00 25.72 136 SER C N 1
ATOM 4487 C CA . SER C 1 144 ? -13.611 -30.678 -49.206 1.00 25.26 136 SER C CA 1
ATOM 4488 C C . SER C 1 144 ? -13.588 -29.817 -50.491 1.00 26.44 136 SER C C 1
ATOM 4489 O O . SER C 1 144 ? -13.779 -28.599 -50.438 1.00 25.50 136 SER C O 1
ATOM 4492 N N . ARG C 1 145 ? -13.450 -30.434 -51.650 1.00 28.53 137 ARG C N 1
ATOM 4493 C CA . ARG C 1 145 ? -13.333 -29.630 -52.864 1.00 30.38 137 ARG C CA 1
ATOM 4494 C C . ARG C 1 145 ? -14.552 -28.729 -53.082 1.00 28.97 137 ARG C C 1
ATOM 4495 O O . ARG C 1 145 ? -14.428 -27.574 -53.515 1.00 28.84 137 ARG C O 1
ATOM 4503 N N . SER C 1 146 ? -15.732 -29.230 -52.745 1.00 28.07 138 SER C N 1
ATOM 4504 C CA . SER C 1 146 ? -16.959 -28.452 -52.937 1.00 27.33 138 SER C CA 1
ATOM 4505 C C . SER C 1 146 ? -17.102 -27.268 -51.955 1.00 25.41 138 SER C C 1
ATOM 4506 O O . SER C 1 146 ? -17.927 -26.381 -52.158 1.00 25.13 138 SER C O 1
ATOM 4509 N N . LYS C 1 147 ? -16.271 -27.207 -50.917 1.00 24.03 139 LYS C N 1
ATOM 4510 C CA . LYS C 1 147 ? -16.355 -26.117 -49.937 1.00 22.46 139 LYS C CA 1
ATOM 4511 C C . LYS C 1 147 ? -15.724 -24.854 -50.469 1.00 22.25 139 LYS C C 1
ATOM 4512 O O . LYS C 1 147 ? -16.018 -23.785 -49.987 1.00 21.20 139 LYS C O 1
ATOM 4518 N N . ILE C 1 148 ? -14.843 -24.977 -51.455 1.00 22.96 140 ILE C N 1
ATOM 4519 C CA . ILE C 1 148 ? -14.133 -23.791 -51.936 1.00 23.30 140 ILE C CA 1
ATOM 4520 C C . ILE C 1 148 ? -15.151 -22.784 -52.516 1.00 22.76 140 ILE C C 1
ATOM 4521 O O . ILE C 1 148 ? -15.059 -21.585 -52.296 1.00 22.40 140 ILE C O 1
ATOM 4526 N N . ASN C 1 149 ? -16.117 -23.295 -53.252 1.00 22.72 141 ASN C N 1
ATOM 4527 C CA . ASN C 1 149 ? -17.223 -22.486 -53.770 1.00 22.54 141 ASN C CA 1
ATOM 4528 C C . ASN C 1 149 ? -17.865 -21.605 -52.683 1.00 21.21 141 ASN C C 1
ATOM 4529 O O . ASN C 1 149 ? -17.892 -20.374 -52.813 1.00 21.16 141 ASN C O 1
ATOM 4534 N N . PHE C 1 150 ? -18.326 -22.224 -51.598 1.00 20.27 142 PHE C N 1
ATOM 4535 C CA . PHE C 1 150 ? -19.014 -21.521 -50.536 1.00 19.36 142 PHE C CA 1
ATOM 4536 C C . PHE C 1 150 ? -18.152 -20.484 -49.779 1.00 19.03 142 PHE C C 1
ATOM 4537 O O . PHE C 1 150 ? -18.608 -19.360 -49.449 1.00 18.79 142 PHE C O 1
ATOM 4545 N N . VAL C 1 151 ? -16.895 -20.850 -49.513 1.00 19.22 143 VAL C N 1
ATOM 4546 C CA . VAL C 1 151 ? -15.953 -19.957 -48.853 1.00 19.26 143 VAL C CA 1
ATOM 4547 C C . VAL C 1 151 ? -15.715 -18.754 -49.731 1.00 19.88 143 VAL C C 1
ATOM 4548 O O . VAL C 1 151 ? -15.721 -17.634 -49.233 1.00 19.77 143 VAL C O 1
ATOM 4552 N N . ASN C 1 152 ? -15.490 -18.983 -51.019 1.00 20.69 144 ASN C N 1
ATOM 4553 C CA . ASN C 1 152 ? -15.300 -17.894 -51.972 1.00 21.45 144 ASN C CA 1
ATOM 4554 C C . ASN C 1 152 ? -16.514 -16.924 -52.038 1.00 21.07 144 ASN C C 1
ATOM 4555 O O . ASN C 1 152 ? -16.328 -15.701 -52.086 1.00 21.32 144 ASN C O 1
ATOM 4560 N N . ALA C 1 153 ? -17.724 -17.474 -52.132 1.00 20.70 145 ALA C N 1
ATOM 4561 C CA . ALA C 1 153 ? -18.931 -16.667 -52.191 1.00 20.56 145 ALA C CA 1
ATOM 4562 C C . ALA C 1 153 ? -19.031 -15.775 -50.938 1.00 19.92 145 ALA C C 1
ATOM 4563 O O . ALA C 1 153 ? -19.254 -14.605 -51.041 1.00 20.17 145 ALA C O 1
ATOM 4565 N N . LEU C 1 154 ? -18.790 -16.345 -49.765 1.00 19.27 146 LEU C N 1
ATOM 4566 C CA . LEU C 1 154 ? -18.830 -15.583 -48.520 1.00 18.91 146 LEU C CA 1
ATOM 4567 C C . LEU C 1 154 ? -17.767 -14.505 -48.489 1.00 19.42 146 LEU C C 1
ATOM 4568 O O . LEU C 1 154 ? -18.072 -13.360 -48.147 1.00 19.60 146 LEU C O 1
ATOM 4573 N N . ARG C 1 155 ? -16.539 -14.837 -48.862 1.00 19.86 147 ARG C N 1
ATOM 4574 C CA . ARG C 1 155 ? -15.480 -13.834 -48.824 1.00 20.59 147 ARG C CA 1
ATOM 4575 C C . ARG C 1 155 ? -15.718 -12.680 -49.773 1.00 21.19 147 ARG C C 1
ATOM 4576 O O . ARG C 1 155 ? -15.493 -11.521 -49.427 1.00 21.59 147 ARG C O 1
ATOM 4584 N N . THR C 1 156 ? -16.150 -13.001 -50.991 1.00 21.41 148 THR C N 1
ATOM 4585 C CA . THR C 1 156 ? -16.417 -11.962 -51.997 1.00 22.11 148 THR C CA 1
ATOM 4586 C C . THR C 1 156 ? -17.538 -11.070 -51.516 1.00 21.78 148 THR C C 1
ATOM 4587 O O . THR C 1 156 ? -17.523 -9.913 -51.810 1.00 22.36 148 THR C O 1
ATOM 4591 N N . ALA C 1 157 ? -18.464 -11.598 -50.720 1.00 21.00 149 ALA C N 1
ATOM 4592 C CA . ALA C 1 157 ? -19.550 -10.809 -50.165 1.00 21.04 149 ALA C CA 1
ATOM 4593 C C . ALA C 1 157 ? -19.160 -10.013 -48.922 1.00 21.26 149 ALA C C 1
ATOM 4594 O O . ALA C 1 157 ? -19.981 -9.300 -48.369 1.00 21.70 149 ALA C O 1
ATOM 4596 N N . GLY C 1 158 ? -17.935 -10.158 -48.464 1.00 21.48 150 GLY C N 1
ATOM 4597 C CA . GLY C 1 158 ? -17.382 -9.297 -47.404 1.00 21.94 150 GLY C CA 1
ATOM 4598 C C . GLY C 1 158 ? -17.182 -9.993 -46.101 1.00 21.56 150 GLY C C 1
ATOM 4599 O O . GLY C 1 158 ? -16.698 -9.343 -45.147 1.00 22.56 150 GLY C O 1
ATOM 4600 N N . ALA C 1 159 ? -17.515 -11.276 -46.019 1.00 20.64 151 ALA C N 1
ATOM 4601 C CA . ALA C 1 159 ? -17.275 -12.079 -44.811 1.00 20.26 151 ALA C CA 1
ATOM 4602 C C . ALA C 1 159 ? -15.810 -12.403 -44.538 1.00 20.67 151 ALA C C 1
ATOM 4603 O O . ALA C 1 159 ? -15.037 -12.569 -45.448 1.00 21.01 151 ALA C O 1
ATOM 4605 N N . THR C 1 160 ? -15.473 -12.535 -43.268 1.00 20.78 152 THR C N 1
ATOM 4606 C CA . THR C 1 160 ? -14.266 -13.173 -42.840 1.00 21.10 152 THR C CA 1
ATOM 4607 C C . THR C 1 160 ? -14.647 -14.597 -42.528 1.00 20.33 152 THR C C 1
ATOM 4608 O O . THR C 1 160 ? -15.543 -14.817 -41.729 1.00 19.86 152 THR C O 1
ATOM 4612 N N . VAL C 1 161 ? -13.997 -15.558 -43.176 1.00 20.30 153 VAL C N 1
ATOM 4613 C CA . VAL C 1 161 ? -14.284 -16.996 -42.945 1.00 19.68 153 VAL C CA 1
ATOM 4614 C C . VAL C 1 161 ? -12.969 -17.701 -42.614 1.00 20.43 153 VAL C C 1
ATOM 4615 O O . VAL C 1 161 ? -12.055 -17.769 -43.470 1.00 21.26 153 VAL C O 1
ATOM 4619 N N . ASN C 1 162 ? -12.832 -18.165 -41.394 1.00 20.60 154 ASN C N 1
ATOM 4620 C CA . ASN C 1 162 ? -11.657 -18.922 -40.959 1.00 21.49 154 ASN C CA 1
ATOM 4621 C C . ASN C 1 162 ? -11.973 -20.364 -40.519 1.00 20.67 154 ASN C C 1
ATOM 4622 O O . ASN C 1 162 ? -11.060 -21.106 -40.220 1.00 21.16 154 ASN C O 1
ATOM 4627 N N . HIS C 1 163 ? -13.269 -20.734 -40.505 1.00 19.38 155 HIS C N 1
ATOM 4628 C CA . HIS C 1 163 ? -13.722 -22.021 -39.984 1.00 18.83 155 HIS C CA 1
ATOM 4629 C C . HIS C 1 163 ? -14.909 -22.558 -40.768 1.00 17.98 155 HIS C C 1
ATOM 4630 O O . HIS C 1 163 ? -15.819 -21.787 -41.169 1.00 17.48 155 HIS C O 1
ATOM 4637 N N . CYS C 1 164 ? -14.941 -23.898 -40.852 1.00 17.77 156 CYS C N 1
ATOM 4638 C CA . CYS C 1 164 ? -15.996 -24.655 -41.466 1.00 17.27 156 CYS C CA 1
ATOM 4639 C C . CYS C 1 164 ? -16.323 -25.824 -40.501 1.00 16.91 156 CYS C C 1
ATOM 4640 O O . CYS C 1 164 ? -15.406 -26.519 -40.058 1.00 17.31 156 CYS C O 1
ATOM 4643 N N . PHE C 1 165 ? -17.588 -25.958 -40.173 1.00 16.48 157 PHE C N 1
ATOM 4644 C CA . PHE C 1 165 ? -18.082 -27.053 -39.290 1.00 16.38 157 PHE C CA 1
ATOM 4645 C C . PHE C 1 165 ? -18.917 -28.003 -40.141 1.00 16.24 157 PHE C C 1
ATOM 4646 O O . PHE C 1 165 ? -19.825 -27.579 -40.900 1.00 16.14 157 PHE C O 1
ATOM 4654 N N . VAL C 1 166 ? -18.653 -29.304 -39.975 1.00 16.40 158 VAL C N 1
ATOM 4655 C CA . VAL C 1 166 ? -19.515 -30.352 -40.539 1.00 16.49 158 VAL C CA 1
ATOM 4656 C C . VAL C 1 166 ? -19.867 -31.375 -39.476 1.00 16.55 158 VAL C C 1
ATOM 4657 O O . VAL C 1 166 ? -19.108 -31.566 -38.519 1.00 16.63 158 VAL C O 1
ATOM 4661 N N . LEU C 1 167 ? -20.975 -32.070 -39.661 1.00 16.69 159 LEU C N 1
ATOM 4662 C CA . LEU C 1 167 ? -21.276 -33.169 -38.778 1.00 16.90 159 LEU C CA 1
ATOM 4663 C C . LEU C 1 167 ? -20.251 -34.256 -38.955 1.00 17.21 159 LEU C C 1
ATOM 4664 O O . LEU C 1 167 ? -19.723 -34.796 -37.973 1.00 17.34 159 LEU C O 1
ATOM 4669 N N . PHE C 1 168 ? -19.986 -34.619 -40.213 1.00 17.54 160 PHE C N 1
ATOM 4670 C CA . PHE C 1 168 ? -19.193 -35.802 -40.513 1.00 18.12 160 PHE C CA 1
ATOM 4671 C C . PHE C 1 168 ? -18.053 -35.531 -41.487 1.00 18.55 160 PHE C C 1
ATOM 4672 O O . PHE C 1 168 ? -18.277 -34.955 -42.557 1.00 18.66 160 PHE C O 1
ATOM 4680 N N . HIS C 1 169 ? -16.848 -35.940 -41.121 1.00 19.07 161 HIS C N 1
ATOM 4681 C CA . HIS C 1 169 ? -15.652 -35.745 -41.955 1.00 19.94 161 HIS C CA 1
ATOM 4682 C C . HIS C 1 169 ? -15.105 -37.100 -42.351 1.00 21.12 161 HIS C C 1
ATOM 4683 O O . HIS C 1 169 ? -14.734 -37.875 -41.483 1.00 21.31 161 HIS C O 1
ATOM 4690 N N . TYR C 1 170 ? -15.170 -37.457 -43.637 1.00 22.13 162 TYR C N 1
ATOM 4691 C CA . TYR C 1 170 ? -14.760 -38.819 -44.035 1.00 23.58 162 TYR C CA 1
ATOM 4692 C C . TYR C 1 170 ? -13.401 -39.195 -43.397 1.00 24.34 162 TYR C C 1
ATOM 4693 O O . TYR C 1 170 ? -13.242 -40.253 -42.768 1.00 24.78 162 TYR C O 1
ATOM 4702 N N . ASN C 1 171 ? -12.447 -38.281 -43.561 1.00 24.75 163 ASN C N 1
ATOM 4703 C CA . ASN C 1 171 ? -11.064 -38.411 -43.052 1.00 25.97 163 ASN C CA 1
ATOM 4704 C C . ASN C 1 171 ? -10.330 -39.611 -43.627 1.00 27.72 163 ASN C C 1
ATOM 4705 O O . ASN C 1 171 ? -9.577 -40.293 -42.933 1.00 28.12 163 ASN C O 1
ATOM 4710 N N . ILE C 1 172 ? -10.552 -39.841 -44.923 1.00 28.81 164 ILE C N 1
ATOM 4711 C CA . ILE C 1 172 ? -9.810 -40.830 -45.692 1.00 31.16 164 ILE C CA 1
ATOM 4712 C C . ILE C 1 172 ? -9.121 -40.303 -46.968 1.00 33.06 164 ILE C C 1
ATOM 4713 O O . ILE C 1 172 ? -8.364 -41.040 -47.597 1.00 34.63 164 ILE C O 1
ATOM 4718 N N . PHE C 1 173 ? -9.415 -39.071 -47.370 1.00 33.21 165 PHE C N 1
ATOM 4719 C CA . PHE C 1 173 ? -8.757 -38.456 -48.523 1.00 35.67 165 PHE C CA 1
ATOM 4720 C C . PHE C 1 173 ? -7.854 -37.384 -47.993 1.00 37.25 165 PHE C C 1
ATOM 4721 O O . PHE C 1 173 ? -8.278 -36.553 -47.176 1.00 34.98 165 PHE C O 1
ATOM 4729 N N . LYS C 1 174 ? -6.620 -37.432 -48.487 1.00 41.75 166 LYS C N 1
ATOM 4730 C CA . LYS C 1 174 ? -5.495 -36.678 -47.948 1.00 45.28 166 LYS C CA 1
ATOM 4731 C C . LYS C 1 174 ? -5.698 -35.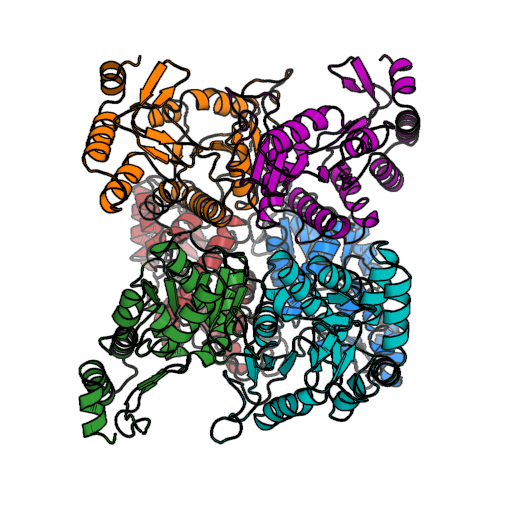177 -47.982 1.00 47.03 166 LYS C C 1
ATOM 4732 O O . LYS C 1 174 ? -4.934 -34.473 -47.335 1.00 52.91 166 LYS C O 1
ATOM 4734 N N . GLU C 1 175 ? -6.692 -34.688 -48.732 1.00 47.88 167 GLU C N 1
ATOM 4735 C CA . GLU C 1 175 ? -6.916 -33.240 -48.932 1.00 47.90 167 GLU C CA 1
ATOM 4736 C C . GLU C 1 175 ? -8.147 -32.627 -48.259 1.00 42.46 167 GLU C C 1
ATOM 4737 O O . GLU C 1 175 ? -8.372 -31.425 -48.383 1.00 40.76 167 GLU C O 1
ATOM 4743 N N . SER C 1 176 ? -8.966 -33.438 -47.575 1.00 37.53 168 SER C N 1
ATOM 4744 C CA . SER C 1 176 ? -10.136 -32.922 -46.932 1.00 33.03 168 SER C CA 1
ATOM 4745 C C . SER C 1 176 ? -9.793 -31.842 -45.917 1.00 31.70 168 SER C C 1
ATOM 4746 O O . SER C 1 176 ? -10.607 -30.930 -45.688 1.00 28.97 168 SER C O 1
ATOM 4749 N N . VAL C 1 177 ? -8.605 -31.941 -45.289 1.00 32.09 169 VAL C N 1
ATOM 4750 C CA . VAL C 1 177 ? -8.156 -30.884 -44.388 1.00 31.97 169 VAL C CA 1
ATOM 4751 C C . VAL C 1 177 ? -7.316 -29.804 -45.082 1.00 32.68 169 VAL C C 1
ATOM 4752 O O . VAL C 1 177 ? -7.580 -28.597 -44.915 1.00 32.02 169 VAL C O 1
ATOM 4756 N N . SER C 1 178 ? -6.331 -30.221 -45.862 1.00 33.94 170 SER C N 1
ATOM 4757 C CA . SER C 1 178 ? -5.394 -29.304 -46.459 1.00 35.54 170 SER C CA 1
ATOM 4758 C C . SER C 1 178 ? -5.997 -28.439 -47.582 1.00 34.98 170 SER C C 1
ATOM 4759 O O . SER C 1 178 ? -5.538 -27.319 -47.809 1.00 35.76 170 SER C O 1
ATOM 4762 N N . VAL C 1 179 ? -7.012 -28.913 -48.297 1.00 34.03 171 VAL C N 1
ATOM 4763 C CA . VAL C 1 179 ? -7.600 -28.061 -49.332 1.00 34.02 171 VAL C CA 1
ATOM 4764 C C . VAL C 1 179 ? -8.165 -26.789 -48.681 1.00 31.76 171 VAL C C 1
ATOM 4765 O O . VAL C 1 179 ? -8.056 -25.691 -49.222 1.00 31.50 171 VAL C O 1
ATOM 4769 N N . LEU C 1 180 ? -8.710 -26.949 -47.483 1.00 30.14 172 LEU C N 1
ATOM 4770 C CA . LEU C 1 180 ? -9.236 -25.840 -46.687 1.00 29.06 172 LEU C CA 1
ATOM 4771 C C . LEU C 1 180 ? -8.113 -25.043 -46.020 1.00 30.07 172 LEU C C 1
ATOM 4772 O O . LEU C 1 180 ? -8.126 -23.812 -46.046 1.00 29.23 172 LEU C O 1
ATOM 4777 N N . LYS C 1 181 ? -7.144 -25.726 -45.451 1.00 31.68 173 LYS C N 1
ATOM 4778 C CA . LYS C 1 181 ? -6.037 -25.029 -44.833 1.00 33.75 173 LYS C CA 1
ATOM 4779 C C . LYS C 1 181 ? -5.226 -24.224 -45.872 1.00 34.08 173 LYS C C 1
ATOM 4780 O O . LYS C 1 181 ? -4.780 -23.127 -45.573 1.00 33.97 173 LYS C O 1
ATOM 4786 N N . ASP C 1 182 ? -5.117 -24.713 -47.100 1.00 34.30 174 ASP C N 1
ATOM 4787 C CA . ASP C 1 182 ? -4.517 -23.911 -48.196 1.00 35.57 174 ASP C CA 1
ATOM 4788 C C . ASP C 1 182 ? -5.252 -22.591 -48.497 1.00 34.42 174 ASP C C 1
ATOM 4789 O O . ASP C 1 182 ? -4.644 -21.665 -49.056 1.00 35.33 174 ASP C O 1
ATOM 4794 N N . ILE C 1 183 ? -6.532 -22.522 -48.130 1.00 31.80 175 ILE C N 1
ATOM 4795 C CA . ILE C 1 183 ? -7.297 -21.255 -48.201 1.00 30.90 175 ILE C CA 1
ATOM 4796 C C . ILE C 1 183 ? -7.645 -20.630 -46.824 1.00 29.33 175 ILE C C 1
ATOM 4797 O O . ILE C 1 183 ? -8.498 -19.745 -46.723 1.00 27.63 175 ILE C O 1
ATOM 4802 N N . ASP C 1 184 ? -6.859 -21.034 -45.818 1.00 29.56 176 ASP C N 1
ATOM 4803 C CA . ASP C 1 184 ? -6.880 -20.475 -44.490 1.00 29.43 176 ASP C CA 1
ATOM 4804 C C . ASP C 1 184 ? -8.216 -20.701 -43.812 1.00 26.78 176 ASP C C 1
ATOM 4805 O O . ASP C 1 184 ? -8.725 -19.824 -43.140 1.00 26.34 176 ASP C O 1
ATOM 4810 N N . VAL C 1 185 ? -8.758 -21.895 -43.994 1.00 25.22 177 VAL C N 1
ATOM 4811 C CA . VAL C 1 185 ? -9.947 -22.352 -43.254 1.00 23.43 177 VAL C CA 1
ATOM 4812 C C . VAL C 1 185 ? -9.614 -23.664 -42.486 1.00 23.39 177 VAL C C 1
ATOM 4813 O O . VAL C 1 185 ? -9.029 -24.595 -43.042 1.00 23.84 177 VAL C O 1
ATOM 4817 N N . ASP C 1 186 ? -9.973 -23.669 -41.201 1.00 22.70 178 ASP C N 1
ATOM 4818 C CA . ASP C 1 186 ? -9.865 -24.821 -40.314 1.00 22.67 178 ASP C CA 1
ATOM 4819 C C . ASP C 1 186 ? -11.161 -25.614 -40.356 1.00 21.10 178 ASP C C 1
ATOM 4820 O O . ASP C 1 186 ? -12.256 -25.043 -40.272 1.00 19.87 178 ASP C O 1
ATOM 4825 N N . LEU C 1 187 ? -11.027 -26.937 -40.461 1.00 21.01 179 LEU C N 1
ATOM 4826 C CA . LEU C 1 187 ? -12.152 -27.862 -40.452 1.00 20.03 179 LEU C CA 1
ATOM 4827 C C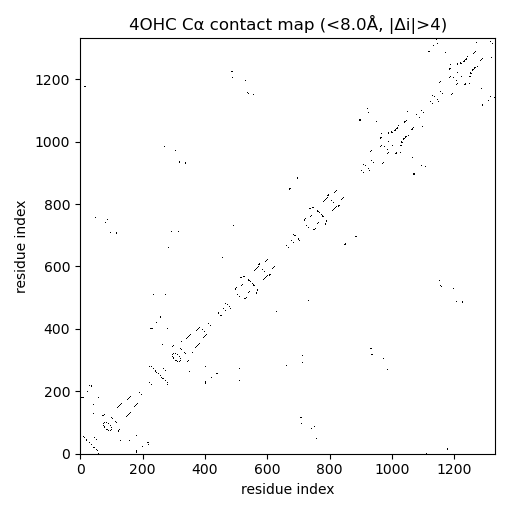 . LEU C 1 187 ? -12.440 -28.375 -39.037 1.00 19.78 179 LEU C C 1
ATOM 4828 O O . LEU C 1 187 ? -11.516 -28.703 -38.279 1.00 20.58 179 LEU C O 1
ATOM 4833 N N . HIS C 1 188 ? -13.737 -28.455 -38.708 1.00 18.76 180 HIS C N 1
ATOM 4834 C CA . HIS C 1 188 ? -14.220 -28.934 -37.408 1.00 18.56 180 HIS C CA 1
ATOM 4835 C C . HIS C 1 188 ? -15.333 -29.926 -37.685 1.00 17.91 180 HIS C C 1
ATOM 4836 O O . HIS C 1 188 ? -16.135 -29.684 -38.542 1.00 17.42 180 HIS C O 1
ATOM 4843 N N . ALA C 1 189 ? -15.346 -31.057 -36.984 1.00 18.04 181 ALA C N 1
ATOM 4844 C CA . ALA C 1 189 ? -16.315 -32.113 -37.212 1.00 17.62 181 ALA C CA 1
ATOM 4845 C C . ALA C 1 189 ? -16.611 -32.907 -35.975 1.00 17.72 181 ALA C C 1
ATOM 4846 O O . ALA C 1 189 ? -15.763 -32.993 -35.089 1.00 18.32 181 ALA C O 1
ATOM 4848 N N . LEU C 1 190 ? -17.810 -33.508 -35.908 1.00 17.46 182 LEU C N 1
ATOM 4849 C CA . LEU C 1 190 ? -18.178 -34.348 -34.762 1.00 17.74 182 LEU C CA 1
ATOM 4850 C C . LEU C 1 190 ? -17.545 -35.735 -34.856 1.00 18.21 182 LEU C C 1
ATOM 4851 O O . LEU C 1 190 ? -17.088 -36.284 -33.838 1.00 18.70 182 LEU C O 1
ATOM 4856 N N . ALA C 1 191 ? -17.580 -36.354 -36.048 1.00 18.23 183 ALA C N 1
ATOM 4857 C CA . ALA C 1 191 ? -17.013 -37.686 -36.209 1.00 18.85 183 ALA C CA 1
ATOM 4858 C C . ALA C 1 191 ? -16.494 -37.945 -37.611 1.00 19.16 183 ALA C C 1
ATOM 4859 O O . ALA C 1 191 ? -16.806 -37.223 -38.586 1.00 18.86 183 ALA C O 1
ATOM 4861 N N . THR C 1 192 ? -15.733 -39.029 -37.687 1.00 19.94 184 THR C N 1
ATOM 4862 C CA . THR C 1 192 ? -15.193 -39.530 -38.962 1.00 20.62 184 THR C CA 1
ATOM 4863 C C . THR C 1 192 ? -15.499 -41.036 -39.183 1.00 21.36 184 THR C C 1
ATOM 4864 O O . THR C 1 192 ? -16.041 -41.721 -38.290 1.00 21.32 184 THR C O 1
ATOM 4868 N N . TRP C 1 193 ? -15.108 -41.549 -40.355 1.00 22.20 185 TRP C N 1
ATOM 4869 C CA . TRP C 1 193 ? -15.285 -42.957 -40.647 1.00 23.17 185 TRP C CA 1
ATOM 4870 C C . TRP C 1 193 ? -14.559 -43.852 -39.656 1.00 23.74 185 TRP C C 1
ATOM 4871 O O . TRP C 1 193 ? -15.040 -44.948 -39.352 1.00 24.19 185 TRP C O 1
ATOM 4882 N N . TRP C 1 194 ? -13.429 -43.395 -39.142 1.00 23.90 186 TRP C N 1
ATOM 4883 C CA . TRP C 1 194 ? -12.643 -44.175 -38.178 1.00 24.82 186 TRP C CA 1
ATOM 4884 C C . TRP C 1 194 ? -13.402 -44.317 -36.855 1.00 24.42 186 TRP C C 1
ATOM 4885 O O . TRP C 1 194 ? -13.372 -45.393 -36.275 1.00 25.03 186 TRP C O 1
ATOM 4896 N N . ASP C 1 195 ? -14.121 -43.247 -36.446 1.00 23.52 187 ASP C N 1
ATOM 4897 C CA . ASP C 1 195 ? -15.059 -43.324 -35.302 1.00 23.32 187 ASP C CA 1
ATOM 4898 C C . ASP C 1 195 ? -16.226 -44.288 -35.509 1.00 23.52 187 ASP C C 1
ATOM 4899 O O . ASP C 1 195 ? -16.568 -45.105 -34.617 1.00 24.06 187 ASP C O 1
ATOM 4904 N N . VAL C 1 196 ? -16.823 -44.243 -36.689 1.00 23.40 188 VAL C N 1
ATOM 4905 C CA . VAL C 1 196 ? -17.887 -45.184 -37.013 1.00 23.89 188 VAL C CA 1
ATOM 4906 C C . VAL C 1 196 ? -17.371 -46.623 -36.982 1.00 25.15 188 VAL C C 1
ATOM 4907 O O . VAL C 1 196 ? -18.002 -47.505 -36.365 1.00 25.26 188 VAL C O 1
ATOM 4911 N N . LEU C 1 197 ? -16.217 -46.868 -37.608 1.00 26.12 189 LEU C N 1
ATOM 4912 C CA . LEU C 1 197 ? -15.626 -48.216 -37.627 1.00 27.81 189 LEU C CA 1
ATOM 4913 C C . LEU C 1 197 ? -15.408 -48.761 -36.203 1.00 28.24 189 LEU C C 1
ATOM 4914 O O . LEU C 1 197 ? -15.745 -49.920 -35.886 1.00 28.87 189 LEU C O 1
ATOM 4919 N N . ARG C 1 198 ? -14.802 -47.934 -35.370 1.00 28.36 190 ARG C N 1
ATOM 4920 C CA . ARG C 1 198 ? -14.480 -48.297 -33.990 1.00 29.14 190 ARG C CA 1
ATOM 4921 C C . ARG C 1 198 ? -15.720 -48.679 -33.217 1.00 28.83 190 ARG C C 1
ATOM 4922 O O . ARG C 1 198 ? -15.760 -49.741 -32.601 1.00 29.51 190 ARG C O 1
ATOM 4930 N N . VAL C 1 199 ? -16.737 -47.823 -33.274 1.00 27.77 191 VAL C N 1
ATOM 4931 C CA . VAL C 1 199 ? -17.974 -48.105 -32.609 1.00 28.00 191 VAL C CA 1
ATOM 4932 C C . VAL C 1 199 ? -18.664 -49.354 -33.226 1.00 29.11 191 VAL C C 1
ATOM 4933 O O . VAL C 1 199 ? -19.127 -50.265 -32.504 1.00 29.93 191 VAL C O 1
ATOM 4937 N N . ALA C 1 200 ? -18.731 -49.428 -34.543 1.00 29.60 192 ALA C N 1
ATOM 4938 C CA . ALA C 1 200 ? -19.366 -50.596 -35.163 1.00 31.28 192 ALA C CA 1
ATOM 4939 C C . ALA C 1 200 ? -18.692 -51.922 -34.713 1.00 33.26 192 ALA C C 1
ATOM 4940 O O . ALA C 1 200 ? -19.383 -52.923 -34.403 1.00 33.86 192 ALA C O 1
ATOM 4942 N N . LYS C 1 201 ? -17.366 -51.916 -34.640 1.00 35.88 193 LYS C N 1
ATOM 4943 C CA . LYS C 1 201 ? -16.621 -53.130 -34.216 1.00 38.56 193 LYS C CA 1
ATOM 4944 C C . LYS C 1 201 ? -16.997 -53.540 -32.794 1.00 39.32 193 LYS C C 1
ATOM 4945 O O . LYS C 1 201 ? -17.331 -54.721 -32.507 1.00 38.94 193 LYS C O 1
ATOM 4951 N N . ALA C 1 202 ? -16.912 -52.559 -31.900 1.00 39.07 194 ALA C N 1
ATOM 4952 C CA . ALA C 1 202 ? -17.206 -52.793 -30.496 1.00 40.57 194 ALA C CA 1
ATOM 4953 C C . ALA C 1 202 ? -18.670 -53.174 -30.253 1.00 41.58 194 ALA C C 1
ATOM 4954 O O . ALA C 1 202 ? -18.958 -53.837 -29.279 1.00 42.98 194 ALA C O 1
ATOM 4956 N N . SER C 1 203 ? -19.586 -52.775 -31.137 1.00 41.33 195 SER C N 1
ATOM 4957 C CA . SER C 1 203 ? -21.003 -53.101 -30.974 1.00 42.77 195 SER C CA 1
ATOM 4958 C C . SER C 1 203 ? -21.249 -54.610 -31.045 1.00 45.20 195 SER C C 1
ATOM 4959 O O . SER C 1 203 ? -22.115 -55.134 -30.356 1.00 46.08 195 SER C O 1
ATOM 4962 N N . GLY C 1 204 ? -20.508 -55.279 -31.923 1.00 46.15 196 GLY C N 1
ATOM 4963 C CA . GLY C 1 204 ? -20.719 -56.696 -32.183 1.00 48.41 196 GLY C CA 1
ATOM 4964 C C . GLY C 1 204 ? -21.912 -56.984 -33.085 1.00 49.05 196 GLY C C 1
ATOM 4965 O O . GLY C 1 204 ? -22.239 -58.149 -33.287 1.00 50.07 196 GLY C O 1
ATOM 4966 N N . TYR C 1 205 ? -22.556 -55.957 -33.643 1.00 48.60 197 TYR C N 1
ATOM 4967 C CA . TYR C 1 205 ? -23.704 -56.176 -34.519 1.00 49.56 197 TYR C CA 1
ATOM 4968 C C . TYR C 1 205 ? -23.301 -56.550 -35.939 1.00 48.16 197 TYR C C 1
ATOM 4969 O O . TYR C 1 205 ? -24.156 -56.899 -36.728 1.00 48.28 197 TYR C O 1
ATOM 4978 N N . PHE C 1 206 ? -22.026 -56.453 -36.295 1.00 47.58 198 PHE C N 1
ATOM 4979 C CA . PHE C 1 206 ? -21.643 -56.669 -37.694 1.00 46.44 198 PHE C CA 1
ATOM 4980 C C . PHE C 1 206 ? -20.750 -57.876 -37.903 1.00 47.94 198 PHE C C 1
ATOM 4981 O O . PHE C 1 206 ? -20.009 -58.270 -37.005 1.00 47.92 198 PHE C O 1
ATOM 4989 N N . GLU C 1 207 ? -20.841 -58.447 -39.101 1.00 48.97 199 GLU C N 1
ATOM 4990 C CA . GLU C 1 207 ? -19.985 -59.563 -39.488 1.00 52.11 199 GLU C CA 1
ATOM 4991 C C . GLU C 1 207 ? -18.587 -59.039 -39.669 1.00 50.31 199 GLU C C 1
ATOM 4992 O O . GLU C 1 207 ? -18.381 -58.000 -40.300 1.00 46.81 199 GLU C O 1
ATOM 4998 N N . THR C 1 208 ? -17.646 -59.765 -39.094 1.00 50.26 200 THR C N 1
ATOM 4999 C CA . THR C 1 208 ? -16.213 -59.527 -39.231 1.00 51.13 200 THR C CA 1
ATOM 5000 C C . THR C 1 208 ? -15.740 -59.320 -40.671 1.00 50.13 200 THR C C 1
ATOM 5001 O O . THR C 1 208 ? -15.011 -58.364 -40.926 1.00 48.04 200 THR C O 1
ATOM 5005 N N . LYS C 1 209 ? -16.157 -60.190 -41.600 1.00 50.44 201 LYS C N 1
ATOM 5006 C CA . LYS C 1 209 ? -15.824 -60.026 -43.036 1.00 49.49 201 LYS C CA 1
ATOM 5007 C C . LYS C 1 209 ? -16.258 -58.638 -43.596 1.00 47.65 201 LYS C C 1
ATOM 5008 O O . LYS C 1 209 ? -15.520 -58.000 -44.362 1.00 46.64 201 LYS C O 1
ATOM 5010 N N . THR C 1 210 ? -17.434 -58.152 -43.191 1.00 46.82 202 THR C N 1
ATOM 5011 C CA . THR C 1 210 ? -17.911 -56.852 -43.660 1.00 45.24 202 THR C CA 1
ATOM 5012 C C . THR C 1 210 ? -16.983 -55.737 -43.140 1.00 43.72 202 THR C C 1
ATOM 5013 O O . THR C 1 210 ? -16.536 -54.891 -43.899 1.00 41.59 202 THR C O 1
ATOM 5017 N N . LEU C 1 211 ? -16.661 -55.764 -41.853 1.00 43.64 203 LEU C N 1
ATOM 5018 C CA . LEU C 1 211 ? -15.851 -54.704 -41.259 1.00 42.61 203 LEU C CA 1
ATOM 5019 C C . LEU C 1 211 ? -14.390 -54.755 -41.695 1.00 41.76 203 LEU C C 1
ATOM 5020 O O . LEU C 1 211 ? -13.753 -53.706 -41.865 1.00 39.92 203 LEU C O 1
ATOM 5025 N N . ASP C 1 212 ? -13.864 -55.966 -41.892 1.00 41.38 204 ASP C N 1
ATOM 5026 C CA . ASP C 1 212 ? -12.544 -56.125 -42.489 1.00 42.54 204 ASP C CA 1
ATOM 5027 C C . ASP C 1 212 ? -12.492 -55.380 -43.821 1.00 41.23 204 ASP C C 1
ATOM 5028 O O . ASP C 1 212 ? -11.552 -54.665 -44.075 1.00 41.45 204 ASP C O 1
ATOM 5033 N N . GLU C 1 213 ? -13.500 -55.552 -44.669 1.00 41.03 205 GLU C N 1
ATOM 5034 C CA . GLU C 1 213 ? -13.493 -54.918 -45.993 1.00 41.40 205 GLU C CA 1
ATOM 5035 C C . GLU C 1 213 ? -13.680 -53.410 -45.850 1.00 38.98 205 GLU C C 1
ATOM 5036 O O . GLU C 1 213 ? -13.048 -52.646 -46.557 1.00 37.82 205 GLU C O 1
ATOM 5042 N N . VAL C 1 214 ? -14.579 -52.992 -44.958 1.00 37.20 206 VAL C N 1
ATOM 5043 C CA . VAL C 1 214 ? -14.720 -51.557 -44.653 1.00 35.54 206 VAL C CA 1
ATOM 5044 C C . VAL C 1 214 ? -13.363 -50.944 -44.259 1.00 35.63 206 VAL C C 1
ATOM 5045 O O . VAL C 1 214 ? -12.972 -49.879 -44.754 1.00 35.21 206 VAL C O 1
ATOM 5049 N N . GLU C 1 215 ? -12.624 -51.616 -43.388 1.00 36.50 207 GLU C N 1
ATOM 5050 C CA . GLU C 1 215 ? -11.322 -51.100 -42.970 1.00 36.98 207 GLU C CA 1
ATOM 5051 C C . GLU C 1 215 ? -10.279 -51.025 -44.114 1.00 36.84 207 GLU C C 1
ATOM 5052 O O . GLU C 1 215 ? -9.549 -50.024 -44.249 1.00 35.18 207 GLU C O 1
ATOM 5058 N N . LYS C 1 216 ? -10.197 -52.083 -44.924 1.00 37.37 208 LYS C N 1
ATOM 5059 C CA . LYS C 1 216 ? -9.303 -52.060 -46.078 1.00 37.93 208 LYS C CA 1
ATOM 5060 C C . LYS C 1 216 ? -9.670 -50.872 -46.980 1.00 37.50 208 LYS C C 1
ATOM 5061 O O . LYS C 1 216 ? -8.768 -50.153 -47.429 1.00 38.35 208 LYS C O 1
ATOM 5063 N N . PHE C 1 217 ? -10.973 -50.625 -47.208 1.00 36.30 209 PHE C N 1
ATOM 5064 C CA . PHE C 1 217 ? -11.424 -49.453 -47.987 1.00 35.71 209 PHE C CA 1
ATOM 5065 C C . PHE C 1 217 ? -10.977 -48.120 -47.390 1.00 34.95 209 PHE C C 1
ATOM 5066 O O . PHE C 1 217 ? -10.467 -47.245 -48.114 1.00 35.07 209 PHE C O 1
ATOM 5074 N N . LEU C 1 218 ? -11.211 -47.945 -46.085 1.00 33.83 210 LEU C N 1
ATOM 5075 C CA . LEU C 1 218 ? -10.841 -46.681 -45.418 1.00 33.30 210 LEU C CA 1
ATOM 5076 C C . LEU C 1 218 ? -9.343 -46.351 -45.541 1.00 34.46 210 LEU C C 1
ATOM 5077 O O . LEU C 1 218 ? -8.963 -45.163 -45.694 1.00 34.23 210 LEU C O 1
ATOM 5082 N N . HIS C 1 219 ? -8.495 -47.383 -45.482 1.00 35.36 211 HIS C N 1
ATOM 5083 C CA . HIS C 1 219 ? -7.038 -47.160 -45.605 1.00 36.87 211 HIS C CA 1
ATOM 5084 C C . HIS C 1 219 ? -6.584 -46.929 -47.020 1.00 37.86 211 HIS C C 1
ATOM 5085 O O . HIS C 1 219 ? -5.589 -46.285 -47.223 1.00 38.37 211 HIS C O 1
ATOM 5092 N N . ALA C 1 220 ? -7.279 -47.482 -48.006 1.00 38.30 212 ALA C N 1
ATOM 5093 C CA . ALA C 1 220 ? -6.844 -47.354 -49.399 1.00 39.73 212 ALA C CA 1
ATOM 5094 C C . ALA C 1 220 ? -8.071 -47.255 -50.294 1.00 39.89 212 ALA C C 1
ATOM 5095 O O . ALA C 1 220 ? -8.373 -48.159 -51.061 1.00 40.42 212 ALA C O 1
ATOM 5097 N N . PRO C 1 221 ? -8.811 -46.145 -50.172 1.00 39.81 213 PRO C N 1
ATOM 5098 C CA . PRO C 1 221 ? -10.120 -46.095 -50.827 1.00 39.87 213 PRO C CA 1
ATOM 5099 C C . PRO C 1 221 ? -10.064 -46.232 -52.361 1.00 42.07 213 PRO C C 1
ATOM 5100 O O . PRO C 1 221 ? -10.835 -47.018 -52.931 1.00 41.56 213 PRO C O 1
ATOM 5104 N N . ALA C 1 222 ? -9.176 -45.484 -53.014 1.00 44.21 214 ALA C N 1
ATOM 5105 C CA . ALA C 1 222 ? -9.057 -45.544 -54.489 1.00 47.05 214 ALA C CA 1
ATOM 5106 C C . ALA C 1 222 ? -8.679 -46.942 -54.986 1.00 49.33 214 ALA C C 1
ATOM 5107 O O . ALA C 1 222 ? -9.256 -47.433 -55.974 1.00 50.27 214 ALA C O 1
ATOM 5109 N N . GLU C 1 223 ? -7.700 -47.554 -54.311 1.00 50.46 215 GLU C N 1
ATOM 5110 C CA . GLU C 1 223 ? -7.320 -48.961 -54.544 1.00 53.00 215 GLU C CA 1
ATOM 5111 C C . GLU C 1 223 ? -8.518 -49.915 -54.473 1.00 51.35 215 GLU C C 1
ATOM 5112 O O . GLU C 1 223 ? -8.756 -50.699 -55.390 1.00 52.17 215 GLU C O 1
ATOM 5118 N N . TRP C 1 224 ? -9.225 -49.873 -53.339 1.00 47.41 216 TRP C N 1
ATOM 5119 C CA . TRP C 1 224 ? -10.370 -50.723 -53.079 1.00 45.41 216 TRP C CA 1
ATOM 5120 C C . TRP C 1 224 ? -11.437 -50.586 -54.160 1.00 46.29 216 TRP C C 1
ATOM 5121 O O . TRP C 1 224 ? -11.983 -51.607 -54.634 1.00 47.34 216 TRP C O 1
ATOM 5132 N N . SER C 1 225 ? -11.746 -49.340 -54.521 1.00 45.93 217 SER C N 1
ATOM 5133 C CA . SER C 1 225 ? -12.743 -49.057 -55.546 1.00 47.22 217 SER C CA 1
ATOM 5134 C C . SER C 1 225 ? -12.409 -49.766 -56.866 1.00 51.01 217 SER C C 1
ATOM 5135 O O . SER C 1 225 ? -13.254 -50.444 -57.447 1.00 51.54 217 SER C O 1
ATOM 5138 N N . ALA C 1 226 ? -11.170 -49.608 -57.321 1.00 54.00 218 ALA C N 1
ATOM 5139 C CA . ALA C 1 226 ? -10.729 -50.213 -58.591 1.00 58.01 218 ALA C CA 1
ATOM 5140 C C . ALA C 1 226 ? -10.750 -51.748 -58.564 1.00 60.15 218 ALA C C 1
ATOM 5141 O O . ALA C 1 226 ? -10.978 -52.372 -59.599 1.00 61.89 218 ALA C O 1
ATOM 5143 N N . ALA C 1 227 ? -10.533 -52.337 -57.387 1.00 61.31 219 ALA C N 1
ATOM 5144 C CA . ALA C 1 227 ? -10.550 -53.796 -57.182 1.00 64.49 219 ALA C CA 1
ATOM 5145 C C . ALA C 1 227 ? -11.930 -54.402 -56.907 1.00 67.58 219 ALA C C 1
ATOM 5146 O O . ALA C 1 227 ? -12.024 -55.607 -56.664 1.00 66.24 219 ALA C O 1
ATOM 5148 N N . HIS C 1 228 ? -12.983 -53.573 -56.915 1.00 39.55 220 HIS C N 1
ATOM 5149 C CA . HIS C 1 228 ? -14.348 -54.016 -56.636 1.00 40.85 220 HIS C CA 1
ATOM 5150 C C . HIS C 1 228 ? -15.387 -53.373 -57.529 1.00 46.31 220 HIS C C 1
ATOM 5151 O O . HIS C 1 228 ? -16.569 -53.483 -57.216 1.00 48.92 220 HIS C O 1
ATOM 5158 N N . GLY C 1 229 ? -14.981 -52.703 -58.616 1.00 50.79 221 GLY C N 1
ATOM 5159 C CA . GLY C 1 229 ? -15.938 -52.221 -59.609 1.00 49.65 221 GLY C CA 1
ATOM 5160 C C . GLY C 1 229 ? -15.893 -50.783 -60.132 1.00 57.56 221 GLY C C 1
ATOM 5161 O O . GLY C 1 229 ? -16.746 -50.429 -60.947 1.00 60.56 221 GLY C O 1
ATOM 5162 N N . GLY C 1 230 ? -14.938 -49.947 -59.722 1.00 61.92 222 GLY C N 1
ATOM 5163 C CA . GLY C 1 230 ? -14.954 -48.526 -60.138 1.00 65.82 222 GLY C CA 1
ATOM 5164 C C . GLY C 1 230 ? -13.602 -47.904 -60.482 1.00 72.95 222 GLY C C 1
ATOM 5165 O O . GLY C 1 230 ? -13.208 -47.826 -61.657 1.00 75.52 222 GLY C O 1
ATOM 5166 N N . THR D 1 10 ? -24.204 -31.993 -13.554 1.00 115.58 2 THR D N 1
ATOM 5167 C CA . THR D 1 10 ? -24.590 -33.359 -13.059 1.00 107.68 2 THR D CA 1
ATOM 5168 C C . THR D 1 10 ? -23.782 -34.532 -13.711 1.00 97.28 2 THR D C 1
ATOM 5169 O O . THR D 1 10 ? -23.732 -35.634 -13.170 1.00 93.98 2 THR D O 1
ATOM 5173 N N . GLY D 1 11 ? -23.119 -34.277 -14.840 1.00 94.26 3 GLY D N 1
ATOM 5174 C CA . GLY D 1 11 ? -22.126 -35.213 -15.389 1.00 89.85 3 GLY D CA 1
ATOM 5175 C C . GLY D 1 11 ? -22.732 -36.225 -16.337 1.00 81.66 3 GLY D C 1
ATOM 5176 O O . GLY D 1 11 ? -23.933 -36.470 -16.290 1.00 78.66 3 GLY D O 1
ATOM 5177 N N . TYR D 1 12 ? -21.888 -36.792 -17.197 1.00 80.46 4 TYR D N 1
ATOM 5178 C CA . TYR D 1 12 ? -22.323 -37.618 -18.335 1.00 77.55 4 TYR D CA 1
ATOM 5179 C C . TYR D 1 12 ? -22.006 -39.126 -18.153 1.00 79.45 4 TYR D C 1
ATOM 5180 O O . TYR D 1 12 ? -22.736 -39.996 -18.651 1.00 78.23 4 TYR D O 1
ATOM 5189 N N . ASP D 1 13 ? -20.920 -39.438 -17.450 1.00 37.26 5 ASP D N 1
ATOM 5190 C CA . ASP D 1 13 ? -20.574 -40.835 -17.175 1.00 38.80 5 ASP D CA 1
ATOM 5191 C C . ASP D 1 13 ? -21.285 -41.427 -15.973 1.00 35.82 5 ASP D C 1
ATOM 5192 O O . ASP D 1 13 ? -21.747 -40.732 -15.084 1.00 33.20 5 ASP D O 1
ATOM 5197 N N . ARG D 1 14 ? -21.340 -42.741 -15.961 1.00 36.44 6 ARG D N 1
ATOM 5198 C CA . ARG D 1 14 ? -22.121 -43.501 -14.999 1.00 35.45 6 ARG D CA 1
ATOM 5199 C C . ARG D 1 14 ? -21.604 -43.267 -13.564 1.00 33.34 6 ARG D C 1
ATOM 5200 O O . ARG D 1 14 ? -22.370 -43.143 -12.647 1.00 30.58 6 ARG D O 1
ATOM 5208 N N . GLN D 1 15 ? -20.283 -43.172 -13.403 1.00 33.74 7 GLN D N 1
ATOM 5209 C CA . GLN D 1 15 ? -19.722 -42.940 -12.075 1.00 32.83 7 GLN D CA 1
ATOM 5210 C C . GLN D 1 15 ? -20.116 -41.599 -11.502 1.00 29.07 7 GLN D C 1
ATOM 5211 O O . GLN D 1 15 ? -20.507 -41.529 -10.351 1.00 27.66 7 GLN D O 1
ATOM 5217 N N . SER D 1 16 ? -20.010 -40.530 -12.282 1.00 27.74 8 SER D N 1
ATOM 5218 C CA A SER D 1 16 ? -20.347 -39.235 -11.733 0.70 25.97 8 SER D CA 1
ATOM 5219 C CA B SER D 1 16 ? -20.375 -39.187 -11.825 0.30 25.81 8 SER D CA 1
ATOM 5220 C C . SER D 1 16 ? -21.875 -39.131 -11.476 1.00 23.68 8 SER D C 1
ATOM 5221 O O . SER D 1 16 ? -22.301 -38.496 -10.503 1.00 22.43 8 SER D O 1
ATOM 5226 N N . ILE D 1 17 ? -22.679 -39.778 -12.301 1.00 23.05 9 ILE D N 1
ATOM 5227 C CA . ILE D 1 17 ? -24.140 -39.769 -12.058 1.00 21.56 9 ILE D CA 1
ATOM 5228 C C . ILE D 1 17 ? -24.470 -40.559 -10.766 1.00 21.08 9 ILE D C 1
ATOM 5229 O O . ILE D 1 17 ? -25.325 -40.118 -9.975 1.00 19.98 9 ILE D O 1
ATOM 5234 N N . SER D 1 18 ? -23.779 -41.674 -10.517 1.00 22.12 10 SER D N 1
ATOM 5235 C CA A SER D 1 18 ? -24.008 -42.475 -9.318 0.50 21.86 10 SER D CA 1
ATOM 5236 C CA B SER D 1 18 ? -24.050 -42.445 -9.305 0.50 21.80 10 SER D CA 1
ATOM 5237 C C . SER D 1 18 ? -23.609 -41.663 -8.077 1.00 21.18 10 SER D C 1
ATOM 5238 O O . SER D 1 18 ? -24.303 -41.659 -7.080 1.00 20.30 10 SER D O 1
ATOM 5243 N N . ASP D 1 19 ? -22.487 -40.935 -8.163 1.00 21.86 11 ASP D N 1
ATOM 5244 C CA . ASP D 1 19 ? -22.049 -40.118 -6.997 1.00 21.67 11 ASP D CA 1
ATOM 5245 C C . ASP D 1 19 ? -22.996 -38.963 -6.739 1.00 20.44 11 ASP D C 1
ATOM 5246 O O . ASP D 1 19 ? -23.371 -38.715 -5.586 1.00 19.99 11 ASP D O 1
ATOM 5251 N N . THR D 1 20 ? -23.377 -38.261 -7.795 1.00 20.15 12 THR D N 1
ATOM 5252 C CA . THR D 1 20 ? -24.248 -37.094 -7.666 1.00 19.40 12 THR D CA 1
ATOM 5253 C C . THR D 1 20 ? -25.617 -37.539 -7.143 1.00 18.54 12 THR D C 1
ATOM 5254 O O . THR D 1 20 ? -26.171 -36.917 -6.247 1.00 18.27 12 THR D O 1
ATOM 5258 N N . THR D 1 21 ? -26.115 -38.650 -7.654 1.00 18.45 13 THR D N 1
ATOM 5259 C CA . THR D 1 21 ? -27.423 -39.132 -7.206 1.00 17.90 13 THR D CA 1
ATOM 5260 C C . THR D 1 21 ? -27.334 -39.544 -5.707 1.00 17.73 13 THR D C 1
ATOM 5261 O O . THR D 1 21 ? -28.167 -39.137 -4.909 1.00 17.39 13 THR D O 1
ATOM 5265 N N . ALA D 1 22 ? -26.292 -40.272 -5.356 1.00 18.24 14 ALA D N 1
ATOM 5266 C CA . ALA D 1 22 ? -26.131 -40.688 -3.971 1.00 18.27 14 ALA D CA 1
ATOM 5267 C C . ALA D 1 22 ? -26.050 -39.442 -3.061 1.00 18.23 14 ALA D C 1
ATOM 5268 O O . ALA D 1 22 ? -26.626 -39.428 -1.994 1.00 18.05 14 ALA D O 1
ATOM 5270 N N . LYS D 1 23 ? -25.311 -38.412 -3.475 1.00 18.67 15 LYS D N 1
ATOM 5271 C CA . LYS D 1 23 ? -25.197 -37.206 -2.675 1.00 19.07 15 LYS D CA 1
ATOM 5272 C C . LYS D 1 23 ? -26.569 -36.544 -2.486 1.00 18.62 15 LYS D C 1
ATOM 5273 O O . LYS D 1 23 ? -26.886 -36.089 -1.396 1.00 19.01 15 LYS D O 1
ATOM 5279 N N . ILE D 1 24 ? -27.355 -36.491 -3.558 1.00 18.13 16 ILE D N 1
ATOM 5280 C CA . ILE D 1 24 ? -28.706 -35.936 -3.465 1.00 18.06 16 ILE D CA 1
ATOM 5281 C C . ILE D 1 24 ? -29.580 -36.694 -2.435 1.00 17.88 16 ILE D C 1
ATOM 5282 O O . ILE D 1 24 ? -30.263 -36.097 -1.606 1.00 18.37 16 ILE D O 1
ATOM 5287 N N . LEU D 1 25 ? -29.532 -38.010 -2.522 1.00 17.41 17 LEU D N 1
ATOM 5288 C CA . LEU D 1 25 ? -30.352 -38.864 -1.655 1.00 17.28 17 LEU D CA 1
ATOM 5289 C C . LEU D 1 25 ? -30.008 -38.606 -0.185 1.00 17.68 17 LEU D C 1
ATOM 5290 O O . LEU D 1 25 ? -30.869 -38.568 0.660 1.00 17.93 17 LEU D O 1
ATOM 5295 N N . LEU D 1 26 ? -28.735 -38.439 0.117 1.00 18.00 18 LEU D N 1
ATOM 5296 C CA . LEU D 1 26 ? -28.291 -38.043 1.481 1.00 18.76 18 LEU D CA 1
ATOM 5297 C C . LEU D 1 26 ? -28.594 -36.575 1.824 1.00 19.62 18 LEU D C 1
ATOM 5298 O O . LEU D 1 26 ? -29.035 -36.298 2.939 1.00 20.35 18 LEU D O 1
ATOM 5303 N N . GLU D 1 27 ? -28.437 -35.656 0.875 1.00 19.76 19 GLU D N 1
ATOM 5304 C CA . GLU D 1 27 ? -28.608 -34.242 1.130 1.00 20.93 19 GLU D CA 1
ATOM 5305 C C . GLU D 1 27 ? -30.039 -33.933 1.630 1.00 21.42 19 GLU D C 1
ATOM 5306 O O . GLU D 1 27 ? -30.208 -33.216 2.597 1.00 22.78 19 GLU D O 1
ATOM 5312 N N . VAL D 1 28 ? -31.049 -34.472 0.965 1.00 20.64 20 VAL D N 1
ATOM 5313 C CA . VAL D 1 28 ? -32.424 -34.200 1.372 1.00 21.43 20 VAL D CA 1
ATOM 5314 C C . VAL D 1 28 ? -33.024 -35.288 2.261 1.00 21.16 20 VAL D C 1
ATOM 5315 O O . VAL D 1 28 ? -34.209 -35.268 2.559 1.00 21.87 20 VAL D O 1
ATOM 5319 N N . GLN D 1 29 ? -32.168 -36.177 2.730 1.00 20.43 21 GLN D N 1
ATOM 5320 C CA . GLN D 1 29 ? -32.579 -37.302 3.569 1.00 20.16 21 GLN D CA 1
ATOM 5321 C C . GLN D 1 29 ? -33.720 -38.135 2.973 1.00 19.65 21 GLN D C 1
ATOM 5322 O O . GLN D 1 29 ? -34.623 -38.603 3.681 1.00 20.07 21 GLN D O 1
ATOM 5328 N N . ALA D 1 30 ? -33.642 -38.395 1.671 1.00 18.93 22 ALA D N 1
ATOM 5329 C CA . ALA D 1 30 ? -34.405 -39.482 1.098 1.00 18.56 22 ALA D CA 1
ATOM 5330 C C . ALA D 1 30 ? -33.940 -40.797 1.690 1.00 18.06 22 ALA D C 1
ATOM 5331 O O . ALA D 1 30 ? -34.722 -41.699 1.875 1.00 18.18 22 ALA D O 1
ATOM 5333 N N . VAL D 1 31 ? -32.653 -40.885 1.992 1.00 17.76 23 VAL D N 1
ATOM 5334 C CA . VAL D 1 31 ? -32.062 -41.953 2.710 1.00 17.79 23 VAL D CA 1
ATOM 5335 C C . VAL D 1 31 ? -31.857 -41.601 4.196 1.00 18.60 23 VAL D C 1
ATOM 5336 O O . VAL D 1 31 ? -31.397 -40.496 4.536 1.00 19.19 23 VAL D O 1
ATOM 5340 N N . HIS D 1 32 ? -32.120 -42.577 5.058 1.00 19.00 24 HIS D N 1
ATOM 5341 C CA . HIS D 1 32 ? -31.786 -42.488 6.498 1.00 20.11 24 HIS D CA 1
ATOM 5342 C C . HIS D 1 32 ? -31.100 -43.764 6.918 1.00 19.88 24 HIS D C 1
ATOM 5343 O O . HIS D 1 32 ? -31.394 -44.836 6.407 1.00 19.36 24 HIS D O 1
ATOM 5350 N N . PHE D 1 33 ? -30.211 -43.641 7.890 1.00 20.66 25 PHE D N 1
ATOM 5351 C CA . PHE D 1 33 ? -29.552 -44.777 8.483 1.00 21.11 25 PHE D CA 1
ATOM 5352 C C . PHE D 1 33 ? -29.882 -44.800 9.964 1.00 21.80 25 PHE D C 1
ATOM 5353 O O . PHE D 1 33 ? -29.899 -43.739 10.620 1.00 22.59 25 PHE D O 1
ATOM 5361 N N . ASN D 1 34 ? -30.107 -46.001 10.498 1.00 21.64 26 ASN D N 1
ATOM 5362 C CA . ASN D 1 34 ? -30.199 -46.187 11.942 1.00 22.68 26 ASN D CA 1
ATOM 5363 C C . ASN D 1 34 ? -29.903 -47.622 12.319 1.00 23.10 26 ASN D C 1
ATOM 5364 O O . ASN D 1 34 ? -30.738 -48.495 12.132 1.00 22.52 26 ASN D O 1
ATOM 5369 N N . ALA D 1 35 ? -28.669 -47.863 12.784 1.00 24.33 27 ALA D N 1
ATOM 5370 C CA . ALA D 1 35 ? -28.229 -49.187 13.157 1.00 25.53 27 ALA D CA 1
ATOM 5371 C C . ALA D 1 35 ? -28.727 -49.620 14.560 1.00 26.85 27 ALA D C 1
ATOM 5372 O O . ALA D 1 35 ? -29.065 -50.771 14.740 1.00 27.46 27 ALA D O 1
ATOM 5374 N N . GLU D 1 36 ? -28.759 -48.701 15.512 1.00 28.06 28 GLU D N 1
ATOM 5375 C CA . GLU D 1 36 ? -29.124 -49.024 16.890 1.00 29.90 28 GLU D CA 1
ATOM 5376 C C . GLU D 1 36 ? -30.631 -49.220 17.063 1.00 28.30 28 GLU D C 1
ATOM 5377 O O . GLU D 1 36 ? -31.067 -50.062 17.860 1.00 28.55 28 GLU D O 1
ATOM 5383 N N . LYS D 1 37 ? -31.407 -48.472 16.276 1.00 26.49 29 LYS D N 1
ATOM 5384 C CA . LYS D 1 37 ? -32.869 -48.511 16.317 1.00 25.75 29 LYS D CA 1
ATOM 5385 C C . LYS D 1 37 ? -33.359 -48.740 14.904 1.00 23.97 29 LYS D C 1
ATOM 5386 O O . LYS D 1 37 ? -33.799 -47.820 14.249 1.00 23.21 29 LYS D O 1
ATOM 5392 N N . PRO D 1 38 ? -33.245 -49.992 14.412 1.00 23.29 30 PRO D N 1
ATOM 5393 C CA . PRO D 1 38 ? -33.477 -50.167 12.983 1.00 22.22 30 PRO D CA 1
ATOM 5394 C C . PRO D 1 38 ? -34.922 -49.921 12.548 1.00 21.85 30 PRO D C 1
ATOM 5395 O O . PRO D 1 38 ? -35.858 -49.899 13.388 1.00 22.35 30 PRO D O 1
ATOM 5399 N N . PHE D 1 39 ? -35.073 -49.769 11.240 1.00 21.01 31 PHE D N 1
ATOM 5400 C CA . PHE D 1 39 ? -36.367 -49.677 10.588 1.00 21.12 31 PHE D CA 1
ATOM 5401 C C . PHE D 1 39 ? -37.025 -51.069 10.532 1.00 21.84 31 PHE D C 1
ATOM 5402 O O . PHE D 1 39 ? -36.449 -52.012 9.984 1.00 21.54 31 PHE D O 1
ATOM 5410 N N . ILE D 1 40 ? -38.252 -51.158 11.060 1.00 22.95 32 ILE D N 1
ATOM 5411 C CA . ILE D 1 40 ? -38.972 -52.434 11.106 1.00 24.21 32 ILE D CA 1
ATOM 5412 C C . ILE D 1 40 ? -40.160 -52.334 10.170 1.00 25.65 32 ILE D C 1
ATOM 5413 O O . ILE D 1 40 ? -41.028 -51.466 10.339 1.00 25.89 32 ILE D O 1
ATOM 5418 N N . PHE D 1 41 ? -40.222 -53.233 9.189 1.00 27.21 33 PHE D N 1
ATOM 5419 C CA . PHE D 1 41 ? -41.293 -53.172 8.190 1.00 29.19 33 PHE D CA 1
ATOM 5420 C C . PHE D 1 41 ? -42.463 -54.075 8.535 1.00 31.93 33 PHE D C 1
ATOM 5421 O O . PHE D 1 41 ? -42.323 -55.008 9.309 1.00 31.95 33 PHE D O 1
ATOM 5429 N N . THR D 1 42 ? -43.616 -53.807 7.918 1.00 35.32 34 THR D N 1
ATOM 5430 C CA . THR D 1 42 ? -44.826 -54.543 8.238 1.00 38.96 34 THR D CA 1
ATOM 5431 C C . THR D 1 42 ? -44.611 -56.048 8.088 1.00 39.85 34 THR D C 1
ATOM 5432 O O . THR D 1 42 ? -45.154 -56.790 8.846 1.00 40.98 34 THR D O 1
ATOM 5436 N N . SER D 1 43 ? -43.772 -56.489 7.144 1.00 40.22 35 SER D N 1
ATOM 5437 C CA . SER D 1 43 ? -43.285 -57.879 7.107 1.00 41.43 35 SER D CA 1
ATOM 5438 C C . SER D 1 43 ? -42.456 -58.299 8.339 1.00 40.32 35 SER D C 1
ATOM 5439 O O . SER D 1 43 ? -42.316 -59.492 8.629 1.00 43.34 35 SER D O 1
ATOM 5442 N N . GLY D 1 44 ? -41.902 -57.344 9.093 1.00 36.90 36 GLY D N 1
ATOM 5443 C CA . GLY D 1 44 ? -41.039 -57.706 10.238 1.00 35.05 36 GLY D CA 1
ATOM 5444 C C . GLY D 1 44 ? -39.576 -57.728 9.806 1.00 32.70 36 GLY D C 1
ATOM 5445 O O . GLY D 1 44 ? -38.705 -57.903 10.643 1.00 32.46 36 GLY D O 1
ATOM 5446 N N . TRP D 1 45 ? -39.322 -57.569 8.506 1.00 31.16 37 TRP D N 1
ATOM 5447 C CA . TRP D 1 45 ? -37.992 -57.207 8.002 1.00 29.07 37 TRP D CA 1
ATOM 5448 C C . TRP D 1 45 ? -37.387 -56.063 8.820 1.00 26.26 37 TRP D C 1
ATOM 5449 O O . TRP D 1 45 ? -38.064 -55.092 9.103 1.00 25.35 37 TRP D O 1
ATOM 5460 N N . ALA D 1 46 ? -36.125 -56.208 9.208 1.00 24.91 38 ALA D N 1
ATOM 5461 C CA . ALA D 1 46 ? -35.407 -55.198 9.971 1.00 23.36 38 ALA D CA 1
ATOM 5462 C C . ALA D 1 46 ? -34.171 -54.754 9.203 1.00 22.65 38 ALA D C 1
ATOM 5463 O O . ALA D 1 46 ? -33.398 -55.570 8.745 1.00 23.37 38 ALA D O 1
ATOM 5465 N N . SER D 1 47 ? -34.007 -53.453 9.102 1.00 21.70 39 SER D N 1
ATOM 5466 C CA . SER D 1 47 ? -32.971 -52.864 8.261 1.00 21.27 39 SER D CA 1
ATOM 5467 C C . SER D 1 47 ? -32.379 -51.602 8.888 1.00 20.68 39 SER D C 1
ATOM 5468 O O . SER D 1 47 ? -33.094 -50.769 9.435 1.00 20.37 39 SER D O 1
ATOM 5471 N N . PRO D 1 48 ? -31.065 -51.433 8.765 1.00 20.86 40 PRO D N 1
ATOM 5472 C CA . PRO D 1 48 ? -30.474 -50.194 9.263 1.00 20.61 40 PRO D CA 1
ATOM 5473 C C . PRO D 1 48 ? -30.588 -49.091 8.213 1.00 19.86 40 PRO D C 1
ATOM 5474 O O . PRO D 1 48 ? -30.115 -47.988 8.435 1.00 19.79 40 PRO D O 1
ATOM 5478 N N . VAL D 1 49 ? -31.165 -49.391 7.065 1.00 19.53 41 VAL D N 1
ATOM 5479 C CA . VAL D 1 49 ? -31.290 -48.355 6.009 1.00 18.93 41 VAL D CA 1
ATOM 5480 C C . VAL D 1 49 ? -32.762 -48.195 5.629 1.00 18.69 41 VAL D C 1
ATOM 5481 O O . VAL D 1 49 ? -33.559 -49.142 5.708 1.00 19.07 41 VAL D O 1
ATOM 5485 N N . TYR D 1 50 ? -33.090 -47.002 5.168 1.00 18.33 42 TYR D N 1
ATOM 5486 C CA . TYR D 1 50 ? -34.452 -46.677 4.715 1.00 18.57 42 TYR D CA 1
ATOM 5487 C C . TYR D 1 50 ? -34.313 -45.663 3.595 1.00 18.11 42 TYR D C 1
ATOM 5488 O O . TYR D 1 50 ? -33.427 -44.765 3.668 1.00 17.84 42 TYR D O 1
ATOM 5497 N N . ILE D 1 51 ? -35.138 -45.809 2.551 1.00 22.17 43 ILE D N 1
ATOM 5498 C CA . ILE D 1 51 ? -35.171 -44.828 1.474 1.00 21.04 43 ILE D CA 1
ATOM 5499 C C . ILE D 1 51 ? -36.621 -44.525 1.092 1.00 20.63 43 ILE D C 1
ATOM 5500 O O . ILE D 1 51 ? -37.472 -45.439 1.087 1.00 21.11 43 ILE D O 1
ATOM 5505 N N . ASP D 1 52 ? -36.892 -43.243 0.897 1.00 20.10 44 ASP D N 1
ATOM 5506 C CA . ASP D 1 52 ? -38.153 -42.782 0.341 1.00 19.91 44 ASP D CA 1
ATOM 5507 C C . ASP D 1 52 ? -37.879 -41.898 -0.865 1.00 18.99 44 ASP D C 1
ATOM 5508 O O . ASP D 1 52 ? -37.626 -40.731 -0.701 1.00 18.48 44 ASP D O 1
ATOM 5513 N N . CYS D 1 53 ? -37.965 -42.452 -2.072 1.00 18.79 45 CYS D N 1
ATOM 5514 C CA . CYS D 1 53 ? -37.767 -41.652 -3.281 1.00 18.34 45 CYS D CA 1
ATOM 5515 C C . CYS D 1 53 ? -38.873 -40.631 -3.585 1.00 18.09 45 CYS D C 1
ATOM 5516 O O . CYS D 1 53 ? -38.653 -39.677 -4.352 1.00 17.35 45 CYS D O 1
ATOM 5519 N N . ARG D 1 54 ? -40.050 -40.843 -2.999 1.00 18.67 46 ARG D N 1
ATOM 5520 C CA . ARG D 1 54 ? -41.154 -39.891 -3.137 1.00 18.94 46 ARG D CA 1
ATOM 5521 C C . ARG D 1 54 ? -40.818 -38.496 -2.574 1.00 18.24 46 ARG D C 1
ATOM 5522 O O . ARG D 1 54 ? -41.375 -37.512 -2.999 1.00 18.17 46 ARG D O 1
ATOM 5530 N N . LYS D 1 55 ? -39.939 -38.421 -1.596 1.00 18.04 47 LYS D N 1
ATOM 5531 C CA A LYS D 1 55 ? -39.539 -37.127 -1.035 0.50 17.85 47 LYS D CA 1
ATOM 5532 C CA B LYS D 1 55 ? -39.485 -37.158 -1.018 0.50 17.90 47 LYS D CA 1
ATOM 5533 C C . LYS D 1 55 ? -38.887 -36.255 -2.122 1.00 17.14 47 LYS D C 1
ATOM 5534 O O . LYS D 1 55 ? -38.914 -35.006 -2.018 1.00 17.09 47 LYS D O 1
ATOM 5545 N N . LEU D 1 56 ? -38.265 -36.890 -3.109 1.00 16.52 48 LEU D N 1
ATOM 5546 C CA . LEU D 1 56 ? -37.485 -36.166 -4.146 1.00 16.17 48 LEU D CA 1
ATOM 5547 C C . LEU D 1 56 ? -38.320 -35.220 -4.992 1.00 15.88 48 LEU D C 1
ATOM 5548 O O . LEU D 1 56 ? -37.826 -34.180 -5.494 1.00 15.79 48 LEU D O 1
ATOM 5553 N N . ILE D 1 57 ? -39.625 -35.505 -5.090 1.00 15.89 49 ILE D N 1
ATOM 5554 C CA . ILE D 1 57 ? -40.484 -34.656 -5.880 1.00 15.74 49 ILE D CA 1
ATOM 5555 C C . ILE D 1 57 ? -40.691 -33.246 -5.274 1.00 15.92 49 ILE D C 1
ATOM 5556 O O . ILE D 1 57 ? -41.166 -32.352 -5.938 1.00 15.89 49 ILE D O 1
ATOM 5561 N N . SER D 1 58 ? -40.328 -33.074 -4.007 1.00 16.18 50 SER D N 1
ATOM 5562 C CA . SER D 1 58 ? -40.590 -31.852 -3.264 1.00 16.46 50 SER D CA 1
ATOM 5563 C C . SER D 1 58 ? -39.422 -30.843 -3.252 1.00 16.52 50 SER D C 1
ATOM 5564 O O . SER D 1 58 ? -39.462 -29.872 -2.491 1.00 16.85 50 SER D O 1
ATOM 5567 N N . TYR D 1 59 ? -38.399 -31.120 -4.049 1.00 16.33 51 TYR D N 1
ATOM 5568 C CA . TYR D 1 59 ? -37.149 -30.305 -4.099 1.00 16.55 51 TYR D CA 1
ATOM 5569 C C . TYR D 1 59 ? -36.857 -29.897 -5.554 1.00 16.42 51 TYR D C 1
ATOM 5570 O O . TYR D 1 59 ? -36.345 -30.740 -6.314 1.00 16.21 51 TYR D O 1
ATOM 5579 N N . PRO D 1 60 ? -37.240 -28.662 -5.954 1.00 16.63 52 PRO D N 1
ATOM 5580 C CA . PRO D 1 60 ? -37.152 -28.303 -7.370 1.00 16.62 52 PRO D CA 1
ATOM 5581 C C . PRO D 1 60 ? -35.767 -28.515 -8.046 1.00 16.74 52 PRO D C 1
ATOM 5582 O O . PRO D 1 60 ? -35.737 -29.016 -9.174 1.00 16.54 52 PRO D O 1
ATOM 5586 N N . ARG D 1 61 ? -34.697 -28.094 -7.415 1.00 17.16 53 ARG D N 1
ATOM 5587 C CA . ARG D 1 61 ? -33.341 -28.271 -8.039 1.00 17.46 53 ARG D CA 1
ATOM 5588 C C . ARG D 1 61 ? -32.931 -29.771 -8.069 1.00 17.10 53 ARG D C 1
ATOM 5589 O O . ARG D 1 61 ? -32.384 -30.254 -9.073 1.00 17.09 53 ARG D O 1
ATOM 5597 N N . VAL D 1 62 ? -33.164 -30.480 -6.969 1.00 16.92 54 VAL D N 1
ATOM 5598 C CA . VAL D 1 62 ? -32.893 -31.934 -6.918 1.00 16.69 54 VAL D CA 1
ATOM 5599 C C . VAL D 1 62 ? -33.616 -32.674 -8.050 1.00 16.22 54 VAL D C 1
ATOM 5600 O O . VAL D 1 62 ? -33.010 -33.453 -8.733 1.00 16.21 54 VAL D O 1
ATOM 5604 N N . ARG D 1 63 ? -34.937 -32.444 -8.200 1.00 15.93 55 ARG D N 1
ATOM 5605 C CA . ARG D 1 63 ? -35.718 -33.267 -9.147 1.00 15.57 55 ARG D CA 1
ATOM 5606 C C . ARG D 1 63 ? -35.284 -32.934 -10.590 1.00 15.62 55 ARG D C 1
ATOM 5607 O O . ARG D 1 63 ? -35.206 -33.800 -11.442 1.00 15.47 55 ARG D O 1
ATOM 5615 N N . ARG D 1 64 ? -34.911 -31.689 -10.832 1.00 15.94 56 ARG D N 1
ATOM 5616 C CA . ARG D 1 64 ? -34.402 -31.324 -12.155 1.00 16.17 56 ARG D CA 1
ATOM 5617 C C . ARG D 1 64 ? -33.088 -32.108 -12.455 1.00 16.35 56 ARG D C 1
ATOM 5618 O O . ARG D 1 64 ? -32.901 -32.625 -13.564 1.00 16.33 56 ARG D O 1
ATOM 5626 N N . ALA D 1 65 ? -32.174 -32.139 -11.488 1.00 16.62 57 ALA D N 1
ATOM 5627 C CA . ALA D 1 65 ? -30.876 -32.847 -11.666 1.00 16.95 57 ALA D CA 1
ATOM 5628 C C . ALA D 1 65 ? -31.101 -34.337 -11.925 1.00 16.57 57 ALA D C 1
ATOM 5629 O O . ALA D 1 65 ? -30.521 -34.923 -12.817 1.00 16.71 57 ALA D O 1
ATOM 5631 N N . LEU D 1 66 ? -31.994 -34.915 -11.112 1.00 16.18 58 LEU D N 1
ATOM 5632 C CA . LEU D 1 66 ? -32.350 -36.333 -11.239 1.00 15.93 58 LEU D CA 1
ATOM 5633 C C . LEU D 1 66 ? -32.916 -36.695 -12.645 1.00 15.69 58 LEU D C 1
ATOM 5634 O O . LEU D 1 66 ? -32.538 -37.700 -13.247 1.00 15.74 58 LEU D O 1
ATOM 5639 N N . MET D 1 67 ? -33.762 -35.803 -13.161 1.00 15.52 59 MET D N 1
ATOM 5640 C CA . MET D 1 67 ? -34.382 -36.029 -14.455 1.00 15.38 59 MET D CA 1
ATOM 5641 C C . MET D 1 67 ? -33.425 -35.792 -15.604 1.00 15.71 59 MET D C 1
ATOM 5642 O O . MET D 1 67 ? -33.494 -36.514 -16.589 1.00 15.69 59 MET D O 1
ATOM 5647 N N . GLU D 1 68 ? -32.529 -34.813 -15.486 1.00 16.45 60 GLU D N 1
ATOM 5648 C CA . GLU D 1 68 ? -31.409 -34.632 -16.458 1.00 17.41 60 GLU D CA 1
ATOM 5649 C C . GLU D 1 68 ? -30.541 -35.885 -16.487 1.00 17.14 60 GLU D C 1
ATOM 5650 O O . GLU D 1 68 ? -30.195 -36.387 -17.548 1.00 17.23 60 GLU D O 1
ATOM 5656 N N . MET D 1 69 ? -30.222 -36.433 -15.322 1.00 16.74 61 MET D N 1
ATOM 5657 C CA . MET D 1 69 ? -29.395 -37.630 -15.223 1.00 16.95 61 MET D CA 1
ATOM 5658 C C . MET D 1 69 ? -30.119 -38.865 -15.728 1.00 16.60 61 MET D C 1
ATOM 5659 O O . MET D 1 69 ? -29.526 -39.724 -16.354 1.00 16.87 61 MET D O 1
ATOM 5664 N N . ALA D 1 70 ? -31.420 -38.880 -15.565 1.00 16.10 62 ALA D N 1
ATOM 5665 C CA . ALA D 1 70 ? -32.199 -39.974 -16.095 1.00 16.09 62 ALA D CA 1
ATOM 5666 C C . ALA D 1 70 ? -32.182 -39.973 -17.624 1.00 16.50 62 ALA D C 1
ATOM 5667 O O . ALA D 1 70 ? -31.939 -41.028 -18.269 1.00 16.61 62 ALA D O 1
ATOM 5669 N N . GLU D 1 71 ? -32.391 -38.802 -18.193 1.00 17.06 63 GLU D N 1
ATOM 5670 C CA . GLU D 1 71 ? -32.345 -38.670 -19.635 1.00 17.92 63 GLU D CA 1
ATOM 5671 C C . GLU D 1 71 ? -30.957 -39.040 -20.207 1.00 18.12 63 GLU D C 1
ATOM 5672 O O . GLU D 1 71 ? -30.856 -39.809 -21.165 1.00 18.03 63 GLU D O 1
ATOM 5678 N N . THR D 1 72 ? -29.903 -38.572 -19.559 1.00 18.10 64 THR D N 1
ATOM 5679 C CA . THR D 1 72 ? -28.560 -39.002 -19.948 1.00 18.57 64 THR D CA 1
ATOM 5680 C C . THR D 1 72 ? -28.376 -40.516 -19.907 1.00 18.34 64 THR D C 1
ATOM 5681 O O . THR D 1 72 ? -27.839 -41.109 -20.861 1.00 18.53 64 THR D O 1
ATOM 5685 N N . THR D 1 73 ? -28.787 -41.140 -18.817 1.00 17.90 65 THR D N 1
ATOM 5686 C CA . THR D 1 73 ? -28.650 -42.584 -18.638 1.00 18.06 65 THR D CA 1
ATOM 5687 C C . THR D 1 73 ? -29.371 -43.358 -19.771 1.00 18.00 65 THR D C 1
ATOM 5688 O O . THR D 1 73 ? -28.822 -44.293 -20.359 1.00 18.17 65 THR D O 1
ATOM 5692 N N . ILE D 1 74 ? -30.605 -42.960 -20.031 1.00 17.53 66 ILE D N 1
ATOM 5693 C CA . ILE D 1 74 ? -31.434 -43.532 -21.085 1.00 17.65 66 ILE D CA 1
ATOM 5694 C C . ILE D 1 74 ? -30.798 -43.394 -22.478 1.00 18.16 66 ILE D C 1
ATOM 5695 O O . ILE D 1 74 ? -30.669 -44.399 -23.213 1.00 18.47 66 ILE D O 1
ATOM 5700 N N . THR D 1 75 ? -30.337 -42.210 -22.829 1.00 18.40 67 THR D N 1
ATOM 5701 C CA . THR D 1 75 ? -29.843 -42.007 -24.179 1.00 19.12 67 THR D CA 1
ATOM 5702 C C . THR D 1 75 ? -28.457 -42.652 -24.312 1.00 19.74 67 THR D C 1
ATOM 5703 O O . THR D 1 75 ? -28.110 -43.121 -25.372 1.00 20.22 67 THR D O 1
ATOM 5707 N N . ARG D 1 76 ? -27.667 -42.671 -23.250 1.00 19.87 68 ARG D N 1
ATOM 5708 C CA . ARG D 1 76 ? -26.350 -43.270 -23.303 1.00 20.82 68 ARG D CA 1
ATOM 5709 C C . ARG D 1 76 ? -26.395 -44.797 -23.411 1.00 21.11 68 ARG D C 1
ATOM 5710 O O . ARG D 1 76 ? -25.590 -45.391 -24.148 1.00 21.83 68 ARG D O 1
ATOM 5718 N N . ASP D 1 77 ? -27.302 -45.422 -22.666 1.00 20.67 69 ASP D N 1
ATOM 5719 C CA . ASP D 1 77 ? -27.279 -46.849 -22.521 1.00 21.26 69 ASP D CA 1
ATOM 5720 C C . ASP D 1 77 ? -28.329 -47.553 -23.368 1.00 20.94 69 ASP D C 1
ATOM 5721 O O . ASP D 1 77 ? -28.169 -48.725 -23.627 1.00 21.68 69 ASP D O 1
ATOM 5726 N N . ILE D 1 78 ? -29.395 -46.856 -23.762 1.00 20.12 70 ILE D N 1
ATOM 5727 C CA . ILE D 1 78 ? -30.413 -47.413 -24.613 1.00 19.76 70 ILE D CA 1
ATOM 5728 C C . ILE D 1 78 ? -30.278 -46.872 -26.021 1.00 19.86 70 ILE D C 1
ATOM 5729 O O . ILE D 1 78 ? -30.130 -47.630 -26.972 1.00 20.26 70 ILE D O 1
ATOM 5734 N N . GLY D 1 79 ? -30.405 -45.556 -26.154 1.00 19.36 71 GLY D N 1
ATOM 5735 C CA . GLY D 1 79 ? -30.226 -44.850 -27.419 1.00 19.55 71 GLY D CA 1
ATOM 5736 C C . GLY D 1 79 ? -31.146 -43.660 -27.453 1.00 18.95 71 GLY D C 1
ATOM 5737 O O . GLY D 1 79 ? -31.844 -43.380 -26.481 1.00 18.42 71 GLY D O 1
ATOM 5738 N N . PHE D 1 80 ? -31.180 -42.939 -28.569 1.00 19.22 72 PHE D N 1
ATOM 5739 C CA . PHE D 1 80 ? -31.995 -41.753 -28.673 1.00 18.95 72 PHE D CA 1
ATOM 5740 C C . PHE D 1 80 ? -33.379 -41.952 -29.310 1.00 18.85 72 PHE D C 1
ATOM 5741 O O . PHE D 1 80 ? -34.272 -41.141 -29.091 1.00 18.50 72 PHE D O 1
ATOM 5749 N N . GLU D 1 81 ? -33.523 -42.990 -30.126 1.00 19.18 73 GLU D N 1
ATOM 5750 C CA . GLU D 1 81 ? -34.729 -43.227 -30.907 1.00 19.27 73 GLU D CA 1
ATOM 5751 C C . GLU D 1 81 ? -35.245 -44.672 -30.761 1.00 19.36 73 GLU D C 1
ATOM 5752 O O . GLU D 1 81 ? -35.777 -45.274 -31.713 1.00 19.97 73 GLU D O 1
ATOM 5758 N N . GLN D 1 82 ? -35.066 -45.241 -29.581 1.00 19.14 74 GLN D N 1
ATOM 5759 C CA . GLN D 1 82 ? -35.490 -46.585 -29.268 1.00 19.18 74 GLN D CA 1
ATOM 5760 C C . GLN D 1 82 ? -36.792 -46.620 -28.465 1.00 18.74 74 GLN D C 1
ATOM 5761 O O . GLN D 1 82 ? -37.320 -47.724 -28.187 1.00 18.85 74 GLN D O 1
ATOM 5767 N N . ILE D 1 83 ? -37.278 -45.451 -28.064 1.00 18.22 75 ILE D N 1
ATOM 5768 C CA . ILE D 1 83 ? -38.408 -45.326 -27.149 1.00 17.87 75 ILE D CA 1
ATOM 5769 C C . ILE D 1 83 ? -39.476 -44.426 -27.757 1.00 17.76 75 ILE D C 1
ATOM 5770 O O . ILE D 1 83 ? -39.224 -43.259 -28.091 1.00 17.75 75 ILE D O 1
ATOM 5775 N N . ASP D 1 84 ? -40.707 -44.952 -27.855 1.00 17.74 76 ASP D N 1
ATOM 5776 C CA . ASP D 1 84 ? -41.827 -44.181 -28.371 1.00 17.82 76 ASP D CA 1
ATOM 5777 C C . ASP D 1 84 ? -42.751 -43.607 -27.295 1.00 17.43 76 ASP D C 1
ATOM 5778 O O . ASP D 1 84 ? -43.525 -42.693 -27.591 1.00 17.59 76 ASP D O 1
ATOM 5783 N N . ALA D 1 85 ? -42.633 -44.100 -26.073 1.00 17.15 77 ALA D N 1
ATOM 5784 C CA . ALA D 1 85 ? -43.505 -43.678 -24.995 1.00 17.04 77 ALA D CA 1
ATOM 5785 C C . ALA D 1 85 ? -42.862 -44.069 -23.672 1.00 16.70 77 ALA D C 1
ATOM 5786 O O . ALA D 1 85 ? -42.033 -44.997 -23.611 1.00 16.72 77 ALA D O 1
ATOM 5788 N N . VAL D 1 86 ? -43.231 -43.356 -22.634 1.00 16.49 78 VAL D N 1
ATOM 5789 C CA . VAL D 1 86 ? -42.772 -43.643 -21.298 1.00 16.26 78 VAL D CA 1
ATOM 5790 C C . VAL D 1 86 ? -43.978 -43.891 -20.406 1.00 16.54 78 VAL D C 1
ATOM 5791 O O . VAL D 1 86 ? -44.882 -43.029 -20.321 1.00 16.61 78 VAL D O 1
ATOM 5795 N N . ALA D 1 87 ? -43.971 -45.023 -19.700 1.00 16.80 79 ALA D N 1
ATOM 5796 C CA . ALA D 1 87 ? -45.100 -45.390 -18.829 1.00 17.25 79 ALA D CA 1
ATOM 5797 C C . ALA D 1 87 ? -44.569 -45.544 -17.416 1.00 17.14 79 ALA D C 1
ATOM 5798 O O . ALA D 1 87 ? -43.623 -46.294 -17.177 1.00 17.13 79 ALA D O 1
ATOM 5800 N N . GLY D 1 88 ? -45.203 -44.859 -16.483 1.00 17.16 80 GLY D N 1
ATOM 5801 C CA . GLY D 1 88 ? -44.875 -44.960 -15.088 1.00 17.18 80 GLY D CA 1
ATOM 5802 C C . GLY D 1 88 ? -45.721 -46.000 -14.372 1.00 18.20 80 GLY D C 1
ATOM 5803 O O . GLY D 1 88 ? -46.940 -46.064 -14.576 1.00 18.73 80 GLY D O 1
ATOM 5804 N N . GLY D 1 89 ? -45.092 -46.752 -13.471 1.00 18.82 81 GLY D N 1
ATOM 5805 C CA . GLY D 1 89 ? -45.810 -47.666 -12.569 1.00 20.27 81 GLY D CA 1
ATOM 5806 C C . GLY D 1 89 ? -46.540 -46.906 -11.467 1.00 21.17 81 GLY D C 1
ATOM 5807 O O . GLY D 1 89 ? -45.962 -46.064 -10.720 1.00 21.03 81 GLY D O 1
ATOM 5808 N N . GLU D 1 90 ? -47.818 -47.146 -11.343 1.00 22.57 82 GLU D N 1
ATOM 5809 C CA . GLU D 1 90 ? -48.587 -46.488 -10.297 1.00 23.88 82 GLU D CA 1
ATOM 5810 C C . GLU D 1 90 ? -48.005 -46.883 -8.898 1.00 23.99 82 GLU D C 1
ATOM 5811 O O . GLU D 1 90 ? -47.626 -48.067 -8.752 1.00 25.44 82 GLU D O 1
ATOM 5817 N N . THR D 1 91 ? -47.874 -45.978 -7.908 1.00 22.77 83 THR D N 1
ATOM 5818 C CA . THR D 1 91 ? -48.068 -44.521 -8.017 1.00 21.58 83 THR D CA 1
ATOM 5819 C C . THR D 1 91 ? -46.785 -43.717 -8.077 1.00 20.07 83 THR D C 1
ATOM 5820 O O . THR D 1 91 ? -46.704 -42.701 -8.771 1.00 19.08 83 THR D O 1
ATOM 5824 N N . ALA D 1 92 ? -45.780 -44.185 -7.346 1.00 19.49 84 ALA D N 1
ATOM 5825 C CA . ALA D 1 92 ? -44.547 -43.446 -7.159 1.00 18.46 84 ALA D CA 1
ATOM 5826 C C . ALA D 1 92 ? -43.728 -43.286 -8.417 1.00 17.51 84 ALA D C 1
ATOM 5827 O O . ALA D 1 92 ? -42.921 -42.328 -8.488 1.00 16.86 84 ALA D O 1
ATOM 5829 N N . GLY D 1 93 ? -43.954 -44.131 -9.432 1.00 17.51 85 GLY D N 1
ATOM 5830 C CA . GLY D 1 93 ? -43.343 -43.956 -10.730 1.00 16.98 85 GLY D CA 1
ATOM 5831 C C . GLY D 1 93 ? -43.871 -42.774 -11.554 1.00 16.58 85 GLY D C 1
ATOM 5832 O O . GLY D 1 93 ? -43.232 -42.304 -12.468 1.00 16.14 85 GLY D O 1
ATOM 5833 N N . ILE D 1 94 ? -45.068 -42.309 -11.241 1.00 16.87 86 ILE D N 1
ATOM 5834 C CA . ILE D 1 94 ? -45.791 -41.412 -12.105 1.00 16.75 86 ILE D CA 1
ATOM 5835 C C . ILE D 1 94 ? -45.149 -40.017 -12.256 1.00 16.20 86 ILE D C 1
ATOM 5836 O O . ILE D 1 94 ? -45.083 -39.478 -13.348 1.00 15.99 86 ILE D O 1
ATOM 5841 N N . PRO D 1 95 ? -44.746 -39.398 -11.165 1.00 16.09 87 PRO D N 1
ATOM 5842 C CA . PRO D 1 95 ? -44.162 -38.066 -11.358 1.00 15.71 87 PRO D CA 1
ATOM 5843 C C . PRO D 1 95 ? -42.905 -38.132 -12.212 1.00 15.34 87 PRO D C 1
ATOM 5844 O O . PRO D 1 95 ? -42.714 -37.256 -13.075 1.00 15.20 87 PRO D O 1
ATOM 5848 N N . PHE D 1 96 ? -42.046 -39.110 -11.932 1.00 15.31 88 PHE D N 1
ATOM 5849 C CA . PHE D 1 96 ? -40.762 -39.260 -12.634 1.00 15.08 88 PHE D CA 1
ATOM 5850 C C . PHE D 1 96 ? -41.078 -39.594 -14.092 1.00 15.08 88 PHE D C 1
ATOM 5851 O O . PHE D 1 96 ? -40.448 -39.082 -14.982 1.00 14.94 88 PHE D O 1
ATOM 5859 N N . ALA D 1 97 ? -42.065 -40.422 -14.346 1.00 15.32 89 ALA D N 1
ATOM 5860 C CA . ALA D 1 97 ? -42.426 -40.702 -15.753 1.00 15.40 89 ALA D CA 1
ATOM 5861 C C . ALA D 1 97 ? -42.945 -39.447 -16.499 1.00 15.36 89 ALA D C 1
ATOM 5862 O O . ALA D 1 97 ? -42.645 -39.233 -17.662 1.00 15.33 89 ALA D O 1
ATOM 5864 N N . ALA D 1 98 ? -43.729 -38.620 -15.802 1.00 15.45 90 ALA D N 1
ATOM 5865 C CA . ALA D 1 98 ? -44.217 -37.366 -16.359 1.00 15.54 90 ALA D CA 1
ATOM 5866 C C . ALA D 1 98 ? -43.036 -36.464 -16.794 1.00 15.32 90 ALA D C 1
ATOM 5867 O O . ALA D 1 98 ? -43.039 -35.901 -17.900 1.00 15.46 90 ALA D O 1
ATOM 5869 N N . TRP D 1 99 ? -42.037 -36.343 -15.940 1.00 15.10 91 TRP D N 1
ATOM 5870 C CA . TRP D 1 99 ? -40.879 -35.450 -16.277 1.00 15.06 91 TRP D CA 1
ATOM 5871 C C . TRP D 1 99 ? -39.985 -36.070 -17.391 1.00 15.06 91 TRP D C 1
ATOM 5872 O O . TRP D 1 99 ? -39.564 -35.337 -18.313 1.00 15.25 91 TRP D O 1
ATOM 5883 N N . ILE D 1 100 ? -39.794 -37.391 -17.338 1.00 18.63 92 ILE D N 1
ATOM 5884 C CA . ILE D 1 100 ? -38.978 -38.065 -18.323 1.00 18.14 92 ILE D CA 1
ATOM 5885 C C . ILE D 1 100 ? -39.685 -38.014 -19.701 1.00 16.88 92 ILE D C 1
ATOM 5886 O O . ILE D 1 100 ? -39.034 -37.702 -20.722 1.00 16.82 92 ILE D O 1
ATOM 5891 N N . ALA D 1 101 ? -41.000 -38.243 -19.723 1.00 16.30 93 ALA D N 1
ATOM 5892 C CA . ALA D 1 101 ? -41.783 -38.128 -20.982 1.00 15.76 93 ALA D CA 1
ATOM 5893 C C . ALA D 1 101 ? -41.681 -36.751 -21.622 1.00 16.02 93 ALA D C 1
ATOM 5894 O O . ALA D 1 101 ? -41.579 -36.613 -22.869 1.00 16.03 93 ALA D O 1
ATOM 5896 N N . ASP D 1 102 ? -41.774 -35.728 -20.780 1.00 16.64 94 ASP D N 1
ATOM 5897 C CA . ASP D 1 102 ? -41.612 -34.369 -21.206 1.00 17.37 94 ASP D CA 1
ATOM 5898 C C . ASP D 1 102 ? -40.215 -34.160 -21.803 1.00 17.46 94 ASP D C 1
ATOM 5899 O O . ASP D 1 102 ? -40.077 -33.668 -22.927 1.00 17.47 94 ASP D O 1
ATOM 5904 N N . ARG D 1 103 ? -39.192 -34.500 -21.040 1.00 17.83 95 ARG D N 1
ATOM 5905 C CA . ARG D 1 103 ? -37.815 -34.291 -21.558 1.00 18.52 95 ARG D CA 1
ATOM 5906 C C . ARG D 1 103 ? -37.611 -35.015 -22.921 1.00 17.82 95 ARG D C 1
ATOM 5907 O O . ARG D 1 103 ? -36.923 -34.504 -23.817 1.00 18.20 95 ARG D O 1
ATOM 5915 N N . MET D 1 104 ? -38.137 -36.244 -23.029 1.00 17.10 96 MET D N 1
ATOM 5916 C CA A MET D 1 104 ? -37.948 -37.069 -24.223 0.50 17.40 96 MET D CA 1
ATOM 5917 C CA B MET D 1 104 ? -37.918 -37.020 -24.236 0.50 17.13 96 MET D CA 1
ATOM 5918 C C . MET D 1 104 ? -38.880 -36.691 -25.378 1.00 17.06 96 MET D C 1
ATOM 5919 O O . MET D 1 104 ? -38.722 -37.211 -26.495 1.00 17.80 96 MET D O 1
ATOM 5928 N N . MET D 1 105 ? -39.836 -35.835 -25.116 1.00 16.83 97 MET D N 1
ATOM 5929 C CA . MET D 1 105 ? -40.811 -35.375 -26.100 1.00 17.36 97 MET D CA 1
ATOM 5930 C C . MET D 1 105 ? -41.698 -36.532 -26.615 1.00 17.55 97 MET D C 1
ATOM 5931 O O . MET D 1 105 ? -42.001 -36.601 -27.828 1.00 18.61 97 MET D O 1
ATOM 5936 N N . VAL D 1 106 ? -42.127 -37.436 -25.700 1.00 16.89 98 VAL D N 1
ATOM 5937 C CA . VAL D 1 106 ? -42.882 -38.618 -26.133 1.00 17.31 98 VAL D CA 1
ATOM 5938 C C . VAL D 1 106 ? -44.171 -38.735 -25.314 1.00 17.05 98 VAL D C 1
ATOM 5939 O O . VAL D 1 106 ? -44.248 -38.203 -24.196 1.00 16.47 98 VAL D O 1
ATOM 5943 N N . PRO D 1 107 ? -45.167 -39.391 -25.876 1.00 17.88 99 PRO D N 1
ATOM 5944 C CA . PRO D 1 107 ? -46.338 -39.755 -25.070 1.00 17.84 99 PRO D CA 1
ATOM 5945 C C . PRO D 1 107 ? -45.980 -40.420 -23.723 1.00 16.76 99 PRO D C 1
ATOM 5946 O O . PRO D 1 107 ? -45.010 -41.137 -23.624 1.00 16.44 99 PRO D O 1
ATOM 5950 N N . MET D 1 108 ? -46.787 -40.113 -22.713 1.00 16.67 100 MET D N 1
ATOM 5951 C CA . MET D 1 108 ? -46.735 -40.772 -21.434 1.00 16.20 100 MET D CA 1
ATOM 5952 C C . MET D 1 108 ? -48.002 -41.675 -21.285 1.00 16.77 100 MET D C 1
ATOM 5953 O O . MET D 1 108 ? -49.033 -41.353 -21.805 1.00 17.65 100 MET D O 1
ATOM 5958 N N . GLN D 1 109 ? -47.821 -42.788 -20.593 1.00 16.58 101 GLN D N 1
ATOM 5959 C CA . GLN D 1 109 ? -48.926 -43.571 -20.009 1.00 17.13 101 GLN D CA 1
ATOM 5960 C C . GLN D 1 109 ? -48.598 -43.818 -18.557 1.00 16.93 101 GLN D C 1
ATOM 5961 O O . GLN D 1 109 ? -47.490 -43.568 -18.074 1.00 16.59 101 GLN D O 1
ATOM 5967 N N . TYR D 1 110 ? -49.584 -44.371 -17.841 1.00 17.55 102 TYR D N 1
ATOM 5968 C CA . TYR D 1 110 ? -49.231 -45.031 -16.596 1.00 17.79 102 TYR D CA 1
ATOM 5969 C C . TYR D 1 110 ? -49.939 -46.373 -16.488 1.00 18.46 102 TYR D C 1
ATOM 5970 O O . TYR D 1 110 ? -50.904 -46.652 -17.192 1.00 18.85 102 TYR D O 1
ATOM 5979 N N . VAL D 1 111 ? -49.345 -47.216 -15.667 1.00 19.23 103 VAL D N 1
ATOM 5980 C CA . VAL D 1 111 ? -49.762 -48.630 -15.507 1.00 20.41 103 VAL D CA 1
ATOM 5981 C C . VAL D 1 111 ? -50.329 -48.850 -14.109 1.00 21.74 103 VAL D C 1
ATOM 5982 O O . VAL D 1 111 ? -49.643 -48.647 -13.098 1.00 21.84 103 VAL D O 1
ATOM 5986 N N . ARG D 1 112 ? -51.587 -49.294 -14.057 1.00 23.10 104 ARG D N 1
ATOM 5987 C CA . ARG D 1 112 ? -52.219 -49.633 -12.769 1.00 25.01 104 ARG D CA 1
ATOM 5988 C C . ARG D 1 112 ? -51.656 -50.906 -12.172 1.00 26.33 104 ARG D C 1
ATOM 5989 O O . ARG D 1 112 ? -51.274 -51.776 -12.915 1.00 26.48 104 ARG D O 1
ATOM 5997 N N . LYS D 1 113 ? -51.629 -51.015 -10.844 1.00 27.92 105 LYS D N 1
ATOM 5998 C CA A LYS D 1 113 ? -51.267 -52.245 -10.167 0.70 29.86 105 LYS D CA 1
ATOM 5999 C CA B LYS D 1 113 ? -51.268 -52.249 -10.164 0.30 29.55 105 LYS D CA 1
ATOM 6000 C C . LYS D 1 113 ? -52.235 -53.382 -10.530 1.00 30.36 105 LYS D C 1
ATOM 6001 O O . LYS D 1 113 ? -51.824 -54.519 -10.704 1.00 31.02 105 LYS D O 1
ATOM 6012 N N . LYS D 1 114 ? -53.521 -53.053 -10.639 1.00 30.22 106 LYS D N 1
ATOM 6013 C CA . LYS D 1 114 ? -54.578 -54.025 -10.919 1.00 31.50 106 LYS D CA 1
ATOM 6014 C C . LYS D 1 114 ? -55.452 -53.527 -12.092 1.00 31.07 106 LYS D C 1
ATOM 6015 O O . LYS D 1 114 ? -55.728 -52.320 -12.144 1.00 30.41 106 LYS D O 1
ATOM 6017 N N . PRO D 1 115 ? -55.872 -54.444 -13.023 1.00 31.91 107 PRO D N 1
ATOM 6018 C CA . PRO D 1 115 ? -56.776 -54.101 -14.101 1.00 32.06 107 PRO D CA 1
ATOM 6019 C C . PRO D 1 115 ? -58.087 -53.518 -13.569 1.00 32.81 107 PRO D C 1
ATOM 6020 O O . PRO D 1 115 ? -58.553 -53.913 -12.495 1.00 33.85 107 PRO D O 1
ATOM 6024 N N . LYS D 1 116 ? -58.667 -52.603 -14.341 1.00 32.71 108 LYS D N 1
ATOM 6025 C CA . LYS D 1 116 ? -59.985 -52.047 -14.090 1.00 34.29 108 LYS D CA 1
ATOM 6026 C C . LYS D 1 116 ? -60.788 -52.338 -15.344 1.00 35.69 108 LYS D C 1
ATOM 6027 O O . LYS D 1 116 ? -60.399 -51.875 -16.426 1.00 35.08 108 LYS D O 1
ATOM 6029 N N . GLY D 1 117 ? -61.875 -53.086 -15.189 1.00 37.75 109 GLY D N 1
ATOM 6030 C CA . GLY D 1 117 ? -62.709 -53.535 -16.314 1.00 40.34 109 GLY D CA 1
ATOM 6031 C C . GLY D 1 117 ? -61.967 -54.505 -17.239 1.00 40.65 109 GLY D C 1
ATOM 6032 O O . GLY D 1 117 ? -61.032 -55.214 -16.796 1.00 39.61 109 GLY D O 1
ATOM 6033 N N . PHE D 1 118 ? -62.332 -54.481 -18.525 1.00 42.67 110 PHE D N 1
ATOM 6034 C CA . PHE D 1 118 ? -61.874 -55.483 -19.478 1.00 44.34 110 PHE D CA 1
ATOM 6035 C C . PHE D 1 118 ? -61.224 -54.877 -20.710 1.00 44.49 110 PHE D C 1
ATOM 6036 O O . PHE D 1 118 ? -61.196 -53.662 -20.873 1.00 43.48 110 PHE D O 1
ATOM 6044 N N . GLY D 1 119 ? -60.669 -55.739 -21.553 1.00 46.38 111 GLY D N 1
ATOM 6045 C CA . GLY D 1 119 ? -60.005 -55.325 -22.785 1.00 47.07 111 GLY D CA 1
ATOM 6046 C C . GLY D 1 119 ? -58.508 -55.217 -22.587 1.00 45.07 111 GLY D C 1
ATOM 6047 O O . GLY D 1 119 ? -58.029 -55.127 -21.443 1.00 43.24 111 GLY D O 1
ATOM 6048 N N . ARG D 1 120 ? -57.783 -55.172 -23.709 1.00 45.94 112 ARG D N 1
ATOM 6049 C CA . ARG D 1 120 ? -56.308 -55.159 -23.741 1.00 44.69 112 ARG D CA 1
ATOM 6050 C C . ARG D 1 120 ? -55.669 -54.003 -22.931 1.00 41.36 112 ARG D C 1
ATOM 6051 O O . ARG D 1 120 ? -54.535 -54.118 -22.489 1.00 39.59 112 ARG D O 1
ATOM 6053 N N . ASN D 1 121 ? -56.408 -52.900 -22.768 1.00 40.54 113 ASN D N 1
ATOM 6054 C CA . ASN D 1 121 ? -55.929 -51.694 -22.134 1.00 38.07 113 ASN D CA 1
ATOM 6055 C C . ASN D 1 121 ? -56.403 -51.481 -20.669 1.00 35.31 113 ASN D C 1
ATOM 6056 O O . ASN D 1 121 ? -56.187 -50.387 -20.083 1.00 33.79 113 ASN D O 1
ATOM 6061 N N . ALA D 1 122 ? -56.972 -52.527 -20.067 1.00 34.38 114 ALA D N 1
ATOM 6062 C CA . ALA D 1 122 ? -57.563 -52.473 -18.717 1.00 33.11 114 ALA D CA 1
ATOM 6063 C C . ALA D 1 122 ? -56.618 -51.993 -17.630 1.00 30.44 114 ALA D C 1
ATOM 6064 O O . ALA D 1 122 ? -57.064 -51.506 -16.573 1.00 29.70 114 ALA D O 1
ATOM 6066 N N . GLN D 1 123 ? -55.324 -52.234 -17.837 1.00 28.74 115 GLN D N 1
ATOM 6067 C CA . GLN D 1 123 ? -54.368 -51.925 -16.819 1.00 27.24 115 GLN D CA 1
ATOM 6068 C C . GLN D 1 123 ? -53.540 -50.687 -17.235 1.00 25.69 115 GLN D C 1
ATOM 6069 O O . GLN D 1 123 ? -52.540 -50.369 -16.574 1.00 25.24 115 GLN D O 1
ATOM 6075 N N . ILE D 1 124 ? -53.935 -49.997 -18.301 1.00 25.53 116 ILE D N 1
ATOM 6076 C CA . ILE D 1 124 ? -53.209 -48.801 -18.808 1.00 24.60 116 ILE D CA 1
ATOM 6077 C C . ILE D 1 124 ? -54.091 -47.578 -18.717 1.00 24.71 116 ILE D C 1
ATOM 6078 O O . ILE D 1 124 ? -55.283 -47.668 -18.997 1.00 26.09 116 ILE D O 1
ATOM 6083 N N . GLU D 1 125 ? -53.527 -46.447 -18.301 1.00 23.45 117 GLU D N 1
ATOM 6084 C CA . GLU D 1 125 ? -54.177 -45.177 -18.443 1.00 24.16 117 GLU D CA 1
ATOM 6085 C C . GLU D 1 125 ? -53.353 -44.295 -19.370 1.00 22.80 117 GLU D C 1
ATOM 6086 O O . GLU D 1 125 ? -52.107 -44.283 -19.338 1.00 21.17 117 GLU D O 1
ATOM 6092 N N . GLY D 1 126 ? -54.062 -43.571 -20.206 1.00 24.71 118 GLY D N 1
ATOM 6093 C CA . GLY D 1 126 ? -53.478 -42.814 -21.268 1.00 24.52 118 GLY D CA 1
ATOM 6094 C C . GLY D 1 126 ? -53.784 -43.527 -22.563 1.00 25.27 118 GLY D C 1
ATOM 6095 O O . GLY D 1 126 ? -54.525 -44.546 -22.575 1.00 25.83 118 GLY D O 1
ATOM 6096 N N . HIS D 1 127 ? -53.245 -43.001 -23.644 1.00 25.20 119 HIS D N 1
ATOM 6097 C CA . HIS D 1 127 ? -53.437 -43.581 -24.955 1.00 26.37 119 HIS D CA 1
ATOM 6098 C C . HIS D 1 127 ? -52.153 -44.255 -25.394 1.00 25.60 119 HIS D C 1
ATOM 6099 O O . HIS D 1 127 ? -51.111 -43.642 -25.366 1.00 24.62 119 HIS D O 1
ATOM 6106 N N . LEU D 1 128 ? -52.223 -45.512 -25.756 1.00 26.16 120 LEU D N 1
ATOM 6107 C CA . LEU D 1 128 ? -51.059 -46.284 -26.132 1.00 26.24 120 LEU D CA 1
ATOM 6108 C C . LEU D 1 128 ? -51.231 -46.827 -27.538 1.00 27.96 120 LEU D C 1
ATOM 6109 O O . LEU D 1 128 ? -52.060 -47.671 -27.759 1.00 28.51 120 LEU D O 1
ATOM 6114 N N . GLU D 1 129 ? -50.442 -46.334 -28.479 1.00 28.94 121 GLU D N 1
ATOM 6115 C CA . GLU D 1 129 ? -50.493 -46.834 -29.876 1.00 30.62 121 GLU D CA 1
ATOM 6116 C C . GLU D 1 129 ? -49.907 -48.228 -29.986 1.00 31.12 121 GLU D C 1
ATOM 6117 O O . GLU D 1 129 ? -48.782 -48.448 -29.552 1.00 30.90 121 GLU D O 1
ATOM 6119 N N . GLU D 1 130 ? -50.655 -49.173 -30.591 1.00 32.48 122 GLU D N 1
ATOM 6120 C CA . GLU D 1 130 ? -50.180 -50.549 -30.854 1.00 31.76 122 GLU D CA 1
ATOM 6121 C C . GLU D 1 130 ? -48.794 -50.458 -31.534 1.00 30.81 122 GLU D C 1
ATOM 6122 O O . GLU D 1 130 ? -48.552 -49.575 -32.400 1.00 30.62 122 GLU D O 1
ATOM 6124 N N . GLY D 1 131 ? -47.865 -51.319 -31.116 1.00 29.44 123 GLY D N 1
ATOM 6125 C CA . GLY D 1 131 ? -46.504 -51.297 -31.701 1.00 28.69 123 GLY D CA 1
ATOM 6126 C C . GLY D 1 131 ? -45.504 -50.351 -30.993 1.00 26.75 123 GLY D C 1
ATOM 6127 O O . GLY D 1 131 ? -44.294 -50.428 -31.264 1.00 26.99 123 GLY D O 1
ATOM 6128 N N . SER D 1 132 ? -45.970 -49.463 -30.114 1.00 24.94 124 SER D N 1
ATOM 6129 C CA . SER D 1 132 ? -45.076 -48.538 -29.413 1.00 23.35 124 SER D CA 1
ATOM 6130 C C . SER D 1 132 ? -44.012 -49.252 -28.561 1.00 22.11 124 SER D C 1
ATOM 6131 O O . SER D 1 132 ? -44.324 -50.206 -27.848 1.00 21.90 124 SER D O 1
ATOM 6134 N N . ARG D 1 133 ? -42.778 -48.788 -28.647 1.00 21.09 125 ARG D N 1
ATOM 6135 C CA . ARG D 1 133 ? -41.737 -49.232 -27.771 1.00 20.17 125 ARG D CA 1
ATOM 6136 C C . ARG D 1 133 ? -41.832 -48.333 -26.516 1.00 19.02 125 ARG D C 1
ATOM 6137 O O . ARG D 1 133 ? -41.629 -47.131 -26.636 1.00 18.63 125 ARG D O 1
ATOM 6145 N N . VAL D 1 134 ? -42.158 -48.943 -25.366 1.00 18.47 126 VAL D N 1
ATOM 6146 C CA . VAL D 1 134 ? -42.414 -48.220 -24.113 1.00 17.79 126 VAL D CA 1
ATOM 6147 C C . VAL D 1 134 ? -41.319 -48.483 -23.079 1.00 17.23 126 VAL D C 1
ATOM 6148 O O . VAL D 1 134 ? -40.919 -49.628 -22.889 1.00 17.44 126 VAL D O 1
ATOM 6152 N N . LEU D 1 135 ? -40.821 -47.422 -22.436 1.00 16.67 127 LEU D N 1
ATOM 6153 C CA . LEU D 1 135 ? -39.883 -47.533 -21.289 1.00 16.21 127 LEU D CA 1
ATOM 6154 C C . LEU D 1 135 ? -40.737 -47.552 -20.050 1.00 16.02 127 LEU D C 1
ATOM 6155 O O . LEU D 1 135 ? -41.529 -46.612 -19.867 1.00 15.93 127 LEU D O 1
ATOM 6160 N N . LEU D 1 136 ? -40.635 -48.613 -19.248 1.00 16.15 128 LEU D N 1
ATOM 6161 C CA . LEU D 1 136 ? -41.236 -48.648 -17.918 1.00 16.10 128 LEU D CA 1
ATOM 6162 C C . LEU D 1 136 ? -40.414 -47.854 -16.939 1.00 15.63 128 LEU D C 1
ATOM 6163 O O . LEU D 1 136 ? -39.209 -48.047 -16.816 1.00 15.51 128 LEU D O 1
ATOM 6168 N N . VAL D 1 137 ? -41.049 -46.946 -16.236 1.00 15.49 129 VAL D N 1
ATOM 6169 C CA . VAL D 1 137 ? -40.353 -46.150 -15.225 1.00 15.16 129 VAL D CA 1
ATOM 6170 C C . VAL D 1 137 ? -40.941 -46.383 -13.842 1.00 15.46 129 VAL D C 1
ATOM 6171 O O . VAL D 1 137 ? -42.153 -46.362 -13.681 1.00 15.93 129 VAL D O 1
ATOM 6175 N N . GLU D 1 138 ? -40.073 -46.554 -12.836 1.00 15.61 130 GLU D N 1
ATOM 6176 C CA A GLU D 1 138 ? -40.445 -46.685 -11.446 0.50 15.99 130 GLU D CA 1
ATOM 6177 C CA B GLU D 1 138 ? -40.459 -46.576 -11.449 0.50 16.12 130 GLU D CA 1
ATOM 6178 C C . GLU D 1 138 ? -39.469 -45.850 -10.599 1.00 15.89 130 GLU D C 1
ATOM 6179 O O . GLU D 1 138 ? -38.351 -45.510 -11.057 1.00 15.47 130 GLU D O 1
ATOM 6190 N N . ASP D 1 139 ? -39.874 -45.494 -9.389 1.00 16.33 131 ASP D N 1
ATOM 6191 C CA . ASP D 1 139 ? -38.955 -44.785 -8.524 1.00 16.53 131 ASP D CA 1
ATOM 6192 C C . ASP D 1 139 ? -37.761 -45.681 -8.127 1.00 16.76 131 ASP D C 1
ATOM 6193 O O . ASP D 1 139 ? -36.628 -45.238 -8.181 1.00 16.61 131 ASP D O 1
ATOM 6198 N N . LEU D 1 140 ? -38.039 -46.927 -7.718 1.00 17.45 132 LEU D N 1
ATOM 6199 C CA . LEU D 1 140 ? -37.003 -47.825 -7.264 1.00 17.98 132 LEU D CA 1
ATOM 6200 C C . LEU D 1 140 ? -37.293 -49.258 -7.556 1.00 18.40 132 LEU D C 1
ATOM 6201 O O . LEU D 1 140 ? -38.412 -49.642 -7.970 1.00 18.50 132 LEU D O 1
ATOM 6206 N N . THR D 1 141 ? -36.271 -50.077 -7.392 1.00 18.68 133 THR D N 1
ATOM 6207 C CA . THR D 1 141 ? -36.459 -51.502 -7.364 1.00 19.45 133 THR D CA 1
ATOM 6208 C C . THR D 1 141 ? -35.641 -52.151 -6.244 1.00 20.40 133 THR D C 1
ATOM 6209 O O . THR D 1 141 ? -34.515 -51.714 -5.955 1.00 20.14 133 THR D O 1
ATOM 6213 N N . THR D 1 142 ? -36.268 -53.096 -5.538 1.00 21.48 134 THR D N 1
ATOM 6214 C CA . THR D 1 142 ? -35.618 -53.857 -4.461 1.00 22.76 134 THR D CA 1
ATOM 6215 C C . THR D 1 142 ? -35.171 -55.184 -5.066 1.00 23.63 134 THR D C 1
ATOM 6216 O O . THR D 1 142 ? -33.959 -55.366 -5.295 1.00 23.98 134 THR D O 1
ATOM 6220 N N . ASP D 1 143 ? -36.130 -56.065 -5.383 1.00 24.25 135 ASP D N 1
ATOM 6221 C CA . ASP D 1 143 ? -35.841 -57.335 -6.046 1.00 25.26 135 ASP D CA 1
ATOM 6222 C C . ASP D 1 143 ? -36.500 -57.476 -7.418 1.00 24.90 135 ASP D C 1
ATOM 6223 O O . ASP D 1 143 ? -36.417 -58.559 -8.052 1.00 25.48 135 ASP D O 1
ATOM 6228 N N . SER D 1 144 ? -37.149 -56.395 -7.863 1.00 24.03 136 SER D N 1
ATOM 6229 C CA . SER D 1 144 ? -37.809 -56.297 -9.178 1.00 23.86 136 SER D CA 1
ATOM 6230 C C . SER D 1 144 ? -39.017 -57.210 -9.405 1.00 25.14 136 SER D C 1
ATOM 6231 O O . SER D 1 144 ? -39.573 -57.200 -10.474 1.00 24.38 136 SER D O 1
ATOM 6234 N N . ARG D 1 145 ? -39.441 -58.005 -8.436 1.00 27.74 137 ARG D N 1
ATOM 6235 C CA . ARG D 1 145 ? -40.546 -58.944 -8.693 1.00 29.95 137 ARG D CA 1
ATOM 6236 C C . ARG D 1 145 ? -41.866 -58.240 -9.031 1.00 29.29 137 ARG D C 1
ATOM 6237 O O . ARG D 1 145 ? -42.615 -58.708 -9.903 1.00 29.38 137 ARG D O 1
ATOM 6245 N N . SER D 1 146 ? -42.157 -57.123 -8.370 1.00 28.02 138 SER D N 1
ATOM 6246 C CA . SER D 1 146 ? -43.386 -56.387 -8.684 1.00 27.52 138 SER D CA 1
ATOM 6247 C C . SER D 1 146 ? -43.376 -55.782 -10.118 1.00 26.18 138 SER D C 1
ATOM 6248 O O . SER D 1 146 ? -44.426 -55.372 -10.638 1.00 26.02 138 SER D O 1
ATOM 6251 N N . LYS D 1 147 ? -42.209 -55.738 -10.760 1.00 25.30 139 LYS D N 1
ATOM 6252 C CA . LYS D 1 147 ? -42.114 -55.164 -12.085 1.00 24.27 139 LYS D CA 1
ATOM 6253 C C . LYS D 1 147 ? -42.737 -56.061 -13.158 1.00 24.42 139 LYS D C 1
ATOM 6254 O O . LYS D 1 147 ? -43.138 -55.556 -14.219 1.00 23.41 139 LYS D O 1
ATOM 6260 N N . ILE D 1 148 ? -42.789 -57.376 -12.895 1.00 25.06 140 ILE D N 1
ATOM 6261 C CA . ILE D 1 148 ? -43.206 -58.323 -13.916 1.00 25.68 140 ILE D CA 1
ATOM 6262 C C . ILE D 1 148 ? -44.671 -58.020 -14.339 1.00 25.64 140 ILE D C 1
ATOM 6263 O O . ILE D 1 148 ? -45.034 -58.074 -15.524 1.00 25.48 140 ILE D O 1
ATOM 6268 N N . ASN D 1 149 ? -45.489 -57.701 -13.357 1.00 25.61 141 ASN D N 1
ATOM 6269 C CA . ASN D 1 149 ? -46.869 -57.305 -13.572 1.00 26.01 141 ASN D CA 1
ATOM 6270 C C . ASN D 1 149 ? -46.994 -56.136 -14.534 1.00 24.72 141 ASN D C 1
ATOM 6271 O O . ASN D 1 149 ? -47.765 -56.197 -15.487 1.00 24.93 141 ASN D O 1
ATOM 6276 N N . PHE D 1 150 ? -46.206 -55.091 -14.297 1.00 23.57 142 PHE D N 1
ATOM 6277 C CA . PHE D 1 150 ? -46.259 -53.908 -15.132 1.00 22.84 142 PHE D CA 1
ATOM 6278 C C . PHE D 1 150 ? -45.800 -54.191 -16.562 1.00 22.31 142 PHE D C 1
ATOM 6279 O O . PHE D 1 150 ? -46.420 -53.698 -17.517 1.00 22.11 142 PHE D O 1
ATOM 6287 N N . VAL D 1 151 ? -44.700 -54.923 -16.728 1.00 21.99 143 VAL D N 1
ATOM 6288 C CA . VAL D 1 151 ? -44.216 -55.263 -18.067 1.00 21.84 143 VAL D CA 1
ATOM 6289 C C . VAL D 1 151 ? -45.304 -56.072 -18.781 1.00 22.83 143 VAL D C 1
ATOM 6290 O O . VAL D 1 151 ? -45.591 -55.858 -19.989 1.00 22.86 143 VAL D O 1
ATOM 6294 N N . ASN D 1 152 ? -45.917 -57.034 -18.100 1.00 23.70 144 ASN D N 1
ATOM 6295 C CA A ASN D 1 152 ? -47.041 -57.831 -18.663 0.50 24.83 144 ASN D CA 1
ATOM 6296 C CA B ASN D 1 152 ? -46.930 -57.798 -18.801 0.50 24.85 144 ASN D CA 1
ATOM 6297 C C . ASN D 1 152 ? -48.200 -56.980 -19.097 1.00 24.83 144 ASN D C 1
ATOM 6298 O O . ASN D 1 152 ? -48.824 -57.227 -20.135 1.00 25.39 144 ASN D O 1
ATOM 6307 N N . ALA D 1 153 ? -48.529 -56.011 -18.251 1.00 24.33 145 ALA D N 1
ATOM 6308 C CA . ALA D 1 153 ? -49.699 -55.158 -18.526 1.00 24.50 145 ALA D CA 1
ATOM 6309 C C . ALA D 1 153 ? -49.462 -54.389 -19.842 1.00 23.92 145 ALA D C 1
ATOM 6310 O O . ALA D 1 153 ? -50.328 -54.352 -20.723 1.00 24.52 145 ALA D O 1
ATOM 6312 N N . LEU D 1 154 ? -48.242 -53.897 -19.995 1.00 22.80 146 LEU D N 1
ATOM 6313 C CA . LEU D 1 154 ? -47.879 -53.146 -21.175 1.00 22.42 146 LEU D CA 1
ATOM 6314 C C . LEU D 1 154 ? -47.851 -54.056 -22.419 1.00 23.32 146 LEU D C 1
ATOM 6315 O O . LEU D 1 154 ? -48.346 -53.679 -23.474 1.00 23.86 146 LEU D O 1
ATOM 6320 N N . ARG D 1 155 ? -47.236 -55.230 -22.316 1.00 23.67 147 ARG D N 1
ATOM 6321 C CA . ARG D 1 155 ? -47.192 -56.148 -23.418 1.00 24.60 147 ARG D CA 1
ATOM 6322 C C . ARG D 1 155 ? -48.583 -56.602 -23.860 1.00 25.79 147 ARG D C 1
ATOM 6323 O O . ARG D 1 155 ? -48.856 -56.706 -25.052 1.00 26.46 147 ARG D O 1
ATOM 6331 N N . THR D 1 156 ? -49.463 -56.846 -22.899 1.00 26.42 148 THR D N 1
ATOM 6332 C CA . THR D 1 156 ? -50.833 -57.210 -23.167 1.00 27.92 148 THR D CA 1
ATOM 6333 C C . THR D 1 156 ? -51.583 -56.146 -23.978 1.00 28.06 148 THR D C 1
ATOM 6334 O O . THR D 1 156 ? -52.396 -56.471 -24.873 1.00 28.74 148 THR D O 1
ATOM 6338 N N . ALA D 1 157 ? -51.280 -54.890 -23.681 1.00 27.21 149 ALA D N 1
ATOM 6339 C CA . ALA D 1 157 ? -51.866 -53.756 -24.414 1.00 27.56 149 ALA D CA 1
ATOM 6340 C C . ALA D 1 157 ? -51.222 -53.500 -25.783 1.00 27.56 149 ALA D C 1
ATOM 6341 O O . ALA D 1 157 ? -51.623 -52.553 -26.505 1.00 28.27 149 ALA D O 1
ATOM 6343 N N . GLY D 1 158 ? -50.213 -54.287 -26.140 1.00 27.16 150 GLY D N 1
ATOM 6344 C CA . GLY D 1 158 ? -49.635 -54.216 -27.476 1.00 27.09 150 GLY D CA 1
ATOM 6345 C C . GLY D 1 158 ? -48.296 -53.497 -27.515 1.00 25.79 150 GLY D C 1
ATOM 6346 O O . GLY D 1 158 ? -47.730 -53.345 -28.613 1.00 25.97 150 GLY D O 1
ATOM 6347 N N . ALA D 1 159 ? -47.770 -53.090 -26.367 1.00 24.45 151 ALA D N 1
ATOM 6348 C CA . ALA D 1 159 ? -46.435 -52.460 -26.312 1.00 23.51 151 ALA D CA 1
ATOM 6349 C C . ALA D 1 159 ? -45.309 -53.456 -26.527 1.00 23.45 151 ALA D C 1
ATOM 6350 O O . ALA D 1 159 ? -45.429 -54.634 -26.203 1.00 23.79 151 ALA D O 1
ATOM 6352 N N . THR D 1 160 ? -44.208 -52.965 -27.077 1.00 22.83 152 THR D N 1
ATOM 6353 C CA . THR D 1 160 ? -42.928 -53.634 -26.955 1.00 22.59 152 THR D CA 1
ATOM 6354 C C . THR D 1 160 ? -42.174 -53.002 -25.768 1.00 21.50 152 THR D C 1
ATOM 6355 O O . THR D 1 160 ? -41.973 -51.759 -25.730 1.00 20.81 152 THR D O 1
ATOM 6359 N N . VAL D 1 161 ? -41.713 -53.847 -24.836 1.00 21.36 153 VAL D N 1
ATOM 6360 C CA . VAL D 1 161 ? -41.003 -53.361 -23.641 1.00 20.64 153 VAL D CA 1
ATOM 6361 C C . VAL D 1 161 ? -39.689 -54.127 -23.504 1.00 20.91 153 VAL D C 1
ATOM 6362 O O . VAL D 1 161 ? -39.693 -55.315 -23.275 1.00 21.53 153 VAL D O 1
ATOM 6366 N N . ASN D 1 162 ? -38.582 -53.420 -23.632 1.00 20.74 154 ASN D N 1
ATOM 6367 C CA . ASN D 1 162 ? -37.291 -54.074 -23.441 1.00 21.26 154 ASN D CA 1
ATOM 6368 C C . ASN D 1 162 ? -36.420 -53.458 -22.357 1.00 20.25 154 ASN D C 1
ATOM 6369 O O . ASN D 1 162 ? -35.281 -53.912 -22.128 1.00 20.44 154 ASN D O 1
ATOM 6374 N N . HIS D 1 163 ? -36.963 -52.438 -21.691 1.00 19.28 155 HIS D N 1
ATOM 6375 C CA . HIS D 1 163 ? -36.195 -51.593 -20.773 1.00 18.57 155 HIS D CA 1
ATOM 6376 C C . HIS D 1 163 ? -37.058 -51.052 -19.661 1.00 17.92 155 HIS D C 1
ATOM 6377 O O . HIS D 1 163 ? -38.207 -50.653 -19.886 1.00 17.56 155 HIS D O 1
ATOM 6384 N N . CYS D 1 164 ? -36.480 -51.043 -18.463 1.00 17.71 156 CYS D N 1
ATOM 6385 C CA . CYS D 1 164 ? -37.090 -50.436 -17.305 1.00 17.49 156 CYS D CA 1
ATOM 6386 C C . CYS D 1 164 ? -36.037 -49.499 -16.683 1.00 16.81 156 CYS D C 1
ATOM 6387 O O . CYS D 1 164 ? -34.867 -49.916 -16.439 1.00 17.20 156 CYS D O 1
ATOM 6390 N N . PHE D 1 165 ? -36.456 -48.285 -16.373 1.00 15.96 157 PHE D N 1
ATOM 6391 C CA . PHE D 1 165 ? -35.604 -47.330 -15.697 1.00 15.53 157 PHE D CA 1
ATOM 6392 C C . PHE D 1 165 ? -36.135 -47.019 -14.294 1.00 15.41 157 PHE D C 1
ATOM 6393 O O . PHE D 1 165 ? -37.348 -46.782 -14.120 1.00 15.38 157 PHE D O 1
ATOM 6401 N N . VAL D 1 166 ? -35.235 -47.065 -13.315 1.00 15.52 158 VAL D N 1
ATOM 6402 C CA . VAL D 1 166 ? -35.488 -46.570 -11.954 1.00 15.66 158 VAL D CA 1
ATOM 6403 C C . VAL D 1 166 ? -34.461 -45.576 -11.502 1.00 15.74 158 VAL D C 1
ATOM 6404 O O . VAL D 1 166 ? -33.325 -45.618 -11.956 1.00 15.65 158 VAL D O 1
ATOM 6408 N N . LEU D 1 167 ? -34.852 -44.676 -10.581 1.00 15.26 159 LEU D N 1
ATOM 6409 C CA . LEU D 1 167 ? -33.844 -43.820 -9.913 1.00 15.56 159 LEU D CA 1
ATOM 6410 C C . LEU D 1 167 ? -32.911 -44.681 -9.104 1.00 15.63 159 LEU D C 1
ATOM 6411 O O . LEU D 1 167 ? -31.714 -44.466 -9.183 1.00 15.87 159 LEU D O 1
ATOM 6416 N N . PHE D 1 168 ? -33.435 -45.674 -8.358 1.00 15.49 160 PHE D N 1
ATOM 6417 C CA . PHE D 1 168 ? -32.620 -46.344 -7.353 1.00 15.79 160 PHE D CA 1
ATOM 6418 C C . PHE D 1 168 ? -32.771 -47.855 -7.380 1.00 15.99 160 PHE D C 1
ATOM 6419 O O . PHE D 1 168 ? -33.874 -48.345 -7.331 1.00 15.85 160 PHE D O 1
ATOM 6427 N N . HIS D 1 169 ? -31.665 -48.565 -7.482 1.00 16.44 161 HIS D N 1
ATOM 6428 C CA . HIS D 1 169 ? -31.671 -50.032 -7.556 1.00 17.05 161 HIS D CA 1
ATOM 6429 C C . HIS D 1 169 ? -30.953 -50.488 -6.324 1.00 17.36 161 HIS D C 1
ATOM 6430 O O . HIS D 1 169 ? -29.784 -50.182 -6.176 1.00 17.46 161 HIS D O 1
ATOM 6437 N N . TYR D 1 170 ? -31.629 -51.220 -5.447 1.00 17.65 162 TYR D N 1
ATOM 6438 C CA . TYR D 1 170 ? -30.970 -51.653 -4.182 1.00 18.27 162 TYR D CA 1
ATOM 6439 C C . TYR D 1 170 ? -29.640 -52.333 -4.475 1.00 18.61 162 TYR D C 1
ATOM 6440 O O . TYR D 1 170 ? -28.616 -52.033 -3.849 1.00 18.63 162 TYR D O 1
ATOM 6449 N N . ASN D 1 171 ? -29.678 -53.267 -5.416 1.00 19.29 163 ASN D N 1
ATOM 6450 C CA . ASN D 1 171 ? -28.537 -54.111 -5.772 1.00 20.11 163 ASN D CA 1
ATOM 6451 C C . ASN D 1 171 ? -27.941 -54.929 -4.606 1.00 20.72 163 ASN D C 1
ATOM 6452 O O . ASN D 1 171 ? -26.696 -55.085 -4.510 1.00 20.90 163 ASN D O 1
ATOM 6457 N N . ILE D 1 172 ? -28.827 -55.449 -3.743 1.00 20.64 164 ILE D N 1
ATOM 6458 C CA . ILE D 1 172 ? -28.450 -56.348 -2.644 1.00 21.35 164 ILE D CA 1
ATOM 6459 C C . ILE D 1 172 ? -29.160 -57.694 -2.643 1.00 22.51 164 ILE D C 1
ATOM 6460 O O . ILE D 1 172 ? -28.819 -58.568 -1.816 1.00 23.06 164 ILE D O 1
ATOM 6465 N N . PHE D 1 173 ? -30.134 -57.860 -3.537 1.00 23.14 165 PHE D N 1
ATOM 6466 C CA . PHE D 1 173 ? -30.874 -59.086 -3.662 1.00 24.66 165 PHE D CA 1
ATOM 6467 C C . PHE D 1 173 ? -30.570 -59.631 -5.033 1.00 26.50 165 PHE D C 1
ATOM 6468 O O . PHE D 1 173 ? -30.708 -58.914 -6.018 1.00 25.56 165 PHE D O 1
ATOM 6476 N N . LYS D 1 174 ? -30.178 -60.903 -5.067 1.00 29.16 166 LYS D N 1
ATOM 6477 C CA . LYS D 1 174 ? -29.503 -61.558 -6.175 1.00 31.60 166 LYS D CA 1
ATOM 6478 C C . LYS D 1 174 ? -30.266 -61.638 -7.501 1.00 33.21 166 LYS D C 1
ATOM 6479 O O . LYS D 1 174 ? -29.637 -61.888 -8.521 1.00 35.08 166 LYS D O 1
ATOM 6481 N N . GLU D 1 175 ? -31.584 -61.480 -7.484 1.00 33.38 167 GLU D N 1
ATOM 6482 C CA . GLU D 1 175 ? -32.395 -61.619 -8.712 1.00 35.42 167 GLU D CA 1
ATOM 6483 C C . GLU D 1 175 ? -32.860 -60.274 -9.341 1.00 31.85 167 GLU D C 1
ATOM 6484 O O . GLU D 1 175 ? -33.630 -60.281 -10.314 1.00 32.03 167 GLU D O 1
ATOM 6490 N N . SER D 1 176 ? -32.468 -59.136 -8.756 1.00 28.51 168 SER D N 1
ATOM 6491 C CA . SER D 1 176 ? -33.081 -57.847 -9.087 1.00 25.75 168 SER D CA 1
ATOM 6492 C C . SER D 1 176 ? -32.847 -57.446 -10.548 1.00 24.88 168 SER D C 1
ATOM 6493 O O . SER D 1 176 ? -33.625 -56.671 -11.097 1.00 24.60 168 SER D O 1
ATOM 6496 N N . VAL D 1 177 ? -31.781 -57.957 -11.146 1.00 25.21 169 VAL D N 1
ATOM 6497 C CA . VAL D 1 177 ? -31.517 -57.792 -12.555 1.00 25.41 169 VAL D CA 1
ATOM 6498 C C . VAL D 1 177 ? -32.012 -58.976 -13.394 1.00 26.22 169 VAL D C 1
ATOM 6499 O O . VAL D 1 177 ? -32.680 -58.762 -14.395 1.00 25.75 169 VAL D O 1
ATOM 6503 N N . SER D 1 178 ? -31.708 -60.205 -12.967 1.00 27.38 170 SER D N 1
ATOM 6504 C CA . SER D 1 178 ? -32.027 -61.395 -13.756 1.00 28.53 170 SER D CA 1
ATOM 6505 C C . SER D 1 178 ? -33.537 -61.659 -13.866 1.00 28.52 170 SER D C 1
ATOM 6506 O O . SER D 1 178 ? -33.982 -62.170 -14.874 1.00 29.65 170 SER D O 1
ATOM 6509 N N . VAL D 1 179 ? -34.347 -61.293 -12.877 1.00 27.70 171 VAL D N 1
ATOM 6510 C CA . VAL D 1 179 ? -35.790 -61.569 -12.991 1.00 27.91 171 VAL D CA 1
ATOM 6511 C C . VAL D 1 179 ? -36.427 -60.794 -14.175 1.00 26.91 171 VAL D C 1
ATOM 6512 O O . VAL D 1 179 ? -37.362 -61.287 -14.837 1.00 27.14 171 VAL D O 1
ATOM 6516 N N . LEU D 1 180 ? -35.862 -59.621 -14.457 1.00 25.10 172 LEU D N 1
ATOM 6517 C CA . LEU D 1 180 ? -36.198 -58.804 -15.609 1.00 24.62 172 LEU D CA 1
ATOM 6518 C C . LEU D 1 180 ? -35.499 -59.331 -16.855 1.00 25.41 172 LEU D C 1
ATOM 6519 O O . LEU D 1 180 ? -36.138 -59.461 -17.903 1.00 25.45 172 LEU D O 1
ATOM 6524 N N . LYS D 1 181 ? -34.208 -59.668 -16.758 1.00 25.87 173 LYS D N 1
ATOM 6525 C CA . LYS D 1 181 ? -33.504 -60.156 -17.963 1.00 27.25 173 LYS D CA 1
ATOM 6526 C C . LYS D 1 181 ? -34.140 -61.453 -18.498 1.00 28.77 173 LYS D C 1
ATOM 6527 O O . LYS D 1 181 ? -34.218 -61.667 -19.733 1.00 29.37 173 LYS D O 1
ATOM 6533 N N . ASP D 1 182 ? -34.633 -62.265 -17.571 1.00 29.44 174 ASP D N 1
ATOM 6534 C CA . ASP D 1 182 ? -35.341 -63.513 -17.899 1.00 31.18 174 ASP D CA 1
ATOM 6535 C C . ASP D 1 182 ? -36.590 -63.296 -18.745 1.00 30.96 174 ASP D C 1
ATOM 6536 O O . ASP D 1 182 ? -36.993 -64.198 -19.457 1.00 31.97 174 ASP D O 1
ATOM 6541 N N . ILE D 1 183 ? -37.220 -62.123 -18.620 1.00 29.41 175 ILE D N 1
ATOM 6542 C CA . ILE D 1 183 ? -38.340 -61.744 -19.490 1.00 29.48 175 ILE D CA 1
ATOM 6543 C C . ILE D 1 183 ? -37.984 -60.688 -20.576 1.00 28.57 175 ILE D C 1
ATOM 6544 O O . ILE D 1 183 ? -38.867 -59.981 -21.085 1.00 27.73 175 ILE D O 1
ATOM 6549 N N . ASP D 1 184 ? -36.702 -60.671 -20.947 1.00 28.61 176 ASP D N 1
ATOM 6550 C CA A ASP D 1 184 ? -36.196 -59.824 -22.024 0.70 28.63 176 ASP D CA 1
ATOM 6551 C CA B ASP D 1 184 ? -36.175 -59.815 -22.021 0.30 28.15 176 ASP D CA 1
ATOM 6552 C C . ASP D 1 184 ? -36.354 -58.331 -21.751 1.00 26.53 176 ASP D C 1
ATOM 6553 O O . ASP D 1 184 ? -36.676 -57.541 -22.670 1.00 26.39 176 ASP D O 1
ATOM 6562 N N . VAL D 1 185 ? -36.096 -57.942 -20.503 1.00 25.07 177 VAL D N 1
ATOM 6563 C CA . VAL D 1 185 ? -36.066 -56.548 -20.079 1.00 23.43 177 VAL D CA 1
ATOM 6564 C C . VAL D 1 185 ? -34.745 -56.217 -19.331 1.00 22.83 177 VAL D C 1
ATOM 6565 O O . VAL D 1 185 ? -34.368 -56.902 -18.372 1.00 23.15 177 VAL D O 1
ATOM 6569 N N . ASP D 1 186 ? -34.057 -55.171 -19.796 1.00 22.29 178 ASP D N 1
ATOM 6570 C CA . ASP D 1 186 ? -32.848 -54.608 -19.159 1.00 21.79 178 ASP D CA 1
ATOM 6571 C C . ASP D 1 186 ? -33.196 -53.513 -18.158 1.00 20.31 178 ASP D C 1
ATOM 6572 O O . ASP D 1 186 ? -34.013 -52.586 -18.441 1.00 19.34 178 ASP D O 1
ATOM 6577 N N . LEU D 1 187 ? -32.591 -53.626 -16.970 1.00 19.94 179 LEU D N 1
ATOM 6578 C CA . LEU D 1 187 ? -32.751 -52.664 -15.887 1.00 18.99 179 LEU D CA 1
ATOM 6579 C C . LEU D 1 187 ? -31.683 -51.584 -15.991 1.00 18.68 179 LEU D C 1
ATOM 6580 O O . LEU D 1 187 ? -30.534 -51.871 -16.315 1.00 19.15 179 LEU D O 1
ATOM 6585 N N . HIS D 1 188 ? -32.109 -50.331 -15.818 1.00 18.01 180 HIS D N 1
ATOM 6586 C CA . HIS D 1 188 ? -31.257 -49.155 -15.872 1.00 17.75 180 HIS D CA 1
ATOM 6587 C C . HIS D 1 188 ? -31.565 -48.334 -14.611 1.00 17.15 180 HIS D C 1
ATOM 6588 O O . HIS D 1 188 ? -32.734 -48.199 -14.212 1.00 16.56 180 HIS D O 1
ATOM 6595 N N . ALA D 1 189 ? -30.512 -47.826 -13.951 1.00 17.15 181 ALA D N 1
ATOM 6596 C CA . ALA D 1 189 ? -30.683 -47.095 -12.688 1.00 16.44 181 ALA D CA 1
ATOM 6597 C C . ALA D 1 189 ? -29.602 -46.026 -12.497 1.00 16.65 181 ALA D C 1
ATOM 6598 O O . ALA D 1 189 ? -28.476 -46.145 -13.010 1.00 17.41 181 ALA D O 1
ATOM 6600 N N . LEU D 1 190 ? -29.925 -44.993 -11.744 1.00 16.04 182 LEU D N 1
ATOM 6601 C CA . LEU D 1 190 ? -28.950 -43.939 -11.459 1.00 16.25 182 LEU D CA 1
ATOM 6602 C C . LEU D 1 190 ? -27.960 -44.380 -10.366 1.00 16.50 182 LEU D C 1
ATOM 6603 O O . LEU D 1 190 ? -26.771 -44.064 -10.460 1.00 17.11 182 LEU D O 1
ATOM 6608 N N . ALA D 1 191 ? -28.440 -45.032 -9.315 1.00 16.08 183 ALA D N 1
ATOM 6609 C CA . ALA D 1 191 ? -27.585 -45.371 -8.128 1.00 16.32 183 ALA D CA 1
ATOM 6610 C C . ALA D 1 191 ? -28.089 -46.600 -7.391 1.00 16.11 183 ALA D C 1
ATOM 6611 O O . ALA D 1 191 ? -29.236 -47.013 -7.587 1.00 15.67 183 ALA D O 1
ATOM 6613 N N . THR D 1 192 ? -27.207 -47.164 -6.553 1.00 16.39 184 THR D N 1
ATOM 6614 C CA . THR D 1 192 ? -27.483 -48.315 -5.705 1.00 16.43 184 THR D CA 1
ATOM 6615 C C . THR D 1 192 ? -27.110 -48.011 -4.254 1.00 16.54 184 THR D C 1
ATOM 6616 O O . THR D 1 192 ? -26.555 -46.972 -3.964 1.00 16.59 184 THR D O 1
ATOM 6620 N N . TRP D 1 193 ? -27.446 -48.925 -3.341 1.00 16.54 185 TRP D N 1
ATOM 6621 C CA . TRP D 1 193 ? -26.955 -48.804 -1.970 1.00 16.79 185 TRP D CA 1
ATOM 6622 C C . TRP D 1 193 ? -25.450 -48.717 -1.866 1.00 17.56 185 TRP D C 1
ATOM 6623 O O . TRP D 1 193 ? -24.959 -48.068 -0.966 1.00 17.69 185 TRP D O 1
ATOM 6634 N N . TRP D 1 194 ? -24.728 -49.357 -2.776 1.00 18.26 186 TRP D N 1
ATOM 6635 C CA . TRP D 1 194 ? -23.280 -49.391 -2.720 1.00 19.44 186 TRP D CA 1
ATOM 6636 C C . TRP D 1 194 ? -22.732 -47.973 -2.958 1.00 19.57 186 TRP D C 1
ATOM 6637 O O . TRP D 1 194 ? -21.778 -47.547 -2.318 1.00 20.17 186 TRP D O 1
ATOM 6648 N N . ASP D 1 195 ? -23.410 -47.246 -3.839 1.00 18.95 187 ASP D N 1
ATOM 6649 C CA . ASP D 1 195 ? -23.054 -45.881 -4.147 1.00 19.02 187 ASP D CA 1
ATOM 6650 C C . ASP D 1 195 ? -23.343 -44.955 -2.935 1.00 18.74 187 ASP D C 1
ATOM 6651 O O . ASP D 1 195 ? -22.524 -44.120 -2.582 1.00 19.24 187 ASP D O 1
ATOM 6656 N N . VAL D 1 196 ? -24.512 -45.120 -2.325 1.00 17.91 188 VAL D N 1
ATOM 6657 C CA . VAL D 1 196 ? -24.862 -44.409 -1.107 1.00 17.84 188 VAL D CA 1
ATOM 6658 C C . VAL D 1 196 ? -23.854 -44.645 0.023 1.00 18.53 188 VAL D C 1
ATOM 6659 O O . VAL D 1 196 ? -23.375 -43.702 0.625 1.00 18.85 188 VAL D O 1
ATOM 6663 N N . LEU D 1 197 ? -23.488 -45.905 0.254 1.00 18.81 189 LEU D N 1
ATOM 6664 C CA . LEU D 1 197 ? -22.496 -46.224 1.279 1.00 19.73 189 LEU D CA 1
ATOM 6665 C C . LEU D 1 197 ? -21.160 -45.545 1.000 1.00 20.76 189 LEU D C 1
ATOM 6666 O O . LEU D 1 197 ? -20.588 -44.911 1.893 1.00 21.47 189 LEU D O 1
ATOM 6671 N N . ARG D 1 198 ? -20.675 -45.640 -0.237 1.00 21.23 190 ARG D N 1
ATOM 6672 C CA . ARG D 1 198 ? -19.421 -45.020 -0.662 1.00 22.49 190 ARG D CA 1
ATOM 6673 C C . ARG D 1 198 ? -19.378 -43.514 -0.403 1.00 22.50 190 ARG D C 1
ATOM 6674 O O . ARG D 1 198 ? -18.467 -43.018 0.252 1.00 23.16 190 ARG D O 1
ATOM 6682 N N . VAL D 1 199 ? -20.400 -42.805 -0.862 1.00 21.63 191 VAL D N 1
ATOM 6683 C CA . VAL D 1 199 ? -20.496 -41.371 -0.622 1.00 21.97 191 VAL D CA 1
ATOM 6684 C C . VAL D 1 199 ? -20.677 -41.023 0.876 1.00 22.29 191 VAL D C 1
ATOM 6685 O O . VAL D 1 199 ? -20.080 -40.046 1.374 1.00 23.08 191 VAL D O 1
ATOM 6689 N N . ALA D 1 200 ? -21.495 -41.796 1.590 1.00 21.73 192 ALA D N 1
ATOM 6690 C CA . ALA D 1 200 ? -21.731 -41.541 3.021 1.00 22.31 192 ALA D CA 1
ATOM 6691 C C . ALA D 1 200 ? -20.392 -41.648 3.823 1.00 23.80 192 ALA D C 1
ATOM 6692 O O . ALA D 1 200 ? -20.056 -40.771 4.636 1.00 24.54 192 ALA D O 1
ATOM 6694 N N . LYS D 1 201 ? -19.640 -42.699 3.533 1.00 24.67 193 LYS D N 1
ATOM 6695 C CA . LYS D 1 201 ? -18.334 -42.939 4.170 1.00 26.67 193 LYS D CA 1
ATOM 6696 C C . LYS D 1 201 ? -17.396 -41.791 3.850 1.00 27.38 193 LYS D C 1
ATOM 6697 O O . LYS D 1 201 ? -16.747 -41.285 4.736 1.00 28.18 193 LYS D O 1
ATOM 6703 N N . ALA D 1 202 ? -17.338 -41.405 2.578 1.00 27.23 194 ALA D N 1
ATOM 6704 C CA . ALA D 1 202 ? -16.442 -40.298 2.142 1.00 28.51 194 ALA D CA 1
ATOM 6705 C C . ALA D 1 202 ? -16.835 -38.911 2.741 1.00 29.02 194 ALA D C 1
ATOM 6706 O O . ALA D 1 202 ? -15.981 -38.046 2.923 1.00 30.17 194 ALA D O 1
ATOM 6708 N N . SER D 1 203 ? -18.102 -38.725 3.099 1.00 27.86 195 SER D N 1
ATOM 6709 C CA . SER D 1 203 ? -18.573 -37.430 3.595 1.00 28.63 195 SER D CA 1
ATOM 6710 C C . SER D 1 203 ? -18.025 -37.085 4.970 1.00 30.23 195 SER D C 1
ATOM 6711 O O . SER D 1 203 ? -17.975 -35.928 5.340 1.00 31.43 195 SER D O 1
ATOM 6714 N N . GLY D 1 204 ? -17.705 -38.093 5.769 1.00 30.87 196 GLY D N 1
ATOM 6715 C CA . GLY D 1 204 ? -17.317 -37.870 7.167 1.00 32.47 196 GLY D CA 1
ATOM 6716 C C . GLY D 1 204 ? -18.471 -37.529 8.112 1.00 32.54 196 GLY D C 1
ATOM 6717 O O . GLY D 1 204 ? -18.238 -37.316 9.290 1.00 32.81 196 GLY D O 1
ATOM 6718 N N . TYR D 1 205 ? -19.716 -37.497 7.619 1.00 32.03 197 TYR D N 1
ATOM 6719 C CA . TYR D 1 205 ? -20.858 -37.060 8.441 1.00 32.83 197 TYR D CA 1
ATOM 6720 C C . TYR D 1 205 ? -21.455 -38.114 9.377 1.00 32.09 197 TYR D C 1
ATOM 6721 O O . TYR D 1 205 ? -22.139 -37.749 10.313 1.00 33.18 197 TYR D O 1
ATOM 6730 N N . PHE D 1 206 ? -21.155 -39.391 9.160 1.00 30.49 198 PHE D N 1
ATOM 6731 C CA . PHE D 1 206 ? -21.703 -40.484 9.922 1.00 29.77 198 PHE D CA 1
ATOM 6732 C C . PHE D 1 206 ? -20.726 -41.130 10.915 1.00 31.04 198 PHE D C 1
ATOM 6733 O O . PHE D 1 206 ? -19.517 -41.129 10.687 1.00 31.13 198 PHE D O 1
ATOM 6741 N N . GLU D 1 207 ? -21.280 -41.685 11.992 1.00 31.75 199 GLU D N 1
ATOM 6742 C CA . GLU D 1 207 ? -20.516 -42.506 12.904 1.00 33.68 199 GLU D CA 1
ATOM 6743 C C . GLU D 1 207 ? -20.012 -43.763 12.195 1.00 32.01 199 GLU D C 1
ATOM 6744 O O . GLU D 1 207 ? -20.739 -44.417 11.468 1.00 29.62 199 GLU D O 1
ATOM 6750 N N . THR D 1 208 ? -18.767 -44.107 12.473 1.00 31.74 200 THR D N 1
ATOM 6751 C CA . THR D 1 208 ? -18.133 -45.346 11.993 1.00 31.52 200 THR D CA 1
ATOM 6752 C C . THR D 1 208 ? -18.969 -46.612 12.316 1.00 29.53 200 THR D C 1
ATOM 6753 O O . THR D 1 208 ? -19.212 -47.423 11.438 1.00 28.65 200 THR D O 1
ATOM 6757 N N . LYS D 1 209 ? -19.438 -46.738 13.535 1.00 28.90 201 LYS D N 1
ATOM 6758 C CA . LYS D 1 209 ? -20.276 -47.891 13.940 1.00 28.25 201 LYS D CA 1
ATOM 6759 C C . LYS D 1 209 ? -21.550 -48.030 13.067 1.00 26.58 201 LYS D C 1
ATOM 6760 O O . LYS D 1 209 ? -21.958 -49.125 12.715 1.00 26.06 201 LYS D O 1
ATOM 6762 N N . THR D 1 210 ? -22.153 -46.914 12.726 1.00 25.87 202 THR D N 1
ATOM 6763 C CA . THR D 1 210 ? -23.371 -46.906 11.896 1.00 24.86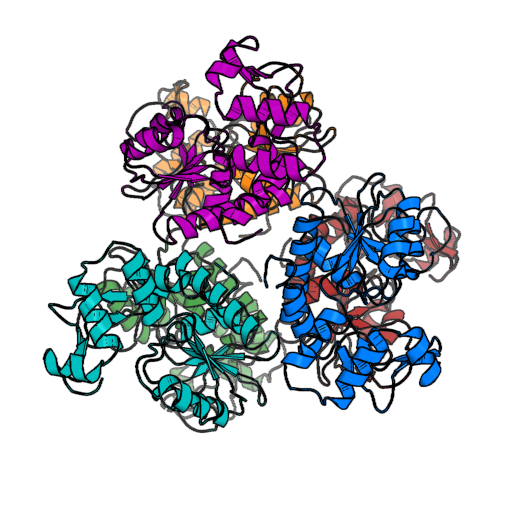 202 THR D CA 1
ATOM 6764 C C . THR D 1 210 ? -23.067 -47.449 10.492 1.00 24.40 202 THR D C 1
ATOM 6765 O O . THR D 1 210 ? -23.777 -48.339 9.980 1.00 23.38 202 THR D O 1
ATOM 6769 N N . LEU D 1 211 ? -22.039 -46.891 9.856 1.00 24.86 203 LEU D N 1
ATOM 6770 C CA . LEU D 1 211 ? -21.678 -47.335 8.515 1.00 24.77 203 LEU D CA 1
ATOM 6771 C C . LEU D 1 211 ? -21.178 -48.750 8.456 1.00 24.88 203 LEU D C 1
ATOM 6772 O O . LEU D 1 211 ? -21.415 -49.415 7.463 1.00 24.16 203 LEU D O 1
ATOM 6777 N N . ASP D 1 212 ? -20.521 -49.222 9.514 1.00 26.07 204 ASP D N 1
ATOM 6778 C CA . ASP D 1 212 ? -20.048 -50.597 9.613 1.00 26.85 204 ASP D CA 1
ATOM 6779 C C . ASP D 1 212 ? -21.267 -51.522 9.577 1.00 25.73 204 ASP D C 1
ATOM 6780 O O . ASP D 1 212 ? -21.256 -52.547 8.889 1.00 25.73 204 ASP D O 1
ATOM 6785 N N . GLU D 1 213 ? -22.315 -51.161 10.304 1.00 24.81 205 GLU D N 1
ATOM 6786 C CA . GLU D 1 213 ? -23.534 -51.986 10.350 1.00 24.07 205 GLU D CA 1
ATOM 6787 C C . GLU D 1 213 ? -24.347 -51.924 9.044 1.00 22.60 205 GLU D C 1
ATOM 6788 O O . GLU D 1 213 ? -24.889 -52.930 8.591 1.00 21.93 205 GLU D O 1
ATOM 6794 N N . VAL D 1 214 ? -24.426 -50.741 8.445 1.00 21.81 206 VAL D N 1
ATOM 6795 C CA . VAL D 1 214 ? -25.013 -50.627 7.116 1.00 21.01 206 VAL D CA 1
ATOM 6796 C C . VAL D 1 214 ? -24.301 -51.562 6.142 1.00 21.31 206 VAL D C 1
ATOM 6797 O O . VAL D 1 214 ? -24.965 -52.274 5.381 1.00 20.84 206 VAL D O 1
ATOM 6801 N N . GLU D 1 215 ? -22.957 -51.509 6.128 1.00 22.21 207 GLU D N 1
ATOM 6802 C CA . GLU D 1 215 ? -22.164 -52.332 5.242 1.00 23.06 207 GLU D CA 1
ATOM 6803 C C . GLU D 1 215 ? -22.445 -53.831 5.452 1.00 23.40 207 GLU D C 1
ATOM 6804 O O . GLU D 1 215 ? -22.593 -54.576 4.495 1.00 23.04 207 GLU D O 1
ATOM 6810 N N . LYS D 1 216 ? -22.448 -54.276 6.711 1.00 23.95 208 LYS D N 1
ATOM 6811 C CA . LYS D 1 216 ? -22.744 -55.667 7.055 1.00 24.66 208 LYS D CA 1
ATOM 6812 C C . LYS D 1 216 ? -24.107 -56.061 6.494 1.00 23.48 208 LYS D C 1
ATOM 6813 O O . LYS D 1 216 ? -24.252 -57.164 5.949 1.00 23.55 208 LYS D O 1
ATOM 6819 N N . PHE D 1 217 ? -25.084 -55.149 6.621 1.00 22.14 209 PHE D N 1
ATOM 6820 C CA . PHE D 1 217 ? -26.427 -55.401 6.111 1.00 21.34 209 PHE D CA 1
ATOM 6821 C C . PHE D 1 217 ? -26.448 -55.549 4.590 1.00 20.91 209 PHE D C 1
ATOM 6822 O O . PHE D 1 217 ? -27.067 -56.472 4.070 1.00 20.80 209 PHE D O 1
ATOM 6830 N N . LEU D 1 218 ? -25.801 -54.622 3.870 1.00 20.49 210 LEU D N 1
ATOM 6831 C CA . LEU D 1 218 ? -25.815 -54.699 2.419 1.00 20.37 210 LEU D CA 1
ATOM 6832 C C . LEU D 1 218 ? -25.204 -56.024 1.927 1.00 21.30 210 LEU D C 1
ATOM 6833 O O . LEU D 1 218 ? -25.657 -56.590 0.916 1.00 21.38 210 LEU D O 1
ATOM 6838 N N . HIS D 1 219 ? -24.209 -56.506 2.640 1.00 22.20 211 HIS D N 1
ATOM 6839 C CA . HIS D 1 219 ? -23.540 -57.748 2.271 1.00 23.57 211 HIS D CA 1
ATOM 6840 C C . HIS D 1 219 ? -24.372 -59.011 2.588 1.00 24.06 211 HIS D C 1
ATOM 6841 O O . HIS D 1 219 ? -24.276 -60.020 1.876 1.00 24.71 211 HIS D O 1
ATOM 6848 N N . ALA D 1 220 ? -25.161 -58.974 3.664 1.00 23.86 212 ALA D N 1
ATOM 6849 C CA . ALA D 1 220 ? -25.958 -60.145 4.068 1.00 24.48 212 ALA D CA 1
ATOM 6850 C C . ALA D 1 220 ? -27.275 -59.662 4.719 1.00 23.93 212 ALA D C 1
ATOM 6851 O O . ALA D 1 220 ? -27.451 -59.777 5.958 1.00 24.49 212 ALA D O 1
ATOM 6853 N N . PRO D 1 221 ? -28.192 -59.151 3.900 1.00 23.26 213 PRO D N 1
ATOM 6854 C CA . PRO D 1 221 ? -29.385 -58.492 4.437 1.00 22.97 213 PRO D CA 1
ATOM 6855 C C . PRO D 1 221 ? -30.251 -59.400 5.296 1.00 23.96 213 PRO D C 1
ATOM 6856 O O . PRO D 1 221 ? -30.572 -59.032 6.416 1.00 23.92 213 PRO D O 1
ATOM 6860 N N . ALA D 1 222 ? -30.616 -60.580 4.795 1.00 25.09 214 ALA D N 1
ATOM 6861 C CA . ALA D 1 222 ? -31.499 -61.495 5.566 1.00 26.21 214 ALA D CA 1
ATOM 6862 C C . ALA D 1 222 ? -30.883 -61.902 6.904 1.00 27.32 214 ALA D C 1
ATOM 6863 O O . ALA D 1 222 ? -31.553 -61.903 7.950 1.00 27.60 214 ALA D O 1
ATOM 6865 N N . GLU D 1 223 ? -29.606 -62.278 6.869 1.00 27.80 215 GLU D N 1
ATOM 6866 C CA . GLU D 1 223 ? -28.888 -62.571 8.060 1.00 29.18 215 GLU D CA 1
ATOM 6867 C C . GLU D 1 223 ? -28.870 -61.421 9.071 1.00 27.23 215 GLU D C 1
ATOM 6868 O O . GLU D 1 223 ? -29.145 -61.617 10.261 1.00 26.92 215 GLU D O 1
ATOM 6874 N N . TRP D 1 224 ? -28.569 -60.226 8.585 1.00 25.21 216 TRP D N 1
ATOM 6875 C CA . TRP D 1 224 ? -28.569 -59.045 9.435 1.00 24.26 216 TRP D CA 1
ATOM 6876 C C . TRP D 1 224 ? -29.975 -58.856 10.034 1.00 24.08 216 TRP D C 1
ATOM 6877 O O . TRP D 1 224 ? -30.117 -58.678 11.223 1.00 24.40 216 TRP D O 1
ATOM 6888 N N . SER D 1 225 ? -30.999 -58.929 9.199 1.00 23.73 217 SER D N 1
ATOM 6889 C CA . SER D 1 225 ? -32.365 -58.727 9.687 1.00 23.90 217 SER D CA 1
ATOM 6890 C C . SER D 1 225 ? -32.653 -59.685 10.821 1.00 25.16 217 SER D C 1
ATOM 6891 O O . SER D 1 225 ? -33.114 -59.235 11.891 1.00 25.35 217 SER D O 1
ATOM 6894 N N . ALA D 1 226 ? -32.386 -60.979 10.610 1.00 26.15 218 ALA D N 1
ATOM 6895 C CA . ALA D 1 226 ? -32.688 -62.007 11.634 1.00 27.91 218 ALA D CA 1
ATOM 6896 C C . ALA D 1 226 ? -31.923 -61.792 12.966 1.00 28.88 218 ALA D C 1
ATOM 6897 O O . ALA D 1 226 ? -32.416 -62.131 14.045 1.00 29.34 218 ALA D O 1
ATOM 6899 N N . ALA D 1 227 ? -30.720 -61.229 12.899 1.00 29.44 219 ALA D N 1
ATOM 6900 C CA . ALA D 1 227 ? -29.900 -61.017 14.111 1.00 31.24 219 ALA D CA 1
ATOM 6901 C C . ALA D 1 227 ? -30.298 -59.783 14.905 1.00 32.98 219 ALA D C 1
ATOM 6902 O O . ALA D 1 227 ? -29.953 -59.673 16.074 1.00 33.09 219 ALA D O 1
ATOM 6904 N N . HIS D 1 228 ? -31.050 -58.869 14.283 1.00 14.65 220 HIS D N 1
ATOM 6905 C CA . HIS D 1 228 ? -31.415 -57.589 14.882 1.00 18.97 220 HIS D CA 1
ATOM 6906 C C . HIS D 1 228 ? -32.890 -57.390 15.093 1.00 24.79 220 HIS D C 1
ATOM 6907 O O . HIS D 1 228 ? -33.292 -56.238 15.274 1.00 26.97 220 HIS D O 1
ATOM 6914 N N . GLY D 1 229 ? -33.664 -58.470 15.090 1.00 27.43 221 GLY D N 1
ATOM 6915 C CA . GLY D 1 229 ? -35.063 -58.364 15.512 1.00 34.87 221 GLY D CA 1
ATOM 6916 C C . GLY D 1 229 ? -36.100 -58.711 14.463 1.00 36.11 221 GLY D C 1
ATOM 6917 O O . GLY D 1 229 ? -37.302 -58.809 14.758 1.00 36.25 221 GLY D O 1
ATOM 6918 N N . GLY D 1 230 ? -35.639 -58.893 13.235 1.00 30.44 222 GLY D N 1
ATOM 6919 C CA . GLY D 1 230 ? -36.537 -59.011 12.104 1.00 30.98 222 GLY D CA 1
ATOM 6920 C C . GLY D 1 230 ? -36.824 -60.421 11.669 1.00 38.70 222 GLY D C 1
ATOM 6921 O O . GLY D 1 230 ? -36.387 -61.389 12.301 1.00 40.10 222 GLY D O 1
ATOM 6922 N N . ALA D 1 231 ? -37.575 -60.495 10.572 1.00 43.51 223 ALA D N 1
ATOM 6923 C CA . ALA D 1 231 ? -37.806 -61.709 9.800 1.00 50.30 223 ALA D CA 1
ATOM 6924 C C . ALA D 1 231 ? -36.660 -61.908 8.784 1.00 47.80 223 ALA D C 1
ATOM 6925 O O . ALA D 1 231 ? -35.733 -61.088 8.676 1.00 32.43 223 ALA D O 1
ATOM 6927 N N . THR D 1 232 ? -36.738 -63.028 8.071 1.00 48.50 224 THR D N 1
ATOM 6928 C CA . THR D 1 232 ? -35.720 -63.478 7.109 1.00 52.87 224 THR D CA 1
ATOM 6929 C C . THR D 1 232 ? -36.041 -63.039 5.658 1.00 54.89 224 THR D C 1
ATOM 6930 O O . THR D 1 232 ? -35.308 -63.404 4.739 1.00 53.26 224 THR D O 1
ATOM 6934 N N . ALA D 1 233 ? -37.136 -62.299 5.448 1.00 62.53 225 ALA D N 1
ATOM 6935 C CA . ALA D 1 233 ? -37.545 -61.855 4.094 1.00 67.36 225 ALA D CA 1
ATOM 6936 C C . ALA D 1 233 ? -38.303 -60.509 4.149 1.00 68.69 225 ALA D C 1
ATOM 6937 O O . ALA D 1 233 ? -39.159 -60.330 5.025 1.00 69.33 225 ALA D O 1
ATOM 6939 N N . PRO D 1 234 ? -37.981 -59.556 3.229 1.00 66.22 226 PRO D N 1
ATOM 6940 C CA . PRO D 1 234 ? -38.661 -58.240 3.190 1.00 63.63 226 PRO D CA 1
ATOM 6941 C C . PRO D 1 234 ? -40.200 -58.304 3.065 1.00 62.99 226 PRO D C 1
ATOM 6942 O O . PRO D 1 234 ? -40.734 -59.085 2.261 1.00 59.23 226 PRO D O 1
ATOM 6946 N N . THR E 1 10 ? -49.462 -13.574 -19.250 1.00 103.32 2 THR E N 1
ATOM 6947 C CA . THR E 1 10 ? -49.270 -12.201 -18.651 1.00 97.15 2 THR E CA 1
ATOM 6948 C C . THR E 1 10 ? -49.827 -11.065 -19.563 1.00 82.72 2 THR E C 1
ATOM 6949 O O . THR E 1 10 ? -50.091 -9.953 -19.097 1.00 81.56 2 THR E O 1
ATOM 6953 N N . GLY E 1 11 ? -50.037 -11.367 -20.847 1.00 74.71 3 GLY E N 1
ATOM 6954 C CA . GLY E 1 11 ? -50.778 -10.485 -21.753 1.00 66.31 3 GLY E CA 1
ATOM 6955 C C . GLY E 1 11 ? -49.877 -9.917 -22.817 1.00 55.17 3 GLY E C 1
ATOM 6956 O O . GLY E 1 11 ? -48.679 -9.768 -22.594 1.00 52.90 3 GLY E O 1
ATOM 6957 N N . TYR E 1 12 ? -50.448 -9.628 -23.981 1.00 51.16 4 TYR E N 1
ATOM 6958 C CA . TYR E 1 12 ? -49.716 -8.950 -25.062 1.00 46.03 4 TYR E CA 1
ATOM 6959 C C . TYR E 1 12 ? -50.006 -7.448 -25.159 1.00 44.48 4 TYR E C 1
ATOM 6960 O O . TYR E 1 12 ? -49.157 -6.643 -25.563 1.00 41.71 4 TYR E O 1
ATOM 6969 N N . ASP E 1 13 ? -51.241 -7.065 -24.871 1.00 36.56 5 ASP E N 1
ATOM 6970 C CA . ASP E 1 13 ? -51.626 -5.680 -25.085 1.00 37.19 5 ASP E CA 1
ATOM 6971 C C . ASP E 1 13 ? -51.300 -4.845 -23.847 1.00 33.80 5 ASP E C 1
ATOM 6972 O O . ASP E 1 13 ? -51.193 -5.350 -22.720 1.00 31.11 5 ASP E O 1
ATOM 6977 N N . ARG E 1 14 ? -51.169 -3.556 -24.086 1.00 33.45 6 ARG E N 1
ATOM 6978 C CA . ARG E 1 14 ? -50.738 -2.607 -23.088 1.00 32.02 6 ARG E CA 1
ATOM 6979 C C . ARG E 1 14 ? -51.638 -2.602 -21.836 1.00 30.89 6 ARG E C 1
ATOM 6980 O O . ARG E 1 14 ? -51.148 -2.606 -20.722 1.00 28.22 6 ARG E O 1
ATOM 6988 N N . GLN E 1 15 ? -52.959 -2.558 -22.046 1.00 32.17 7 GLN E N 1
ATOM 6989 C CA . GLN E 1 15 ? -53.880 -2.552 -20.946 1.00 32.13 7 GLN E CA 1
ATOM 6990 C C . GLN E 1 15 ? -53.705 -3.741 -19.985 1.00 29.17 7 GLN E C 1
ATOM 6991 O O . GLN E 1 15 ? -53.611 -3.568 -18.761 1.00 27.31 7 GLN E O 1
ATOM 6997 N N . SER E 1 16 ? -53.617 -4.935 -20.535 1.00 28.27 8 SER E N 1
ATOM 6998 C CA . SER E 1 16 ? -53.494 -6.098 -19.709 1.00 26.73 8 SER E CA 1
ATOM 6999 C C . SER E 1 16 ? -52.100 -6.212 -19.053 1.00 23.60 8 SER E C 1
ATOM 7000 O O . SER E 1 16 ? -52.019 -6.654 -17.904 1.00 22.38 8 SER E O 1
ATOM 7003 N N . ILE E 1 17 ? -51.039 -5.722 -19.710 1.00 22.29 9 ILE E N 1
ATOM 7004 C CA . ILE E 1 17 ? -49.746 -5.652 -19.064 1.00 20.27 9 ILE E CA 1
ATOM 7005 C C . ILE E 1 17 ? -49.763 -4.646 -17.884 1.00 19.74 9 ILE E C 1
ATOM 7006 O O . ILE E 1 17 ? -49.222 -4.943 -16.798 1.00 18.62 9 ILE E O 1
ATOM 7011 N N . SER E 1 18 ? -50.432 -3.505 -18.069 1.00 20.81 10 SER E N 1
ATOM 7012 C CA A SER E 1 18 ? -50.618 -2.542 -16.997 0.50 20.64 10 SER E CA 1
ATOM 7013 C CA B SER E 1 18 ? -50.547 -2.565 -16.976 0.50 20.56 10 SER E CA 1
ATOM 7014 C C . SER E 1 18 ? -51.359 -3.129 -15.806 1.00 20.25 10 SER E C 1
ATOM 7015 O O . SER E 1 18 ? -50.954 -2.957 -14.657 1.00 19.45 10 SER E O 1
ATOM 7020 N N . ASP E 1 19 ? -52.468 -3.810 -16.088 1.00 21.15 11 ASP E N 1
ATOM 7021 C CA . ASP E 1 19 ? -53.242 -4.449 -15.016 1.00 21.16 11 ASP E CA 1
ATOM 7022 C C . ASP E 1 19 ? -52.433 -5.532 -14.260 1.00 19.92 11 ASP E C 1
ATOM 7023 O O . ASP E 1 19 ? -52.424 -5.567 -13.024 1.00 19.52 11 ASP E O 1
ATOM 7028 N N . THR E 1 20 ? -51.793 -6.431 -15.001 1.00 19.56 12 THR E N 1
ATOM 7029 C CA . THR E 1 20 ? -51.013 -7.519 -14.378 1.00 18.68 12 THR E CA 1
ATOM 7030 C C . THR E 1 20 ? -49.841 -6.979 -13.540 1.00 17.57 12 THR E C 1
ATOM 7031 O O . THR E 1 20 ? -49.576 -7.422 -12.434 1.00 17.25 12 THR E O 1
ATOM 7035 N N . THR E 1 21 ? -49.183 -5.967 -14.076 1.00 17.31 13 THR E N 1
ATOM 7036 C CA . THR E 1 21 ? -48.106 -5.313 -13.363 1.00 16.67 13 THR E CA 1
ATOM 7037 C C . THR E 1 21 ? -48.619 -4.652 -12.068 1.00 16.89 13 THR E C 1
ATOM 7038 O O . THR E 1 21 ? -47.993 -4.835 -10.990 1.00 16.57 13 THR E O 1
ATOM 7042 N N . ALA E 1 22 ? -49.714 -3.885 -12.170 1.00 17.66 14 ALA E N 1
ATOM 7043 C CA . ALA E 1 22 ? -50.284 -3.230 -11.001 1.00 18.04 14 ALA E CA 1
ATOM 7044 C C . ALA E 1 22 ? -50.668 -4.315 -9.945 1.00 18.06 14 ALA E C 1
ATOM 7045 O O . ALA E 1 22 ? -50.375 -4.167 -8.743 1.00 18.05 14 ALA E O 1
ATOM 7047 N N . LYS E 1 23 ? -51.307 -5.395 -10.379 1.00 18.38 15 LYS E N 1
ATOM 7048 C CA . LYS E 1 23 ? -51.640 -6.453 -9.446 1.00 19.12 15 LYS E CA 1
ATOM 7049 C C . LYS E 1 23 ? -50.406 -7.049 -8.753 1.00 18.08 15 LYS E C 1
ATOM 7050 O O . LYS E 1 23 ? -50.422 -7.266 -7.548 1.00 18.50 15 LYS E O 1
ATOM 7056 N N . ILE E 1 24 ? -49.340 -7.281 -9.512 1.00 17.32 16 ILE E N 1
ATOM 7057 C CA . ILE E 1 24 ? -48.101 -7.814 -8.957 1.00 16.93 16 ILE E CA 1
ATOM 7058 C C . ILE E 1 24 ? -47.525 -6.858 -7.878 1.00 17.00 16 ILE E C 1
ATOM 7059 O O . ILE E 1 24 ? -47.087 -7.289 -6.824 1.00 17.41 16 ILE E O 1
ATOM 7064 N N . LEU E 1 25 ? -47.516 -5.557 -8.189 1.00 16.88 17 LEU E N 1
ATOM 7065 C CA . LEU E 1 25 ? -47.003 -4.543 -7.263 1.00 17.21 17 LEU E CA 1
ATOM 7066 C C . LEU E 1 25 ? -47.743 -4.575 -5.932 1.00 18.01 17 LEU E C 1
ATOM 7067 O O . LEU E 1 25 ? -47.113 -4.510 -4.860 1.00 18.53 17 LEU E O 1
ATOM 7072 N N . LEU E 1 26 ? -49.049 -4.742 -5.996 1.00 18.35 18 LEU E N 1
ATOM 7073 C CA . LEU E 1 26 ? -49.882 -4.845 -4.822 1.00 19.29 18 LEU E CA 1
ATOM 7074 C C . LEU E 1 26 ? -49.739 -6.212 -4.153 1.00 19.78 18 LEU E C 1
ATOM 7075 O O . LEU E 1 26 ? -49.704 -6.277 -2.943 1.00 20.69 18 LEU E O 1
ATOM 7080 N N . GLU E 1 27 ? -49.632 -7.296 -4.931 1.00 19.43 19 GLU E N 1
ATOM 7081 C CA . GLU E 1 27 ? -49.561 -8.641 -4.369 1.00 20.18 19 GLU E CA 1
ATOM 7082 C C . GLU E 1 27 ? -48.384 -8.811 -3.402 1.00 20.56 19 GLU E C 1
ATOM 7083 O O . GLU E 1 27 ? -48.561 -9.351 -2.298 1.00 21.85 19 GLU E O 1
ATOM 7089 N N . VAL E 1 28 ? -47.198 -8.364 -3.819 1.00 19.74 20 VAL E N 1
ATOM 7090 C CA . VAL E 1 28 ? -46.002 -8.509 -2.971 1.00 20.36 20 VAL E CA 1
ATOM 7091 C C . VAL E 1 28 ? -45.699 -7.245 -2.151 1.00 21.07 20 VAL E C 1
ATOM 7092 O O . VAL E 1 28 ? -44.646 -7.160 -1.538 1.00 21.83 20 VAL E O 1
ATOM 7096 N N . GLN E 1 29 ? -46.621 -6.309 -2.162 1.00 21.48 21 GLN E N 1
ATOM 7097 C CA . GLN E 1 29 ? -46.463 -5.053 -1.444 1.00 22.79 21 GLN E CA 1
ATOM 7098 C C . GLN E 1 29 ? -45.163 -4.307 -1.780 1.00 22.51 21 GLN E C 1
ATOM 7099 O O . GLN E 1 29 ? -44.492 -3.765 -0.900 1.00 23.76 21 GLN E O 1
ATOM 7105 N N . ALA E 1 30 ? -44.832 -4.262 -3.056 1.00 21.17 22 ALA E N 1
ATOM 7106 C CA . ALA E 1 30 ? -43.861 -3.319 -3.534 1.00 21.07 22 ALA E CA 1
ATOM 7107 C C . ALA E 1 30 ? -44.429 -1.905 -3.394 1.00 21.57 22 ALA E C 1
ATOM 7108 O O . ALA E 1 30 ? -43.662 -0.948 -3.260 1.00 22.14 22 ALA E O 1
ATOM 7110 N N . VAL E 1 31 ? -45.760 -1.796 -3.463 1.00 21.46 23 VAL E N 1
ATOM 7111 C CA . VAL E 1 31 ? -46.497 -0.589 -3.197 1.00 22.33 23 VAL E CA 1
ATOM 7112 C C . VAL E 1 31 ? -47.151 -0.608 -1.842 1.00 23.62 23 VAL E C 1
ATOM 7113 O O . VAL E 1 31 ? -47.709 -1.634 -1.446 1.00 23.90 23 VAL E O 1
ATOM 7117 N N . HIS E 1 32 ? -47.145 0.545 -1.177 1.00 24.87 24 HIS E N 1
ATOM 7118 C CA . HIS E 1 32 ? -47.825 0.731 0.088 1.00 26.33 24 HIS E CA 1
ATOM 7119 C C . HIS E 1 32 ? -48.585 2.034 0.034 1.00 26.95 24 HIS E C 1
ATOM 7120 O O . HIS E 1 32 ? -48.132 2.960 -0.591 1.00 26.53 24 HIS E O 1
ATOM 7127 N N . PHE E 1 33 ? -49.739 2.087 0.713 1.00 27.92 25 PHE E N 1
ATOM 7128 C CA . PHE E 1 33 ? -50.532 3.299 0.876 1.00 29.33 25 PHE E CA 1
ATOM 7129 C C . PHE E 1 33 ? -50.631 3.685 2.355 1.00 30.76 25 PHE E C 1
ATOM 7130 O O . PHE E 1 33 ? -50.739 2.817 3.208 1.00 31.09 25 PHE E O 1
ATOM 7138 N N . ASN E 1 34 ? -50.567 4.968 2.648 1.00 31.61 26 ASN E N 1
ATOM 7139 C CA . ASN E 1 34 ? -50.894 5.444 4.011 1.00 33.71 26 ASN E CA 1
ATOM 7140 C C . ASN E 1 34 ? -51.251 6.924 3.955 1.00 34.93 26 ASN E C 1
ATOM 7141 O O . ASN E 1 34 ? -50.372 7.760 3.797 1.00 35.28 26 ASN E O 1
ATOM 7146 N N . ALA E 1 35 ? -52.551 7.214 4.022 1.00 35.74 27 ALA E N 1
ATOM 7147 C CA . ALA E 1 35 ? -53.064 8.572 4.042 1.00 37.87 27 ALA E CA 1
ATOM 7148 C C . ALA E 1 35 ? -53.036 9.174 5.471 1.00 40.59 27 ALA E C 1
ATOM 7149 O O . ALA E 1 35 ? -52.844 10.395 5.608 1.00 42.13 27 ALA E O 1
ATOM 7151 N N . GLU E 1 36 ? -53.230 8.337 6.505 1.00 41.80 28 GLU E N 1
ATOM 7152 C CA . GLU E 1 36 ? -53.238 8.843 7.915 1.00 44.80 28 GLU E CA 1
ATOM 7153 C C . GLU E 1 36 ? -51.823 9.327 8.372 1.00 46.42 28 GLU E C 1
ATOM 7154 O O . GLU E 1 36 ? -51.694 10.457 8.849 1.00 47.85 28 GLU E O 1
ATOM 7156 N N . LYS E 1 37 ? -50.785 8.488 8.218 1.00 46.11 29 LYS E N 1
ATOM 7157 C CA . LYS E 1 37 ? -49.371 8.889 8.479 1.00 48.00 29 LYS E CA 1
ATOM 7158 C C . LYS E 1 37 ? -48.570 8.799 7.168 1.00 46.52 29 LYS E C 1
ATOM 7159 O O . LYS E 1 37 ? -48.098 7.731 6.815 1.00 44.57 29 LYS E O 1
ATOM 7161 N N . PRO E 1 38 ? -48.457 9.927 6.439 1.00 47.06 30 PRO E N 1
ATOM 7162 C CA . PRO E 1 38 ? -47.801 9.995 5.131 1.00 46.87 30 PRO E CA 1
ATOM 7163 C C . PRO E 1 38 ? -46.362 9.641 5.142 1.00 46.50 30 PRO E C 1
ATOM 7164 O O . PRO E 1 38 ? -45.645 9.928 6.109 1.00 47.88 30 PRO E O 1
ATOM 7168 N N . PHE E 1 39 ? -45.892 9.043 4.050 1.00 45.88 31 PHE E N 1
ATOM 7169 C CA . PHE E 1 39 ? -44.464 8.759 3.942 1.00 46.55 31 PHE E CA 1
ATOM 7170 C C . PHE E 1 39 ? -43.768 10.099 3.783 1.00 47.42 31 PHE E C 1
ATOM 7171 O O . PHE E 1 39 ? -44.219 10.949 3.000 1.00 48.28 31 PHE E O 1
ATOM 7179 N N . ILE E 1 40 ? -42.743 10.287 4.588 1.00 51.76 32 ILE E N 1
ATOM 7180 C CA . ILE E 1 40 ? -41.901 11.472 4.605 1.00 54.87 32 ILE E CA 1
ATOM 7181 C C . ILE E 1 40 ? -40.535 11.085 4.081 1.00 56.52 32 ILE E C 1
ATOM 7182 O O . ILE E 1 40 ? -39.871 10.221 4.647 1.00 60.31 32 ILE E O 1
ATOM 7187 N N . PHE E 1 41 ? -40.105 11.731 3.008 1.00 58.15 33 PHE E N 1
ATOM 7188 C CA . PHE E 1 41 ? -38.907 11.299 2.310 1.00 61.22 33 PHE E CA 1
ATOM 7189 C C . PHE E 1 41 ? -37.653 12.074 2.695 1.00 66.94 33 PHE E C 1
ATOM 7190 O O . PHE E 1 41 ? -37.747 13.133 3.338 1.00 69.37 33 PHE E O 1
ATOM 7198 N N . THR E 1 42 ? -36.496 11.512 2.312 1.00 68.74 34 THR E N 1
ATOM 7199 C CA . THR E 1 42 ? -35.192 12.126 2.522 1.00 73.88 34 THR E CA 1
ATOM 7200 C C . THR E 1 42 ? -35.224 13.597 2.126 1.00 74.48 34 THR E C 1
ATOM 7201 O O . THR E 1 42 ? -34.644 14.429 2.811 1.00 80.78 34 THR E O 1
ATOM 7203 N N . SER E 1 43 ? -35.914 13.900 1.024 1.00 68.86 35 SER E N 1
ATOM 7204 C CA . SER E 1 43 ? -36.031 15.265 0.507 1.00 69.14 35 SER E CA 1
ATOM 7205 C C . SER E 1 43 ? -37.105 16.143 1.174 1.00 70.76 35 SER E C 1
ATOM 7206 O O . SER E 1 43 ? -37.254 17.294 0.786 1.00 73.08 35 SER E O 1
ATOM 7209 N N . GLY E 1 44 ? -37.862 15.607 2.137 1.00 58.56 36 GLY E N 1
ATOM 7210 C CA . GLY E 1 44 ? -38.954 16.356 2.813 1.00 58.75 36 GLY E CA 1
ATOM 7211 C C . GLY E 1 44 ? -40.309 16.324 2.097 1.00 55.63 36 GLY E C 1
ATOM 7212 O O . GLY E 1 44 ? -41.260 17.007 2.459 1.00 58.78 36 GLY E O 1
ATOM 7213 N N . TRP E 1 45 ? -40.382 15.533 1.053 1.00 52.58 37 TRP E N 1
ATOM 7214 C CA . TRP E 1 45 ? -41.592 15.384 0.263 1.00 49.12 37 TRP E CA 1
ATOM 7215 C C . TRP E 1 45 ? -42.540 14.553 1.114 1.00 44.47 37 TRP E C 1
ATOM 7216 O O . TRP E 1 45 ? -42.099 13.629 1.767 1.00 44.04 37 TRP E O 1
ATOM 7227 N N . ALA E 1 46 ? -43.822 14.883 1.158 1.00 41.65 38 ALA E N 1
ATOM 7228 C CA . ALA E 1 46 ? -44.798 14.010 1.842 1.00 39.33 38 ALA E CA 1
ATOM 7229 C C . ALA E 1 46 ? -45.769 13.397 0.837 1.00 36.89 38 ALA E C 1
ATOM 7230 O O . ALA E 1 46 ? -46.265 14.099 -0.048 1.00 36.55 38 ALA E O 1
ATOM 7232 N N . SER E 1 47 ? -46.061 12.105 1.025 1.00 34.70 39 SER E N 1
ATOM 7233 C CA . SER E 1 47 ? -46.781 11.298 0.028 1.00 32.91 39 SER E CA 1
ATOM 7234 C C . SER E 1 47 ? -47.591 10.184 0.686 1.00 31.72 39 SER E C 1
ATOM 7235 O O . SER E 1 47 ? -47.115 9.553 1.640 1.00 31.44 39 SER E O 1
ATOM 7238 N N . PRO E 1 48 ? -48.830 9.925 0.190 1.00 30.71 40 PRO E N 1
ATOM 7239 C CA . PRO E 1 48 ? -49.568 8.783 0.734 1.00 29.70 40 PRO E CA 1
ATOM 7240 C C . PRO E 1 48 ? -49.227 7.479 0.014 1.00 27.95 40 PRO E C 1
ATOM 7241 O O . PRO E 1 48 ? -49.809 6.458 0.331 1.00 27.12 40 PRO E O 1
ATOM 7245 N N . VAL E 1 49 ? -48.303 7.523 -0.947 1.00 27.21 41 VAL E N 1
ATOM 7246 C CA . VAL E 1 49 ? -47.911 6.334 -1.701 1.00 25.92 41 VAL E CA 1
ATOM 7247 C C . VAL E 1 49 ? -46.416 6.119 -1.557 1.00 25.87 41 VAL E C 1
ATOM 7248 O O . VAL E 1 49 ? -45.670 7.074 -1.411 1.00 26.40 41 VAL E O 1
ATOM 7252 N N . TYR E 1 50 ? -46.015 4.862 -1.614 1.00 25.31 42 TYR E N 1
ATOM 7253 C CA . TYR E 1 50 ? -44.610 4.462 -1.605 1.00 25.53 42 TYR E CA 1
ATOM 7254 C C . TYR E 1 50 ? -44.474 3.271 -2.517 1.00 23.74 42 TYR E C 1
ATOM 7255 O O . TYR E 1 50 ? -45.327 2.366 -2.491 1.00 23.01 42 TYR E O 1
ATOM 7264 N N . ILE E 1 51 ? -43.400 3.259 -3.305 1.00 22.79 43 ILE E N 1
ATOM 7265 C CA . ILE E 1 51 ? -43.051 2.096 -4.098 1.00 21.67 43 ILE E CA 1
ATOM 7266 C C . ILE E 1 51 ? -41.565 1.726 -3.950 1.00 21.61 43 ILE E C 1
ATOM 7267 O O . ILE E 1 51 ? -40.702 2.608 -3.857 1.00 21.96 43 ILE E O 1
ATOM 7272 N N . ASP E 1 52 ? -41.299 0.432 -3.851 1.00 21.01 44 ASP E N 1
ATOM 7273 C CA . ASP E 1 52 ? -39.940 -0.086 -3.917 1.00 20.99 44 ASP E CA 1
ATOM 7274 C C . ASP E 1 52 ? -39.891 -1.217 -4.903 1.00 19.98 44 ASP E C 1
ATOM 7275 O O . ASP E 1 52 ? -40.207 -2.363 -4.556 1.00 19.29 44 ASP E O 1
ATOM 7280 N N . CYS E 1 53 ? -39.474 -0.906 -6.127 1.00 19.76 45 CYS E N 1
ATOM 7281 C CA . CYS E 1 53 ? -39.318 -1.923 -7.159 1.00 19.37 45 CYS E CA 1
ATOM 7282 C C . CYS E 1 53 ? -38.186 -2.923 -6.919 1.00 18.98 45 CYS E C 1
ATOM 7283 O O . CYS E 1 53 ? -38.172 -3.999 -7.524 1.00 18.18 45 CYS E O 1
ATOM 7286 N N . ARG E 1 54 ? -37.242 -2.579 -6.036 1.00 19.53 46 ARG E N 1
ATOM 7287 C CA . ARG E 1 54 ? -36.137 -3.511 -5.721 1.00 19.64 46 ARG E CA 1
ATOM 7288 C C . ARG E 1 54 ? -36.693 -4.785 -5.039 1.00 19.04 46 ARG E C 1
ATOM 7289 O O . ARG E 1 54 ? -36.116 -5.822 -5.133 1.00 18.56 46 ARG E O 1
ATOM 7297 N N . LYS E 1 55 ? -37.854 -4.690 -4.407 1.00 18.92 47 LYS E N 1
ATOM 7298 C CA . LYS E 1 55 ? -38.427 -5.893 -3.767 1.00 18.90 47 LYS E CA 1
ATOM 7299 C C . LYS E 1 55 ? -38.734 -6.968 -4.780 1.00 17.66 47 LYS E C 1
ATOM 7300 O O . LYS E 1 55 ? -38.774 -8.142 -4.446 1.00 17.53 47 LYS E O 1
ATOM 7306 N N . LEU E 1 56 ? -38.990 -6.551 -6.003 1.00 17.02 48 LEU E N 1
ATOM 7307 C CA . LEU E 1 56 ? -39.478 -7.421 -7.054 1.00 16.61 48 LEU E CA 1
ATOM 7308 C C . LEU E 1 56 ? -38.462 -8.479 -7.450 1.00 16.46 48 LEU E C 1
ATOM 7309 O O . LEU E 1 56 ? -38.842 -9.557 -7.996 1.00 16.30 48 LEU E O 1
ATOM 7314 N N . ILE E 1 57 ? -37.180 -8.183 -7.231 1.00 16.61 49 ILE E N 1
ATOM 7315 C CA . ILE E 1 57 ? -36.124 -9.131 -7.528 1.00 16.58 49 ILE E CA 1
ATOM 7316 C C . ILE E 1 57 ? -36.182 -10.409 -6.666 1.00 16.84 49 ILE E C 1
ATOM 7317 O O . ILE E 1 57 ? -35.541 -11.377 -6.982 1.00 16.87 49 ILE E O 1
ATOM 7322 N N . SER E 1 58 ? -36.895 -10.341 -5.553 1.00 17.11 50 SER E N 1
ATOM 7323 C CA . SER E 1 58 ? -36.907 -11.383 -4.535 1.00 17.50 50 SER E CA 1
ATOM 7324 C C . SER E 1 58 ? -38.026 -12.451 -4.710 1.00 17.44 50 SER E C 1
ATOM 7325 O O . SER E 1 58 ? -38.212 -13.286 -3.806 1.00 17.84 50 SER E O 1
ATOM 7328 N N . TYR E 1 59 ? -38.767 -12.383 -5.837 1.00 17.05 51 TYR E N 1
ATOM 7329 C CA . TYR E 1 59 ? -39.942 -13.265 -6.065 1.00 17.09 51 TYR E CA 1
ATOM 7330 C C . TYR E 1 59 ? -39.822 -13.904 -7.454 1.00 16.88 51 TYR E C 1
ATOM 7331 O O . TYR E 1 59 ? -40.026 -13.207 -8.418 1.00 16.55 51 TYR E O 1
ATOM 7340 N N . PRO E 1 60 ? -39.361 -15.163 -7.537 1.00 17.16 52 PRO E N 1
ATOM 7341 C CA . PRO E 1 60 ? -39.012 -15.791 -8.832 1.00 17.09 52 PRO E CA 1
ATOM 7342 C C . PRO E 1 60 ? -40.134 -15.724 -9.904 1.00 16.92 52 PRO E C 1
ATOM 7343 O O . PRO E 1 60 ? -39.843 -15.496 -11.090 1.00 16.69 52 PRO E O 1
ATOM 7347 N N . ARG E 1 61 ? -41.373 -15.968 -9.497 1.00 17.11 53 ARG E N 1
ATOM 7348 C CA . ARG E 1 61 ? -42.495 -15.974 -10.488 1.00 17.09 53 ARG E CA 1
ATOM 7349 C C . ARG E 1 61 ? -42.864 -14.526 -10.928 1.00 16.67 53 ARG E C 1
ATOM 7350 O O . ARG E 1 61 ? -43.090 -14.254 -12.094 1.00 16.55 53 ARG E O 1
ATOM 7358 N N . VAL E 1 62 ? -42.910 -13.620 -9.973 1.00 16.56 54 VAL E N 1
ATOM 7359 C CA . VAL E 1 62 ? -43.178 -12.238 -10.238 1.00 16.31 54 VAL E CA 1
ATOM 7360 C C . VAL E 1 62 ? -42.132 -11.691 -11.179 1.00 16.02 54 VAL E C 1
ATOM 7361 O O . VAL E 1 62 ? -42.463 -11.022 -12.170 1.00 15.89 54 VAL E O 1
ATOM 7365 N N . ARG E 1 63 ? -40.873 -11.953 -10.900 1.00 15.99 55 ARG E N 1
ATOM 7366 C CA . ARG E 1 63 ? -39.827 -11.288 -11.742 1.00 15.75 55 ARG E CA 1
ATOM 7367 C C . ARG E 1 63 ? -39.830 -11.833 -13.160 1.00 15.69 55 ARG E C 1
ATOM 7368 O O . ARG E 1 63 ? -39.576 -11.128 -14.116 1.00 15.52 55 ARG E O 1
ATOM 7376 N N . ARG E 1 64 ? -40.091 -13.108 -13.293 1.00 15.92 56 ARG E N 1
ATOM 7377 C CA . ARG E 1 64 ? -40.176 -13.703 -14.625 1.00 16.00 56 ARG E CA 1
ATOM 7378 C C . ARG E 1 64 ? -41.303 -13.034 -15.431 1.00 15.97 56 ARG E C 1
ATOM 7379 O O . ARG E 1 64 ? -41.129 -12.768 -16.634 1.00 15.92 56 ARG E O 1
ATOM 7387 N N . ALA E 1 65 ? -42.473 -12.881 -14.793 1.00 16.09 57 ALA E N 1
ATOM 7388 C CA . ALA E 1 65 ? -43.608 -12.277 -15.473 1.00 16.17 57 ALA E CA 1
ATOM 7389 C C . ALA E 1 65 ? -43.264 -10.839 -15.880 1.00 15.91 57 ALA E C 1
ATOM 7390 O O . ALA E 1 65 ? -43.524 -10.414 -16.978 1.00 15.96 57 ALA E O 1
ATOM 7392 N N . LEU E 1 66 ? -42.658 -10.110 -14.965 1.00 15.73 58 LEU E N 1
ATOM 7393 C CA . LEU E 1 66 ? -42.304 -8.726 -15.273 1.00 15.61 58 LEU E CA 1
ATOM 7394 C C . LEU E 1 66 ? -41.354 -8.632 -16.451 1.00 15.48 58 LEU E C 1
ATOM 7395 O O . LEU E 1 66 ? -41.455 -7.703 -17.266 1.00 15.51 58 LEU E O 1
ATOM 7400 N N . MET E 1 67 ? -40.384 -9.534 -16.494 1.00 15.39 59 MET E N 1
ATOM 7401 C CA . MET E 1 67 ? -39.399 -9.505 -17.578 1.00 15.31 59 MET E CA 1
ATOM 7402 C C . MET E 1 67 ? -39.947 -9.946 -18.915 1.00 15.47 59 MET E C 1
ATOM 7403 O O . MET E 1 67 ? -39.552 -9.403 -19.935 1.00 15.45 59 MET E O 1
ATOM 7408 N N . GLU E 1 68 ? -40.815 -10.930 -18.916 1.00 16.12 60 GLU E N 1
ATOM 7409 C CA . GLU E 1 68 ? -41.563 -11.318 -20.115 1.00 16.92 60 GLU E CA 1
ATOM 7410 C C . GLU E 1 68 ? -42.380 -10.111 -20.610 1.00 16.61 60 GLU E C 1
ATOM 7411 O O . GLU E 1 68 ? -42.380 -9.813 -21.825 1.00 16.59 60 GLU E O 1
ATOM 7417 N N . MET E 1 69 ? -43.038 -9.414 -19.691 1.00 16.19 61 MET E N 1
ATOM 7418 C CA . MET E 1 69 ? -43.860 -8.246 -20.088 1.00 16.37 61 MET E CA 1
ATOM 7419 C C . MET E 1 69 ? -42.989 -7.074 -20.548 1.00 16.17 61 MET E C 1
ATOM 7420 O O . MET E 1 69 ? -43.389 -6.293 -21.426 1.00 16.48 61 MET E O 1
ATOM 7425 N N . ALA E 1 70 ? -41.808 -6.960 -19.961 1.00 15.89 62 ALA E N 1
ATOM 7426 C CA . ALA E 1 70 ? -40.841 -5.926 -20.421 1.00 16.05 62 ALA E CA 1
ATOM 7427 C C . ALA E 1 70 ? -40.451 -6.234 -21.860 1.00 16.41 62 ALA E C 1
ATOM 7428 O O . ALA E 1 70 ? -40.429 -5.319 -22.722 1.00 16.53 62 ALA E O 1
ATOM 7430 N N . GLU E 1 71 ? -40.077 -7.481 -22.119 1.00 16.84 63 GLU E N 1
ATOM 7431 C CA . GLU E 1 71 ? -39.684 -7.830 -23.513 1.00 17.79 63 GLU E CA 1
ATOM 7432 C C . GLU E 1 71 ? -40.864 -7.583 -24.508 1.00 17.87 63 GLU E C 1
ATOM 7433 O O . GLU E 1 71 ? -40.640 -7.087 -25.615 1.00 18.12 63 GLU E O 1
ATOM 7439 N N . THR E 1 72 ? -42.084 -7.937 -24.128 1.00 17.63 64 THR E N 1
ATOM 7440 C CA . THR E 1 72 ? -43.238 -7.687 -24.948 1.00 18.13 64 THR E CA 1
ATOM 7441 C C . THR E 1 72 ? -43.374 -6.186 -25.228 1.00 17.93 64 THR E C 1
ATOM 7442 O O . THR E 1 72 ? -43.566 -5.781 -26.357 1.00 18.31 64 THR E O 1
ATOM 7446 N N . THR E 1 73 ? -43.267 -5.378 -24.203 1.00 17.48 65 THR E N 1
ATOM 7447 C CA . THR E 1 73 ? -43.428 -3.912 -24.333 1.00 17.60 65 THR E CA 1
ATOM 7448 C C . THR E 1 73 ? -42.406 -3.357 -25.303 1.00 17.55 65 THR E C 1
ATOM 7449 O O . THR E 1 73 ? -42.765 -2.608 -26.212 1.00 17.93 65 THR E O 1
ATOM 7453 N N . ILE E 1 74 ? -41.149 -3.737 -25.112 1.00 17.14 66 ILE E N 1
ATOM 7454 C CA . ILE E 1 74 ? -40.014 -3.264 -25.919 1.00 17.20 66 ILE E CA 1
ATOM 7455 C C . ILE E 1 74 ? -40.213 -3.649 -27.396 1.00 17.65 66 ILE E C 1
ATOM 7456 O O . ILE E 1 74 ? -40.174 -2.765 -28.297 1.00 18.04 66 ILE E O 1
ATOM 7461 N N . THR E 1 75 ? -40.523 -4.914 -27.665 1.00 17.81 67 THR E N 1
ATOM 7462 C CA . THR E 1 75 ? -40.583 -5.376 -29.036 1.00 18.49 67 THR E CA 1
ATOM 7463 C C . THR E 1 75 ? -41.834 -4.834 -29.728 1.00 19.26 67 THR E C 1
ATOM 7464 O O . THR E 1 75 ? -41.773 -4.573 -30.933 1.00 20.00 67 THR E O 1
ATOM 7468 N N . ARG E 1 76 ? -42.928 -4.649 -28.988 1.00 19.44 68 ARG E N 1
ATOM 7469 C CA . ARG E 1 76 ? -44.191 -4.128 -29.498 1.00 20.33 68 ARG E CA 1
ATOM 7470 C C . ARG E 1 76 ? -44.046 -2.618 -29.854 1.00 20.64 68 ARG E C 1
ATOM 7471 O O . ARG E 1 76 ? -44.575 -2.164 -30.891 1.00 21.05 68 ARG E O 1
ATOM 7479 N N . ASP E 1 77 ? -43.430 -1.848 -28.955 1.00 20.24 69 ASP E N 1
ATOM 7480 C CA . ASP E 1 77 ? -43.493 -0.378 -29.058 1.00 20.86 69 ASP E CA 1
ATOM 7481 C C . ASP E 1 77 ? -42.204 0.198 -29.664 1.00 20.54 69 ASP E C 1
ATOM 7482 O O . ASP E 1 77 ? -42.209 1.316 -30.127 1.00 21.14 69 ASP E O 1
ATOM 7487 N N . ILE E 1 78 ? -41.112 -0.557 -29.628 1.00 19.70 70 ILE E N 1
ATOM 7488 C CA . ILE E 1 78 ? -39.854 -0.143 -30.219 1.00 19.56 70 ILE E CA 1
ATOM 7489 C C . ILE E 1 78 ? -39.554 -0.923 -31.505 1.00 19.55 70 ILE E C 1
ATOM 7490 O O . ILE E 1 78 ? -39.259 -0.322 -32.566 1.00 20.10 70 ILE E O 1
ATOM 7495 N N . GLY E 1 79 ? -39.545 -2.244 -31.396 1.00 18.88 71 GLY E N 1
ATOM 7496 C CA . GLY E 1 79 ? -39.258 -3.156 -32.530 1.00 18.77 71 GLY E CA 1
ATOM 7497 C C . GLY E 1 79 ? -38.408 -4.288 -32.027 1.00 18.11 71 GLY E C 1
ATOM 7498 O O . GLY E 1 79 ? -38.022 -4.345 -30.830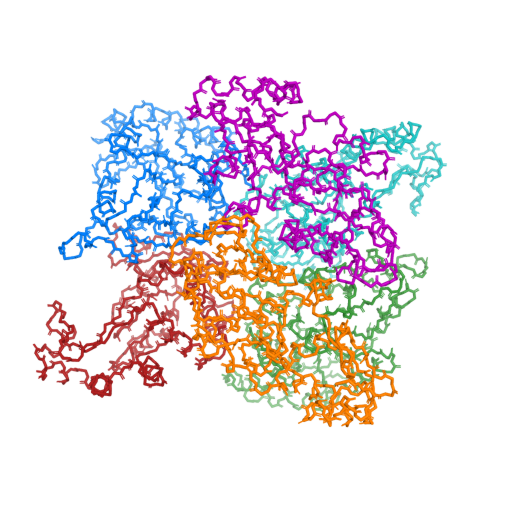 1.00 17.59 71 GLY E O 1
ATOM 7499 N N . PHE E 1 80 ? -38.120 -5.204 -32.946 1.00 18.32 72 PHE E N 1
ATOM 7500 C CA . PHE E 1 80 ? -37.328 -6.359 -32.658 1.00 18.00 72 PHE E CA 1
ATOM 7501 C C . PHE E 1 80 ? -35.813 -6.218 -32.880 1.00 17.77 72 PHE E C 1
ATOM 7502 O O . PHE E 1 80 ? -35.055 -6.973 -32.307 1.00 17.43 72 PHE E O 1
ATOM 7510 N N . GLU E 1 81 ? -35.396 -5.299 -33.742 1.00 18.04 73 GLU E N 1
ATOM 7511 C CA . GLU E 1 81 ? -34.013 -5.190 -34.161 1.00 17.96 73 GLU E CA 1
ATOM 7512 C C . GLU E 1 81 ? -33.501 -3.739 -34.126 1.00 18.08 73 GLU E C 1
ATOM 7513 O O . GLU E 1 81 ? -32.687 -3.324 -34.972 1.00 18.43 73 GLU E O 1
ATOM 7519 N N . GLN E 1 82 ? -34.014 -2.980 -33.156 1.00 18.02 74 GLN E N 1
ATOM 7520 C CA . GLN E 1 82 ? -33.621 -1.588 -32.938 1.00 18.27 74 GLN E CA 1
ATOM 7521 C C . GLN E 1 82 ? -32.587 -1.377 -31.846 1.00 17.66 74 GLN E C 1
ATOM 7522 O O . GLN E 1 82 ? -32.122 -0.266 -31.670 1.00 17.97 74 GLN E O 1
ATOM 7528 N N . ILE E 1 83 ? -32.260 -2.422 -31.128 1.00 17.08 75 ILE E N 1
ATOM 7529 C CA . ILE E 1 83 ? -31.473 -2.355 -29.888 1.00 16.74 75 ILE E CA 1
ATOM 7530 C C . ILE E 1 83 ? -30.352 -3.346 -30.027 1.00 16.55 75 ILE E C 1
ATOM 7531 O O . ILE E 1 83 ? -30.574 -4.560 -30.230 1.00 16.45 75 ILE E O 1
ATOM 7536 N N . ASP E 1 84 ? -29.140 -2.831 -29.899 1.00 16.60 76 ASP E N 1
ATOM 7537 C CA . ASP E 1 84 ? -27.950 -3.650 -29.908 1.00 16.49 76 ASP E CA 1
ATOM 7538 C C . ASP E 1 84 ? -27.420 -4.018 -28.529 1.00 16.23 76 ASP E C 1
ATOM 7539 O O . ASP E 1 84 ? -26.568 -4.886 -28.419 1.00 16.17 76 ASP E O 1
ATOM 7544 N N . ALA E 1 85 ? -27.823 -3.274 -27.518 1.00 16.18 77 ALA E N 1
ATOM 7545 C CA . ALA E 1 85 ? -27.316 -3.507 -26.183 1.00 16.04 77 ALA E CA 1
ATOM 7546 C C . ALA E 1 85 ? -28.285 -2.926 -25.199 1.00 15.99 77 ALA E C 1
ATOM 7547 O O . ALA E 1 85 ? -29.048 -2.012 -25.553 1.00 16.17 77 ALA E O 1
ATOM 7549 N N . VAL E 1 86 ? -28.230 -3.419 -23.954 1.00 15.84 78 VAL E N 1
ATOM 7550 C CA . VAL E 1 86 ? -29.094 -2.936 -22.872 1.00 15.83 78 VAL E CA 1
ATOM 7551 C C . VAL E 1 86 ? -28.221 -2.512 -21.703 1.00 16.03 78 VAL E C 1
ATOM 7552 O O . VAL E 1 86 ? -27.361 -3.305 -21.232 1.00 15.99 78 VAL E O 1
ATOM 7556 N N . ALA E 1 87 ? -28.373 -1.269 -21.271 1.00 16.37 79 ALA E N 1
ATOM 7557 C CA . ALA E 1 87 ? -27.562 -0.747 -20.181 1.00 16.72 79 ALA E CA 1
ATOM 7558 C C . ALA E 1 87 ? -28.445 -0.372 -19.006 1.00 16.84 79 ALA E C 1
ATOM 7559 O O . ALA E 1 87 ? -29.427 0.376 -19.167 1.00 16.96 79 ALA E O 1
ATOM 7561 N N . GLY E 1 88 ? -28.126 -0.924 -17.844 1.00 16.85 80 GLY E N 1
ATOM 7562 C CA . GLY E 1 88 ? -28.888 -0.593 -16.625 1.00 17.03 80 GLY E CA 1
ATOM 7563 C C . GLY E 1 88 ? -28.294 0.575 -15.911 1.00 17.72 80 GLY E C 1
ATOM 7564 O O . GLY E 1 88 ? -27.049 0.654 -15.808 1.00 18.03 80 GLY E O 1
ATOM 7565 N N . GLY E 1 89 ? -29.144 1.453 -15.365 1.00 18.27 81 GLY E N 1
ATOM 7566 C CA . GLY E 1 89 ? -28.709 2.521 -14.458 1.00 19.51 81 GLY E CA 1
ATOM 7567 C C . GLY E 1 89 ? -28.354 2.006 -13.056 1.00 20.32 81 GLY E C 1
ATOM 7568 O O . GLY E 1 89 ? -29.105 1.201 -12.463 1.00 20.03 81 GLY E O 1
ATOM 7569 N N . GLU E 1 90 ? -27.190 2.383 -12.547 1.00 21.55 82 GLU E N 1
ATOM 7570 C CA . GLU E 1 90 ? -26.743 1.927 -11.229 1.00 22.81 82 GLU E CA 1
ATOM 7571 C C . GLU E 1 90 ? -27.736 2.513 -10.193 1.00 22.92 82 GLU E C 1
ATOM 7572 O O . GLU E 1 90 ? -28.104 3.682 -10.360 1.00 23.85 82 GLU E O 1
ATOM 7578 N N . THR E 1 91 ? -28.205 1.782 -9.173 1.00 22.08 83 THR E N 1
ATOM 7579 C CA . THR E 1 91 ? -27.971 0.378 -8.905 1.00 21.17 83 THR E CA 1
ATOM 7580 C C . THR E 1 91 ? -29.219 -0.435 -9.225 1.00 19.94 83 THR E C 1
ATOM 7581 O O . THR E 1 91 ? -29.119 -1.520 -9.752 1.00 19.19 83 THR E O 1
ATOM 7585 N N . ALA E 1 92 ? -30.391 0.107 -8.912 1.00 19.54 84 ALA E N 1
ATOM 7586 C CA . ALA E 1 92 ? -31.637 -0.653 -9.005 1.00 18.77 84 ALA E CA 1
ATOM 7587 C C . ALA E 1 92 ? -32.033 -1.063 -10.422 1.00 17.83 84 ALA E C 1
ATOM 7588 O O . ALA E 1 92 ? -32.743 -2.052 -10.638 1.00 17.35 84 ALA E O 1
ATOM 7590 N N . GLY E 1 93 ? -31.511 -0.372 -11.417 1.00 17.86 85 GLY E N 1
ATOM 7591 C CA . GLY E 1 93 ? -31.692 -0.791 -12.777 1.00 17.31 85 GLY E CA 1
ATOM 7592 C C . GLY E 1 93 ? -30.968 -2.049 -13.219 1.00 16.89 85 GLY E C 1
ATOM 7593 O O . GLY E 1 93 ? -31.349 -2.683 -14.245 1.00 16.44 85 GLY E O 1
ATOM 7594 N N . ILE E 1 94 ? -29.927 -2.413 -12.478 1.00 17.14 86 ILE E N 1
ATOM 7595 C CA . ILE E 1 94 ? -29.005 -3.450 -12.950 1.00 16.92 86 ILE E CA 1
ATOM 7596 C C . ILE E 1 94 ? -29.604 -4.891 -13.028 1.00 16.48 86 ILE E C 1
ATOM 7597 O O . ILE E 1 94 ? -29.375 -5.592 -14.028 1.00 16.18 86 ILE E O 1
ATOM 7602 N N . PRO E 1 95 ? -30.332 -5.331 -11.977 1.00 16.52 87 PRO E N 1
ATOM 7603 C CA . PRO E 1 95 ? -30.919 -6.681 -12.098 1.00 16.21 87 PRO E CA 1
ATOM 7604 C C . PRO E 1 95 ? -31.845 -6.808 -13.290 1.00 15.80 87 PRO E C 1
ATOM 7605 O O . PRO E 1 95 ? -31.816 -7.820 -14.065 1.00 15.60 87 PRO E O 1
ATOM 7609 N N . PHE E 1 96 ? -32.699 -5.792 -13.459 1.00 15.78 88 PHE E N 1
ATOM 7610 C CA . PHE E 1 96 ? -33.657 -5.820 -14.561 1.00 15.52 88 PHE E CA 1
ATOM 7611 C C . PHE E 1 96 ? -32.968 -5.743 -15.915 1.00 15.40 88 PHE E C 1
ATOM 7612 O O . PHE E 1 96 ? -33.297 -6.463 -16.835 1.00 15.22 88 PHE E O 1
ATOM 7620 N N . ALA E 1 97 ? -31.981 -4.886 -16.044 1.00 15.59 89 ALA E N 1
ATOM 7621 C CA . ALA E 1 97 ? -31.157 -4.883 -17.263 1.00 15.53 89 ALA E CA 1
ATOM 7622 C C . ALA E 1 97 ? -30.478 -6.232 -17.563 1.00 15.41 89 ALA E C 1
ATOM 7623 O O . ALA E 1 97 ? -30.420 -6.685 -18.731 1.00 15.28 89 ALA E O 1
ATOM 7625 N N . ALA E 1 98 ? -29.990 -6.913 -16.534 1.00 15.53 90 ALA E N 1
ATOM 7626 C CA . ALA E 1 98 ? -29.359 -8.209 -16.745 1.00 15.54 90 ALA E CA 1
ATOM 7627 C C . ALA E 1 98 ? -30.381 -9.217 -17.332 1.00 15.36 90 ALA E C 1
ATOM 7628 O O . ALA E 1 98 ? -30.048 -9.946 -18.252 1.00 15.37 90 ALA E O 1
ATOM 7630 N N . TRP E 1 99 ? -31.617 -9.200 -16.829 1.00 15.27 91 TRP E N 1
ATOM 7631 C CA . TRP E 1 99 ? -32.636 -10.176 -17.320 1.00 15.22 91 TRP E CA 1
ATOM 7632 C C . TRP E 1 99 ? -33.110 -9.781 -18.697 1.00 15.12 91 TRP E C 1
ATOM 7633 O O . TRP E 1 99 ? -33.325 -10.667 -19.526 1.00 15.20 91 TRP E O 1
ATOM 7644 N N . ILE E 1 100 ? -33.298 -8.474 -18.918 1.00 15.05 92 ILE E N 1
ATOM 7645 C CA . ILE E 1 100 ? -33.768 -8.013 -20.258 1.00 15.04 92 ILE E CA 1
ATOM 7646 C C . ILE E 1 100 ? -32.691 -8.287 -21.326 1.00 15.09 92 ILE E C 1
ATOM 7647 O O . ILE E 1 100 ? -33.029 -8.773 -22.436 1.00 15.17 92 ILE E O 1
ATOM 7652 N N . ALA E 1 101 ? -31.431 -7.996 -20.993 1.00 15.12 93 ALA E N 1
ATOM 7653 C CA . ALA E 1 101 ? -30.298 -8.322 -21.920 1.00 15.21 93 ALA E CA 1
ATOM 7654 C C . ALA E 1 101 ? -30.290 -9.797 -22.304 1.00 15.31 93 ALA E C 1
ATOM 7655 O O . ALA E 1 101 ? -30.063 -10.153 -23.462 1.00 15.44 93 ALA E O 1
ATOM 7657 N N . ASP E 1 102 ? -30.545 -10.669 -21.317 1.00 15.49 94 ASP E N 1
ATOM 7658 C CA . ASP E 1 102 ? -30.555 -12.059 -21.558 1.00 16.28 94 ASP E CA 1
ATOM 7659 C C . ASP E 1 102 ? -31.713 -12.442 -22.482 1.00 16.48 94 ASP E C 1
ATOM 7660 O O . ASP E 1 102 ? -31.488 -13.136 -23.481 1.00 16.65 94 ASP E O 1
ATOM 7665 N N . ARG E 1 103 ? -32.912 -11.961 -22.177 1.00 16.60 95 ARG E N 1
ATOM 7666 C CA . ARG E 1 103 ? -34.091 -12.268 -23.021 1.00 17.13 95 ARG E CA 1
ATOM 7667 C C . ARG E 1 103 ? -33.902 -11.788 -24.455 1.00 16.91 95 ARG E C 1
ATOM 7668 O O . ARG E 1 103 ? -34.329 -12.493 -25.423 1.00 17.21 95 ARG E O 1
ATOM 7676 N N . MET E 1 104 ? -33.244 -10.639 -24.624 1.00 16.31 96 MET E N 1
ATOM 7677 C CA A MET E 1 104 ? -33.087 -10.028 -25.953 0.50 16.61 96 MET E CA 1
ATOM 7678 C CA B MET E 1 104 ? -33.098 -10.063 -25.971 0.50 16.22 96 MET E CA 1
ATOM 7679 C C . MET E 1 104 ? -31.833 -10.511 -26.678 1.00 16.31 96 MET E C 1
ATOM 7680 O O . MET E 1 104 ? -31.631 -10.169 -27.857 1.00 16.42 96 MET E O 1
ATOM 7689 N N . MET E 1 105 ? -30.998 -11.281 -25.981 1.00 15.90 97 MET E N 1
ATOM 7690 C CA . MET E 1 105 ? -29.826 -11.929 -26.562 1.00 16.13 97 MET E CA 1
ATOM 7691 C C . MET E 1 105 ? -28.813 -10.891 -27.012 1.00 16.03 97 MET E C 1
ATOM 7692 O O . MET E 1 105 ? -28.117 -11.053 -28.044 1.00 16.27 97 MET E O 1
ATOM 7697 N N . VAL E 1 106 ? -28.708 -9.818 -26.234 1.00 15.77 98 VAL E N 1
ATOM 7698 C CA . VAL E 1 106 ? -27.731 -8.713 -26.545 1.00 15.77 98 VAL E CA 1
ATOM 7699 C C . VAL E 1 106 ? -26.754 -8.373 -25.387 1.00 15.72 98 VAL E C 1
ATOM 7700 O O . VAL E 1 106 ? -27.027 -8.702 -24.225 1.00 15.62 98 VAL E O 1
ATOM 7704 N N . PRO E 1 107 ? -25.618 -7.777 -25.720 1.00 15.86 99 PRO E N 1
ATOM 7705 C CA . PRO E 1 107 ? -24.728 -7.279 -24.688 1.00 15.94 99 PRO E CA 1
ATOM 7706 C C . PRO E 1 107 ? -25.415 -6.404 -23.654 1.00 15.83 99 PRO E C 1
ATOM 7707 O O . PRO E 1 107 ? -26.314 -5.624 -23.979 1.00 15.76 99 PRO E O 1
ATOM 7711 N N . MET E 1 108 ? -24.984 -6.593 -22.420 1.00 15.91 100 MET E N 1
ATOM 7712 C CA . MET E 1 108 ? -25.328 -5.733 -21.331 1.00 15.95 100 MET E CA 1
ATOM 7713 C C . MET E 1 108 ? -24.154 -4.781 -21.016 1.00 16.34 100 MET E C 1
ATOM 7714 O O . MET E 1 108 ? -22.974 -5.131 -21.194 1.00 16.55 100 MET E O 1
ATOM 7719 N N . GLN E 1 109 ? -24.509 -3.582 -20.557 1.00 16.51 101 GLN E N 1
ATOM 7720 C CA . GLN E 1 109 ? -23.608 -2.702 -19.799 1.00 17.01 101 GLN E CA 1
ATOM 7721 C C . GLN E 1 109 ? -24.349 -2.181 -18.577 1.00 17.14 101 GLN E C 1
ATOM 7722 O O . GLN E 1 109 ? -25.551 -2.414 -18.409 1.00 16.82 101 GLN E O 1
ATOM 7728 N N . TYR E 1 110 ? -23.623 -1.463 -17.721 1.00 17.70 102 TYR E N 1
ATOM 7729 C CA . TYR E 1 110 ? -24.271 -0.648 -16.739 1.00 18.00 102 TYR E CA 1
ATOM 7730 C C . TYR E 1 110 ? -23.597 0.690 -16.649 1.00 18.74 102 TYR E C 1
ATOM 7731 O O . TYR E 1 110 ? -22.445 0.843 -17.066 1.00 19.05 102 TYR E O 1
ATOM 7740 N N . VAL E 1 111 ? -24.377 1.658 -16.176 1.00 19.06 103 VAL E N 1
ATOM 7741 C CA . VAL E 1 111 ? -23.986 3.077 -16.168 1.00 20.13 103 VAL E CA 1
ATOM 7742 C C . VAL E 1 111 ? -23.887 3.553 -14.734 1.00 21.28 103 VAL E C 1
ATOM 7743 O O . VAL E 1 111 ? -24.862 3.542 -13.972 1.00 21.00 103 VAL E O 1
ATOM 7747 N N . ARG E 1 112 ? -22.701 4.002 -14.370 1.00 22.80 104 ARG E N 1
ATOM 7748 C CA . ARG E 1 112 ? -22.474 4.591 -13.032 1.00 24.69 104 ARG E CA 1
ATOM 7749 C C . ARG E 1 112 ? -23.166 5.935 -12.847 1.00 25.98 104 ARG E C 1
ATOM 7750 O O . ARG E 1 112 ? -23.302 6.705 -13.803 1.00 25.74 104 ARG E O 1
ATOM 7758 N N . LYS E 1 113 ? -23.540 6.232 -11.595 1.00 27.52 105 LYS E N 1
ATOM 7759 C CA . LYS E 1 113 ? -24.125 7.515 -11.256 1.00 29.29 105 LYS E CA 1
ATOM 7760 C C . LYS E 1 113 ? -23.086 8.579 -11.402 1.00 29.84 105 LYS E C 1
ATOM 7761 O O . LYS E 1 113 ? -23.403 9.644 -11.883 1.00 30.07 105 LYS E O 1
ATOM 7767 N N . LYS E 1 114 ? -21.843 8.264 -11.015 1.00 29.72 106 LYS E N 1
ATOM 7768 C CA . LYS E 1 114 ? -20.694 9.184 -11.099 1.00 30.92 106 LYS E CA 1
ATOM 7769 C C . LYS E 1 114 ? -19.534 8.529 -11.880 1.00 30.68 106 LYS E C 1
ATOM 7770 O O . LYS E 1 114 ? -19.292 7.309 -11.780 1.00 29.46 106 LYS E O 1
ATOM 7772 N N . PRO E 1 115 ? -18.778 9.326 -12.662 1.00 31.74 107 PRO E N 1
ATOM 7773 C CA . PRO E 1 115 ? -17.652 8.712 -13.393 1.00 31.38 107 PRO E CA 1
ATOM 7774 C C . PRO E 1 115 ? -16.555 8.206 -12.422 1.00 31.88 107 PRO E C 1
ATOM 7775 O O . PRO E 1 115 ? -16.424 8.736 -11.327 1.00 32.41 107 PRO E O 1
ATOM 7779 N N . LYS E 1 116 ? -15.834 7.152 -12.809 1.00 31.51 108 LYS E N 1
ATOM 7780 C CA . LYS E 1 116 ? -14.680 6.655 -12.052 1.00 32.82 108 LYS E CA 1
ATOM 7781 C C . LYS E 1 116 ? -13.530 6.875 -12.975 1.00 33.29 108 LYS E C 1
ATOM 7782 O O . LYS E 1 116 ? -13.506 6.320 -14.053 1.00 32.18 108 LYS E O 1
ATOM 7784 N N . GLY E 1 117 ? -12.597 7.708 -12.561 1.00 34.79 109 GLY E N 1
ATOM 7785 C CA . GLY E 1 117 ? -11.452 8.042 -13.417 1.00 35.69 109 GLY E CA 1
ATOM 7786 C C . GLY E 1 117 ? -11.871 8.856 -14.632 1.00 35.87 109 GLY E C 1
ATOM 7787 O O . GLY E 1 117 ? -12.864 9.614 -14.571 1.00 35.74 109 GLY E O 1
ATOM 7788 N N . PHE E 1 118 ? -11.154 8.656 -15.741 1.00 37.39 110 PHE E N 1
ATOM 7789 C CA . PHE E 1 118 ? -11.214 9.556 -16.884 1.00 38.63 110 PHE E CA 1
ATOM 7790 C C . PHE E 1 118 ? -11.473 8.844 -18.203 1.00 38.95 110 PHE E C 1
ATOM 7791 O O . PHE E 1 118 ? -11.475 7.619 -18.281 1.00 38.11 110 PHE E O 1
ATOM 7799 N N . GLY E 1 119 ? -11.703 9.627 -19.250 1.00 40.88 111 GLY E N 1
ATOM 7800 C CA . GLY E 1 119 ? -12.025 9.058 -20.558 1.00 41.46 111 GLY E CA 1
ATOM 7801 C C . GLY E 1 119 ? -13.512 9.001 -20.871 1.00 40.89 111 GLY E C 1
ATOM 7802 O O . GLY E 1 119 ? -14.361 9.218 -19.985 1.00 40.93 111 GLY E O 1
ATOM 7803 N N . ARG E 1 120 ? -13.813 8.696 -22.135 1.00 40.83 112 ARG E N 1
ATOM 7804 C CA . ARG E 1 120 ? -15.177 8.672 -22.641 1.00 40.68 112 ARG E CA 1
ATOM 7805 C C . ARG E 1 120 ? -16.040 7.554 -22.026 1.00 37.43 112 ARG E C 1
ATOM 7806 O O . ARG E 1 120 ? -17.257 7.641 -22.106 1.00 35.30 112 ARG E O 1
ATOM 7814 N N . ASN E 1 121 ? -15.397 6.533 -21.438 1.00 36.64 113 ASN E N 1
ATOM 7815 C CA . ASN E 1 121 ? -16.072 5.375 -20.809 1.00 35.09 113 ASN E CA 1
ATOM 7816 C C . ASN E 1 121 ? -16.038 5.329 -19.277 1.00 32.71 113 ASN E C 1
ATOM 7817 O O . ASN E 1 121 ? -16.385 4.293 -18.638 1.00 32.22 113 ASN E O 1
ATOM 7822 N N . ALA E 1 122 ? -15.643 6.432 -18.695 1.00 31.56 114 ALA E N 1
ATOM 7823 C CA . ALA E 1 122 ? -15.515 6.569 -17.243 1.00 30.52 114 ALA E CA 1
ATOM 7824 C C . ALA E 1 122 ? -16.775 6.245 -16.442 1.00 28.31 114 ALA E C 1
ATOM 7825 O O . ALA E 1 122 ? -16.675 5.844 -15.304 1.00 27.83 114 ALA E O 1
ATOM 7827 N N . GLN E 1 123 ? -17.944 6.518 -17.010 1.00 26.96 115 GLN E N 1
ATOM 7828 C CA . GLN E 1 123 ? -19.208 6.171 -16.373 1.00 25.84 115 GLN E CA 1
ATOM 7829 C C . GLN E 1 123 ? -19.827 4.874 -16.862 1.00 24.49 115 GLN E C 1
ATOM 7830 O O . GLN E 1 123 ? -20.946 4.599 -16.499 1.00 23.86 115 GLN E O 1
ATOM 7836 N N . ILE E 1 124 ? -19.145 4.123 -17.714 1.00 24.27 116 ILE E N 1
ATOM 7837 C CA . ILE E 1 124 ? -19.654 2.861 -18.291 1.00 23.47 116 ILE E CA 1
ATOM 7838 C C . ILE E 1 124 ? -18.900 1.669 -17.727 1.00 23.43 116 ILE E C 1
ATOM 7839 O O . ILE E 1 124 ? -17.683 1.700 -17.683 1.00 24.09 116 ILE E O 1
ATOM 7844 N N . GLU E 1 125 ? -19.624 0.624 -17.321 1.00 22.45 117 GLU E N 1
ATOM 7845 C CA . GLU E 1 125 ? -19.008 -0.670 -17.012 1.00 22.70 117 GLU E CA 1
ATOM 7846 C C . GLU E 1 125 ? -19.543 -1.710 -18.002 1.00 22.13 117 GLU E C 1
ATOM 7847 O O . GLU E 1 125 ? -20.730 -1.695 -18.355 1.00 21.20 117 GLU E O 1
ATOM 7853 N N . GLY E 1 126 ? -18.664 -2.589 -18.435 1.00 22.71 118 GLY E N 1
ATOM 7854 C CA . GLY E 1 126 ? -18.906 -3.467 -19.568 1.00 22.93 118 GLY E CA 1
ATOM 7855 C C . GLY E 1 126 ? -18.160 -2.970 -20.789 1.00 23.94 118 GLY E C 1
ATOM 7856 O O . GLY E 1 126 ? -17.337 -2.025 -20.704 1.00 24.47 118 GLY E O 1
ATOM 7857 N N . HIS E 1 127 ? -18.362 -3.672 -21.897 1.00 24.35 119 HIS E N 1
ATOM 7858 C CA . HIS E 1 127 ? -17.736 -3.344 -23.154 1.00 25.75 119 HIS E CA 1
ATOM 7859 C C . HIS E 1 127 ? -18.877 -2.779 -24.016 1.00 25.38 119 HIS E C 1
ATOM 7860 O O . HIS E 1 127 ? -19.927 -3.407 -24.143 1.00 24.42 119 HIS E O 1
ATOM 7867 N N . LEU E 1 128 ? -18.655 -1.601 -24.586 1.00 26.20 120 LEU E N 1
ATOM 7868 C CA . LEU E 1 128 ? -19.653 -0.958 -25.399 1.00 26.52 120 LEU E CA 1
ATOM 7869 C C . LEU E 1 128 ? -19.101 -0.760 -26.793 1.00 28.55 120 LEU E C 1
ATOM 7870 O O . LEU E 1 128 ? -18.239 0.028 -27.007 1.00 29.20 120 LEU E O 1
ATOM 7875 N N . GLU E 1 129 ? -19.576 -1.511 -27.755 1.00 29.72 121 GLU E N 1
ATOM 7876 C CA . GLU E 1 129 ? -19.122 -1.263 -29.115 1.00 32.07 121 GLU E CA 1
ATOM 7877 C C . GLU E 1 129 ? -19.575 0.087 -29.684 1.00 31.39 121 GLU E C 1
ATOM 7878 O O . GLU E 1 129 ? -20.754 0.396 -29.625 1.00 29.70 121 GLU E O 1
ATOM 7884 N N . GLU E 1 130 ? -18.639 0.840 -30.284 1.00 32.19 122 GLU E N 1
ATOM 7885 C CA . GLU E 1 130 ? -18.922 2.162 -30.920 1.00 32.11 122 GLU E CA 1
ATOM 7886 C C . GLU E 1 130 ? -20.097 2.067 -31.894 1.00 31.29 122 GLU E C 1
ATOM 7887 O O . GLU E 1 130 ? -20.207 1.108 -32.635 1.00 32.00 122 GLU E O 1
ATOM 7889 N N . GLY E 1 131 ? -21.040 3.000 -31.820 1.00 29.76 123 GLY E N 1
ATOM 7890 C CA . GLY E 1 131 ? -22.209 2.947 -32.703 1.00 29.00 123 GLY E CA 1
ATOM 7891 C C . GLY E 1 131 ? -23.386 2.044 -32.283 1.00 27.16 123 GLY E C 1
ATOM 7892 O O . GLY E 1 131 ? -24.419 2.034 -32.968 1.00 26.88 123 GLY E O 1
ATOM 7893 N N . SER E 1 132 ? -23.245 1.315 -31.169 1.00 25.73 124 SER E N 1
ATOM 7894 C CA . SER E 1 132 ? -24.330 0.497 -30.647 1.00 24.22 124 SER E CA 1
ATOM 7895 C C . SER E 1 132 ? -25.553 1.327 -30.303 1.00 22.80 124 SER E C 1
ATOM 7896 O O . SER E 1 132 ? -25.439 2.375 -29.675 1.00 22.49 124 SER E O 1
ATOM 7899 N N . ARG E 1 133 ? -26.713 0.840 -30.671 1.00 22.34 125 ARG E N 1
ATOM 7900 C CA . ARG E 1 133 ? -27.954 1.402 -30.192 1.00 21.33 125 ARG E CA 1
ATOM 7901 C C . ARG E 1 133 ? -28.275 0.789 -28.816 1.00 20.38 125 ARG E C 1
ATOM 7902 O O . ARG E 1 133 ? -28.465 -0.425 -28.732 1.00 20.29 125 ARG E O 1
ATOM 7910 N N . VAL E 1 134 ? -28.383 1.622 -27.776 1.00 19.81 126 VAL E N 1
ATOM 7911 C CA . VAL E 1 134 ? -28.511 1.117 -26.422 1.00 19.15 126 VAL E CA 1
ATOM 7912 C C . VAL E 1 134 ? -29.848 1.491 -25.862 1.00 18.44 126 VAL E C 1
ATOM 7913 O O . VAL E 1 134 ? -30.216 2.677 -25.897 1.00 18.43 126 VAL E O 1
ATOM 7917 N N . LEU E 1 135 ? -30.523 0.521 -25.275 1.00 17.99 127 LEU E N 1
ATOM 7918 C CA . LEU E 1 135 ? -31.698 0.761 -24.431 1.00 17.46 127 LEU E CA 1
ATOM 7919 C C . LEU E 1 135 ? -31.272 1.040 -22.997 1.00 17.28 127 LEU E C 1
ATOM 7920 O O . LEU E 1 135 ? -30.666 0.181 -22.350 1.00 17.26 127 LEU E O 1
ATOM 7925 N N . LEU E 1 136 ? -31.629 2.216 -22.477 1.00 17.24 128 LEU E N 1
ATOM 7926 C CA . LEU E 1 136 ? -31.430 2.481 -21.020 1.00 17.20 128 LEU E CA 1
ATOM 7927 C C . LEU E 1 136 ? -32.566 1.884 -20.218 1.00 16.94 128 LEU E C 1
ATOM 7928 O O . LEU E 1 136 ? -33.736 2.136 -20.493 1.00 16.89 128 LEU E O 1
ATOM 7933 N N . VAL E 1 137 ? -32.198 1.080 -19.217 1.00 16.91 129 VAL E N 1
ATOM 7934 C CA . VAL E 1 137 ? -33.158 0.427 -18.293 1.00 16.85 129 VAL E CA 1
ATOM 7935 C C . VAL E 1 137 ? -32.969 0.943 -16.866 1.00 17.36 129 VAL E C 1
ATOM 7936 O O . VAL E 1 137 ? -31.847 0.974 -16.347 1.00 17.35 129 VAL E O 1
ATOM 7940 N N . GLU E 1 138 ? -34.071 1.356 -16.241 1.00 18.14 130 GLU E N 1
ATOM 7941 C CA . GLU E 1 138 ? -34.087 1.690 -14.840 1.00 19.27 130 GLU E CA 1
ATOM 7942 C C . GLU E 1 138 ? -35.301 0.988 -14.222 1.00 18.98 130 GLU E C 1
ATOM 7943 O O . GLU E 1 138 ? -36.202 0.578 -14.935 1.00 18.36 130 GLU E O 1
ATOM 7949 N N . ASP E 1 139 ? -35.330 0.918 -12.889 1.00 19.20 131 ASP E N 1
ATOM 7950 C CA . ASP E 1 139 ? -36.474 0.290 -12.224 1.00 19.54 131 ASP E CA 1
ATOM 7951 C C . ASP E 1 139 ? -37.717 1.190 -12.358 1.00 19.91 131 ASP E C 1
ATOM 7952 O O . ASP E 1 139 ? -38.827 0.683 -12.628 1.00 19.78 131 ASP E O 1
ATOM 7957 N N . LEU E 1 140 ? -37.532 2.489 -12.141 1.00 20.29 132 LEU E N 1
ATOM 7958 C CA . LEU E 1 140 ? -38.647 3.416 -12.171 1.00 21.18 132 LEU E CA 1
ATOM 7959 C C . LEU E 1 140 ? -38.263 4.824 -12.609 1.00 21.24 132 LEU E C 1
ATOM 7960 O O . LEU E 1 140 ? -37.068 5.184 -12.669 1.00 20.96 132 LEU E O 1
ATOM 7965 N N . THR E 1 141 ? -39.273 5.654 -12.860 1.00 21.63 133 THR E N 1
ATOM 7966 C CA . THR E 1 141 ? -39.036 7.076 -13.024 1.00 22.00 133 THR E CA 1
ATOM 7967 C C . THR E 1 141 ? -40.157 7.915 -12.335 1.00 23.31 133 THR E C 1
ATOM 7968 O O . THR E 1 141 ? -41.341 7.554 -12.386 1.00 23.40 133 THR E O 1
ATOM 7972 N N . THR E 1 142 ? -39.751 8.978 -11.633 1.00 24.16 134 THR E N 1
ATOM 7973 C CA . THR E 1 142 ? -40.667 9.871 -10.955 1.00 25.79 134 THR E CA 1
ATOM 7974 C C . THR E 1 142 ? -40.880 11.042 -11.912 1.00 26.20 134 THR E C 1
ATOM 7975 O O . THR E 1 142 ? -41.923 11.133 -12.567 1.00 26.28 134 THR E O 1
ATOM 7979 N N . ASP E 1 143 ? -39.841 11.875 -12.042 1.00 26.57 135 ASP E N 1
ATOM 7980 C CA . ASP E 1 143 ? -39.882 12.994 -12.983 1.00 27.25 135 ASP E CA 1
ATOM 7981 C C . ASP E 1 143 ? -38.855 12.879 -14.105 1.00 26.43 135 ASP E C 1
ATOM 7982 O O . ASP E 1 143 ? -38.740 13.808 -14.920 1.00 26.96 135 ASP E O 1
ATOM 7987 N N . SER E 1 144 ? -38.101 11.782 -14.125 1.00 25.68 136 SER E N 1
ATOM 7988 C CA . SER E 1 144 ? -37.098 11.467 -15.145 1.00 25.07 136 SER E CA 1
ATOM 7989 C C . SER E 1 144 ? -35.889 12.415 -15.168 1.00 26.03 136 SER E C 1
ATOM 7990 O O . SER E 1 144 ? -35.025 12.278 -15.999 1.00 24.91 136 SER E O 1
ATOM 7993 N N . ARG E 1 145 ? -35.803 13.379 -14.260 1.00 26.81 137 ARG E N 1
ATOM 7994 C CA . ARG E 1 145 ? -34.658 14.285 -14.320 1.00 29.07 137 ARG E CA 1
ATOM 7995 C C . ARG E 1 145 ? -33.288 13.564 -14.168 1.00 28.09 137 ARG E C 1
ATOM 7996 O O . ARG E 1 145 ? -32.311 13.975 -14.786 1.00 28.55 137 ARG E O 1
ATOM 8004 N N . SER E 1 146 ? -33.225 12.518 -13.362 1.00 26.83 138 SER E N 1
ATOM 8005 C CA . SER E 1 146 ? -31.961 11.783 -13.124 1.00 26.73 138 SER E CA 1
ATOM 8006 C C . SER E 1 146 ? -31.545 10.912 -14.291 1.00 25.19 138 SER E C 1
ATOM 8007 O O . SER E 1 146 ? -30.405 10.464 -14.360 1.00 24.89 138 SER E O 1
ATOM 8010 N N . LYS E 1 147 ? -32.462 10.674 -15.224 1.00 24.35 139 LYS E N 1
ATOM 8011 C CA . LYS E 1 147 ? -32.146 9.899 -16.415 1.00 23.68 139 LYS E CA 1
ATOM 8012 C C . LYS E 1 147 ? -31.193 10.644 -17.354 1.00 23.96 139 LYS E C 1
ATOM 8013 O O . LYS E 1 147 ? -30.473 9.987 -18.134 1.00 23.44 139 LYS E O 1
ATOM 8019 N N . ILE E 1 148 ? -31.188 11.977 -17.290 1.00 24.65 140 ILE E N 1
ATOM 8020 C CA . ILE E 1 148 ? -30.390 12.765 -18.259 1.00 25.33 140 ILE E CA 1
ATOM 8021 C C . ILE E 1 148 ? -28.907 12.437 -18.108 1.00 25.15 140 ILE E C 1
ATOM 8022 O O . ILE E 1 148 ? -28.192 12.292 -19.085 1.00 25.15 140 ILE E O 1
ATOM 8027 N N . ASN E 1 149 ? -28.448 12.300 -16.873 1.00 25.01 141 ASN E N 1
ATOM 8028 C CA . ASN E 1 149 ? -27.074 11.902 -16.571 1.00 25.06 141 ASN E CA 1
ATOM 8029 C C . ASN E 1 149 ? -26.703 10.599 -17.287 1.00 23.57 141 ASN E C 1
ATOM 8030 O O . ASN E 1 149 ? -25.694 10.517 -17.942 1.00 23.58 141 ASN E O 1
ATOM 8035 N N . PHE E 1 150 ? -27.551 9.587 -17.146 1.00 22.26 142 PHE E N 1
ATOM 8036 C CA . PHE E 1 150 ? -27.269 8.291 -17.748 1.00 21.37 142 PHE E CA 1
ATOM 8037 C C . PHE E 1 150 ? -27.279 8.314 -19.287 1.00 21.05 142 PHE E C 1
ATOM 8038 O O . PHE E 1 150 ? -26.446 7.673 -19.924 1.00 20.54 142 PHE E O 1
ATOM 8046 N N . VAL E 1 151 ? -28.256 9.009 -19.878 1.00 21.27 143 VAL E N 1
ATOM 8047 C CA . VAL E 1 151 ? -28.330 9.109 -21.342 1.00 21.41 143 VAL E CA 1
ATOM 8048 C C . VAL E 1 151 ? -27.067 9.807 -21.860 1.00 22.73 143 VAL E C 1
ATOM 8049 O O . VAL E 1 151 ? -26.400 9.357 -22.802 1.00 22.46 143 VAL E O 1
ATOM 8053 N N . ASN E 1 152 ? -26.705 10.904 -21.231 1.00 24.46 144 ASN E N 1
ATOM 8054 C CA . ASN E 1 152 ? -25.493 11.613 -21.647 1.00 26.20 144 ASN E CA 1
ATOM 8055 C C . ASN E 1 152 ? -24.210 10.781 -21.432 1.00 25.04 144 ASN E C 1
ATOM 8056 O O . ASN E 1 152 ? -23.304 10.843 -22.264 1.00 25.17 144 ASN E O 1
ATOM 8061 N N . ALA E 1 153 ? -24.136 9.984 -20.364 1.00 23.70 145 ALA E N 1
ATOM 8062 C CA . ALA E 1 153 ? -22.950 9.123 -20.174 1.00 23.15 145 ALA E CA 1
ATOM 8063 C C . ALA E 1 153 ? -22.852 8.122 -21.342 1.00 21.92 145 ALA E C 1
ATOM 8064 O O . ALA E 1 153 ? -21.775 7.905 -21.926 1.00 21.90 145 ALA E O 1
ATOM 8066 N N . LEU E 1 154 ? -24.004 7.564 -21.719 1.00 20.65 146 LEU E N 1
ATOM 8067 C CA . LEU E 1 154 ? -24.018 6.602 -22.852 1.00 19.83 146 LEU E CA 1
ATOM 8068 C C . LEU E 1 154 ? -23.616 7.251 -24.183 1.00 20.61 146 LEU E C 1
ATOM 8069 O O . LEU E 1 154 ? -22.787 6.698 -24.954 1.00 20.45 146 LEU E O 1
ATOM 8074 N N . ARG E 1 155 ? -24.164 8.429 -24.443 1.00 21.39 147 ARG E N 1
ATOM 8075 C CA . ARG E 1 155 ? -23.866 9.138 -25.667 1.00 22.31 147 ARG E CA 1
ATOM 8076 C C . ARG E 1 155 ? -22.391 9.572 -25.767 1.00 23.59 147 ARG E C 1
ATOM 8077 O O . ARG E 1 155 ? -21.751 9.454 -26.809 1.00 23.96 147 ARG E O 1
ATOM 8085 N N . THR E 1 156 ? -21.845 10.050 -24.671 1.00 24.46 148 THR E N 1
ATOM 8086 C CA . THR E 1 156 ? -20.414 10.385 -24.585 1.00 25.91 148 THR E CA 1
ATOM 8087 C C . THR E 1 156 ? -19.519 9.193 -24.885 1.00 25.39 148 THR E C 1
ATOM 8088 O O . THR E 1 156 ? -18.441 9.363 -25.453 1.00 26.29 148 THR E O 1
ATOM 8092 N N . ALA E 1 157 ? -19.940 8.007 -24.471 1.00 24.20 149 ALA E N 1
ATOM 8093 C CA . ALA E 1 157 ? -19.170 6.791 -24.744 1.00 23.86 149 ALA E CA 1
ATOM 8094 C C . ALA E 1 157 ? -19.397 6.287 -26.164 1.00 23.53 149 ALA E C 1
ATOM 8095 O O . ALA E 1 157 ? -18.862 5.261 -26.505 1.00 23.34 149 ALA E O 1
ATOM 8097 N N . GLY E 1 158 ? -20.240 6.953 -26.942 1.00 23.63 150 GLY E N 1
ATOM 8098 C CA . GLY E 1 158 ? -20.434 6.604 -28.369 1.00 23.67 150 GLY E CA 1
ATOM 8099 C C . GLY E 1 158 ? -21.703 5.839 -28.750 1.00 22.46 150 GLY E C 1
ATOM 8100 O O . GLY E 1 158 ? -21.852 5.422 -29.895 1.00 22.80 150 GLY E O 1
ATOM 8101 N N . ALA E 1 159 ? -22.574 5.601 -27.800 1.00 21.58 151 ALA E N 1
ATOM 8102 C CA . ALA E 1 159 ? -23.838 4.877 -28.027 1.00 20.67 151 ALA E CA 1
ATOM 8103 C C . ALA E 1 159 ? -24.834 5.807 -28.679 1.00 21.12 151 ALA E C 1
ATOM 8104 O O . ALA E 1 159 ? -24.769 7.014 -28.506 1.00 21.85 151 ALA E O 1
ATOM 8106 N N . THR E 1 160 ? -25.754 5.229 -29.419 1.00 20.69 152 THR E N 1
ATOM 8107 C CA . THR E 1 160 ? -26.965 5.906 -29.840 1.00 20.99 152 THR E CA 1
ATOM 8108 C C . THR E 1 160 ? -28.034 5.501 -28.831 1.00 20.22 152 THR E C 1
ATOM 8109 O O . THR E 1 160 ? -28.222 4.315 -28.573 1.00 19.25 152 THR E O 1
ATOM 8113 N N . VAL E 1 161 ? -28.720 6.473 -28.266 1.00 20.58 153 VAL E N 1
ATOM 8114 C CA . VAL E 1 161 ? -29.789 6.178 -27.293 1.00 20.08 153 VAL E CA 1
ATOM 8115 C C . VAL E 1 161 ? -31.034 6.915 -27.687 1.00 20.59 153 VAL E C 1
ATOM 8116 O O . VAL E 1 161 ? -31.030 8.133 -27.710 1.00 21.45 153 VAL E O 1
ATOM 8120 N N . ASN E 1 162 ? -32.101 6.199 -28.004 1.00 20.32 154 ASN E N 1
ATOM 8121 C CA . ASN E 1 162 ? -33.371 6.855 -28.310 1.00 20.90 154 ASN E CA 1
ATOM 8122 C C . ASN E 1 162 ? -34.546 6.371 -27.467 1.00 19.96 154 ASN E C 1
ATOM 8123 O O . ASN E 1 162 ? -35.677 6.883 -27.614 1.00 20.25 154 ASN E O 1
ATOM 8128 N N . HIS E 1 163 ? -34.251 5.424 -26.562 1.00 18.62 155 HIS E N 1
ATOM 8129 C CA . HIS E 1 163 ? -35.266 4.771 -25.744 1.00 17.91 155 HIS E CA 1
ATOM 8130 C C . HIS E 1 163 ? -34.778 4.466 -24.350 1.00 17.04 155 HIS E C 1
ATOM 8131 O O . HIS E 1 163 ? -33.641 4.043 -24.160 1.00 16.54 155 HIS E O 1
ATOM 8138 N N . CYS E 1 164 ? -35.688 4.655 -23.409 1.00 16.86 156 CYS E N 1
ATOM 8139 C CA . CYS E 1 164 ? -35.538 4.304 -21.994 1.00 16.55 156 CYS E CA 1
ATOM 8140 C C . CYS E 1 164 ? -36.732 3.456 -21.570 1.00 15.88 156 CYS E C 1
ATOM 8141 O O . CYS E 1 164 ? -37.882 3.884 -21.780 1.00 16.17 156 CYS E O 1
ATOM 8144 N N . PHE E 1 165 ? -36.481 2.350 -20.917 1.00 15.12 157 PHE E N 1
ATOM 8145 C CA . PHE E 1 165 ? -37.548 1.495 -20.431 1.00 14.90 157 PHE E CA 1
ATOM 8146 C C . PHE E 1 165 ? -37.449 1.458 -18.898 1.00 14.76 157 PHE E C 1
ATOM 8147 O O . PHE E 1 165 ? -36.368 1.249 -18.356 1.00 14.67 157 PHE E O 1
ATOM 8155 N N . VAL E 1 166 ? -38.585 1.638 -18.222 1.00 14.86 158 VAL E N 1
ATOM 8156 C CA . VAL E 1 166 ? -38.680 1.390 -16.783 1.00 14.83 158 VAL E CA 1
ATOM 8157 C C . VAL E 1 166 ? -39.850 0.475 -16.468 1.00 14.82 158 VAL E C 1
ATOM 8158 O O . VAL E 1 166 ? -40.809 0.409 -17.244 1.00 14.93 158 VAL E O 1
ATOM 8162 N N . LEU E 1 167 ? -39.791 -0.260 -15.344 1.00 15.06 159 LEU E N 1
ATOM 8163 C CA . LEU E 1 167 ? -40.953 -1.001 -14.922 1.00 15.44 159 LEU E CA 1
ATOM 8164 C C . LEU E 1 167 ? -42.108 -0.069 -14.605 1.00 15.55 159 LEU E C 1
ATOM 8165 O O . LEU E 1 167 ? -43.240 -0.353 -15.000 1.00 15.62 159 LEU E O 1
ATOM 8170 N N . PHE E 1 168 ? -41.831 1.019 -13.876 1.00 15.47 160 PHE E N 1
ATOM 8171 C CA . PHE E 1 168 ? -42.859 1.824 -13.238 1.00 15.79 160 PHE E CA 1
ATOM 8172 C C . PHE E 1 168 ? -42.622 3.321 -13.527 1.00 16.10 160 PHE E C 1
ATOM 8173 O O . PHE E 1 168 ? -41.568 3.849 -13.202 1.00 16.20 160 PHE E O 1
ATOM 8181 N N . HIS E 1 169 ? -43.611 3.958 -14.137 1.00 16.41 161 HIS E N 1
ATOM 8182 C CA . HIS E 1 169 ? -43.567 5.409 -14.448 1.00 17.11 161 HIS E CA 1
ATOM 8183 C C . HIS E 1 169 ? -44.613 6.115 -13.600 1.00 17.76 161 HIS E C 1
ATOM 8184 O O . HIS E 1 169 ? -45.790 5.869 -13.781 1.00 17.81 161 HIS E O 1
ATOM 8191 N N . TYR E 1 170 ? -44.208 6.939 -12.640 1.00 18.49 162 TYR E N 1
ATOM 8192 C CA . TYR E 1 170 ? -45.217 7.612 -11.783 1.00 19.46 162 TYR E CA 1
ATOM 8193 C C . TYR E 1 170 ? -46.414 8.200 -12.590 1.00 19.88 162 TYR E C 1
ATOM 8194 O O . TYR E 1 170 ? -47.598 7.980 -12.256 1.00 19.96 162 TYR E O 1
ATOM 8203 N N . ASN E 1 171 ? -46.066 8.961 -13.631 1.00 20.41 163 ASN E N 1
ATOM 8204 C CA . ASN E 1 171 ? -46.994 9.628 -14.533 1.00 21.12 163 ASN E CA 1
ATOM 8205 C C . ASN E 1 171 ? -47.864 10.645 -13.787 1.00 22.02 163 ASN E C 1
ATOM 8206 O O . ASN E 1 171 ? -49.052 10.754 -14.058 1.00 21.93 163 ASN E O 1
ATOM 8211 N N . ILE E 1 172 ? -47.256 11.392 -12.850 1.00 22.66 164 ILE E N 1
ATOM 8212 C CA . ILE E 1 172 ? -47.963 12.468 -12.125 1.00 24.25 164 ILE E CA 1
ATOM 8213 C C . ILE E 1 172 ? -47.267 13.822 -12.182 1.00 26.03 164 ILE E C 1
ATOM 8214 O O . ILE E 1 172 ? -47.796 14.792 -11.667 1.00 26.88 164 ILE E O 1
ATOM 8219 N N . PHE E 1 173 ? -46.061 13.847 -12.755 1.00 26.82 165 PHE E N 1
ATOM 8220 C CA . PHE E 1 173 ? -45.281 15.042 -12.882 1.00 29.00 165 PHE E CA 1
ATOM 8221 C C . PHE E 1 173 ? -45.228 15.280 -14.357 1.00 30.61 165 PHE E C 1
ATOM 8222 O O . PHE E 1 173 ? -44.818 14.418 -15.097 1.00 29.64 165 PHE E O 1
ATOM 8230 N N . LYS E 1 174 ? -45.585 16.495 -14.758 1.00 33.98 166 LYS E N 1
ATOM 8231 C CA . LYS E 1 174 ? -45.940 16.802 -16.136 1.00 36.26 166 LYS E CA 1
ATOM 8232 C C . LYS E 1 174 ? -44.827 16.670 -17.154 1.00 37.86 166 LYS E C 1
ATOM 8233 O O . LYS E 1 174 ? -45.126 16.721 -18.362 1.00 39.59 166 LYS E O 1
ATOM 8235 N N . GLU E 1 175 ? -43.581 16.562 -16.669 1.00 38.65 167 GLU E N 1
ATOM 8236 C CA . GLU E 1 175 ? -42.367 16.515 -17.470 1.00 40.10 167 GLU E CA 1
ATOM 8237 C C . GLU E 1 175 ? -41.670 15.148 -17.489 1.00 35.61 167 GLU E C 1
ATOM 8238 O O . GLU E 1 175 ? -40.565 15.014 -18.032 1.00 33.57 167 GLU E O 1
ATOM 8244 N N . SER E 1 176 ? -42.278 14.114 -16.904 1.00 32.01 168 SER E N 1
ATOM 8245 C CA . SER E 1 176 ? -41.596 12.847 -16.817 1.00 28.44 168 SER E CA 1
ATOM 8246 C C . SER E 1 176 ? -41.385 12.230 -18.205 1.00 27.00 168 SER E C 1
ATOM 8247 O O . SER E 1 176 ? -40.445 11.451 -18.402 1.00 25.29 168 SER E O 1
ATOM 8250 N N . VAL E 1 177 ? -42.214 12.621 -19.171 1.00 26.93 169 VAL E N 1
ATOM 8251 C CA . VAL E 1 177 ? -42.042 12.183 -20.555 1.00 27.07 169 VAL E CA 1
ATOM 8252 C C . VAL E 1 177 ? -41.250 13.218 -21.362 1.00 27.96 169 VAL E C 1
ATOM 8253 O O . VAL E 1 177 ? -40.348 12.865 -22.129 1.00 28.33 169 VAL E O 1
ATOM 8257 N N . SER E 1 178 ? -41.582 14.502 -21.180 1.00 29.28 170 SER E N 1
ATOM 8258 C CA . SER E 1 178 ? -41.061 15.567 -22.037 1.00 30.17 170 SER E CA 1
ATOM 8259 C C . SER E 1 178 ? -39.581 15.891 -21.779 1.00 30.09 170 SER E C 1
ATOM 8260 O O . SER E 1 178 ? -38.858 16.176 -22.726 1.00 30.11 170 SER E O 1
ATOM 8263 N N . VAL E 1 179 ? -39.118 15.806 -20.537 1.00 29.27 171 VAL E N 1
ATOM 8264 C CA . VAL E 1 179 ? -37.694 15.987 -20.248 1.00 29.41 171 VAL E CA 1
ATOM 8265 C C . VAL E 1 179 ? -36.783 15.014 -21.036 1.00 27.95 171 VAL E C 1
ATOM 8266 O O . VAL E 1 179 ? -35.634 15.349 -21.442 1.00 27.81 171 VAL E O 1
ATOM 8270 N N . LEU E 1 180 ? -37.292 13.803 -21.270 1.00 26.09 172 LEU E N 1
ATOM 8271 C CA . LEU E 1 180 ? -36.591 12.842 -22.101 1.00 25.02 172 LEU E CA 1
ATOM 8272 C C . LEU E 1 180 ? -36.822 13.126 -23.558 1.00 25.80 172 LEU E C 1
ATOM 8273 O O . LEU E 1 180 ? -35.882 13.022 -24.349 1.00 25.49 172 LEU E O 1
ATOM 8278 N N . LYS E 1 181 ? -38.049 13.453 -23.931 1.00 26.42 173 LYS E N 1
ATOM 8279 C CA . LYS E 1 181 ? -38.344 13.684 -25.337 1.00 28.13 173 LYS E CA 1
ATOM 8280 C C . LYS E 1 181 ? -37.596 14.903 -25.842 1.00 29.19 173 LYS E C 1
ATOM 8281 O O . LYS E 1 181 ? -37.218 14.945 -27.019 1.00 29.53 173 LYS E O 1
ATOM 8287 N N . ASP E 1 182 ? -37.334 15.848 -24.943 1.00 29.65 174 ASP E N 1
ATOM 8288 C CA . ASP E 1 182 ? -36.527 17.033 -25.279 1.00 31.47 174 ASP E CA 1
ATOM 8289 C C . ASP E 1 182 ? -35.118 16.690 -25.709 1.00 30.97 174 ASP E C 1
ATOM 8290 O O . ASP E 1 182 ? -34.483 17.494 -26.405 1.00 31.70 174 ASP E O 1
ATOM 8295 N N . ILE E 1 183 ? -34.623 15.534 -25.255 1.00 29.06 175 ILE E N 1
ATOM 8296 C CA . ILE E 1 183 ? -33.297 15.042 -25.679 1.00 28.76 175 ILE E CA 1
ATOM 8297 C C . ILE E 1 183 ? -33.352 13.802 -26.611 1.00 27.18 175 ILE E C 1
ATOM 8298 O O . ILE E 1 183 ? -32.365 13.041 -26.732 1.00 26.28 175 ILE E O 1
ATOM 8303 N N . ASP E 1 184 ? -34.492 13.663 -27.289 1.00 26.78 176 ASP E N 1
ATOM 8304 C CA A ASP E 1 184 ? -34.748 12.647 -28.298 0.50 26.14 176 ASP E CA 1
ATOM 8305 C CA B ASP E 1 184 ? -34.674 12.648 -28.325 0.50 26.23 176 ASP E CA 1
ATOM 8306 C C . ASP E 1 184 ? -34.704 11.232 -27.722 1.00 24.31 176 ASP E C 1
ATOM 8307 O O . ASP E 1 184 ? -34.208 10.293 -28.344 1.00 23.86 176 ASP E O 1
ATOM 8316 N N . VAL E 1 185 ? -35.302 11.081 -26.532 1.00 23.26 177 VAL E N 1
ATOM 8317 C CA . VAL E 1 185 ? -35.500 9.757 -25.907 1.00 21.72 177 VAL E CA 1
ATOM 8318 C C . VAL E 1 185 ? -37.006 9.562 -25.582 1.00 21.60 177 VAL E C 1
ATOM 8319 O O . VAL E 1 185 ? -37.617 10.387 -24.922 1.00 21.92 177 VAL E O 1
ATOM 8323 N N . ASP E 1 186 ? -37.558 8.458 -26.066 1.00 21.16 178 ASP E N 1
ATOM 8324 C CA . ASP E 1 186 ? -38.888 8.006 -25.718 1.00 20.94 178 ASP E CA 1
ATOM 8325 C C . ASP E 1 186 ? -38.866 7.124 -24.467 1.00 19.49 178 ASP E C 1
ATOM 8326 O O . ASP E 1 186 ? -38.043 6.200 -24.347 1.00 18.62 178 ASP E O 1
ATOM 8331 N N . LEU E 1 187 ? -39.827 7.391 -23.580 1.00 19.12 179 LEU E N 1
ATOM 8332 C CA . LEU E 1 187 ? -40.015 6.605 -22.346 1.00 18.08 179 LEU E CA 1
ATOM 8333 C C . LEU E 1 187 ? -40.992 5.447 -22.589 1.00 17.63 179 LEU E C 1
ATOM 8334 O O . LEU E 1 187 ? -41.996 5.630 -23.274 1.00 18.27 179 LEU E O 1
ATOM 8339 N N . HIS E 1 188 ? -40.681 4.262 -22.047 1.00 16.73 180 HIS E N 1
ATOM 8340 C CA . HIS E 1 188 ? -41.560 3.103 -22.120 1.00 16.44 180 HIS E CA 1
ATOM 8341 C C . HIS E 1 188 ? -41.657 2.505 -20.710 1.00 15.84 180 HIS E C 1
ATOM 8342 O O . HIS E 1 188 ? -40.654 2.462 -20.020 1.00 15.49 180 HIS E O 1
ATOM 8349 N N . ALA E 1 189 ? -42.867 2.088 -20.290 1.00 15.96 181 ALA E N 1
ATOM 8350 C CA . ALA E 1 189 ? -43.093 1.580 -18.937 1.00 15.67 181 ALA E CA 1
ATOM 8351 C C . ALA E 1 189 ? -44.173 0.551 -18.918 1.00 15.84 181 ALA E C 1
ATOM 8352 O O . ALA E 1 189 ? -45.052 0.566 -19.790 1.00 16.30 181 ALA E O 1
ATOM 8354 N N . LEU E 1 190 ? -44.156 -0.309 -17.892 1.00 15.64 182 LEU E N 1
ATOM 8355 C CA . LEU E 1 190 ? -45.211 -1.313 -17.749 1.00 15.96 182 LEU E CA 1
ATOM 8356 C C . LEU E 1 190 ? -46.478 -0.754 -17.149 1.00 16.31 182 LEU E C 1
ATOM 8357 O O . LEU E 1 190 ? -47.567 -1.176 -17.518 1.00 16.79 182 LEU E O 1
ATOM 8362 N N . ALA E 1 191 ? -46.329 0.104 -16.120 1.00 16.17 183 ALA E N 1
ATOM 8363 C CA . ALA E 1 191 ? -47.453 0.639 -15.372 1.00 16.53 183 ALA E CA 1
ATOM 8364 C C . ALA E 1 191 ? -47.137 1.989 -14.757 1.00 16.54 183 ALA E C 1
ATOM 8365 O O . ALA E 1 191 ? -45.973 2.375 -14.667 1.00 16.27 183 ALA E O 1
ATOM 8367 N N . THR E 1 192 ? -48.206 2.670 -14.344 1.00 16.98 184 THR E N 1
ATOM 8368 C CA . THR E 1 192 ? -48.186 3.927 -13.652 1.00 17.24 184 THR E CA 1
ATOM 8369 C C . THR E 1 192 ? -49.009 3.902 -12.344 1.00 17.56 184 THR E C 1
ATOM 8370 O O . THR E 1 192 ? -49.742 2.924 -12.043 1.00 17.62 184 THR E O 1
ATOM 8374 N N . TRP E 1 193 ? -48.938 5.003 -11.587 1.00 17.91 185 TRP E N 1
ATOM 8375 C CA . TRP E 1 193 ? -49.785 5.105 -10.399 1.00 18.35 185 TRP E CA 1
ATOM 8376 C C . TRP E 1 193 ? -51.266 5.012 -10.733 1.00 18.74 185 TRP E C 1
ATOM 8377 O O . TRP E 1 193 ? -52.024 4.495 -9.941 1.00 18.98 185 TRP E O 1
ATOM 8388 N N . TRP E 1 194 ? -51.668 5.525 -11.886 1.00 19.00 186 TRP E N 1
ATOM 8389 C CA . TRP E 1 194 ? -53.074 5.466 -12.295 1.00 19.72 186 TRP E CA 1
ATOM 8390 C C . TRP E 1 194 ? -53.524 4.009 -12.460 1.00 19.57 186 TRP E C 1
ATOM 8391 O O . TRP E 1 194 ? -54.657 3.657 -12.045 1.00 20.20 186 TRP E O 1
ATOM 8402 N N . ASP E 1 195 ? -52.639 3.162 -13.018 1.00 18.87 187 ASP E N 1
ATOM 8403 C CA . ASP E 1 195 ? -52.925 1.729 -13.090 1.00 18.81 187 ASP E CA 1
ATOM 8404 C C . ASP E 1 195 ? -53.065 1.061 -11.681 1.00 18.80 187 ASP E C 1
ATOM 8405 O O . ASP E 1 195 ? -54.021 0.245 -11.403 1.00 19.28 187 ASP E O 1
ATOM 8410 N N . VAL E 1 196 ? -52.142 1.389 -10.797 1.00 18.48 188 VAL E N 1
ATOM 8411 C CA . VAL E 1 196 ? -52.194 0.884 -9.464 1.00 18.68 188 VAL E CA 1
ATOM 8412 C C . VAL E 1 196 ? -53.494 1.291 -8.759 1.00 19.34 188 VAL E C 1
ATOM 8413 O O . VAL E 1 196 ? -54.123 0.480 -8.064 1.00 19.76 188 VAL E O 1
ATOM 8417 N N . LEU E 1 197 ? -53.879 2.544 -8.934 1.00 19.54 189 LEU E N 1
ATOM 8418 C CA . LEU E 1 197 ? -55.079 3.077 -8.284 1.00 20.45 189 LEU E CA 1
ATOM 8419 C C . LEU E 1 197 ? -56.335 2.348 -8.752 1.00 21.11 189 LEU E C 1
ATOM 8420 O O . LEU E 1 197 ? -57.179 1.935 -7.944 1.00 21.49 189 LEU E O 1
ATOM 8425 N N . ARG E 1 198 ? -56.430 2.183 -10.071 1.00 21.39 190 ARG E N 1
ATOM 8426 C CA . ARG E 1 198 ? -57.522 1.465 -10.668 1.00 22.28 190 ARG E CA 1
ATOM 8427 C C . ARG E 1 198 ? -57.633 0.022 -10.139 1.00 22.31 190 ARG E C 1
ATOM 8428 O O . ARG E 1 198 ? -58.702 -0.399 -9.684 1.00 22.85 190 ARG E O 1
ATOM 8436 N N . VAL E 1 199 ? -56.540 -0.735 -10.185 1.00 21.60 191 VAL E N 1
ATOM 8437 C CA . VAL E 1 199 ? -56.567 -2.123 -9.719 1.00 21.94 191 VAL E CA 1
ATOM 8438 C C . VAL E 1 199 ? -56.832 -2.207 -8.231 1.00 22.45 191 VAL E C 1
ATOM 8439 O O . VAL E 1 199 ? -57.585 -3.078 -7.770 1.00 23.18 191 VAL E O 1
ATOM 8443 N N . ALA E 1 200 ? -56.266 -1.265 -7.470 1.00 22.18 192 ALA E N 1
ATOM 8444 C CA . ALA E 1 200 ? -56.488 -1.243 -6.015 1.00 22.93 192 ALA E CA 1
ATOM 8445 C C . ALA E 1 200 ? -57.970 -1.044 -5.628 1.00 24.12 192 ALA E C 1
ATOM 8446 O O . ALA E 1 200 ? -58.494 -1.711 -4.727 1.00 24.72 192 ALA E O 1
ATOM 8448 N N . LYS E 1 201 ? -58.604 -0.107 -6.299 1.00 24.75 193 LYS E N 1
ATOM 8449 C CA . LYS E 1 201 ? -60.040 0.183 -6.097 1.00 26.32 193 LYS E CA 1
ATOM 8450 C C . LYS E 1 201 ? -60.853 -1.066 -6.367 1.00 27.06 193 LYS E C 1
ATOM 8451 O O . LYS E 1 201 ? -61.731 -1.432 -5.564 1.00 27.60 193 LYS E O 1
ATOM 8457 N N . ALA E 1 202 ? -60.563 -1.730 -7.492 1.00 27.02 194 ALA E N 1
ATOM 8458 C CA . ALA E 1 202 ? -61.340 -2.907 -7.894 1.00 28.69 194 ALA E CA 1
ATOM 8459 C C . ALA E 1 202 ? -61.103 -4.097 -6.993 1.00 29.70 194 ALA E C 1
ATOM 8460 O O . ALA E 1 202 ? -61.986 -4.968 -6.873 1.00 30.99 194 ALA E O 1
ATOM 8462 N N . SER E 1 203 ? -59.942 -4.124 -6.330 1.00 29.36 195 SER E N 1
ATOM 8463 C CA . SER E 1 203 ? -59.569 -5.247 -5.493 1.00 30.50 195 SER E CA 1
ATOM 8464 C C . SER E 1 203 ? -60.488 -5.381 -4.271 1.00 32.50 195 SER E C 1
ATOM 8465 O O . SER E 1 203 ? -60.680 -6.487 -3.772 1.00 33.61 195 SER E O 1
ATOM 8468 N N . GLY E 1 204 ? -60.944 -4.263 -3.731 1.00 34.08 196 GLY E N 1
ATOM 8469 C CA . GLY E 1 204 ? -61.730 -4.297 -2.497 1.00 36.72 196 GLY E CA 1
ATOM 8470 C C . GLY E 1 204 ? -60.908 -4.442 -1.212 1.00 38.31 196 GLY E C 1
ATOM 8471 O O . GLY E 1 204 ? -61.497 -4.486 -0.102 1.00 38.86 196 GLY E O 1
ATOM 8472 N N . TYR E 1 205 ? -59.575 -4.456 -1.326 1.00 37.82 197 TYR E N 1
ATOM 8473 C CA . TYR E 1 205 ? -58.730 -4.593 -0.155 1.00 39.82 197 TYR E CA 1
ATOM 8474 C C . TYR E 1 205 ? -58.562 -3.310 0.635 1.00 38.26 197 TYR E C 1
ATOM 8475 O O . TYR E 1 205 ? -58.269 -3.391 1.807 1.00 39.91 197 TYR E O 1
ATOM 8484 N N . PHE E 1 206 ? -58.773 -2.139 0.033 1.00 35.80 198 PHE E N 1
ATOM 8485 C CA . PHE E 1 206 ? -58.494 -0.866 0.699 1.00 35.25 198 PHE E CA 1
ATOM 8486 C C . PHE E 1 206 ? -59.752 -0.104 1.119 1.00 36.32 198 PHE E C 1
ATOM 8487 O O . PHE E 1 206 ? -60.819 -0.265 0.551 1.00 35.75 198 PHE E O 1
ATOM 8495 N N . GLU E 1 207 ? -59.622 0.709 2.151 1.00 38.15 199 GLU E N 1
ATOM 8496 C CA . GLU E 1 207 ? -60.718 1.545 2.553 1.00 39.78 199 GLU E CA 1
ATOM 8497 C C . GLU E 1 207 ? -60.826 2.661 1.521 1.00 37.68 199 GLU E C 1
ATOM 8498 O O . GLU E 1 207 ? -59.828 3.173 0.987 1.00 35.15 199 GLU E O 1
ATOM 8504 N N . THR E 1 208 ? -62.060 3.061 1.298 1.00 36.91 200 THR E N 1
ATOM 8505 C CA . THR E 1 208 ? -62.358 4.129 0.383 1.00 36.79 200 THR E CA 1
ATOM 8506 C C . THR E 1 208 ? -61.592 5.431 0.719 1.00 35.43 200 THR E C 1
ATOM 8507 O O . THR E 1 208 ? -61.017 6.047 -0.188 1.00 34.03 200 THR E O 1
ATOM 8511 N N . LYS E 1 209 ? -61.548 5.817 2.000 1.00 35.36 201 LYS E N 1
ATOM 8512 C CA . LYS E 1 209 ? -60.898 7.073 2.443 1.00 35.14 201 LYS E CA 1
ATOM 8513 C C . LYS E 1 209 ? -59.438 7.158 2.062 1.00 33.72 201 LYS E C 1
ATOM 8514 O O . LYS E 1 209 ? -58.918 8.228 1.707 1.00 33.10 201 LYS E O 1
ATOM 8516 N N . THR E 1 210 ? -58.770 6.018 2.143 1.00 32.36 202 THR E N 1
ATOM 8517 C CA . THR E 1 210 ? -57.399 5.915 1.707 1.00 31.53 202 THR E CA 1
ATOM 8518 C C . THR E 1 210 ? -57.246 6.124 0.195 1.00 30.39 202 THR E C 1
ATOM 8519 O O . THR E 1 210 ? -56.408 6.905 -0.249 1.00 29.21 202 THR E O 1
ATOM 8523 N N . LEU E 1 211 ? -58.045 5.415 -0.593 1.00 30.06 203 LEU E N 1
ATOM 8524 C CA . LEU E 1 211 ? -57.911 5.552 -2.028 1.00 29.90 203 LEU E CA 1
ATOM 8525 C C . LEU E 1 211 ? -58.321 6.930 -2.517 1.00 29.89 203 LEU E C 1
ATOM 8526 O O . LEU E 1 211 ? -57.760 7.437 -3.498 1.00 28.92 203 LEU E O 1
ATOM 8531 N N . ASP E 1 212 ? -59.284 7.546 -1.829 1.00 31.02 204 ASP E N 1
ATOM 8532 C CA . ASP E 1 212 ? -59.662 8.921 -2.105 1.00 32.03 204 ASP E CA 1
ATOM 8533 C C . ASP E 1 212 ? -58.531 9.921 -1.959 1.00 31.45 204 ASP E C 1
ATOM 8534 O O . ASP E 1 212 ? -58.382 10.820 -2.801 1.00 30.84 204 ASP E O 1
ATOM 8539 N N . GLU E 1 213 ? -57.724 9.743 -0.914 1.00 31.22 205 GLU E N 1
ATOM 8540 C CA . GLU E 1 213 ? -56.612 10.614 -0.653 1.00 31.46 205 GLU E CA 1
ATOM 8541 C C . GLU E 1 213 ? -55.453 10.357 -1.609 1.00 29.84 205 GLU E C 1
ATOM 8542 O O . GLU E 1 213 ? -54.781 11.308 -2.034 1.00 29.59 205 GLU E O 1
ATOM 8548 N N . VAL E 1 214 ? -55.211 9.085 -1.935 1.00 28.34 206 VAL E N 1
ATOM 8549 C CA . VAL E 1 214 ? -54.196 8.744 -2.926 1.00 27.17 206 VAL E CA 1
ATOM 8550 C C . VAL E 1 214 ? -54.551 9.450 -4.224 1.00 26.98 206 VAL E C 1
ATOM 8551 O O . VAL E 1 214 ? -53.700 10.035 -4.858 1.00 26.61 206 VAL E O 1
ATOM 8555 N N . GLU E 1 215 ? -55.821 9.406 -4.604 1.00 27.30 207 GLU E N 1
ATOM 8556 C CA . GLU E 1 215 ? -56.257 10.021 -5.839 1.00 27.47 207 GLU E CA 1
ATOM 8557 C C . GLU E 1 215 ? -56.081 11.555 -5.826 1.00 27.62 207 GLU E C 1
ATOM 8558 O O . GLU E 1 215 ? -55.629 12.128 -6.816 1.00 27.29 207 GLU E O 1
ATOM 8564 N N . LYS E 1 216 ? -56.443 12.228 -4.736 1.00 28.02 208 LYS E N 1
ATOM 8565 C CA . LYS E 1 216 ? -56.171 13.663 -4.635 1.00 28.92 208 LYS E CA 1
ATOM 8566 C C . LYS E 1 216 ? -54.692 13.970 -4.842 1.00 28.32 208 LYS E C 1
ATOM 8567 O O . LYS E 1 216 ? -54.353 14.888 -5.590 1.00 28.72 208 LYS E O 1
ATOM 8573 N N . PHE E 1 217 ? -53.833 13.208 -4.182 1.00 27.40 209 PHE E N 1
ATOM 8574 C CA . PHE E 1 217 ? -52.389 13.335 -4.366 1.00 26.91 209 PHE E CA 1
ATOM 8575 C C . PHE E 1 217 ? -51.941 13.118 -5.809 1.00 25.87 209 PHE E C 1
ATOM 8576 O O . PHE E 1 217 ? -51.137 13.900 -6.307 1.00 26.05 209 PHE E O 1
ATOM 8584 N N . LEU E 1 218 ? -52.364 12.036 -6.468 1.00 24.78 210 LEU E N 1
ATOM 8585 C CA . LEU E 1 218 ? -51.897 11.804 -7.836 1.00 24.08 210 LEU E CA 1
ATOM 8586 C C . LEU E 1 218 ? -52.253 12.969 -8.778 1.00 25.06 210 LEU E C 1
ATOM 8587 O O . LEU E 1 218 ? -51.460 13.324 -9.678 1.00 24.81 210 LEU E O 1
ATOM 8592 N N . HIS E 1 219 ? -53.419 13.587 -8.554 1.00 26.08 211 HIS E N 1
ATOM 8593 C CA . HIS E 1 219 ? -53.818 14.736 -9.375 1.00 27.60 211 HIS E CA 1
ATOM 8594 C C . HIS E 1 219 ? -53.049 16.013 -9.097 1.00 28.40 211 HIS E C 1
ATOM 8595 O O . HIS E 1 219 ? -52.991 16.854 -9.975 1.00 29.21 211 HIS E O 1
ATOM 8602 N N . ALA E 1 220 ? -52.528 16.178 -7.877 1.00 28.45 212 ALA E N 1
ATOM 8603 C CA . ALA E 1 220 ? -51.830 17.414 -7.490 1.00 29.77 212 ALA E CA 1
ATOM 8604 C C . ALA E 1 220 ? -50.823 17.114 -6.374 1.00 29.76 212 ALA E C 1
ATOM 8605 O O . ALA E 1 220 ? -51.033 17.510 -5.244 1.00 30.38 212 ALA E O 1
ATOM 8607 N N . PRO E 1 221 ? -49.712 16.428 -6.710 1.00 29.03 213 PRO E N 1
ATOM 8608 C CA . PRO E 1 221 ? -48.836 15.905 -5.670 1.00 29.12 213 PRO E CA 1
ATOM 8609 C C . PRO E 1 221 ? -48.115 16.980 -4.847 1.00 31.07 213 PRO E C 1
ATOM 8610 O O . PRO E 1 221 ? -48.079 16.890 -3.632 1.00 31.32 213 PRO E O 1
ATOM 8614 N N . ALA E 1 222 ? -47.587 18.012 -5.496 1.00 32.79 214 ALA E N 1
ATOM 8615 C CA . ALA E 1 222 ? -46.877 19.081 -4.742 1.00 35.29 214 ALA E CA 1
ATOM 8616 C C . ALA E 1 222 ? -47.813 19.796 -3.775 1.00 37.31 214 ALA E C 1
ATOM 8617 O O . ALA E 1 222 ? -47.467 20.096 -2.627 1.00 38.94 214 ALA E O 1
ATOM 8619 N N . GLU E 1 223 ? -49.029 20.037 -4.232 1.00 38.12 215 GLU E N 1
ATOM 8620 C CA . GLU E 1 223 ? -50.029 20.737 -3.455 1.00 40.25 215 GLU E CA 1
ATOM 8621 C C . GLU E 1 223 ? -50.432 19.866 -2.269 1.00 38.73 215 GLU E C 1
ATOM 8622 O O . GLU E 1 223 ? -50.610 20.379 -1.140 1.00 38.95 215 GLU E O 1
ATOM 8628 N N . TRP E 1 224 ? -50.552 18.555 -2.525 1.00 35.82 216 TRP E N 1
ATOM 8629 C CA . TRP E 1 224 ? -50.878 17.605 -1.478 1.00 35.09 216 TRP E CA 1
ATOM 8630 C C . TRP E 1 224 ? -49.757 17.502 -0.442 1.00 36.31 216 TRP E C 1
ATOM 8631 O O . TRP E 1 224 ? -50.007 17.502 0.766 1.00 37.31 216 TRP E O 1
ATOM 8642 N N . SER E 1 225 ? -48.524 17.408 -0.902 1.00 36.84 217 SER E N 1
ATOM 8643 C CA . SER E 1 225 ? -47.392 17.330 0.012 1.00 38.59 217 SER E CA 1
ATOM 8644 C C . SER E 1 225 ? -47.378 18.555 0.935 1.00 42.53 217 SER E C 1
ATOM 8645 O O . SER E 1 225 ? -47.349 18.428 2.172 1.00 43.49 217 SER E O 1
ATOM 8648 N N . ALA E 1 226 ? -47.424 19.743 0.344 1.00 46.09 218 ALA E N 1
ATOM 8649 C CA . ALA E 1 226 ? -47.397 20.986 1.142 1.00 50.48 218 ALA E CA 1
ATOM 8650 C C . ALA E 1 226 ? -48.493 21.045 2.216 1.00 54.87 218 ALA E C 1
ATOM 8651 O O . ALA E 1 226 ? -48.277 21.552 3.314 1.00 54.55 218 ALA E O 1
ATOM 8653 N N . ALA E 1 227 ? -49.663 20.510 1.894 1.00 27.42 219 ALA E N 1
ATOM 8654 C CA . ALA E 1 227 ? -50.816 20.496 2.810 1.00 33.49 219 ALA E CA 1
ATOM 8655 C C . ALA E 1 227 ? -50.860 19.335 3.823 1.00 39.89 219 ALA E C 1
ATOM 8656 O O . ALA E 1 227 ? -51.832 19.235 4.609 1.00 40.99 219 ALA E O 1
ATOM 8658 N N . HIS E 1 228 ? -49.861 18.446 3.794 1.00 40.25 220 HIS E N 1
ATOM 8659 C CA . HIS E 1 228 ? -49.832 17.281 4.682 1.00 41.95 220 HIS E CA 1
ATOM 8660 C C . HIS E 1 228 ? -48.467 17.125 5.297 1.00 46.74 220 HIS E C 1
ATOM 8661 O O . HIS E 1 228 ? -48.038 16.019 5.619 1.00 46.62 220 HIS E O 1
ATOM 8668 N N . GLY E 1 229 ? -47.796 18.249 5.486 1.00 48.48 221 GLY E N 1
ATOM 8669 C CA . GLY E 1 229 ? -46.565 18.262 6.245 1.00 53.11 221 GLY E CA 1
ATOM 8670 C C . GLY E 1 229 ? -45.340 18.065 5.397 1.00 51.78 221 GLY E C 1
ATOM 8671 O O . GLY E 1 229 ? -44.429 17.373 5.815 1.00 60.61 221 GLY E O 1
ATOM 8672 N N . GLY E 1 230 ? -45.294 18.695 4.225 1.00 53.83 222 GLY E N 1
ATOM 8673 C CA . GLY E 1 230 ? -44.141 18.583 3.328 1.00 53.20 222 GLY E CA 1
ATOM 8674 C C . GLY E 1 230 ? -43.141 19.696 3.526 1.00 56.74 222 GLY E C 1
ATOM 8675 O O . GLY E 1 230 ? -43.177 20.699 2.817 1.00 64.30 222 GLY E O 1
ATOM 8676 N N . THR F 1 10 ? -46.297 -11.938 -28.798 1.00 88.32 2 THR F N 1
ATOM 8677 C CA . THR F 1 10 ? -46.482 -11.423 -30.198 1.00 88.27 2 THR F CA 1
ATOM 8678 C C . THR F 1 10 ? -47.955 -11.456 -30.710 1.00 81.34 2 THR F C 1
ATOM 8679 O O . THR F 1 10 ? -48.270 -10.936 -31.782 1.00 81.59 2 THR F O 1
ATOM 8683 N N . GLY F 1 11 ? -48.833 -12.036 -29.897 1.00 78.38 3 GLY F N 1
ATOM 8684 C CA . GLY F 1 11 ? -50.292 -11.978 -30.061 1.00 75.56 3 GLY F CA 1
ATOM 8685 C C . GLY F 1 11 ? -50.800 -13.380 -30.303 1.00 69.57 3 GLY F C 1
ATOM 8686 O O . GLY F 1 11 ? -50.060 -14.219 -30.827 1.00 67.79 3 GLY F O 1
ATOM 8687 N N . TYR F 1 12 ? -52.042 -13.636 -29.899 1.00 69.03 4 TYR F N 1
ATOM 8688 C CA . TYR F 1 12 ? -52.670 -14.940 -30.103 1.00 67.63 4 TYR F CA 1
ATOM 8689 C C . TYR F 1 12 ? -53.606 -14.918 -31.311 1.00 67.72 4 TYR F C 1
ATOM 8690 O O . TYR F 1 12 ? -53.640 -15.869 -32.090 1.00 66.60 4 TYR F O 1
ATOM 8699 N N . ASP F 1 13 ? -54.343 -13.829 -31.483 1.00 70.47 5 ASP F N 1
ATOM 8700 C CA . ASP F 1 13 ? -55.306 -13.731 -32.593 1.00 73.38 5 ASP F CA 1
ATOM 8701 C C . ASP F 1 13 ? -54.693 -13.364 -33.931 1.00 70.79 5 ASP F C 1
ATOM 8702 O O . ASP F 1 13 ? -53.579 -12.840 -34.041 1.00 68.24 5 ASP F O 1
ATOM 8707 N N . ARG F 1 14 ? -55.462 -13.649 -34.971 1.00 37.53 6 ARG F N 1
ATOM 8708 C CA . ARG F 1 14 ? -54.990 -13.558 -36.325 1.00 36.71 6 ARG F CA 1
ATOM 8709 C C . ARG F 1 14 ? -54.674 -12.083 -36.720 1.00 35.10 6 ARG F C 1
ATOM 8710 O O . ARG F 1 14 ? -53.673 -11.817 -37.389 1.00 31.59 6 ARG F O 1
ATOM 8718 N N . GLN F 1 15 ? -55.535 -11.146 -36.325 1.00 36.18 7 GLN F N 1
ATOM 8719 C CA . GLN F 1 15 ? -55.276 -9.701 -36.521 1.00 36.68 7 GLN F CA 1
ATOM 8720 C C . GLN F 1 15 ? -53.938 -9.263 -35.919 1.00 32.10 7 GLN F C 1
ATOM 8721 O O . GLN F 1 15 ? -53.149 -8.605 -36.570 1.00 30.01 7 GLN F O 1
ATOM 8727 N N . SER F 1 16 ? -53.706 -9.597 -34.667 1.00 29.90 8 SER F N 1
ATOM 8728 C CA . SER F 1 16 ? -52.537 -9.075 -34.014 1.00 28.24 8 SER F CA 1
ATOM 8729 C C . SER F 1 16 ? -51.279 -9.803 -34.566 1.00 24.22 8 SER F C 1
ATOM 8730 O O . SER F 1 16 ? -50.212 -9.218 -34.663 1.00 22.63 8 SER F O 1
ATOM 8733 N N . ILE F 1 17 ? -51.419 -11.051 -34.983 1.00 22.53 9 ILE F N 1
ATOM 8734 C CA . ILE F 1 17 ? -50.287 -11.719 -35.654 1.00 20.53 9 ILE F CA 1
ATOM 8735 C C . ILE F 1 17 ? -49.975 -11.068 -37.046 1.00 19.70 9 ILE F C 1
ATOM 8736 O O . ILE F 1 17 ? -48.781 -10.904 -37.415 1.00 18.49 9 ILE F O 1
ATOM 8741 N N . SER F 1 18 ? -51.019 -10.698 -37.806 1.00 20.38 10 SER F N 1
ATOM 8742 C CA A SER F 1 18 ? -50.867 -10.025 -39.108 0.50 20.30 10 SER F CA 1
ATOM 8743 C CA B SER F 1 18 ? -50.820 -10.060 -39.118 0.50 20.16 10 SER F CA 1
ATOM 8744 C C . SER F 1 18 ? -50.170 -8.702 -38.940 1.00 19.84 10 SER F C 1
ATOM 8745 O O . SER F 1 18 ? -49.258 -8.345 -39.683 1.00 18.95 10 SER F O 1
ATOM 8750 N N . ASP F 1 19 ? -50.590 -7.978 -37.923 1.00 20.70 11 ASP F N 1
ATOM 8751 C CA . ASP F 1 19 ? -50.012 -6.635 -37.709 1.00 20.96 11 ASP F CA 1
ATOM 8752 C C . ASP F 1 19 ? -48.545 -6.751 -37.290 1.00 19.56 11 ASP F C 1
ATOM 8753 O O . ASP F 1 19 ? -47.703 -6.024 -37.779 1.00 19.22 11 ASP F O 1
ATOM 8758 N N . THR F 1 20 ? -48.249 -7.623 -36.348 1.00 18.99 12 THR F N 1
ATOM 8759 C CA . THR F 1 20 ? -46.879 -7.789 -35.885 1.00 18.16 12 THR F CA 1
ATOM 8760 C C . THR F 1 20 ? -45.964 -8.295 -37.013 1.00 17.16 12 THR F C 1
ATOM 8761 O O . THR F 1 20 ? -44.836 -7.815 -37.213 1.00 16.89 12 THR F O 1
ATOM 8765 N N . THR F 1 21 ? -46.471 -9.234 -37.806 1.00 16.85 13 THR F N 1
ATOM 8766 C CA . THR F 1 21 ? -45.695 -9.787 -38.901 1.00 16.35 13 THR F CA 1
ATOM 8767 C C . THR F 1 21 ? -45.422 -8.676 -39.940 1.00 16.36 13 THR F C 1
ATOM 8768 O O . THR F 1 21 ? -44.260 -8.489 -40.397 1.00 16.09 13 THR F O 1
ATOM 8772 N N . ALA F 1 22 ? -46.463 -7.940 -40.339 1.00 16.94 14 ALA F N 1
ATOM 8773 C CA . ALA F 1 22 ? -46.277 -6.817 -41.252 1.00 17.28 14 ALA F CA 1
ATOM 8774 C C . ALA F 1 22 ? -45.267 -5.801 -40.703 1.00 17.49 14 ALA F C 1
ATOM 8775 O O . ALA F 1 22 ? -44.441 -5.284 -41.454 1.00 17.47 14 ALA F O 1
ATOM 8777 N N . LYS F 1 23 ? -45.388 -5.451 -39.443 1.00 18.14 15 LYS F N 1
ATOM 8778 C CA . LYS F 1 23 ? -44.395 -4.555 -38.808 1.00 19.04 15 LYS F CA 1
ATOM 8779 C C . LYS F 1 23 ? -42.958 -5.067 -38.905 1.00 18.11 15 LYS F C 1
ATOM 8780 O O . LYS F 1 23 ? -42.062 -4.304 -39.298 1.00 18.65 15 LYS F O 1
ATOM 8786 N N . ILE F 1 24 ? -42.790 -6.359 -38.679 1.00 17.10 16 ILE F N 1
ATOM 8787 C CA . ILE F 1 24 ? -41.479 -7.005 -38.814 1.00 16.90 16 ILE F CA 1
ATOM 8788 C C . ILE F 1 24 ? -40.933 -6.854 -40.242 1.00 16.80 16 ILE F C 1
ATOM 8789 O O . ILE F 1 24 ? -39.764 -6.457 -40.432 1.00 17.34 16 ILE F O 1
ATOM 8794 N N . LEU F 1 25 ? -41.788 -7.179 -41.226 1.00 16.35 17 LEU F N 1
ATOM 8795 C CA . LEU F 1 25 ? -41.384 -7.135 -42.655 1.00 16.31 17 LEU F CA 1
ATOM 8796 C C . LEU F 1 25 ? -40.911 -5.721 -43.049 1.00 16.87 17 LEU F C 1
ATOM 8797 O O . LEU F 1 25 ? -39.931 -5.569 -43.758 1.00 17.17 17 LEU F O 1
ATOM 8802 N N . LEU F 1 26 ? -41.580 -4.718 -42.561 1.00 17.27 18 LEU F N 1
ATOM 8803 C CA . LEU F 1 26 ? -41.164 -3.325 -42.772 1.00 18.17 18 LEU F CA 1
ATOM 8804 C C . LEU F 1 26 ? -39.927 -2.929 -41.956 1.00 18.98 18 LEU F C 1
ATOM 8805 O O . LEU F 1 26 ? -39.053 -2.223 -42.464 1.00 19.78 18 LEU F O 1
ATOM 8810 N N . GLU F 1 27 ? -39.850 -3.392 -40.700 1.00 19.00 19 GLU F N 1
ATOM 8811 C CA . GLU F 1 27 ? -38.788 -3.005 -39.801 1.00 20.10 19 GLU F CA 1
ATOM 8812 C C . GLU F 1 27 ? -37.404 -3.376 -40.360 1.00 20.52 19 GLU F C 1
ATOM 8813 O O . GLU F 1 27 ? -36.498 -2.535 -40.369 1.00 21.90 19 GLU F O 1
ATOM 8819 N N . VAL F 1 28 ? -37.253 -4.624 -40.796 1.00 19.67 20 VAL F N 1
ATOM 8820 C CA . VAL F 1 28 ? -35.970 -5.062 -41.345 1.00 20.36 20 VAL F CA 1
ATOM 8821 C C . VAL F 1 28 ? -35.889 -4.933 -42.882 1.00 20.15 20 VAL F C 1
ATOM 8822 O O . VAL F 1 28 ? -34.937 -5.397 -43.487 1.00 20.76 20 VAL F O 1
ATOM 8826 N N . GLN F 1 29 ? -36.861 -4.254 -43.489 1.00 20.02 21 GLN F N 1
ATOM 8827 C CA . GLN F 1 29 ? -36.877 -4.015 -44.927 1.00 20.41 21 GLN F CA 1
ATOM 8828 C C . GLN F 1 29 ? -36.799 -5.330 -45.722 1.00 19.73 21 GLN F C 1
ATOM 8829 O O . GLN F 1 29 ? -36.155 -5.426 -46.776 1.00 20.10 21 GLN F O 1
ATOM 8835 N N . ALA F 1 30 ? -37.528 -6.335 -45.235 1.00 18.70 22 ALA F N 1
ATOM 8836 C CA . ALA F 1 30 ? -37.840 -7.451 -46.092 1.00 18.31 22 ALA F CA 1
ATOM 8837 C C . ALA F 1 30 ? -38.742 -7.001 -47.201 1.00 18.00 22 ALA F C 1
ATOM 8838 O O . ALA F 1 30 ? -38.659 -7.537 -48.294 1.00 18.27 22 ALA F O 1
ATOM 8840 N N . VAL F 1 31 ? -39.639 -6.058 -46.899 1.00 17.84 23 VAL F N 1
ATOM 8841 C CA . VAL F 1 31 ? -40.451 -5.379 -47.841 1.00 18.05 23 VAL F CA 1
ATOM 8842 C C . VAL F 1 31 ? -39.815 -4.030 -48.271 1.00 18.94 23 VAL F C 1
ATOM 8843 O O . VAL F 1 31 ? -39.274 -3.306 -47.429 1.00 19.44 23 VAL F O 1
ATOM 8847 N N . HIS F 1 32 ? -39.850 -3.737 -49.580 1.00 19.26 24 HIS F N 1
ATOM 8848 C CA . HIS F 1 32 ? -39.486 -2.411 -50.105 1.00 20.35 24 HIS F CA 1
ATOM 8849 C C . HIS F 1 32 ? -40.623 -1.927 -51.030 1.00 20.42 24 HIS F C 1
ATOM 8850 O O . HIS F 1 32 ? -41.298 -2.736 -51.690 1.00 19.92 24 HIS F O 1
ATOM 8857 N N . PHE F 1 33 ? -40.817 -0.614 -51.060 1.00 21.32 25 PHE F N 1
ATOM 8858 C CA . PHE F 1 33 ? -41.736 0.042 -51.971 1.00 22.08 25 PHE F CA 1
ATOM 8859 C C . PHE F 1 33 ? -40.984 1.015 -52.840 1.00 22.82 25 PHE F C 1
ATOM 8860 O O . PHE F 1 33 ? -40.152 1.784 -52.320 1.00 23.46 25 PHE F O 1
ATOM 8868 N N . ASN F 1 34 ? -41.275 1.011 -54.135 1.00 22.81 26 ASN F N 1
ATOM 8869 C CA . ASN F 1 34 ? -40.787 2.067 -55.027 1.00 23.98 26 ASN F CA 1
ATOM 8870 C C . ASN F 1 34 ? -41.747 2.241 -56.203 1.00 24.73 26 ASN F C 1
ATOM 8871 O O . ASN F 1 34 ? -41.769 1.420 -57.100 1.00 24.08 26 ASN F O 1
ATOM 8876 N N . ALA F 1 35 ? -42.541 3.313 -56.178 1.00 26.44 27 ALA F N 1
ATOM 8877 C CA . ALA F 1 35 ? -43.535 3.554 -57.240 1.00 27.93 27 ALA F CA 1
ATOM 8878 C C . ALA F 1 35 ? -42.966 4.242 -58.488 1.00 29.68 27 ALA F C 1
ATOM 8879 O O . ALA F 1 35 ? -43.373 3.964 -59.612 1.00 30.00 27 ALA F O 1
ATOM 8881 N N . GLU F 1 36 ? -42.016 5.140 -58.271 1.00 31.28 28 GLU F N 1
ATOM 8882 C CA . GLU F 1 36 ? -41.462 5.956 -59.346 1.00 33.10 28 GLU F CA 1
ATOM 8883 C C . GLU F 1 36 ? -40.419 5.183 -60.133 1.00 31.63 28 GLU F C 1
ATOM 8884 O O . GLU F 1 36 ? -40.228 5.422 -61.309 1.00 32.57 28 GLU F O 1
ATOM 8890 N N . LYS F 1 37 ? -39.695 4.299 -59.455 1.00 29.50 29 LYS F N 1
ATOM 8891 C CA . LYS F 1 37 ? -38.684 3.444 -60.097 1.00 28.54 29 LYS F CA 1
ATOM 8892 C C . LYS F 1 37 ? -38.977 2.000 -59.723 1.00 26.58 29 LYS F C 1
ATOM 8893 O O . LYS F 1 37 ? -38.395 1.481 -58.779 1.00 25.61 29 LYS F O 1
ATOM 8899 N N . PRO F 1 38 ? -39.956 1.373 -60.430 1.00 25.78 30 PRO F N 1
ATOM 8900 C CA . PRO F 1 38 ? -40.456 0.090 -59.959 1.00 24.52 30 PRO F CA 1
ATOM 8901 C C . PRO F 1 38 ? -39.466 -1.047 -60.081 1.00 23.83 30 PRO F C 1
ATOM 8902 O O . PRO F 1 38 ? -38.453 -0.939 -60.796 1.00 24.39 30 PRO F O 1
ATOM 8906 N N . PHE F 1 39 ? -39.754 -2.120 -59.355 1.00 22.74 31 PHE F N 1
ATOM 8907 C CA . PHE F 1 39 ? -38.990 -3.359 -59.440 1.00 22.62 31 PHE F CA 1
ATOM 8908 C C . PHE F 1 39 ? -39.393 -4.062 -60.758 1.00 23.27 31 PHE F C 1
ATOM 8909 O O . PHE F 1 39 ? -40.576 -4.283 -61.006 1.00 23.13 31 PHE F O 1
ATOM 8917 N N . ILE F 1 40 ? -38.401 -4.367 -61.584 1.00 24.12 32 ILE F N 1
ATOM 8918 C CA . ILE F 1 40 ? -38.616 -5.043 -62.851 1.00 25.21 32 ILE F CA 1
ATOM 8919 C C . ILE F 1 40 ? -38.017 -6.429 -62.728 1.00 26.20 32 ILE F C 1
ATOM 8920 O O . ILE F 1 40 ? -36.800 -6.590 -62.461 1.00 26.22 32 ILE F O 1
ATOM 8925 N N . PHE F 1 41 ? -38.848 -7.432 -62.984 1.00 27.47 33 PHE F N 1
ATOM 8926 C CA . PHE F 1 41 ? -38.443 -8.822 -62.856 1.00 29.15 33 PHE F CA 1
ATOM 8927 C C . PHE F 1 41 ? -38.037 -9.391 -64.224 1.00 31.97 33 PHE F C 1
ATOM 8928 O O . PHE F 1 41 ? -38.300 -8.793 -65.257 1.00 32.75 33 PHE F O 1
ATOM 8936 N N . THR F 1 42 ? -37.370 -10.540 -64.244 1.00 34.83 34 THR F N 1
ATOM 8937 C CA . THR F 1 42 ? -36.777 -11.020 -65.479 1.00 37.86 34 THR F CA 1
ATOM 8938 C C . THR F 1 42 ? -37.850 -11.400 -66.489 1.00 39.04 34 THR F C 1
ATOM 8939 O O . THR F 1 42 ? -37.560 -11.437 -67.663 1.00 40.71 34 THR F O 1
ATOM 8943 N N . SER F 1 43 ? -39.084 -11.681 -66.039 1.00 38.26 35 SER F N 1
ATOM 8944 C CA . SER F 1 43 ? -40.245 -11.763 -66.968 1.00 39.57 35 SER F CA 1
ATOM 8945 C C . SER F 1 43 ? -40.657 -10.410 -67.550 1.00 38.60 35 SER F C 1
ATOM 8946 O O . SER F 1 43 ? -41.378 -10.349 -68.553 1.00 40.41 35 SER F O 1
ATOM 8949 N N . GLY F 1 44 ? -40.228 -9.313 -66.918 1.00 36.40 36 GLY F N 1
ATOM 8950 C CA . GLY F 1 44 ? -40.608 -7.972 -67.379 1.00 35.35 36 GLY F CA 1
ATOM 8951 C C . GLY F 1 44 ? -41.783 -7.382 -66.583 1.00 33.80 36 GLY F C 1
ATOM 8952 O O . GLY F 1 44 ? -42.117 -6.188 -66.781 1.00 33.71 36 GLY F O 1
ATOM 8953 N N . TRP F 1 45 ? -42.375 -8.200 -65.690 1.00 32.41 37 TRP F N 1
ATOM 8954 C CA . TRP F 1 45 ? -43.312 -7.750 -64.670 1.00 30.43 37 TRP F CA 1
ATOM 8955 C C . TRP F 1 45 ? -42.764 -6.550 -63.934 1.00 27.85 37 TRP F C 1
ATOM 8956 O O . TRP F 1 45 ? -41.611 -6.556 -63.476 1.00 26.81 37 TRP F O 1
ATOM 8967 N N . ALA F 1 46 ? -43.607 -5.544 -63.786 1.00 26.72 38 ALA F N 1
ATOM 8968 C CA . ALA F 1 46 ? -43.240 -4.333 -63.059 1.00 25.32 38 ALA F CA 1
ATOM 8969 C C . ALA F 1 46 ? -44.119 -4.132 -61.820 1.00 24.34 38 ALA F C 1
ATOM 8970 O O . ALA F 1 46 ? -45.335 -4.155 -61.903 1.00 24.90 38 ALA F O 1
ATOM 8972 N N . SER F 1 47 ? -43.491 -3.853 -60.704 1.00 23.01 39 SER F N 1
ATOM 8973 C CA . SER F 1 47 ? -44.185 -3.837 -59.431 1.00 22.39 39 SER F CA 1
ATOM 8974 C C . SER F 1 47 ? -43.613 -2.753 -58.527 1.00 21.81 39 SER F C 1
ATOM 8975 O O . SER F 1 47 ? -42.388 -2.591 -58.467 1.00 21.47 39 SER F O 1
ATOM 8978 N N . PRO F 1 48 ? -44.489 -2.031 -57.809 1.00 22.01 40 PRO F N 1
ATOM 8979 C CA . PRO F 1 48 ? -44.009 -1.075 -56.857 1.00 21.75 40 PRO F CA 1
ATOM 8980 C C . PRO F 1 48 ? -43.673 -1.717 -55.533 1.00 20.74 40 PRO F C 1
ATOM 8981 O O . PRO F 1 48 ? -43.242 -1.013 -54.639 1.00 20.65 40 PRO F O 1
ATOM 8985 N N . VAL F 1 49 ? -43.890 -3.000 -55.395 1.00 20.24 41 VAL F N 1
ATOM 8986 C CA . VAL F 1 49 ? -43.547 -3.694 -54.155 1.00 19.54 41 VAL F CA 1
ATOM 8987 C C . VAL F 1 49 ? -42.529 -4.828 -54.418 1.00 19.28 41 VAL F C 1
ATOM 8988 O O . VAL F 1 49 ? -42.496 -5.460 -55.483 1.00 19.74 41 VAL F O 1
ATOM 8992 N N . TYR F 1 50 ? -41.756 -5.139 -53.404 1.00 18.97 42 TYR F N 1
ATOM 8993 C CA . TYR F 1 50 ? -40.784 -6.188 -53.433 1.00 19.21 42 TYR F CA 1
ATOM 8994 C C . TYR F 1 50 ? -40.715 -6.797 -52.041 1.00 18.45 42 TYR F C 1
ATOM 8995 O O . TYR F 1 50 ? -40.821 -6.052 -51.018 1.00 18.02 42 TYR F O 1
ATOM 9004 N N . ILE F 1 51 ? -40.611 -8.113 -51.981 1.00 24.56 43 ILE F N 1
ATOM 9005 C CA . ILE F 1 51 ? -40.388 -8.807 -50.724 1.00 23.16 43 ILE F CA 1
ATOM 9006 C C . ILE F 1 51 ? -39.315 -9.901 -50.840 1.00 22.70 43 ILE F C 1
ATOM 9007 O O . ILE F 1 51 ? -39.240 -10.601 -51.838 1.00 23.06 43 ILE F O 1
ATOM 9012 N N . ASP F 1 52 ? -38.475 -9.981 -49.814 1.00 21.99 44 ASP F N 1
ATOM 9013 C CA . ASP F 1 52 ? -37.467 -11.050 -49.670 1.00 21.75 44 ASP F CA 1
ATOM 9014 C C . ASP F 1 52 ? -37.600 -11.631 -48.283 1.00 20.61 44 ASP F C 1
ATOM 9015 O O . ASP F 1 52 ? -37.075 -11.065 -47.349 1.00 19.91 44 ASP F O 1
ATOM 9020 N N . CYS F 1 53 ? -38.347 -12.723 -48.127 1.00 20.19 45 CYS F N 1
ATOM 9021 C CA . CYS F 1 53 ? -38.477 -13.346 -46.820 1.00 19.59 45 CYS F CA 1
ATOM 9022 C C . CYS F 1 53 ? -37.216 -14.112 -46.362 1.00 19.25 45 CYS F C 1
ATOM 9023 O O . CYS F 1 53 ? -37.091 -14.379 -45.178 1.00 18.24 45 CYS F O 1
ATOM 9026 N N . ARG F 1 54 ? -36.298 -14.422 -47.288 1.00 20.21 46 ARG F N 1
ATOM 9027 C CA . ARG F 1 54 ? -35.006 -15.015 -46.904 1.00 20.79 46 ARG F CA 1
ATOM 9028 C C . ARG F 1 54 ? -34.198 -14.113 -45.958 1.00 20.47 46 ARG F C 1
ATOM 9029 O O . ARG F 1 54 ? -33.418 -14.610 -45.145 1.00 20.50 46 ARG F O 1
ATOM 9037 N N . LYS F 1 55 ? -34.339 -12.799 -46.080 1.00 20.75 47 LYS F N 1
ATOM 9038 C CA . LYS F 1 55 ? -33.639 -11.870 -45.187 1.00 20.89 47 LYS F CA 1
ATOM 9039 C C . LYS F 1 55 ? -33.981 -12.122 -43.740 1.00 19.09 47 LYS F C 1
ATOM 9040 O O . LYS F 1 55 ? -33.172 -11.802 -42.857 1.00 18.84 47 LYS F O 1
ATOM 9046 N N . LEU F 1 56 ? -35.171 -12.655 -43.491 1.00 17.78 48 LEU F N 1
ATOM 9047 C CA . LEU F 1 56 ? -35.647 -12.826 -42.114 1.00 16.78 48 LEU F CA 1
ATOM 9048 C C . LEU F 1 56 ? -34.803 -13.779 -41.263 1.00 16.10 48 LEU F C 1
ATOM 9049 O O . LEU F 1 56 ? -34.719 -13.648 -40.036 1.00 15.83 48 LEU F O 1
ATOM 9054 N N . ILE F 1 57 ? -34.111 -14.728 -41.907 1.00 15.81 49 ILE F N 1
ATOM 9055 C CA . ILE F 1 57 ? -33.291 -15.660 -41.179 1.00 15.56 49 ILE F CA 1
ATOM 9056 C C . ILE F 1 57 ? -32.050 -14.997 -40.475 1.00 15.70 49 ILE F C 1
ATOM 9057 O O . ILE F 1 57 ? -31.424 -15.587 -39.606 1.00 15.60 49 ILE F O 1
ATOM 9062 N N . SER F 1 58 ? -31.700 -13.801 -40.899 1.00 16.04 50 SER F N 1
ATOM 9063 C CA . SER F 1 58 ? -30.539 -13.087 -40.417 1.00 16.29 50 SER F CA 1
ATOM 9064 C C . SER F 1 58 ? -30.786 -12.213 -39.180 1.00 16.21 50 SER F C 1
ATOM 9065 O O . SER F 1 58 ? -29.921 -11.425 -38.779 1.00 16.50 50 SER F O 1
ATOM 9068 N N . TYR F 1 59 ? -31.999 -12.274 -38.616 1.00 15.94 51 TYR F N 1
ATOM 9069 C CA . TYR F 1 59 ? -32.345 -11.402 -37.503 1.00 16.05 51 TYR F CA 1
ATOM 9070 C C . TYR F 1 59 ? -32.884 -12.252 -36.339 1.00 15.80 51 TYR F C 1
ATOM 9071 O O . TYR F 1 59 ? -34.059 -12.622 -36.383 1.00 15.62 51 TYR F O 1
ATOM 9080 N N . PRO F 1 60 ? -32.048 -12.553 -35.312 1.00 15.91 52 PRO F N 1
ATOM 9081 C CA . PRO F 1 60 ? -32.403 -13.514 -34.253 1.00 15.82 52 PRO F CA 1
ATOM 9082 C C . PRO F 1 60 ? -33.753 -13.247 -33.524 1.00 15.89 52 PRO F C 1
ATOM 9083 O O . PRO F 1 60 ? -34.513 -14.205 -33.270 1.00 15.70 52 PRO F O 1
ATOM 9087 N N . ARG F 1 61 ? -34.018 -11.991 -33.167 1.00 16.28 53 ARG F N 1
ATOM 9088 C CA . ARG F 1 61 ? -35.300 -11.711 -32.468 1.00 16.54 53 ARG F CA 1
ATOM 9089 C C . ARG F 1 61 ? -36.517 -11.784 -33.424 1.00 16.30 53 ARG F C 1
ATOM 9090 O O . ARG F 1 61 ? -37.577 -12.326 -33.086 1.00 16.29 53 ARG F O 1
ATOM 9098 N N . VAL F 1 62 ? -36.354 -11.267 -34.613 1.00 16.21 54 VAL F N 1
ATOM 9099 C CA . VAL F 1 62 ? -37.398 -11.328 -35.662 1.00 16.12 54 VAL F CA 1
ATOM 9100 C C . VAL F 1 62 ? -37.738 -12.805 -35.944 1.00 15.64 54 VAL F C 1
ATOM 9101 O O . VAL F 1 62 ? -38.904 -13.152 -35.961 1.00 15.65 54 VAL F O 1
ATOM 9105 N N . ARG F 1 63 ? -36.739 -13.668 -36.174 1.00 15.33 55 ARG F N 1
ATOM 9106 C CA . ARG F 1 63 ? -37.060 -14.997 -36.605 1.00 15.00 55 ARG F CA 1
ATOM 9107 C C . ARG F 1 63 ? -37.731 -15.818 -35.470 1.00 14.94 55 ARG F C 1
ATOM 9108 O O . ARG F 1 63 ? -38.634 -16.639 -35.726 1.00 14.80 55 ARG F O 1
ATOM 9116 N N . ARG F 1 64 ? -37.347 -15.543 -34.223 1.00 15.18 56 ARG F N 1
ATOM 9117 C CA . ARG F 1 64 ? -37.949 -16.177 -33.072 1.00 15.40 56 ARG F CA 1
ATOM 9118 C C . ARG F 1 64 ? -39.463 -15.777 -33.012 1.00 15.57 56 ARG F C 1
ATOM 9119 O O . ARG F 1 64 ? -40.331 -16.640 -32.799 1.00 15.55 56 ARG F O 1
ATOM 9127 N N . ALA F 1 65 ? -39.738 -14.486 -33.168 1.00 15.88 57 ALA F N 1
ATOM 9128 C CA . ALA F 1 65 ? -41.117 -13.995 -33.166 1.00 16.26 57 ALA F CA 1
ATOM 9129 C C . ALA F 1 65 ? -41.945 -14.650 -34.286 1.00 15.97 57 ALA F C 1
ATOM 9130 O O . ALA F 1 65 ? -43.058 -15.095 -34.047 1.00 16.14 57 ALA F O 1
ATOM 9132 N N . LEU F 1 66 ? -41.386 -14.689 -35.492 1.00 15.63 58 LEU F N 1
ATOM 9133 C CA . LEU F 1 66 ? -42.077 -15.283 -36.641 1.00 15.49 58 LEU F CA 1
ATOM 9134 C C . LEU F 1 66 ? -42.400 -16.772 -36.374 1.00 15.18 58 LEU F C 1
ATOM 9135 O O . LEU F 1 66 ? -43.480 -17.251 -36.750 1.00 15.27 58 LEU F O 1
ATOM 9140 N N . MET F 1 67 ? -41.435 -17.486 -35.783 1.00 14.92 59 MET F N 1
ATOM 9141 C CA . MET F 1 67 ? -41.633 -18.922 -35.535 1.00 14.87 59 MET F CA 1
ATOM 9142 C C . MET F 1 67 ? -42.653 -19.191 -34.408 1.00 15.44 59 MET F C 1
ATOM 9143 O O . MET F 1 67 ? -43.406 -20.163 -34.473 1.00 15.27 59 MET F O 1
ATOM 9148 N N . GLU F 1 68 ? -42.646 -18.333 -33.392 1.00 16.31 60 GLU F N 1
ATOM 9149 C CA . GLU F 1 68 ? -43.655 -18.364 -32.351 1.00 17.36 60 GLU F CA 1
ATOM 9150 C C . GLU F 1 68 ? -45.040 -18.137 -32.940 1.00 17.09 60 GLU F C 1
ATOM 9151 O O . GLU F 1 68 ? -45.954 -18.894 -32.641 1.00 17.14 60 GLU F O 1
ATOM 9157 N N . MET F 1 69 ? -45.161 -17.147 -33.809 1.00 16.71 61 MET F N 1
ATOM 9158 C CA . MET F 1 69 ? -46.414 -16.849 -34.444 1.00 16.92 61 MET F CA 1
ATOM 9159 C C . MET F 1 69 ? -46.834 -17.928 -35.456 1.00 16.62 61 MET F C 1
ATOM 9160 O O . MET F 1 69 ? -48.026 -18.194 -35.611 1.00 16.83 61 MET F O 1
ATOM 9165 N N . ALA F 1 70 ? -45.860 -18.552 -36.091 1.00 16.17 62 ALA F N 1
ATOM 9166 C CA . ALA F 1 70 ? -46.153 -19.700 -36.952 1.00 16.22 62 ALA F CA 1
ATOM 9167 C C . ALA F 1 70 ? -46.747 -20.848 -36.162 1.00 16.61 62 ALA F C 1
ATOM 9168 O O . ALA F 1 70 ? -47.798 -21.390 -36.518 1.00 17.02 62 ALA F O 1
ATOM 9170 N N . GLU F 1 71 ? -46.120 -21.187 -35.072 1.00 17.08 63 GLU F N 1
ATOM 9171 C CA . GLU F 1 71 ? -46.668 -22.257 -34.219 1.00 17.79 63 GLU F CA 1
ATOM 9172 C C . GLU F 1 71 ? -48.077 -21.919 -33.701 1.00 18.02 63 GLU F C 1
ATOM 9173 O O . GLU F 1 71 ? -48.980 -22.797 -33.701 1.00 18.24 63 GLU F O 1
ATOM 9179 N N . THR F 1 72 ? -48.284 -20.699 -33.249 1.00 17.81 64 THR F N 1
ATOM 9180 C CA . THR F 1 72 ? -49.615 -20.259 -32.820 1.00 18.35 64 THR F CA 1
ATOM 9181 C C . THR F 1 72 ? -50.652 -20.408 -33.896 1.00 18.23 64 THR F C 1
ATOM 9182 O O . THR F 1 72 ? -51.748 -20.965 -33.649 1.00 18.62 64 THR F O 1
ATOM 9186 N N . THR F 1 73 ? -50.331 -19.932 -35.105 1.00 17.78 65 THR F N 1
ATOM 9187 C CA . THR F 1 73 ? -51.232 -20.053 -36.266 1.00 17.92 65 THR F CA 1
ATOM 9188 C C . THR F 1 73 ? -51.620 -21.502 -36.544 1.00 17.75 65 THR F C 1
ATOM 9189 O O . THR F 1 73 ? -52.802 -21.790 -36.736 1.00 18.10 65 THR F O 1
ATOM 9193 N N . ILE F 1 74 ? -50.622 -22.367 -36.621 1.00 17.26 66 ILE F N 1
ATOM 9194 C CA . ILE F 1 74 ? -50.795 -23.815 -36.873 1.00 17.39 66 ILE F CA 1
ATOM 9195 C C . ILE F 1 74 ? -51.702 -24.464 -35.816 1.00 17.92 66 ILE F C 1
ATOM 9196 O O . ILE F 1 74 ? -52.691 -25.164 -36.164 1.00 18.48 66 ILE F O 1
ATOM 9201 N N . THR F 1 75 ? -51.396 -24.254 -34.550 1.00 18.07 67 THR F N 1
ATOM 9202 C CA . THR F 1 75 ? -52.141 -24.922 -33.467 1.00 18.84 67 THR F CA 1
ATOM 9203 C C . THR F 1 75 ? -53.547 -24.313 -33.346 1.00 19.81 67 THR F C 1
ATOM 9204 O O . THR F 1 75 ? -54.495 -25.000 -33.022 1.00 20.43 67 THR F O 1
ATOM 9208 N N . ARG F 1 76 ? -53.693 -23.028 -33.614 1.00 20.19 68 ARG F N 1
ATOM 9209 C CA . ARG F 1 76 ? -54.983 -22.408 -33.559 1.00 21.62 68 ARG F CA 1
ATOM 9210 C C . ARG F 1 76 ? -55.903 -22.838 -34.683 1.00 22.05 68 ARG F C 1
ATOM 9211 O O . ARG F 1 76 ? -57.098 -23.076 -34.421 1.00 23.40 68 ARG F O 1
ATOM 9219 N N . ASP F 1 77 ? -55.399 -22.905 -35.913 1.00 21.55 69 ASP F N 1
ATOM 9220 C CA . ASP F 1 77 ? -56.271 -23.078 -37.036 1.00 22.25 69 ASP F CA 1
ATOM 9221 C C . ASP F 1 77 ? -56.289 -24.477 -37.560 1.00 21.82 69 ASP F C 1
ATOM 9222 O O . ASP F 1 77 ? -57.163 -24.787 -38.329 1.00 22.63 69 ASP F O 1
ATOM 9227 N N . ILE F 1 78 ? -55.278 -25.275 -37.240 1.00 20.81 70 ILE F N 1
ATOM 9228 C CA . ILE F 1 78 ? -55.257 -26.697 -37.657 1.00 20.37 70 ILE F CA 1
ATOM 9229 C C . ILE F 1 78 ? -55.507 -27.641 -36.454 1.00 20.08 70 ILE F C 1
ATOM 9230 O O . ILE F 1 78 ? -56.409 -28.535 -36.457 1.00 20.20 70 ILE F O 1
ATOM 9235 N N . GLY F 1 79 ? -54.661 -27.484 -35.433 1.00 19.30 71 GLY F N 1
ATOM 9236 C CA . GLY F 1 79 ? -54.790 -28.253 -34.185 1.00 19.40 71 GLY F CA 1
ATOM 9237 C C . GLY F 1 79 ? -53.454 -28.593 -33.602 1.00 18.66 71 GLY F C 1
ATOM 9238 O O . GLY F 1 79 ? -52.427 -28.179 -34.116 1.00 18.01 71 GLY F O 1
ATOM 9239 N N . PHE F 1 80 ? -53.437 -29.336 -32.503 1.00 18.74 72 PHE F N 1
ATOM 9240 C CA . PHE F 1 80 ? -52.171 -29.617 -31.846 1.00 18.37 72 PHE F CA 1
ATOM 9241 C C . PHE F 1 80 ? -51.585 -30.969 -32.214 1.00 18.22 72 PHE F C 1
ATOM 9242 O O . PHE F 1 80 ? -50.401 -31.210 -31.987 1.00 17.92 72 PHE F O 1
ATOM 9250 N N . GLU F 1 81 ? -52.443 -31.881 -32.650 1.00 18.63 73 GLU F N 1
ATOM 9251 C CA . GLU F 1 81 ? -52.028 -33.253 -32.902 1.00 18.74 73 GLU F CA 1
ATOM 9252 C C . GLU F 1 81 ? -52.463 -33.758 -34.293 1.00 18.78 73 GLU F C 1
ATOM 9253 O O . GLU F 1 81 ? -52.801 -34.956 -34.474 1.00 19.26 73 GLU F O 1
ATOM 9259 N N . GLN F 1 82 ? -52.500 -32.845 -35.271 1.00 18.60 74 GLN F N 1
ATOM 9260 C CA . GLN F 1 82 ? -52.879 -33.187 -36.627 1.00 18.81 74 GLN F CA 1
ATOM 9261 C C . GLN F 1 82 ? -51.677 -33.390 -37.551 1.00 18.35 74 GLN F C 1
ATOM 9262 O O . GLN F 1 82 ? -51.874 -33.716 -38.715 1.00 18.27 74 GLN F O 1
ATOM 9268 N N . ILE F 1 83 ? -50.467 -33.150 -37.047 1.00 18.16 75 ILE F N 1
ATOM 9269 C CA . ILE F 1 83 ? -49.227 -33.094 -37.902 1.00 17.83 75 ILE F CA 1
ATOM 9270 C C . ILE F 1 83 ? -48.160 -33.986 -37.307 1.00 17.84 75 ILE F C 1
ATOM 9271 O O . ILE F 1 83 ? -47.774 -33.844 -36.106 1.00 17.80 75 ILE F O 1
ATOM 9276 N N . ASP F 1 84 ? -47.679 -34.923 -38.126 1.00 17.76 76 ASP F N 1
ATOM 9277 C CA . ASP F 1 84 ? -46.669 -35.867 -37.687 1.00 18.03 76 ASP F CA 1
ATOM 9278 C C . ASP F 1 84 ? -45.271 -35.467 -38.136 1.00 17.56 76 ASP F C 1
ATOM 9279 O O . ASP F 1 84 ? -44.293 -35.965 -37.590 1.00 17.89 76 ASP F O 1
ATOM 9284 N N . ALA F 1 85 ? -45.161 -34.551 -39.096 1.00 17.11 77 ALA F N 1
ATOM 9285 C CA . ALA F 1 85 ? -43.854 -34.138 -39.622 1.00 16.76 77 ALA F CA 1
ATOM 9286 C C . ALA F 1 85 ? -44.033 -32.817 -40.324 1.00 16.23 77 ALA F C 1
ATOM 9287 O O . ALA F 1 85 ? -45.141 -32.522 -40.790 1.00 16.24 77 ALA F O 1
ATOM 9289 N N . VAL F 1 86 ? -42.940 -32.083 -40.505 1.00 15.83 78 VAL F N 1
ATOM 9290 C CA . VAL F 1 86 ? -42.966 -30.820 -41.228 1.00 15.63 78 VAL F CA 1
ATOM 9291 C C . VAL F 1 86 ? -41.942 -30.880 -42.338 1.00 15.96 78 VAL F C 1
ATOM 9292 O O . VAL F 1 86 ? -40.782 -31.225 -42.079 1.00 16.09 78 VAL F O 1
ATOM 9296 N N . ALA F 1 87 ? -42.354 -30.586 -43.575 1.00 16.26 79 ALA F N 1
ATOM 9297 C CA . ALA F 1 87 ? -41.474 -30.679 -44.706 1.00 16.79 79 ALA F CA 1
ATOM 9298 C C . ALA F 1 87 ? -41.316 -29.310 -45.363 1.00 16.77 79 ALA F C 1
ATOM 9299 O O . ALA F 1 87 ? -42.316 -28.645 -45.706 1.00 16.75 79 ALA F O 1
ATOM 9301 N N . GLY F 1 88 ? -40.062 -28.901 -45.541 1.00 16.90 80 GLY F N 1
ATOM 9302 C CA . GLY F 1 88 ? -39.779 -27.622 -46.167 1.00 17.16 80 GLY F CA 1
ATOM 9303 C C . GLY F 1 88 ? -39.616 -27.736 -47.674 1.00 18.38 80 GLY F C 1
ATOM 9304 O O . GLY F 1 88 ? -38.907 -28.620 -48.121 1.00 18.89 80 GLY F O 1
ATOM 9305 N N . GLY F 1 89 ? -40.195 -26.808 -48.450 1.00 19.05 81 GLY F N 1
ATOM 9306 C CA . GLY F 1 89 ? -39.924 -26.726 -49.877 1.00 20.60 81 GLY F CA 1
ATOM 9307 C C . GLY F 1 89 ? -38.541 -26.116 -50.141 1.00 21.59 81 GLY F C 1
ATOM 9308 O O . GLY F 1 89 ? -38.157 -25.092 -49.558 1.00 21.61 81 GLY F O 1
ATOM 9309 N N . GLU F 1 90 ? -37.734 -26.802 -50.910 1.00 22.82 82 GLU F N 1
ATOM 9310 C CA . GLU F 1 90 ? -36.387 -26.329 -51.154 1.00 23.99 82 GLU F CA 1
ATOM 9311 C C . GLU F 1 90 ? -36.511 -24.998 -51.979 1.00 24.26 82 GLU F C 1
ATOM 9312 O O . GLU F 1 90 ? -37.438 -24.907 -52.845 1.00 25.27 82 GLU F O 1
ATOM 9318 N N . THR F 1 91 ? -35.683 -23.978 -51.746 1.00 23.39 83 THR F N 1
ATOM 9319 C CA . THR F 1 91 ? -34.681 -23.877 -50.663 1.00 22.29 83 THR F CA 1
ATOM 9320 C C . THR F 1 91 ? -35.137 -22.993 -49.525 1.00 20.88 83 THR F C 1
ATOM 9321 O O . THR F 1 91 ? -34.879 -23.279 -48.359 1.00 19.96 83 THR F O 1
ATOM 9325 N N . ALA F 1 92 ? -35.846 -21.921 -49.863 1.00 20.53 84 ALA F N 1
ATOM 9326 C CA . ALA F 1 92 ? -36.221 -20.892 -48.906 1.00 19.57 84 ALA F CA 1
ATOM 9327 C C . ALA F 1 92 ? -37.172 -21.376 -47.791 1.00 18.51 84 ALA F C 1
ATOM 9328 O O . ALA F 1 92 ? -37.242 -20.758 -46.734 1.00 17.96 84 ALA F O 1
ATOM 9330 N N . GLY F 1 93 ? -37.902 -22.469 -48.009 1.00 18.31 85 GLY F N 1
ATOM 9331 C CA . GLY F 1 93 ? -38.761 -23.054 -46.971 1.00 17.40 85 GLY F CA 1
ATOM 9332 C C . GLY F 1 93 ? -37.970 -23.830 -45.919 1.00 16.74 85 GLY F C 1
ATOM 9333 O O . GLY F 1 93 ? -38.474 -24.057 -44.832 1.00 16.38 85 GLY F O 1
ATOM 9334 N N . ILE F 1 94 ? -36.714 -24.167 -46.188 1.00 16.88 86 ILE F N 1
ATOM 9335 C CA . ILE F 1 94 ? -35.964 -25.093 -45.308 1.00 16.70 86 ILE F CA 1
ATOM 9336 C C . ILE F 1 94 ? -35.624 -24.511 -43.919 1.00 16.07 86 ILE F C 1
ATOM 9337 O O . ILE F 1 94 ? -35.880 -25.182 -42.922 1.00 15.75 86 ILE F O 1
ATOM 9342 N N . PRO F 1 95 ? -35.117 -23.273 -43.847 1.00 15.99 87 PRO F N 1
ATOM 9343 C CA . PRO F 1 95 ? -34.818 -22.765 -42.487 1.00 15.51 87 PRO F CA 1
ATOM 9344 C C . PRO F 1 95 ? -36.053 -22.693 -41.593 1.00 15.03 87 PRO F C 1
ATOM 9345 O O . PRO F 1 95 ? -36.027 -23.137 -40.415 1.00 14.81 87 PRO F O 1
ATOM 9349 N N . PHE F 1 96 ? -37.146 -22.179 -42.170 1.00 15.01 88 PHE F N 1
ATOM 9350 C CA . PHE F 1 96 ? -38.396 -22.042 -41.447 1.00 14.72 88 PHE F CA 1
ATOM 9351 C C . PHE F 1 96 ? -38.968 -23.404 -41.089 1.00 14.64 88 PHE F C 1
ATOM 9352 O O . PHE F 1 96 ? -39.472 -23.585 -39.966 1.00 14.43 88 PHE F O 1
ATOM 9360 N N . ALA F 1 97 ? -38.912 -24.371 -41.996 1.00 14.94 89 ALA F N 1
ATOM 9361 C CA . ALA F 1 97 ? -39.359 -25.737 -41.634 1.00 14.95 89 ALA F CA 1
ATOM 9362 C C . ALA F 1 97 ? -38.525 -26.326 -40.494 1.00 14.87 89 ALA F C 1
ATOM 9363 O O . ALA F 1 97 ? -39.056 -27.056 -39.651 1.00 14.80 89 ALA F O 1
ATOM 9365 N N . ALA F 1 98 ? -37.222 -26.076 -40.488 1.00 15.01 90 ALA F N 1
ATOM 9366 C CA . ALA F 1 98 ? -36.341 -26.607 -39.450 1.00 15.10 90 ALA F CA 1
ATOM 9367 C C . ALA F 1 98 ? -36.744 -26.007 -38.067 1.00 14.80 90 ALA F C 1
ATOM 9368 O O . ALA F 1 98 ? -36.835 -26.786 -37.072 1.00 14.91 90 ALA F O 1
ATOM 9370 N N . TRP F 1 99 ? -37.048 -24.742 -38.008 1.00 20.78 91 TRP F N 1
ATOM 9371 C CA . TRP F 1 99 ? -37.436 -24.151 -36.748 1.00 21.12 91 TRP F CA 1
ATOM 9372 C C . TRP F 1 99 ? -38.850 -24.611 -36.315 1.00 20.39 91 TRP F C 1
ATOM 9373 O O . TRP F 1 99 ? -39.081 -24.820 -35.112 1.00 20.25 91 TRP F O 1
ATOM 9384 N N . ILE F 1 100 ? -39.777 -24.689 -37.272 1.00 20.30 92 ILE F N 1
ATOM 9385 C CA . ILE F 1 100 ? -41.160 -25.100 -36.913 1.00 20.14 92 ILE F CA 1
ATOM 9386 C C . ILE F 1 100 ? -41.139 -26.591 -36.455 1.00 19.16 92 ILE F C 1
ATOM 9387 O O . ILE F 1 100 ? -41.765 -26.938 -35.460 1.00 19.17 92 ILE F O 1
ATOM 9392 N N . ALA F 1 101 ? -40.411 -27.468 -37.150 1.00 18.64 93 ALA F N 1
ATOM 9393 C CA . ALA F 1 101 ? -40.283 -28.887 -36.758 1.00 18.23 93 ALA F CA 1
ATOM 9394 C C . ALA F 1 101 ? -39.729 -29.009 -35.305 1.00 18.32 93 ALA F C 1
ATOM 9395 O O . ALA F 1 101 ? -40.191 -29.825 -34.540 1.00 18.40 93 ALA F O 1
ATOM 9397 N N . ASP F 1 102 ? -38.756 -28.146 -34.984 1.00 18.63 94 ASP F N 1
ATOM 9398 C CA . ASP F 1 102 ? -38.136 -28.145 -33.662 1.00 19.05 94 ASP F CA 1
ATOM 9399 C C . ASP F 1 102 ? -39.185 -27.740 -32.620 1.00 19.17 94 ASP F C 1
ATOM 9400 O O . ASP F 1 102 ? -39.377 -28.436 -31.651 1.00 19.30 94 ASP F O 1
ATOM 9405 N N . ARG F 1 103 ? -39.842 -26.618 -32.850 1.00 19.43 95 ARG F N 1
ATOM 9406 C CA . ARG F 1 103 ? -40.919 -26.151 -31.946 1.00 19.94 95 ARG F CA 1
ATOM 9407 C C . ARG F 1 103 ? -42.010 -27.204 -31.744 1.00 19.68 95 ARG F C 1
ATOM 9408 O O . ARG F 1 103 ? -42.471 -27.429 -30.620 1.00 20.07 95 ARG F O 1
ATOM 9416 N N . MET F 1 104 ? -42.429 -27.841 -32.831 1.00 19.37 96 MET F N 1
ATOM 9417 C CA A MET F 1 104 ? -43.488 -28.865 -32.755 0.50 19.65 96 MET F CA 1
ATOM 9418 C CA B MET F 1 104 ? -43.487 -28.863 -32.751 0.50 19.65 96 MET F CA 1
ATOM 9419 C C . MET F 1 104 ? -43.035 -30.232 -32.294 1.00 19.56 96 MET F C 1
ATOM 9420 O O . MET F 1 104 ? -43.895 -31.126 -32.069 1.00 20.21 96 MET F O 1
ATOM 9429 N N . MET F 1 105 ? -41.721 -30.418 -32.170 1.00 19.20 97 MET F N 1
ATOM 9430 C CA . MET F 1 105 ? -41.127 -31.655 -31.686 1.00 19.59 97 MET F CA 1
ATOM 9431 C C . MET F 1 105 ? -41.430 -32.831 -32.619 1.00 19.82 97 MET F C 1
ATOM 9432 O O . MET F 1 105 ? -41.681 -33.939 -32.151 1.00 20.71 97 MET F O 1
ATOM 9437 N N . VAL F 1 106 ? -41.400 -32.571 -33.926 1.00 19.32 98 VAL F N 1
ATOM 9438 C CA . VAL F 1 106 ? -41.709 -33.578 -34.923 1.00 19.69 98 VAL F CA 1
ATOM 9439 C C . VAL F 1 106 ? -40.537 -33.761 -35.937 1.00 19.40 98 VAL F C 1
ATOM 9440 O O . VAL F 1 106 ? -39.737 -32.821 -36.139 1.00 18.84 98 VAL F O 1
ATOM 9444 N N . PRO F 1 107 ? -40.457 -34.944 -36.541 1.00 20.11 99 PRO F N 1
ATOM 9445 C CA . PRO F 1 107 ? -39.549 -35.114 -37.668 1.00 20.05 99 PRO F CA 1
ATOM 9446 C C . PRO F 1 107 ? -39.650 -33.982 -38.717 1.00 19.19 99 PRO F C 1
ATOM 9447 O O . PRO F 1 107 ? -40.726 -33.477 -38.962 1.00 19.03 99 PRO F O 1
ATOM 9451 N N . MET F 1 108 ? -38.504 -33.578 -39.251 1.00 19.03 100 MET F N 1
ATOM 9452 C CA . MET F 1 108 ? -38.422 -32.754 -40.455 1.00 18.71 100 MET F CA 1
ATOM 9453 C C . MET F 1 108 ? -38.066 -33.572 -41.737 1.00 19.22 100 MET F C 1
ATOM 9454 O O . MET F 1 108 ? -37.347 -34.524 -41.664 1.00 19.89 100 MET F O 1
ATOM 9459 N N . GLN F 1 109 ? -38.600 -33.156 -42.882 1.00 19.17 101 GLN F N 1
ATOM 9460 C CA . GLN F 1 109 ? -38.070 -33.507 -44.191 1.00 19.66 101 GLN F CA 1
ATOM 9461 C C . GLN F 1 109 ? -37.868 -32.242 -45.020 1.00 19.54 101 GLN F C 1
ATOM 9462 O O . GLN F 1 109 ? -38.253 -31.162 -44.640 1.00 19.25 101 GLN F O 1
ATOM 9468 N N . TYR F 1 110 ? -37.236 -32.401 -46.188 1.00 20.08 102 TYR F N 1
ATOM 9469 C CA . TYR F 1 110 ? -37.403 -31.359 -47.178 1.00 20.36 102 TYR F CA 1
ATOM 9470 C C . TYR F 1 110 ? -37.663 -31.950 -48.545 1.00 21.05 102 TYR F C 1
ATOM 9471 O O . TYR F 1 110 ? -37.461 -33.139 -48.759 1.00 21.39 102 TYR F O 1
ATOM 9480 N N . VAL F 1 111 ? -38.252 -31.123 -49.400 1.00 21.53 103 VAL F N 1
ATOM 9481 C CA . VAL F 1 111 ? -38.761 -31.590 -50.699 1.00 22.72 103 VAL F CA 1
ATOM 9482 C C . VAL F 1 111 ? -37.978 -30.886 -51.800 1.00 23.95 103 VAL F C 1
ATOM 9483 O O . VAL F 1 111 ? -37.920 -29.637 -51.857 1.00 24.06 103 VAL F O 1
ATOM 9487 N N . ARG F 1 112 ? -37.384 -31.695 -52.676 1.00 25.30 104 ARG F N 1
ATOM 9488 C CA . ARG F 1 112 ? -36.676 -31.152 -53.851 1.00 27.16 104 ARG F CA 1
ATOM 9489 C C . ARG F 1 112 ? -37.612 -30.552 -54.891 1.00 28.28 104 ARG F C 1
ATOM 9490 O O . ARG F 1 112 ? -38.719 -31.051 -55.088 1.00 28.34 104 ARG F O 1
ATOM 9498 N N . LYS F 1 113 ? -37.156 -29.542 -55.612 1.00 29.59 105 LYS F N 1
ATOM 9499 C CA . LYS F 1 113 ? -37.911 -29.052 -56.748 1.00 31.47 105 LYS F CA 1
ATOM 9500 C C . LYS F 1 113 ? -38.036 -30.142 -57.818 1.00 31.99 105 LYS F C 1
ATOM 9501 O O . LYS F 1 113 ? -39.086 -30.288 -58.451 1.00 32.35 105 LYS F O 1
ATOM 9507 N N . LYS F 1 114 ? -36.943 -30.879 -58.025 1.00 31.89 106 LYS F N 1
ATOM 9508 C CA . LYS F 1 114 ? -36.916 -31.948 -59.034 1.00 32.87 106 LYS F CA 1
ATOM 9509 C C . LYS F 1 114 ? -36.490 -33.284 -58.402 1.00 32.22 106 LYS F C 1
ATOM 9510 O O . LYS F 1 114 ? -35.661 -33.315 -57.493 1.00 31.13 106 LYS F O 1
ATOM 9512 N N . PRO F 1 115 ? -37.057 -34.412 -58.891 1.00 33.05 107 PRO F N 1
ATOM 9513 C CA . PRO F 1 115 ? -36.650 -35.723 -58.377 1.00 32.92 107 PRO F CA 1
ATOM 9514 C C . PRO F 1 115 ? -35.175 -35.948 -58.664 1.00 33.33 107 PRO F C 1
ATOM 9515 O O . PRO F 1 115 ? -34.674 -35.458 -59.663 1.00 34.09 107 PRO F O 1
ATOM 9519 N N . LYS F 1 116 ? -34.495 -36.663 -57.784 1.00 33.10 108 LYS F N 1
ATOM 9520 C CA . LYS F 1 116 ? -33.172 -37.203 -58.057 1.00 34.44 108 LYS F CA 1
ATOM 9521 C C . LYS F 1 116 ? -33.318 -38.700 -57.988 1.00 35.60 108 LYS F C 1
ATOM 9522 O O . LYS F 1 116 ? -33.766 -39.225 -56.951 1.00 34.98 108 LYS F O 1
ATOM 9524 N N . GLY F 1 117 ? -32.900 -39.376 -59.048 1.00 37.32 109 GLY F N 1
ATOM 9525 C CA . GLY F 1 117 ? -33.028 -40.826 -59.099 1.00 39.14 109 GLY F CA 1
ATOM 9526 C C . GLY F 1 117 ? -34.493 -41.267 -59.168 1.00 39.28 109 GLY F C 1
ATOM 9527 O O . GLY F 1 117 ? -35.368 -40.505 -59.618 1.00 38.34 109 GLY F O 1
ATOM 9528 N N . PHE F 1 118 ? -34.755 -42.477 -58.680 1.00 40.83 110 PHE F N 1
ATOM 9529 C CA . PHE F 1 118 ? -36.023 -43.140 -58.905 1.00 42.29 110 PHE F CA 1
ATOM 9530 C C . PHE F 1 118 ? -36.656 -43.618 -57.620 1.00 42.36 110 PHE F C 1
ATOM 9531 O O . PHE F 1 118 ? -36.026 -43.632 -56.565 1.00 41.79 110 PHE F O 1
ATOM 9539 N N . GLY F 1 119 ? -37.917 -44.014 -57.724 1.00 43.88 111 GLY F N 1
ATOM 9540 C CA . GLY F 1 119 ? -38.658 -44.474 -56.571 1.00 44.31 111 GLY F CA 1
ATOM 9541 C C . GLY F 1 119 ? -39.548 -43.386 -56.028 1.00 42.62 111 GLY F C 1
ATOM 9542 O O . GLY F 1 119 ? -39.381 -42.203 -56.351 1.00 41.29 111 GLY F O 1
ATOM 9543 N N . ARG F 1 120 ? -40.449 -43.813 -55.142 1.00 43.65 112 ARG F N 1
ATOM 9544 C CA . ARG F 1 120 ? -41.461 -42.972 -54.487 1.00 42.48 112 ARG F CA 1
ATOM 9545 C C . ARG F 1 120 ? -40.860 -41.826 -53.665 1.00 40.21 112 ARG F C 1
ATOM 9546 O O . ARG F 1 120 ? -41.542 -40.818 -53.455 1.00 38.77 112 ARG F O 1
ATOM 9548 N N . ASN F 1 121 ? -39.611 -41.997 -53.196 1.00 39.84 113 ASN F N 1
ATOM 9549 C CA . ASN F 1 121 ? -38.955 -41.020 -52.346 1.00 38.16 113 ASN F CA 1
ATOM 9550 C C . ASN F 1 121 ? -37.860 -40.164 -53.014 1.00 35.78 113 ASN F C 1
ATOM 9551 O O . ASN F 1 121 ? -37.133 -39.413 -52.311 1.00 34.58 113 ASN F O 1
ATOM 9556 N N . ALA F 1 122 ? -37.801 -40.188 -54.348 1.00 34.97 114 ALA F N 1
ATOM 9557 C CA . ALA F 1 122 ? -36.790 -39.444 -55.148 1.00 33.67 114 ALA F CA 1
ATOM 9558 C C . ALA F 1 122 ? -36.791 -37.946 -54.947 1.00 31.21 114 ALA F C 1
ATOM 9559 O O . ALA F 1 122 ? -35.790 -37.285 -55.227 1.00 30.70 114 ALA F O 1
ATOM 9561 N N . GLN F 1 123 ? -37.934 -37.416 -54.554 1.00 29.65 115 GLN F N 1
ATOM 9562 C CA . GLN F 1 123 ? -38.075 -35.994 -54.337 1.00 28.38 115 GLN F CA 1
ATOM 9563 C C . GLN F 1 123 ? -38.011 -35.581 -52.865 1.00 26.77 115 GLN F C 1
ATOM 9564 O O . GLN F 1 123 ? -38.159 -34.442 -52.564 1.00 26.06 115 GLN F O 1
ATOM 9570 N N . ILE F 1 124 ? -37.799 -36.508 -51.964 1.00 26.67 116 ILE F N 1
ATOM 9571 C CA . ILE F 1 124 ? -37.801 -36.206 -50.515 1.00 25.68 116 ILE F CA 1
ATOM 9572 C C . ILE F 1 124 ? -36.405 -36.431 -49.976 1.00 25.65 116 ILE F C 1
ATOM 9573 O O . ILE F 1 124 ? -35.728 -37.381 -50.389 1.00 26.52 116 ILE F O 1
ATOM 9578 N N . GLU F 1 125 ? -35.993 -35.584 -49.029 1.00 24.53 117 GLU F N 1
ATOM 9579 C CA . GLU F 1 125 ? -34.810 -35.838 -48.246 1.00 24.91 117 GLU F CA 1
ATOM 9580 C C . GLU F 1 125 ? -35.227 -35.844 -46.782 1.00 23.83 117 GLU F C 1
ATOM 9581 O O . GLU F 1 125 ? -36.131 -35.081 -46.337 1.00 22.45 117 GLU F O 1
ATOM 9587 N N . GLY F 1 126 ? -34.602 -36.752 -46.075 1.00 24.52 118 GLY F N 1
ATOM 9588 C CA . GLY F 1 126 ? -34.985 -37.096 -44.739 1.00 24.45 118 GLY F CA 1
ATOM 9589 C C . GLY F 1 126 ? -35.577 -38.470 -44.762 1.00 25.73 118 GLY F C 1
ATOM 9590 O O . GLY F 1 126 ? -35.507 -39.193 -45.786 1.00 26.86 118 GLY F O 1
ATOM 9591 N N . HIS F 1 127 ? -36.127 -38.849 -43.624 1.00 26.67 119 HIS F N 1
ATOM 9592 C CA . HIS F 1 127 ? -36.841 -40.112 -43.472 1.00 27.26 119 HIS F CA 1
ATOM 9593 C C . HIS F 1 127 ? -38.293 -39.762 -43.239 1.00 26.39 119 HIS F C 1
ATOM 9594 O O . HIS F 1 127 ? -38.620 -38.947 -42.372 1.00 25.75 119 HIS F O 1
ATOM 9601 N N . LEU F 1 128 ? -39.160 -40.350 -44.032 1.00 26.81 120 LEU F N 1
ATOM 9602 C CA . LEU F 1 128 ? -40.580 -40.119 -43.945 1.00 26.83 120 LEU F CA 1
ATOM 9603 C C . LEU F 1 128 ? -41.297 -41.423 -43.689 1.00 28.17 120 LEU F C 1
ATOM 9604 O O . LEU F 1 128 ? -41.369 -42.263 -44.550 1.00 28.94 120 LEU F O 1
ATOM 9609 N N . GLU F 1 129 ? -41.829 -41.603 -42.491 1.00 29.15 121 GLU F N 1
ATOM 9610 C CA . GLU F 1 129 ? -42.580 -42.841 -42.188 1.00 30.86 121 GLU F CA 1
ATOM 9611 C C . GLU F 1 129 ? -43.922 -42.901 -42.937 1.00 31.44 121 GLU F C 1
ATOM 9612 O O . GLU F 1 129 ? -44.646 -41.917 -42.919 1.00 31.91 121 GLU F O 1
ATOM 9614 N N . GLU F 1 130 ? -44.262 -44.001 -43.633 1.00 32.05 122 GLU F N 1
ATOM 9615 C CA . GLU F 1 130 ? -45.496 -44.051 -44.492 1.00 32.00 122 GLU F CA 1
ATOM 9616 C C . GLU F 1 130 ? -46.703 -43.753 -43.605 1.00 31.02 122 GLU F C 1
ATOM 9617 O O . GLU F 1 130 ? -46.675 -44.083 -42.434 1.00 30.71 122 GLU F O 1
ATOM 9619 N N . GLY F 1 131 ? -47.732 -43.085 -44.130 1.00 29.93 123 GLY F N 1
ATOM 9620 C CA . GLY F 1 131 ? -48.907 -42.715 -43.255 1.00 29.49 123 GLY F CA 1
ATOM 9621 C C . GLY F 1 131 ? -48.781 -41.364 -42.491 1.00 27.77 123 GLY F C 1
ATOM 9622 O O . GLY F 1 131 ? -49.765 -40.900 -41.819 1.00 28.03 123 GLY F O 1
ATOM 9623 N N . SER F 1 132 ? -47.591 -40.743 -42.531 1.00 25.87 124 SER F N 1
ATOM 9624 C CA . SER F 1 132 ? -47.372 -39.498 -41.782 1.00 24.30 124 SER F CA 1
ATOM 9625 C C . SER F 1 132 ? -48.207 -38.355 -42.348 1.00 23.11 124 SER F C 1
ATOM 9626 O O . SER F 1 132 ? -48.289 -38.194 -43.586 1.00 23.07 124 SER F O 1
ATOM 9629 N N . ARG F 1 133 ? -48.830 -37.600 -41.449 1.00 22.11 125 ARG F N 1
ATOM 9630 C CA . ARG F 1 133 ? -49.477 -36.365 -41.790 1.00 21.27 125 ARG F CA 1
ATOM 9631 C C . ARG F 1 133 ? -48.410 -35.270 -41.785 1.00 20.47 125 ARG F C 1
ATOM 9632 O O . ARG F 1 133 ? -47.830 -34.988 -40.729 1.00 20.28 125 ARG F O 1
ATOM 9640 N N . VAL F 1 134 ? -48.173 -34.691 -42.966 1.00 20.20 126 VAL F N 1
ATOM 9641 C CA . VAL F 1 134 ? -47.052 -33.740 -43.180 1.00 19.62 126 VAL F CA 1
ATOM 9642 C C . VAL F 1 134 ? -47.545 -32.343 -43.511 1.00 19.12 126 VAL F C 1
ATOM 9643 O O . VAL F 1 134 ? -48.393 -32.170 -44.398 1.00 19.31 126 VAL F O 1
ATOM 9647 N N . LEU F 1 135 ? -47.049 -31.354 -42.763 1.00 18.64 127 LEU F N 1
ATOM 9648 C CA . LEU F 1 135 ? -47.279 -29.939 -43.055 1.00 18.19 127 LEU F CA 1
ATOM 9649 C C . LEU F 1 135 ? -46.189 -29.456 -44.048 1.00 18.04 127 LEU F C 1
ATOM 9650 O O . LEU F 1 135 ? -45.031 -29.534 -43.708 1.00 18.03 127 LEU F O 1
ATOM 9655 N N . LEU F 1 136 ? -46.600 -28.964 -45.222 1.00 18.08 128 LEU F N 1
ATOM 9656 C CA . LEU F 1 136 ? -45.691 -28.337 -46.182 1.00 18.07 128 LEU F CA 1
ATOM 9657 C C . LEU F 1 136 ? -45.473 -26.898 -45.758 1.00 17.59 128 LEU F C 1
ATOM 9658 O O . LEU F 1 136 ? -46.412 -26.177 -45.504 1.00 17.39 128 LEU F O 1
ATOM 9663 N N . VAL F 1 137 ? -44.217 -26.517 -45.629 1.00 17.55 129 VAL F N 1
ATOM 9664 C CA . VAL F 1 137 ? -43.851 -25.137 -45.259 1.00 17.25 129 VAL F CA 1
ATOM 9665 C C . VAL F 1 137 ? -43.036 -24.474 -46.363 1.00 17.80 129 VAL F C 1
ATOM 9666 O O . VAL F 1 137 ? -42.088 -25.093 -46.882 1.00 18.22 129 VAL F O 1
ATOM 9670 N N . GLU F 1 138 ? -43.397 -23.252 -46.723 1.00 18.26 130 GLU F N 1
ATOM 9671 C CA . GLU F 1 138 ? -42.561 -22.424 -47.583 1.00 19.18 130 GLU F CA 1
ATOM 9672 C C . GLU F 1 138 ? -42.440 -21.045 -47.024 1.00 18.50 130 GLU F C 1
ATOM 9673 O O . GLU F 1 138 ? -43.179 -20.683 -46.159 1.00 17.93 130 GLU F O 1
ATOM 9679 N N . ASP F 1 139 ? -41.527 -20.245 -47.554 1.00 18.55 131 ASP F N 1
ATOM 9680 C CA . ASP F 1 139 ? -41.451 -18.871 -47.097 1.00 18.43 131 ASP F CA 1
ATOM 9681 C C . ASP F 1 139 ? -42.682 -18.075 -47.488 1.00 18.27 131 ASP F C 1
ATOM 9682 O O . ASP F 1 139 ? -43.237 -17.352 -46.679 1.00 17.94 131 ASP F O 1
ATOM 9687 N N . LEU F 1 140 ? -43.085 -18.183 -48.750 1.00 18.73 132 LEU F N 1
ATOM 9688 C CA . LEU F 1 140 ? -44.195 -17.388 -49.238 1.00 19.03 132 LEU F CA 1
ATOM 9689 C C . LEU F 1 140 ? -44.916 -18.068 -50.355 1.00 19.43 132 LEU F C 1
ATOM 9690 O O . LEU F 1 140 ? -44.422 -19.067 -50.903 1.00 19.64 132 LEU F O 1
ATOM 9695 N N . THR F 1 141 ? -46.052 -17.495 -50.733 1.00 19.70 133 THR F N 1
ATOM 9696 C CA . THR F 1 141 ? -46.776 -17.889 -51.939 1.00 20.45 133 THR F CA 1
ATOM 9697 C C . THR F 1 141 ? -47.299 -16.650 -52.646 1.00 21.02 133 THR F C 1
ATOM 9698 O O . THR F 1 141 ? -47.800 -15.749 -52.008 1.00 20.75 133 THR F O 1
ATOM 9702 N N . THR F 1 142 ? -47.116 -16.622 -53.964 1.00 22.02 134 THR F N 1
ATOM 9703 C CA . THR F 1 142 ? -47.684 -15.588 -54.837 1.00 22.84 134 THR F CA 1
ATOM 9704 C C . THR F 1 142 ? -49.006 -16.089 -55.372 1.00 23.76 134 THR F C 1
ATOM 9705 O O . THR F 1 142 ? -50.068 -15.610 -54.948 1.00 23.66 134 THR F O 1
ATOM 9709 N N . ASP F 1 143 ? -48.953 -17.101 -56.235 1.00 24.91 135 ASP F N 1
ATOM 9710 C CA . ASP F 1 143 ? -50.192 -17.687 -56.799 1.00 26.40 135 ASP F CA 1
ATOM 9711 C C . ASP F 1 143 ? -50.365 -19.177 -56.451 1.00 26.36 135 ASP F C 1
ATOM 9712 O O . ASP F 1 143 ? -51.270 -19.867 -56.981 1.00 26.79 135 ASP F O 1
ATOM 9717 N N . SER F 1 144 ? -49.442 -19.688 -55.626 1.00 25.47 136 SER F N 1
ATOM 9718 C CA . SER F 1 144 ? -49.420 -21.089 -55.168 1.00 25.46 136 SER F CA 1
ATOM 9719 C C . SER F 1 144 ? -49.215 -22.187 -56.235 1.00 26.90 136 SER F C 1
ATOM 9720 O O . SER F 1 144 ? -49.174 -23.371 -55.913 1.00 26.21 136 SER F O 1
ATOM 9723 N N . ARG F 1 145 ? -49.040 -21.827 -57.494 1.00 29.08 137 ARG F N 1
ATOM 9724 C CA . ARG F 1 145 ? -48.960 -22.869 -58.516 1.00 31.45 137 ARG F CA 1
ATOM 9725 C C . ARG F 1 145 ? -47.739 -23.774 -58.324 1.00 30.18 137 ARG F C 1
ATOM 9726 O O . ARG F 1 145 ? -47.822 -24.986 -58.589 1.00 30.61 137 ARG F O 1
ATOM 9734 N N . SER F 1 146 ? -46.620 -23.225 -57.840 1.00 28.51 138 SER F N 1
ATOM 9735 C CA . SER F 1 146 ? -45.421 -24.054 -57.598 1.00 27.72 138 SER F CA 1
ATOM 9736 C C . SER F 1 146 ? -45.583 -25.056 -56.442 1.00 26.54 138 SER F C 1
ATOM 9737 O O . SER F 1 146 ? -44.773 -25.994 -56.302 1.00 26.37 138 SER F O 1
ATOM 9740 N N . LYS F 1 147 ? -46.602 -24.854 -55.602 1.00 25.45 139 LYS F N 1
ATOM 9741 C CA . LYS F 1 147 ? -46.823 -25.720 -54.453 1.00 24.54 139 LYS F CA 1
ATOM 9742 C C . LYS F 1 147 ? -47.362 -27.090 -54.842 1.00 24.98 139 LYS F C 1
ATOM 9743 O O . LYS F 1 147 ? -47.187 -28.071 -54.089 1.00 24.16 139 LYS F O 1
ATOM 9749 N N . ILE F 1 148 ? -48.045 -27.152 -55.992 1.00 25.79 140 ILE F N 1
ATOM 9750 C CA . ILE F 1 148 ? -48.639 -28.420 -56.422 1.00 26.62 140 ILE F CA 1
ATOM 9751 C C . ILE F 1 148 ? -47.555 -29.519 -56.533 1.00 26.63 140 ILE F C 1
ATOM 9752 O O . ILE F 1 148 ? -47.769 -30.646 -56.093 1.00 27.13 140 ILE F O 1
ATOM 9757 N N . ASN F 1 149 ? -46.414 -29.203 -57.121 1.00 26.50 141 ASN F N 1
ATOM 9758 C CA . ASN F 1 149 ? -45.284 -30.124 -57.227 1.00 26.70 141 ASN F CA 1
ATOM 9759 C C . ASN F 1 149 ? -44.879 -30.735 -55.897 1.00 25.51 141 ASN F C 1
ATOM 9760 O O . ASN F 1 149 ? -44.750 -31.965 -55.761 1.00 25.76 141 ASN F O 1
ATOM 9765 N N . PHE F 1 150 ? -44.724 -29.866 -54.906 1.00 24.23 142 PHE F N 1
ATOM 9766 C CA . PHE F 1 150 ? -44.290 -30.300 -53.583 1.00 23.47 142 PHE F CA 1
ATOM 9767 C C . PHE F 1 150 ? -45.316 -31.159 -52.910 1.00 23.17 142 PHE F C 1
ATOM 9768 O O . PHE F 1 150 ? -44.968 -32.154 -52.306 1.00 22.99 142 PHE F O 1
ATOM 9776 N N . VAL F 1 151 ? -46.580 -30.790 -53.015 1.00 23.33 143 VAL F N 1
ATOM 9777 C CA . VAL F 1 151 ? -47.647 -31.612 -52.435 1.00 23.58 143 VAL F CA 1
ATOM 9778 C C . VAL F 1 151 ? -47.675 -33.006 -53.061 1.00 24.86 143 VAL F C 1
ATOM 9779 O O . VAL F 1 151 ? -47.804 -34.041 -52.362 1.00 24.63 143 VAL F O 1
ATOM 9783 N N . ASN F 1 152 ? -47.568 -33.050 -54.391 1.00 26.27 144 ASN F N 1
ATOM 9784 C CA . ASN F 1 152 ? -47.561 -34.303 -55.102 1.00 27.92 144 ASN F CA 1
ATOM 9785 C C . ASN F 1 152 ? -46.361 -35.179 -54.722 1.00 27.56 144 ASN F C 1
ATOM 9786 O O . ASN F 1 152 ? -46.513 -36.402 -54.557 1.00 27.95 144 ASN F O 1
ATOM 9791 N N . ALA F 1 153 ? -45.200 -34.540 -54.546 1.00 26.60 145 ALA F N 1
ATOM 9792 C CA . ALA F 1 153 ? -43.963 -35.243 -54.214 1.00 26.52 145 ALA F CA 1
ATOM 9793 C C . ALA F 1 153 ? -44.139 -35.920 -52.876 1.00 25.77 145 ALA F C 1
ATOM 9794 O O . ALA F 1 153 ? -43.824 -37.086 -52.740 1.00 26.52 145 ALA F O 1
ATOM 9796 N N . LEU F 1 154 ? -44.712 -35.199 -51.910 1.00 24.50 146 LEU F N 1
ATOM 9797 C CA . LEU F 1 154 ? -45.054 -35.788 -50.600 1.00 23.89 146 LEU F CA 1
ATOM 9798 C C . LEU F 1 154 ? -46.095 -36.873 -50.693 1.00 24.62 146 LEU F C 1
ATOM 9799 O O . LEU F 1 154 ? -45.947 -37.928 -50.043 1.00 24.80 146 LEU F O 1
ATOM 9804 N N . ARG F 1 155 ? -47.163 -36.643 -51.454 1.00 25.12 147 ARG F N 1
ATOM 9805 C CA . ARG F 1 155 ? -48.192 -37.690 -51.550 1.00 26.08 147 ARG F CA 1
ATOM 9806 C C . ARG F 1 155 ? -47.662 -38.950 -52.203 1.00 27.39 147 ARG F C 1
ATOM 9807 O O . ARG F 1 155 ? -47.983 -40.059 -51.760 1.00 27.98 147 ARG F O 1
ATOM 9815 N N . THR F 1 156 ? -46.823 -38.798 -53.223 1.00 28.08 148 THR F N 1
ATOM 9816 C CA . THR F 1 156 ? -46.186 -39.950 -53.891 1.00 29.54 148 THR F CA 1
ATOM 9817 C C . THR F 1 156 ? -45.342 -40.782 -52.939 1.00 29.29 148 THR F C 1
ATOM 9818 O O . THR F 1 156 ? -45.286 -42.011 -53.042 1.00 30.06 148 THR F O 1
ATOM 9822 N N . ALA F 1 157 ? -44.721 -40.108 -51.988 1.00 28.17 149 ALA F N 1
ATOM 9823 C CA . ALA F 1 157 ? -43.880 -40.774 -50.990 1.00 28.12 149 ALA F CA 1
ATOM 9824 C C . ALA F 1 157 ? -44.695 -41.419 -49.886 1.00 28.04 149 ALA F C 1
ATOM 9825 O O . ALA F 1 157 ? -44.087 -42.030 -48.998 1.00 28.66 149 ALA F O 1
ATOM 9827 N N . GLY F 1 158 ? -46.033 -41.261 -49.897 1.00 27.86 150 GLY F N 1
ATOM 9828 C CA . GLY F 1 158 ? -46.923 -41.916 -48.912 1.00 27.62 150 GLY F CA 1
ATOM 9829 C C . GLY F 1 158 ? -47.409 -41.000 -47.772 1.00 26.32 150 GLY F C 1
ATOM 9830 O O . GLY F 1 158 ? -48.095 -41.467 -46.872 1.00 26.56 150 GLY F O 1
ATOM 9831 N N . ALA F 1 159 ? -47.101 -39.710 -47.810 1.00 25.08 151 ALA F N 1
ATOM 9832 C CA . ALA F 1 159 ? -47.602 -38.774 -46.816 1.00 24.08 151 ALA F CA 1
ATOM 9833 C C . ALA F 1 159 ? -49.052 -38.384 -47.090 1.00 24.12 151 ALA F C 1
ATOM 9834 O O . ALA F 1 159 ? -49.506 -38.356 -48.224 1.00 24.68 151 ALA F O 1
ATOM 9836 N N . THR F 1 160 ? -49.756 -38.044 -46.027 1.00 23.55 152 THR F N 1
ATOM 9837 C CA . THR F 1 160 ? -51.028 -37.354 -46.117 1.00 23.53 152 THR F CA 1
ATOM 9838 C C . THR F 1 160 ? -50.737 -35.887 -45.925 1.00 22.61 152 THR F C 1
ATOM 9839 O O . THR F 1 160 ? -50.104 -35.516 -44.899 1.00 21.97 152 THR F O 1
ATOM 9843 N N . VAL F 1 161 ? -51.153 -35.056 -46.885 1.00 22.60 153 VAL F N 1
ATOM 9844 C CA . VAL F 1 161 ? -50.914 -33.617 -46.826 1.00 21.79 153 VAL F CA 1
ATOM 9845 C C . VAL F 1 161 ? -52.257 -32.894 -46.937 1.00 22.18 153 VAL F C 1
ATOM 9846 O O . VAL F 1 161 ? -52.867 -32.928 -47.996 1.00 22.87 153 VAL F O 1
ATOM 9850 N N . ASN F 1 162 ? -52.688 -32.203 -45.879 1.00 21.82 154 ASN F N 1
ATOM 9851 C CA . ASN F 1 162 ? -53.863 -31.348 -46.024 1.00 22.33 154 ASN F CA 1
ATOM 9852 C C . ASN F 1 162 ? -53.692 -29.860 -45.732 1.00 21.39 154 ASN F C 1
ATOM 9853 O O . ASN F 1 162 ? -54.697 -29.112 -45.806 1.00 21.61 154 ASN F O 1
ATOM 9858 N N . HIS F 1 163 ? -52.446 -29.441 -45.473 1.00 20.38 155 HIS F N 1
ATOM 9859 C CA . HIS F 1 163 ? -52.139 -28.071 -45.020 1.00 19.61 155 HIS F CA 1
ATOM 9860 C C . HIS F 1 163 ? -50.798 -27.648 -45.495 1.00 18.95 155 HIS F C 1
ATOM 9861 O O . HIS F 1 163 ? -49.846 -28.459 -45.505 1.00 18.72 155 HIS F O 1
ATOM 9868 N N . CYS F 1 164 ? -50.716 -26.366 -45.861 1.00 18.63 156 CYS F N 1
ATOM 9869 C CA . CYS F 1 164 ? -49.497 -25.719 -46.277 1.00 18.26 156 CYS F CA 1
ATOM 9870 C C . CYS F 1 164 ? -49.431 -24.393 -45.491 1.00 17.65 156 CYS F C 1
ATOM 9871 O O . CYS F 1 164 ? -50.444 -23.624 -45.444 1.00 17.96 156 CYS F O 1
ATOM 9874 N N . PHE F 1 165 ? -48.321 -24.178 -44.814 1.00 17.13 157 PHE F N 1
ATOM 9875 C CA . PHE F 1 165 ? -48.096 -22.939 -44.102 1.00 16.85 157 PHE F CA 1
ATOM 9876 C C . PHE F 1 165 ? -46.973 -22.134 -44.824 1.00 16.70 157 PHE F C 1
ATOM 9877 O O . PHE F 1 165 ? -45.906 -22.685 -45.180 1.00 16.75 157 PHE F O 1
ATOM 9885 N N . VAL F 1 166 ? -47.231 -20.842 -45.001 1.00 16.65 158 VAL F N 1
ATOM 9886 C CA . VAL F 1 166 ? -46.232 -19.876 -45.446 1.00 16.60 158 VAL F CA 1
ATOM 9887 C C . VAL F 1 166 ? -46.197 -18.677 -44.495 1.00 16.49 158 VAL F C 1
ATOM 9888 O O . VAL F 1 166 ? -47.154 -18.400 -43.779 1.00 16.51 158 VAL F O 1
ATOM 9892 N N . LEU F 1 167 ? -45.083 -17.967 -44.479 1.00 16.60 159 LEU F N 1
ATOM 9893 C CA . LEU F 1 167 ? -45.032 -16.733 -43.700 1.00 16.74 159 LEU F CA 1
ATOM 9894 C C . LEU F 1 167 ? -45.914 -15.695 -44.351 1.00 16.73 159 LEU F C 1
ATOM 9895 O O . LEU F 1 167 ? -46.685 -15.016 -43.691 1.00 16.80 159 LEU F O 1
ATOM 9900 N N . PHE F 1 168 ? -45.835 -15.618 -45.681 1.00 16.80 160 PHE F N 1
ATOM 9901 C CA . PHE F 1 168 ? -46.393 -14.498 -46.389 1.00 17.05 160 PHE F CA 1
ATOM 9902 C C . PHE F 1 168 ? -47.219 -14.944 -47.595 1.00 17.40 160 PHE F C 1
ATOM 9903 O O . PHE F 1 168 ? -46.695 -15.637 -48.457 1.00 17.46 160 PHE F O 1
ATOM 9911 N N . HIS F 1 169 ? -48.500 -14.565 -47.625 1.00 17.77 161 HIS F N 1
ATOM 9912 C CA . HIS F 1 169 ? -49.382 -14.898 -48.757 1.00 18.40 161 HIS F CA 1
ATOM 9913 C C . HIS F 1 169 ? -49.732 -13.603 -49.478 1.00 18.93 161 HIS F C 1
ATOM 9914 O O . HIS F 1 169 ? -50.334 -12.708 -48.876 1.00 18.91 161 HIS F O 1
ATOM 9921 N N . TYR F 1 170 ? -49.337 -13.471 -50.753 1.00 19.41 162 TYR F N 1
ATOM 9922 C CA . TYR F 1 170 ? -49.562 -12.216 -51.464 1.00 20.10 162 TYR F CA 1
ATOM 9923 C C . TYR F 1 170 ? -51.023 -11.768 -51.314 1.00 20.67 162 TYR F C 1
ATOM 9924 O O . TYR F 1 170 ? -51.314 -10.598 -51.020 1.00 20.80 162 TYR F O 1
ATOM 9933 N N . ASN F 1 171 ? -51.930 -12.705 -51.591 1.00 21.24 163 ASN F N 1
ATOM 9934 C CA . ASN F 1 171 ? -53.366 -12.454 -51.623 1.00 22.20 163 ASN F CA 1
ATOM 9935 C C . ASN F 1 171 ? -53.849 -11.379 -52.616 1.00 23.14 163 ASN F C 1
ATOM 9936 O O . ASN F 1 171 ? -54.758 -10.571 -52.327 1.00 23.54 163 ASN F O 1
ATOM 9941 N N . ILE F 1 172 ? -53.230 -11.363 -53.809 1.00 23.57 164 ILE F N 1
ATOM 9942 C CA . ILE F 1 172 ? -53.626 -10.455 -54.886 1.00 24.76 164 ILE F CA 1
ATOM 9943 C C . ILE F 1 172 ? -53.883 -11.183 -56.201 1.00 26.15 164 ILE F C 1
ATOM 9944 O O . ILE F 1 172 ? -54.348 -10.562 -57.145 1.00 27.54 164 ILE F O 1
ATOM 9949 N N . PHE F 1 173 ? -53.593 -12.488 -56.254 1.00 26.30 165 PHE F N 1
ATOM 9950 C CA . PHE F 1 173 ? -53.821 -13.301 -57.429 1.00 28.03 165 PHE F CA 1
ATOM 9951 C C . PHE F 1 173 ? -54.939 -14.268 -57.045 1.00 29.03 165 PHE F C 1
ATOM 9952 O O . PHE F 1 173 ? -54.875 -14.907 -55.967 1.00 27.74 165 PHE F O 1
ATOM 9960 N N . LYS F 1 174 ? -55.918 -14.354 -57.943 1.00 31.47 166 LYS F N 1
ATOM 9961 C CA . LYS F 1 174 ? -57.259 -14.962 -57.688 1.00 33.67 166 LYS F CA 1
ATOM 9962 C C . LYS F 1 174 ? -57.255 -16.393 -57.190 1.00 34.46 166 LYS F C 1
ATOM 9963 O O . LYS F 1 174 ? -58.173 -16.821 -56.495 1.00 35.30 166 LYS F O 1
ATOM 9965 N N . GLU F 1 175 ? -56.262 -17.148 -57.617 1.00 36.00 167 GLU F N 1
ATOM 9966 C CA . GLU F 1 175 ? -56.275 -18.599 -57.435 1.00 37.87 167 GLU F CA 1
ATOM 9967 C C . GLU F 1 175 ? -55.354 -19.046 -56.303 1.00 33.98 167 GLU F C 1
ATOM 9968 O O . GLU F 1 175 ? -55.158 -20.247 -56.129 1.00 33.42 167 GLU F O 1
ATOM 9974 N N . SER F 1 176 ? -54.701 -18.110 -55.592 1.00 31.10 168 SER F N 1
ATOM 9975 C CA . SER F 1 176 ? -53.690 -18.499 -54.599 1.00 28.29 168 SER F CA 1
ATOM 9976 C C . SER F 1 176 ? -54.202 -19.393 -53.469 1.00 27.15 168 SER F C 1
ATOM 9977 O O . SER F 1 176 ? -53.420 -20.157 -52.872 1.00 25.74 168 SER F O 1
ATOM 9980 N N . VAL F 1 177 ? -55.492 -19.310 -53.157 1.00 27.19 169 VAL F N 1
ATOM 9981 C CA . VAL F 1 177 ? -56.035 -20.252 -52.191 1.00 26.96 169 VAL F CA 1
ATOM 9982 C C . VAL F 1 177 ? -56.691 -21.446 -52.865 1.00 27.80 169 VAL F C 1
ATOM 9983 O O . VAL F 1 177 ? -56.479 -22.568 -52.441 1.00 27.15 169 VAL F O 1
ATOM 9987 N N . SER F 1 178 ? -57.502 -21.204 -53.889 1.00 29.25 170 SER F N 1
ATOM 9988 C CA . SER F 1 178 ? -58.266 -22.268 -54.537 1.00 30.67 170 SER F CA 1
ATOM 9989 C C . SER F 1 178 ? -57.440 -23.299 -55.296 1.00 30.77 170 SER F C 1
ATOM 9990 O O . SER F 1 178 ? -57.849 -24.457 -55.333 1.00 31.34 170 SER F O 1
ATOM 9993 N N . VAL F 1 179 ? -56.285 -22.935 -55.860 1.00 30.25 171 VAL F N 1
ATOM 9994 C CA . VAL F 1 179 ? -55.437 -23.955 -56.520 1.00 30.41 171 VAL F CA 1
ATOM 9995 C C . VAL F 1 179 ? -54.965 -25.049 -55.563 1.00 29.04 171 VAL F C 1
ATOM 9996 O O . VAL F 1 179 ? -54.898 -26.224 -55.927 1.00 29.36 171 VAL F O 1
ATOM 10000 N N . LEU F 1 180 ? -54.710 -24.662 -54.323 1.00 27.14 172 LEU F N 1
ATOM 10001 C CA . LEU F 1 180 ? -54.466 -25.604 -53.252 1.00 26.30 172 LEU F CA 1
ATOM 10002 C C . LEU F 1 180 ? -55.747 -26.295 -52.761 1.00 26.90 172 LEU F C 1
ATOM 10003 O O . LEU F 1 180 ? -55.771 -27.523 -52.576 1.00 26.85 172 LEU F O 1
ATOM 10008 N N . LYS F 1 181 ? -56.829 -25.540 -52.595 1.00 27.50 173 LYS F N 1
ATOM 10009 C CA . LYS F 1 181 ? -58.055 -26.158 -52.065 1.00 28.60 173 LYS F CA 1
ATOM 10010 C C . LYS F 1 181 ? -58.601 -27.247 -53.001 1.00 30.13 173 LYS F C 1
ATOM 10011 O O . LYS F 1 181 ? -59.128 -28.296 -52.549 1.00 30.26 173 LYS F O 1
ATOM 10017 N N . ASP F 1 182 ? -58.394 -27.016 -54.291 1.00 31.25 174 ASP F N 1
ATOM 10018 C CA . ASP F 1 182 ? -58.750 -27.927 -55.378 1.00 33.25 174 ASP F CA 1
ATOM 10019 C C . ASP F 1 182 ? -58.075 -29.281 -55.255 1.00 32.71 174 ASP F C 1
ATOM 10020 O O . ASP F 1 182 ? -58.597 -30.244 -55.769 1.00 33.70 174 ASP F O 1
ATOM 10025 N N . ILE F 1 183 ? -56.893 -29.324 -54.643 1.00 30.85 175 ILE F N 1
ATOM 10026 C CA . ILE F 1 183 ? -56.224 -30.588 -54.320 1.00 30.51 175 ILE F CA 1
ATOM 10027 C C . ILE F 1 183 ? -56.281 -30.947 -52.796 1.00 29.20 175 ILE F C 1
ATOM 10028 O O . ILE F 1 183 ? -55.453 -31.724 -52.290 1.00 28.32 175 ILE F O 1
ATOM 10033 N N . ASP F 1 184 ? -57.301 -30.431 -52.115 1.00 29.04 176 ASP F N 1
ATOM 10034 C CA A ASP F 1 184 ? -57.562 -30.784 -50.720 0.70 28.74 176 ASP F CA 1
ATOM 10035 C CA B ASP F 1 184 ? -57.579 -30.799 -50.717 0.30 28.35 176 ASP F CA 1
ATOM 10036 C C . ASP F 1 184 ? -56.443 -30.350 -49.783 1.00 26.60 176 ASP F C 1
ATOM 10037 O O . ASP F 1 184 ? -56.113 -31.061 -48.811 1.00 26.12 176 ASP F O 1
ATOM 10046 N N . VAL F 1 185 ? -55.880 -29.156 -50.046 1.00 25.39 177 VAL F N 1
ATOM 10047 C CA . VAL F 1 185 ? -54.855 -28.522 -49.162 1.00 23.72 177 VAL F CA 1
ATOM 10048 C C . VAL F 1 185 ? -55.323 -27.120 -48.765 1.00 23.26 177 VAL F C 1
ATOM 10049 O O . VAL F 1 185 ? -55.659 -26.292 -49.638 1.00 23.72 177 VAL F O 1
ATOM 10053 N N . ASP F 1 186 ? -55.356 -26.861 -47.474 1.00 22.47 178 ASP F N 1
ATOM 10054 C CA . ASP F 1 186 ? -55.676 -25.551 -46.923 1.00 22.16 178 ASP F CA 1
ATOM 10055 C C . ASP F 1 186 ? -54.425 -24.710 -46.729 1.00 20.87 178 ASP F C 1
ATOM 10056 O O . ASP F 1 186 ? -53.421 -25.196 -46.169 1.00 19.95 178 ASP F O 1
ATOM 10061 N N . LEU F 1 187 ? -54.492 -23.440 -47.153 1.00 20.65 179 LEU F N 1
ATOM 10062 C CA . LEU F 1 187 ? -53.343 -22.531 -47.001 1.00 19.74 179 LEU F CA 1
ATOM 10063 C C . LEU F 1 187 ? -53.496 -21.740 -45.704 1.00 19.42 179 LEU F C 1
ATOM 10064 O O . LEU F 1 187 ? -54.614 -21.293 -45.337 1.00 19.99 179 LEU F O 1
ATOM 10069 N N . HIS F 1 188 ? -52.396 -21.619 -44.982 1.00 18.69 180 HIS F N 1
ATOM 10070 C CA . HIS F 1 188 ? -52.279 -20.839 -43.743 1.00 18.42 180 HIS F CA 1
ATOM 10071 C C . HIS F 1 188 ? -51.096 -19.869 -43.876 1.00 17.94 180 HIS F C 1
ATOM 10072 O O . HIS F 1 188 ? -50.060 -20.243 -44.410 1.00 17.62 180 HIS F O 1
ATOM 10079 N N . ALA F 1 189 ? -51.233 -18.639 -43.365 1.00 17.95 181 ALA F N 1
ATOM 10080 C CA . ALA F 1 189 ? -50.220 -17.614 -43.557 1.00 17.62 181 ALA F CA 1
ATOM 10081 C C . ALA F 1 189 ? -50.242 -16.626 -42.426 1.00 17.69 181 ALA F C 1
ATOM 10082 O O . ALA F 1 189 ? -51.284 -16.430 -41.775 1.00 18.17 181 ALA F O 1
ATOM 10084 N N . LEU F 1 190 ? -49.093 -16.017 -42.149 1.00 17.20 182 LEU F N 1
ATOM 10085 C CA . LEU F 1 190 ? -49.070 -15.004 -41.122 1.00 17.38 182 LEU F CA 1
ATOM 10086 C C . LEU F 1 190 ? -49.664 -13.681 -41.574 1.00 17.66 182 LEU F C 1
ATOM 10087 O O . LEU F 1 190 ? -50.281 -12.959 -40.749 1.00 18.08 182 LEU F O 1
ATOM 10092 N N . ALA F 1 191 ? -49.326 -13.288 -42.805 1.00 17.41 183 ALA F N 1
ATOM 10093 C CA . ALA F 1 191 ? -49.710 -11.952 -43.310 1.00 17.75 183 ALA F CA 1
ATOM 10094 C C . ALA F 1 191 ? -49.799 -11.949 -44.810 1.00 17.80 183 ALA F C 1
ATOM 10095 O O . ALA F 1 191 ? -49.275 -12.864 -45.474 1.00 17.55 183 ALA F O 1
ATOM 10097 N N . THR F 1 192 ? -50.426 -10.882 -45.335 1.00 18.27 184 THR F N 1
ATOM 10098 C CA . THR F 1 192 ? -50.607 -10.637 -46.761 1.00 18.60 184 THR F CA 1
ATOM 10099 C C . THR F 1 192 ? -50.153 -9.207 -47.118 1.00 18.90 184 THR F C 1
ATOM 10100 O O . THR F 1 192 ? -49.823 -8.418 -46.237 1.00 18.89 184 THR F O 1
ATOM 10104 N N . TRP F 1 193 ? -50.178 -8.882 -48.413 1.00 19.33 185 TRP F N 1
ATOM 10105 C CA . 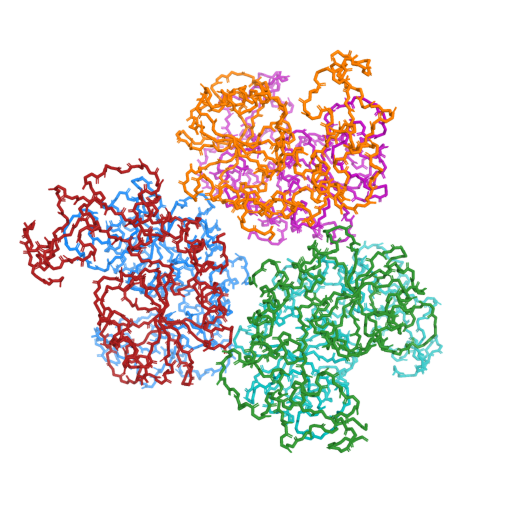TRP F 1 193 ? -49.852 -7.505 -48.856 1.00 19.79 185 TRP F CA 1
ATOM 10106 C C . TRP F 1 193 ? -50.821 -6.495 -48.252 1.00 20.26 185 TRP F C 1
ATOM 10107 O O . TRP F 1 193 ? -50.459 -5.352 -48.040 1.00 20.52 185 TRP F O 1
ATOM 10118 N N . TRP F 1 194 ? -52.055 -6.939 -47.988 1.00 20.51 186 TRP F N 1
ATOM 10119 C CA . TRP F 1 194 ? -53.096 -6.043 -47.456 1.00 21.23 186 TRP F CA 1
ATOM 10120 C C . TRP F 1 194 ? -52.771 -5.652 -46.017 1.00 21.17 186 TRP F C 1
ATOM 10121 O O . TRP F 1 194 ? -52.901 -4.510 -45.613 1.00 21.62 186 TRP F O 1
ATOM 10132 N N . ASP F 1 195 ? -52.190 -6.606 -45.292 1.00 20.73 187 ASP F N 1
ATOM 10133 C CA . ASP F 1 195 ? -51.710 -6.324 -43.960 1.00 20.79 187 ASP F CA 1
ATOM 10134 C C . ASP F 1 195 ? -50.526 -5.362 -43.998 1.00 20.77 187 ASP F C 1
ATOM 10135 O O . ASP F 1 195 ? -50.466 -4.424 -43.189 1.00 21.32 187 ASP F O 1
ATOM 10140 N N . VAL F 1 196 ? -49.550 -5.601 -44.884 1.00 20.38 188 VAL F N 1
ATOM 10141 C CA . VAL F 1 196 ? -48.438 -4.680 -45.031 1.00 20.54 188 VAL F CA 1
ATOM 10142 C C . VAL F 1 196 ? -48.905 -3.247 -45.363 1.00 21.39 188 VAL F C 1
ATOM 10143 O O . VAL F 1 196 ? -48.413 -2.282 -44.760 1.00 21.59 188 VAL F O 1
ATOM 10147 N N . LEU F 1 197 ? -49.817 -3.100 -46.325 1.00 21.94 189 LEU F N 1
ATOM 10148 C CA . LEU F 1 197 ? -50.320 -1.778 -46.707 1.00 23.00 189 LEU F CA 1
ATOM 10149 C C . LEU F 1 197 ? -50.978 -1.062 -45.513 1.00 23.66 189 LEU F C 1
ATOM 10150 O O . LEU F 1 197 ? -50.696 0.097 -45.264 1.00 24.27 189 LEU F O 1
ATOM 10155 N N . ARG F 1 198 ? -51.835 -1.763 -44.781 1.00 23.84 190 ARG F N 1
ATOM 10156 C CA . ARG F 1 198 ? -52.525 -1.175 -43.600 1.00 24.76 190 ARG F CA 1
ATOM 10157 C C . ARG F 1 198 ? -51.496 -0.636 -42.595 1.00 24.47 190 ARG F C 1
ATOM 10158 O O . ARG F 1 198 ? -51.549 0.506 -42.194 1.00 25.18 190 ARG F O 1
ATOM 10166 N N . VAL F 1 199 ? -50.529 -1.467 -42.223 1.00 23.47 191 VAL F N 1
ATOM 10167 C CA . VAL F 1 199 ? -49.538 -1.048 -41.259 1.00 23.51 191 VAL F CA 1
ATOM 10168 C C . VAL F 1 199 ? -48.662 0.087 -41.823 1.00 23.96 191 VAL F C 1
ATOM 10169 O O . VAL F 1 199 ? -48.338 1.030 -41.107 1.00 24.43 191 VAL F O 1
ATOM 10173 N N . ALA F 1 200 ? -48.292 -0.010 -43.104 1.00 23.74 192 ALA F N 1
ATOM 10174 C CA . ALA F 1 200 ? -47.459 1.029 -43.735 1.00 24.54 192 ALA F CA 1
ATOM 10175 C C . ALA F 1 200 ? -48.141 2.398 -43.703 1.00 25.81 192 ALA F C 1
ATOM 10176 O O . ALA F 1 200 ? -47.509 3.379 -43.353 1.00 26.36 192 ALA F O 1
ATOM 10178 N N . LYS F 1 201 ? -49.429 2.422 -44.055 1.00 26.49 193 LYS F N 1
ATOM 10179 C CA . LYS F 1 201 ? -50.242 3.646 -43.998 1.00 28.26 193 LYS F CA 1
ATOM 10180 C C . LYS F 1 201 ? -50.236 4.223 -42.567 1.00 28.46 193 LYS F C 1
ATOM 10181 O O . LYS F 1 201 ? -49.952 5.404 -42.389 1.00 29.04 193 LYS F O 1
ATOM 10187 N N . ALA F 1 202 ? -50.525 3.372 -41.584 1.00 34.08 194 ALA F N 1
ATOM 10188 C CA . ALA F 1 202 ? -50.647 3.812 -40.191 1.00 35.74 194 ALA F CA 1
ATOM 10189 C C . ALA F 1 202 ? -49.325 4.294 -39.566 1.00 36.12 194 ALA F C 1
ATOM 10190 O O . ALA F 1 202 ? -49.343 5.082 -38.628 1.00 37.33 194 ALA F O 1
ATOM 10192 N N . SER F 1 203 ? -48.187 3.800 -40.071 1.00 34.91 195 SER F N 1
ATOM 10193 C CA . SER F 1 203 ? -46.877 4.225 -39.562 1.00 35.75 195 SER F CA 1
ATOM 10194 C C . SER F 1 203 ? -46.516 5.704 -39.781 1.00 37.06 195 SER F C 1
ATOM 10195 O O . SER F 1 203 ? -45.717 6.235 -39.064 1.00 38.10 195 SER F O 1
ATOM 10198 N N . GLY F 1 204 ? -47.055 6.335 -40.803 1.00 37.35 196 GLY F N 1
ATOM 10199 C CA . GLY F 1 204 ? -46.669 7.713 -41.138 1.00 39.07 196 GLY F CA 1
ATOM 10200 C C . GLY F 1 204 ? -45.365 7.814 -41.923 1.00 39.27 196 GLY F C 1
ATOM 10201 O O . GLY F 1 204 ? -45.015 8.895 -42.367 1.00 40.18 196 GLY F O 1
ATOM 10202 N N . TYR F 1 205 ? -44.654 6.701 -42.118 1.00 39.00 197 TYR F N 1
ATOM 10203 C CA . TYR F 1 205 ? -43.303 6.732 -42.681 1.00 39.69 197 TYR F CA 1
ATOM 10204 C C . TYR F 1 205 ? -43.224 6.864 -44.202 1.00 38.09 197 TYR F C 1
ATOM 10205 O O . TYR F 1 205 ? -42.162 7.158 -44.717 1.00 38.70 197 TYR F O 1
ATOM 10214 N N . PHE F 1 206 ? -44.306 6.627 -44.932 1.00 36.07 198 PHE F N 1
ATOM 10215 C CA . PHE F 1 206 ? -44.229 6.662 -46.376 1.00 34.82 198 PHE F CA 1
ATOM 10216 C C . PHE F 1 206 ? -44.942 7.865 -46.973 1.00 35.77 198 PHE F C 1
ATOM 10217 O O . PHE F 1 206 ? -45.876 8.393 -46.377 1.00 36.12 198 PHE F O 1
ATOM 10225 N N . GLU F 1 207 ? -44.488 8.275 -48.157 1.00 35.98 199 GLU F N 1
ATOM 10226 C CA . GLU F 1 207 ? -45.192 9.326 -48.911 1.00 37.34 199 GLU F CA 1
ATOM 10227 C C . GLU F 1 207 ? -46.552 8.793 -49.367 1.00 36.09 199 GLU F C 1
ATOM 10228 O O . GLU F 1 207 ? -46.682 7.649 -49.788 1.00 34.14 199 GLU F O 1
ATOM 10234 N N . THR F 1 208 ? -47.569 9.636 -49.269 1.00 36.92 200 THR F N 1
ATOM 10235 C CA . THR F 1 208 ? -48.902 9.331 -49.746 1.00 36.65 200 THR F CA 1
ATOM 10236 C C . THR F 1 208 ? -48.918 8.796 -51.182 1.00 35.07 200 THR F C 1
ATOM 10237 O O . THR F 1 208 ? -49.597 7.813 -51.456 1.00 34.07 200 THR F O 1
ATOM 10241 N N . LYS F 1 209 ? -48.176 9.440 -52.078 1.00 34.93 201 LYS F N 1
ATOM 10242 C CA . LYS F 1 209 ? -48.150 9.058 -53.492 1.00 34.07 201 LYS F CA 1
ATOM 10243 C C . LYS F 1 209 ? -47.641 7.622 -53.628 1.00 31.94 201 LYS F C 1
ATOM 10244 O O . LYS F 1 209 ? -48.134 6.848 -54.430 1.00 31.01 201 LYS F O 1
ATOM 10246 N N . THR F 1 210 ? -46.661 7.261 -52.822 1.00 31.15 202 THR F N 1
ATOM 10247 C CA . THR F 1 210 ? -46.128 5.907 -52.841 1.00 29.50 202 THR F CA 1
ATOM 10248 C C . THR F 1 210 ? -47.201 4.880 -52.412 1.00 28.81 202 THR F C 1
ATOM 10249 O O . THR F 1 210 ? -47.457 3.888 -53.110 1.00 27.64 202 THR F O 1
ATOM 10253 N N . LEU F 1 211 ? -47.857 5.139 -51.298 1.00 29.50 203 LEU F N 1
ATOM 10254 C CA . LEU F 1 211 ? -48.870 4.198 -50.815 1.00 29.31 203 LEU F CA 1
ATOM 10255 C C . LEU F 1 211 ? -50.089 4.135 -51.717 1.00 29.58 203 LEU F C 1
ATOM 10256 O O . LEU F 1 211 ? -50.665 3.054 -51.874 1.00 28.68 203 LEU F O 1
ATOM 10261 N N . ASP F 1 212 ? -50.438 5.256 -52.370 1.00 30.83 204 ASP F N 1
ATOM 10262 C CA . ASP F 1 212 ? -51.546 5.261 -53.351 1.00 31.60 204 ASP F CA 1
ATOM 10263 C C . ASP F 1 212 ? -51.268 4.313 -54.532 1.00 30.45 204 ASP F C 1
ATOM 10264 O O . ASP F 1 212 ? -52.138 3.557 -54.929 1.00 30.24 204 ASP F O 1
ATOM 10269 N N . GLU F 1 213 ? -50.045 4.363 -55.064 1.00 29.62 205 GLU F N 1
ATOM 10270 C CA . GLU F 1 213 ? -49.644 3.489 -56.142 1.00 28.63 205 GLU F CA 1
ATOM 10271 C C . GLU F 1 213 ? -49.487 2.032 -55.717 1.00 27.15 205 GLU F C 1
ATOM 10272 O O . GLU F 1 213 ? -49.832 1.139 -56.471 1.00 26.81 205 GLU F O 1
ATOM 10278 N N . VAL F 1 214 ? -48.982 1.782 -54.521 1.00 26.43 206 VAL F N 1
ATOM 10279 C CA . VAL F 1 214 ? -48.952 0.409 -53.987 1.00 25.50 206 VAL F CA 1
ATOM 10280 C C . VAL F 1 214 ? -50.381 -0.135 -53.942 1.00 26.14 206 VAL F C 1
ATOM 10281 O O . VAL F 1 214 ? -50.632 -1.237 -54.422 1.00 25.21 206 VAL F O 1
ATOM 10285 N N . GLU F 1 215 ? -51.304 0.649 -53.374 1.00 27.90 207 GLU F N 1
ATOM 10286 C CA . GLU F 1 215 ? -52.711 0.233 -53.298 1.00 29.39 207 GLU F CA 1
ATOM 10287 C C . GLU F 1 215 ? -53.329 -0.062 -54.688 1.00 29.44 207 GLU F C 1
ATOM 10288 O O . GLU F 1 215 ? -53.995 -1.078 -54.890 1.00 29.11 207 GLU F O 1
ATOM 10294 N N . LYS F 1 216 ? -53.110 0.839 -55.638 1.00 29.97 208 LYS F N 1
ATOM 10295 C CA . LYS F 1 216 ? -53.588 0.640 -57.017 1.00 30.55 208 LYS F CA 1
ATOM 10296 C C . LYS F 1 216 ? -53.079 -0.681 -57.601 1.00 28.75 208 LYS F C 1
ATOM 10297 O O . LYS F 1 216 ? -53.832 -1.425 -58.244 1.00 28.95 208 LYS F O 1
ATOM 10303 N N . PHE F 1 217 ? -51.788 -0.980 -57.381 1.00 26.76 209 PHE F N 1
ATOM 10304 C CA . PHE F 1 217 ? -51.203 -2.223 -57.889 1.00 25.15 209 PHE F CA 1
ATOM 10305 C C . PHE F 1 217 ? -51.832 -3.455 -57.206 1.00 24.53 209 PHE F C 1
ATOM 10306 O O . PHE F 1 217 ? -52.082 -4.440 -57.843 1.00 24.32 209 PHE F O 1
ATOM 10314 N N . LEU F 1 218 ? -52.042 -3.411 -55.906 1.00 24.21 210 LEU F N 1
ATOM 10315 C CA . LEU F 1 218 ? -52.538 -4.611 -55.209 1.00 24.15 210 LEU F CA 1
ATOM 10316 C C . LEU F 1 218 ? -53.960 -4.970 -55.726 1.00 25.52 210 LEU F C 1
ATOM 10317 O O . LEU F 1 218 ? -54.310 -6.157 -55.828 1.00 25.64 210 LEU F O 1
ATOM 10322 N N . HIS F 1 219 ? -54.762 -3.939 -56.005 1.00 26.74 211 HIS F N 1
ATOM 10323 C CA . HIS F 1 219 ? -56.125 -4.133 -56.556 1.00 28.54 211 HIS F CA 1
ATOM 10324 C C . HIS F 1 219 ? -56.140 -4.642 -58.001 1.00 28.76 211 HIS F C 1
ATOM 10325 O O . HIS F 1 219 ? -57.055 -5.367 -58.400 1.00 29.92 211 HIS F O 1
ATOM 10332 N N . ALA F 1 220 ? -55.088 -4.328 -58.773 1.00 27.90 212 ALA F N 1
ATOM 10333 C CA . ALA F 1 220 ? -55.051 -4.684 -60.216 1.00 28.39 212 ALA F CA 1
ATOM 10334 C C . ALA F 1 220 ? -53.615 -4.784 -60.688 1.00 27.05 212 ALA F C 1
ATOM 10335 O O . ALA F 1 220 ? -53.122 -3.897 -61.396 1.00 27.16 212 ALA F O 1
ATOM 10337 N N . PRO F 1 221 ? -52.912 -5.840 -60.229 1.00 26.07 213 PRO F N 1
ATOM 10338 C CA . PRO F 1 221 ? -51.450 -5.961 -60.447 1.00 24.95 213 PRO F CA 1
ATOM 10339 C C . PRO F 1 221 ? -51.054 -5.980 -61.911 1.00 25.70 213 PRO F C 1
ATOM 10340 O O . PRO F 1 221 ? -50.184 -5.194 -62.324 1.00 25.22 213 PRO F O 1
ATOM 10344 N N . ALA F 1 222 ? -51.718 -6.821 -62.712 1.00 27.06 214 ALA F N 1
ATOM 10345 C CA . ALA F 1 222 ? -51.410 -6.878 -64.143 1.00 28.41 214 ALA F CA 1
ATOM 10346 C C . ALA F 1 222 ? -51.619 -5.558 -64.878 1.00 30.14 214 ALA F C 1
ATOM 10347 O O . ALA F 1 222 ? -50.800 -5.190 -65.723 1.00 30.51 214 ALA F O 1
ATOM 10349 N N . GLU F 1 223 ? -52.728 -4.879 -64.602 1.00 31.80 215 GLU F N 1
ATOM 10350 C CA . GLU F 1 223 ? -52.978 -3.604 -65.245 1.00 33.91 215 GLU F CA 1
ATOM 10351 C C . GLU F 1 223 ? -51.899 -2.583 -64.867 1.00 32.38 215 GLU F C 1
ATOM 10352 O O . GLU F 1 223 ? -51.433 -1.813 -65.725 1.00 32.73 215 GLU F O 1
ATOM 10358 N N . TRP F 1 224 ? -51.558 -2.556 -63.574 1.00 30.05 216 TRP F N 1
ATOM 10359 C CA . TRP F 1 224 ? -50.577 -1.617 -63.076 1.00 29.14 216 TRP F CA 1
ATOM 10360 C C . TRP F 1 224 ? -49.230 -1.870 -63.777 1.00 28.37 216 TRP F C 1
ATOM 10361 O O . TRP F 1 224 ? -48.584 -0.943 -64.275 1.00 29.06 216 TRP F O 1
ATOM 10372 N N . SER F 1 225 ? -48.859 -3.134 -63.860 1.00 27.44 217 SER F N 1
ATOM 10373 C CA . SER F 1 225 ? -47.609 -3.525 -64.475 1.00 27.19 217 SER F CA 1
ATOM 10374 C C . SER F 1 225 ? -47.511 -3.030 -65.896 1.00 29.11 217 SER F C 1
ATOM 10375 O O . SER F 1 225 ? -46.512 -2.420 -66.260 1.00 29.96 217 SER F O 1
ATOM 10378 N N . ALA F 1 226 ? -48.565 -3.242 -66.684 1.00 30.82 218 ALA F N 1
ATOM 10379 C CA . ALA F 1 226 ? -48.579 -2.815 -68.104 1.00 33.18 218 ALA F CA 1
ATOM 10380 C C . ALA F 1 226 ? -48.540 -1.303 -68.276 1.00 35.05 218 ALA F C 1
ATOM 10381 O O . ALA F 1 226 ? -47.930 -0.798 -69.239 1.00 35.77 218 ALA F O 1
ATOM 10383 N N . ALA F 1 227 ? -49.139 -0.580 -67.340 1.00 35.99 219 ALA F N 1
ATOM 10384 C CA . ALA F 1 227 ? -49.159 0.890 -67.383 1.00 39.06 219 ALA F CA 1
ATOM 10385 C C . ALA F 1 227 ? -47.831 1.539 -67.057 1.00 40.73 219 ALA F C 1
ATOM 10386 O O . ALA F 1 227 ? -47.585 2.692 -67.409 1.00 41.58 219 ALA F O 1
ATOM 10388 N N . HIS F 1 228 ? -46.964 0.766 -66.420 1.00 18.74 220 HIS F N 1
ATOM 10389 C CA . HIS F 1 228 ? -45.703 1.217 -65.874 1.00 20.79 220 HIS F CA 1
ATOM 10390 C C . HIS F 1 228 ? -44.444 0.611 -66.458 1.00 24.52 220 HIS F C 1
ATOM 10391 O O . HIS F 1 228 ? -43.354 0.828 -65.905 1.00 29.33 220 HIS F O 1
ATOM 10398 N N . GLY F 1 229 ? -44.543 -0.026 -67.605 1.00 29.19 221 GLY F N 1
ATOM 10399 C CA . GLY F 1 229 ? -43.322 -0.471 -68.278 1.00 34.24 221 GLY F CA 1
ATOM 10400 C C . GLY F 1 229 ? -43.153 -1.978 -68.355 1.00 33.55 221 GLY F C 1
ATOM 10401 O O . GLY F 1 229 ? -42.293 -2.451 -69.060 1.00 33.46 221 GLY F O 1
ATOM 10402 N N . GLY F 1 230 ? -44.022 -2.742 -67.692 1.00 32.76 222 GLY F N 1
ATOM 10403 C CA . GLY F 1 230 ? -43.802 -4.153 -67.628 1.00 32.62 222 GLY F CA 1
ATOM 10404 C C . GLY F 1 230 ? -44.750 -4.986 -68.439 1.00 36.55 222 GLY F C 1
ATOM 10405 O O . GLY F 1 230 ? -45.688 -4.488 -69.055 1.00 37.52 222 GLY F O 1
ATOM 10406 N N . ALA F 1 231 ? -44.499 -6.282 -68.394 1.00 37.48 223 ALA F N 1
ATOM 10407 C CA . ALA F 1 231 ? -45.357 -7.328 -68.994 1.00 41.03 223 ALA F CA 1
ATOM 10408 C C . ALA F 1 231 ? -46.721 -7.503 -68.269 1.00 41.59 223 ALA F C 1
ATOM 10409 O O . ALA F 1 231 ? -46.983 -6.913 -67.210 1.00 26.22 223 ALA F O 1
ATOM 10411 N N . THR F 1 232 ? -47.571 -8.364 -68.821 1.00 45.66 224 THR F N 1
ATOM 10412 C CA . THR F 1 232 ? -48.934 -8.553 -68.303 1.00 47.29 224 THR F CA 1
ATOM 10413 C C . THR F 1 232 ? -49.053 -9.705 -67.278 1.00 47.88 224 THR F C 1
ATOM 10414 O O . THR F 1 232 ? -50.119 -9.909 -66.713 1.00 47.33 224 THR F O 1
ATOM 10418 N N . ALA F 1 233 ? -47.972 -10.442 -67.031 1.00 50.76 225 ALA F N 1
ATOM 10419 C CA . ALA F 1 233 ? -47.983 -11.525 -66.033 1.00 56.81 225 ALA F CA 1
ATOM 10420 C C . ALA F 1 233 ? -46.605 -11.712 -65.355 1.00 53.96 225 ALA F C 1
ATOM 10421 O O . ALA F 1 233 ? -45.578 -11.557 -66.022 1.00 48.98 225 ALA F O 1
ATOM 10423 N N . PRO F 1 234 ? -46.579 -12.043 -64.032 1.00 52.92 226 PRO F N 1
ATOM 10424 C CA . PRO F 1 234 ? -45.305 -12.175 -63.279 1.00 51.59 226 PRO F CA 1
ATOM 10425 C C . PRO F 1 234 ? -44.290 -13.193 -63.852 1.00 51.78 226 PRO F C 1
ATOM 10426 O O . PRO F 1 234 ? -44.626 -14.364 -64.091 1.00 50.63 226 PRO F O 1
#

CATH classification: 3.40.50.2020

Solvent-accessible surface area: 51194 Å² total; per-residue (Å²): 45,14,63,67,152,126,21,3,18,27,7,1,0,98,0,2,29,49,12,103,0,5,71,28,52,14,144,63,34,54,120,67,126,100,37,86,0,4,0,0,70,14,27,1,58,34,0,0,4,36,8,30,0,9,74,3,0,6,59,0,0,27,25,2,0,12,38,63,26,10,18,21,62,10,54,2,0,0,0,0,26,14,17,0,0,1,0,0,0,12,0,0,68,79,2,27,7,41,0,2,5,0,71,116,161,76,52,67,212,48,57,82,17,26,18,14,4,84,23,53,95,52,14,89,5,0,0,0,15,20,37,1,51,41,2,139,75,4,75,58,8,1,83,7,0,84,75,13,33,8,62,1,70,39,0,0,0,2,1,16,24,62,24,44,84,57,1,75,48,18,0,116,117,46,102,2,52,32,22,29,4,2,19,1,87,28,0,8,122,11,1,105,84,42,63,192,74,132,99,63,18,16,71,38,1,50,120,3,3,120,47,11,60,66,14,5,69,82,76,62,66,49,17,39,76,141,98,15,3,12,40,3,1,0,78,0,2,31,49,18,108,0,4,69,26,56,16,107,63,30,52,116,71,122,93,27,61,0,3,0,3,70,15,15,1,56,68,0,1,3,40,7,28,0,9,72,3,0,6,59,1,0,27,29,3,0,13,71,50,25,11,18,22,66,10,51,1,0,0,0,0,28,18,17,0,0,0,1,0,0,13,0,0,69,80,1,28,7,40,0,1,5,0,60,112,152,84,52,53,204,60,130,80,14,20,10,16,5,70,23,120,80,53,12,90,4,0,0,0,17,19,34,2,51,42,2,140,76,4,55,59,7,0,86,3,0,85,74,2,25,9,62,2,56,38,0,0,0,3,0,12,34,64,22,53,111,51,2,74,52,24,0,116,121,51,88,1,50,28,24,31,4,2,22,1,75,21,0,5,97,24,1,101,95,40,71,192,60,133,99,138,26,11,90,28,0,51,132,2,3,131,30,13,62,132,8,0,67,82,72,68,24,88,47,14,60,77,58,69,21,3,16,46,9,1,0,112,0,2,32,47,18,114,1,5,73,28,55,16,107,66,30,68,144,111,112,0,15,0,7,89,15,9,1,55,62,0,1,4,40,8,28,0,8,76,2,0,5,63,2,0,30,31,3,0,9,44,74,25,10,16,20,66,12,54,2,0,0,0,0,31,11,17,0,0,0,0,0,0,12,0,0,68,80,2,27,6,41,0,2,4,0,68,105,156,78,54,66,110,58,65,64,17,24,20,13,5,78,25,122,87,50,16,89,4,1,0,0,15,21,34,1,49,43,2,135,73,3,70,56,10,1,83,8,0,85,79,24,30,8,62,1,68,38,0,0,0,3,1,13,34,65,24,47,106,48,1,74,50,19,0,116,117,46,99,1,53,30,23,31,4,2,21,1,70,17,0,9,109,15,0,98,92,44,62,193,74,132,99,73,30,10,80,60,1,52,52,4,3,127,31,14,65,132,13,5,78,80,74,62,58,46,21,64,75,142,102,36,3,12,41,26,1,0,109,0,1,29,49,17,107,0,3,71,28,49,8,126,162,31,53,107,77,160,61,22,13,0,3,0,5,72,14,6,0,56,66,0,0,4,41,6,24,0,9,72,2,0,5,61,0,0,27,34,3,0,11,53,49,26,11,18,20,65,12,50,1,0,0,0,0,30,12,18,0,0,0,1,0,0,14,0,0,67,84,2,30,7,40,0,1,4,0,60,115,63,85,50,54,206,58,57,76,17,18,9,17,22,78,14,56,96,53,14,92,4,0,0,0,15,16,34,2,47,37,2,158,78,4,58,58,10,1,84,3,0,86,83,10,35,9,62,1,66,36,0,0,0,1,0,13,38,67,23,38,112,48,2,76,52,35,0,114,117,51,101,0,51,29,21,31,4,2,21,1,76,18,0,9,97,15,1,103,90,41,65,190,72,130,107,60,17,11,64,47,0,57,122,3,3,131,36,14,43,131,12,0,55,81,74,72,21,40,102,60,93,43,14,66,70,140,102,19,2,13,46,9,1,0,94,0,1,29,48,17,110,0,4,71,28,55,22,106,69,26,56,112,69,122,101,35,75,0,4,0,2,72,16,9,1,55,65,0,1,4,40,7,27,0,8,75,2,0,5,58,0,0,29,27,3,0,13,45,51,26,11,18,20,63,9,50,2,0,0,0,0,32,12,18,0,0,1,0,0,0,13,0,0,68,83,1,28,7,40,0,2,4,0,58,121,64,86,50,52,201,61,135,81,14,28,10,16,8,61,23,115,79,52,13,92,4,0,0,0,16,20,35,1,52,40,2,145,76,4,41,64,10,0,70,8,0,80,86,3,21,8,63,2,67,38,0,0,0,2,0,14,30,65,22,47,111,48,2,75,51,26,0,113,115,43,98,0,50,26,23,30,3,2,21,1,72,18,0,8,96,21,0,104,91,41,62,191,71,136,101,76,31,10,65,48,1,53,129,1,3,126,32,11,63,129,12,5,78,79,71,62,62,42,15,61,75,145,97,19,3,10,38,9,1,0,112,0,2,30,48,19,110,0,4,72,26,52,10,127,156,30,53,109,79,159,62,22,15,0,3,0,6,71,14,8,0,54,64,0,1,4,40,6,24,0,9,74,2,0,6,62,1,0,27,27,3,0,18,50,49,27,12,22,20,64,14,51,1,0,0,0,0,27,16,17,0,0,1,1,0,0,14,0,0,69,85,6,31,8,41,0,2,5,0,63,132,62,86,49,53,204,60,54,75,14,20,8,15,4,83,17,54,95,57,14,90,4,0,0,0,16,14,34,2,48,43,2,140,76,3,55,56,8,1,84,2,0,85,78,11,36,8,64,1,65,39,0,0,0,3,0,13,37,66,23,38,111,44,2,71,52,28,0,116,115,45,97,0,50,27,23,31,4,2,22,1,72,17,0,7,92,13,0,106,90,42,64,191,73,134,103,62,16,11,69,45,0,53,124,4,4,125,30,14,44,130,12,0,56,83,73,73,16,40,102,61,93

Secondary structure (DSSP, 8-state):
--SSHHHHHHHHHHHHHHTTSEEE-SSS-EE-TTS-EESEEE-GGGGGG-HHHHHHHHHHHHHHHHHHT-SSS-SEEEEETTTHHHHHHHHHHHHT--EEEE-SS-SSSSTTTTEES---TT-EEEEEEEEESSSTTHHHHHHHHHHTT-EEEEEEEEEE---STHHHHHHHTTT-EEE-SEEHHHHHHHHHHH--S-HHHHHHHHHHHHSHHHHHHTT--/--SSHHHHHHHHHHHHHHTTSEEE-SSS-EE-TTS-EESEEE-GGGGGG-HHHHHHHHHHHHHHHHHHT-SSS-SEEEEETTTHHHHHHHHHHHHT--EEEE-SS--SSSTTTTEES---TT-EEEEEEEEESSSTTHHHHHHHHHHTT-EEEEEEEEEE---STTTTHHHHTTT-EEEEEEEHHHHHHHHHHHS-S-HHHHHHHHHHHHSHHHHHHHTT--/--SSHHHHHHHHHHHHHHTTSEEE-SSS-B----BSEEE-GGGGGG-HHHHHHHHHHHHHHHHHHT-SSS-SEEEEETTTHHHHHHHHHHHHT--EEEE-SS-SSSSTTTTEES---TT-EEEEEEEEESSSTTHHHHHHHHHHTT-EEEEEEEEEE---STTTTHHHHTTT-EEEEEEEHHHHHHHHHHH--S-HHHHHHHHHHHHSHHHHHHTTT-/--SSHHHHHHHHHHHHHHTTSEEE-SSS-EE-TT--EESEEE-GGGGGG-HHHHHHHHHHHHHHHHHHT-SSS-SEEEEETTTHHHHHHHHHHHHT--EEEE-SS--SSSTTTTEES---TT-BEEEEEEEESSSTTHHHHHHHHHHTT-B--EEEEEEE---STTTTHHHHTTT-EEEEEE-HHHHHHHHHHH--S-HHHHHHHHHHHHSHHHHHHHTT--S--/--SSHHHHHHHHHHHHHHTTSEEE-SSS-EE-TTS-EESEEE-GGGGGG-HHHHHHHHHHHHHHHHHHT-SSS-SEEEEETTTHHHHHHHHHHHHT--EEEE-SS--SSSTTTTEES---TT-EEEEEEEEESSSTTHHHHHHHHHHTT-EEEEEEEEEE---STTTTHHHHTTT-EEEEEEEHHHHHHHHHHH--S-HHHHHHHHHHHHSHHHHHHTTT-/--SSHHHHHHHHHHHHHHTTSEEE-SSS-EE-TT--EESEEE-GGGGGG-HHHHHHHHHHHHHHHHHHT-SSS-SEEEEETTTHHHHHHHHHHHHT--EEEE-SS--SSSTTTTEES---TT-BEEEEEEEESSSTTHHHHHHHHHHTT-B--EEEEEEE---STTTTHHHHTTT-EEEEEEEHHHHHHHHHHHS-S-HHHHHHHHHHHHSHHHHHHHTT--S--